Protein AF-U9UT39-F1 (afdb_monomer_lite)

Radius of gyration: 40.62 Å; chains: 1; bounding box: 89×110×116 Å

Structure (mmCIF, N/CA/C/O backbone):
data_AF-U9UT39-F1
#
_entry.id   AF-U9UT39-F1
#
loop_
_atom_site.group_PDB
_atom_site.id
_atom_site.type_symbol
_atom_site.label_atom_id
_atom_site.label_alt_id
_atom_site.label_comp_id
_atom_site.label_asym_id
_atom_site.label_entity_id
_atom_site.label_seq_id
_atom_site.pdbx_PDB_ins_code
_atom_site.Cartn_x
_atom_site.Cartn_y
_atom_site.Cartn_z
_atom_site.occupancy
_atom_site.B_iso_or_equiv
_atom_site.auth_seq_id
_atom_site.auth_comp_id
_atom_site.auth_asym_id
_atom_site.auth_atom_id
_atom_site.pdbx_PDB_model_num
ATOM 1 N N . MET A 1 1 ? -41.654 -4.105 45.460 1.00 33.00 1 MET A N 1
ATOM 2 C CA . MET A 1 1 ? -42.391 -3.997 46.737 1.00 33.00 1 MET A CA 1
ATOM 3 C C . MET A 1 1 ? -41.552 -4.693 47.787 1.00 33.00 1 MET A C 1
ATOM 5 O O . MET A 1 1 ? -41.547 -5.915 47.813 1.00 33.00 1 MET A O 1
ATOM 9 N N . GLU A 1 2 ? -40.807 -3.945 48.590 1.00 34.75 2 GLU A N 1
ATOM 10 C CA . GLU A 1 2 ? -40.030 -4.521 49.689 1.00 34.75 2 GLU A CA 1
ATOM 11 C C . GLU A 1 2 ? -40.844 -4.401 50.975 1.00 34.75 2 GLU A C 1
ATOM 13 O O . GLU A 1 2 ? -41.222 -3.307 51.390 1.00 34.75 2 GLU A O 1
ATOM 18 N N . GLY A 1 3 ? -41.177 -5.549 51.562 1.00 37.84 3 GLY A N 1
ATOM 19 C CA . GLY A 1 3 ? -41.787 -5.648 52.880 1.00 37.84 3 GLY A CA 1
ATOM 20 C C . GLY A 1 3 ? -40.771 -6.265 53.825 1.00 37.84 3 GLY A C 1
ATOM 21 O O . GLY A 1 3 ? -40.478 -7.453 53.713 1.00 37.84 3 GLY A O 1
ATOM 22 N N . ASP A 1 4 ? -40.233 -5.453 54.729 1.00 47.16 4 ASP A N 1
ATOM 23 C CA . ASP A 1 4 ? -39.137 -5.813 55.627 1.00 47.16 4 ASP A CA 1
ATOM 24 C C . ASP A 1 4 ? -39.619 -6.833 56.685 1.00 47.16 4 ASP A C 1
ATOM 26 O O . ASP A 1 4 ? -40.092 -6.489 57.773 1.00 47.16 4 ASP A O 1
ATOM 30 N N . ASN A 1 5 ? -39.620 -8.118 56.315 1.00 50.34 5 ASN A N 1
ATOM 31 C CA . ASN A 1 5 ? -40.341 -9.172 57.029 1.00 50.34 5 ASN A CA 1
ATOM 32 C C . ASN A 1 5 ? -39.555 -9.688 58.248 1.00 50.34 5 ASN A C 1
ATOM 34 O O . ASN A 1 5 ? -39.001 -10.792 58.249 1.00 50.34 5 ASN A O 1
ATOM 38 N N . LYS A 1 6 ? -39.540 -8.870 59.308 1.00 56.78 6 LYS A N 1
ATOM 39 C CA . LYS A 1 6 ? -38.810 -9.061 60.580 1.00 56.78 6 LYS A CA 1
ATOM 40 C C . LYS A 1 6 ? -39.075 -10.384 61.320 1.00 56.78 6 LYS A C 1
ATOM 42 O O . LYS A 1 6 ? -38.360 -10.685 62.269 1.00 56.78 6 LYS A O 1
ATOM 47 N N . LEU A 1 7 ? -40.049 -11.189 60.893 1.00 57.62 7 LEU A N 1
ATOM 48 C CA . LEU A 1 7 ? -40.319 -12.520 61.449 1.00 57.62 7 LEU A CA 1
ATOM 49 C C . LEU A 1 7 ? -39.316 -13.584 60.961 1.00 57.62 7 LEU A C 1
ATOM 51 O O . LEU A 1 7 ? -38.895 -14.438 61.742 1.00 57.62 7 LEU A O 1
ATOM 55 N N . LEU A 1 8 ? -38.896 -13.523 59.691 1.00 68.12 8 LEU A N 1
ATOM 56 C CA . LEU A 1 8 ? -37.994 -14.519 59.093 1.00 68.12 8 LEU A CA 1
ATOM 57 C C . LEU A 1 8 ? -36.582 -14.534 59.718 1.00 68.12 8 LEU A C 1
ATOM 59 O O . LEU A 1 8 ? -36.044 -15.628 59.914 1.00 68.12 8 LEU A O 1
ATOM 63 N N . PRO A 1 9 ? -35.962 -13.389 60.084 1.00 72.88 9 PRO A N 1
ATOM 64 C CA . PRO A 1 9 ? -34.685 -13.385 60.790 1.00 72.88 9 PRO A CA 1
ATOM 65 C C . PRO A 1 9 ? -34.682 -14.137 62.121 1.00 72.88 9 PRO A C 1
ATOM 67 O O . PRO A 1 9 ? -33.704 -14.826 62.393 1.00 72.88 9 PRO A O 1
ATOM 70 N N . ASN A 1 10 ? -35.760 -14.057 62.906 1.00 77.19 10 ASN A N 1
ATOM 71 C CA . ASN A 1 10 ? -35.824 -14.709 64.215 1.00 77.19 10 ASN A CA 1
ATOM 72 C C . ASN A 1 10 ? -35.953 -16.232 64.075 1.00 77.19 10 ASN A C 1
ATOM 74 O O . ASN A 1 10 ? -35.200 -16.962 64.707 1.00 77.19 10 ASN A O 1
ATOM 78 N N . LEU A 1 11 ? -36.815 -16.718 63.173 1.00 80.62 11 LEU A N 1
ATOM 79 C CA . LEU A 1 11 ? -36.942 -18.155 62.891 1.00 80.62 11 LEU A CA 1
ATOM 80 C C . LEU A 1 11 ? -35.618 -18.764 62.385 1.00 80.62 11 LEU A C 1
ATOM 82 O O . LEU A 1 11 ? -35.203 -19.828 62.836 1.00 80.62 11 LEU A O 1
ATOM 86 N N . SER A 1 12 ? -34.934 -18.048 61.487 1.00 82.12 12 SER A N 1
ATOM 87 C CA . SER A 1 12 ? -33.587 -18.369 60.989 1.00 82.12 12 SER A CA 1
ATOM 88 C C . SER A 1 12 ? -32.559 -18.475 62.128 1.00 82.12 12 SER A C 1
ATOM 90 O O . SER A 1 12 ? -31.749 -19.401 62.145 1.00 82.12 12 SER A O 1
ATOM 92 N N . GLN A 1 13 ? -32.629 -17.572 63.111 1.00 82.94 13 GLN A N 1
ATOM 93 C CA . GLN A 1 13 ? -31.761 -17.571 64.288 1.00 82.94 13 GLN A CA 1
ATOM 94 C C . GLN A 1 13 ? -32.088 -18.718 65.263 1.00 82.94 13 GLN A C 1
ATOM 96 O O . GLN A 1 13 ? -31.169 -19.402 65.703 1.00 82.94 13 GLN A O 1
ATOM 101 N N . ASN A 1 14 ? -33.365 -19.012 65.534 1.00 84.12 14 ASN A N 1
ATOM 102 C CA . ASN A 1 14 ? -33.737 -20.115 66.431 1.00 84.12 14 ASN A CA 1
ATOM 103 C C . ASN A 1 14 ? -33.379 -21.497 65.855 1.00 84.12 14 ASN A C 1
ATOM 105 O O . ASN A 1 14 ? -32.983 -22.394 66.596 1.00 84.12 14 ASN A O 1
ATOM 109 N N . LEU A 1 15 ? -33.434 -21.673 64.530 1.00 86.31 15 LEU A N 1
ATOM 110 C CA . LEU A 1 15 ? -32.915 -22.884 63.883 1.00 86.31 15 LEU A CA 1
ATOM 111 C C . LEU A 1 15 ? -31.385 -22.991 64.007 1.00 86.31 15 LEU A C 1
ATOM 113 O O . LEU A 1 15 ? -30.864 -24.087 64.197 1.00 86.31 15 LEU A O 1
ATOM 117 N N . LEU A 1 16 ? -30.652 -21.874 63.953 1.00 85.94 16 LEU A N 1
ATOM 118 C CA . LEU A 1 16 ? -29.209 -21.867 64.217 1.00 85.94 16 LEU A CA 1
ATOM 119 C C . LEU A 1 16 ? -28.874 -22.130 65.692 1.00 85.94 16 LEU A C 1
ATOM 121 O O . LEU A 1 16 ? -27.846 -22.740 65.963 1.00 85.94 16 LEU A O 1
ATOM 125 N N . GLU A 1 17 ? -29.719 -21.727 66.638 1.00 85.00 17 GLU A N 1
ATOM 126 C CA . GLU A 1 17 ? -29.571 -22.068 68.060 1.00 85.00 17 GLU A CA 1
ATOM 127 C C . GLU A 1 17 ? -29.731 -23.578 68.279 1.00 85.00 17 GLU A C 1
ATOM 129 O O . GLU A 1 17 ? -28.840 -24.197 68.854 1.00 85.00 17 GLU A O 1
ATOM 134 N N . ILE A 1 18 ? -30.764 -24.190 67.687 1.00 84.50 18 ILE A N 1
ATOM 135 C CA . ILE A 1 18 ? -30.991 -25.649 67.687 1.00 84.50 18 ILE A CA 1
ATOM 136 C C . ILE A 1 18 ? -29.806 -26.432 67.082 1.00 84.50 18 ILE A C 1
ATOM 138 O O . ILE A 1 18 ? -29.548 -27.561 67.483 1.00 84.50 18 ILE A O 1
ATOM 142 N N . LEU A 1 19 ? -29.048 -25.865 66.136 1.00 85.12 19 LEU A N 1
ATOM 143 C CA . LEU A 1 19 ? -27.843 -26.510 65.587 1.00 85.12 19 LEU A CA 1
ATOM 144 C C . LEU A 1 19 ? -26.657 -26.556 66.578 1.00 85.12 19 LEU A C 1
ATOM 146 O O . LEU A 1 19 ? -25.736 -27.344 66.380 1.00 85.12 19 LEU A O 1
ATOM 150 N N . ASN A 1 20 ? -26.661 -25.725 67.623 1.00 77.44 20 ASN A N 1
ATOM 151 C CA . ASN A 1 20 ? -25.635 -25.728 68.674 1.00 77.44 20 ASN A CA 1
ATOM 152 C C . ASN A 1 20 ? -26.084 -26.480 69.943 1.00 77.44 20 ASN A C 1
ATOM 154 O O . ASN A 1 20 ? -25.355 -26.485 70.932 1.00 77.44 20 ASN A O 1
ATOM 158 N N . ASP A 1 21 ? -27.272 -27.087 69.926 1.00 74.62 21 ASP A N 1
ATOM 159 C CA . ASP A 1 21 ? -27.800 -27.900 71.019 1.00 74.62 21 ASP A CA 1
ATOM 160 C C . ASP A 1 21 ? -27.144 -29.297 71.013 1.00 74.62 21 ASP A C 1
ATOM 162 O O . ASP A 1 21 ? -27.059 -29.956 69.972 1.00 74.62 21 ASP A O 1
ATOM 166 N N . GLU A 1 22 ? -26.654 -29.753 72.169 1.00 74.19 22 GLU A N 1
ATOM 167 C CA . GLU A 1 22 ? -26.040 -31.081 72.319 1.00 74.19 22 GLU A CA 1
ATOM 168 C C . GLU A 1 22 ? -27.007 -32.155 72.854 1.00 74.19 22 GLU A C 1
ATOM 170 O O . GLU A 1 22 ? -26.615 -33.319 72.930 1.00 74.19 22 GLU A O 1
ATOM 175 N N . GLU A 1 23 ? -28.246 -31.805 73.217 1.00 75.06 23 GLU A N 1
ATOM 176 C CA . GLU A 1 23 ? -29.178 -32.678 73.951 1.00 75.06 23 GLU A CA 1
ATOM 177 C C . GLU A 1 23 ? -30.241 -33.352 73.050 1.00 75.06 23 GLU A C 1
ATOM 179 O O . GLU A 1 23 ? -30.620 -34.489 73.325 1.00 75.06 23 GLU A O 1
ATOM 184 N N . TYR A 1 24 ? -30.671 -32.726 71.940 1.00 78.56 24 TYR A N 1
ATOM 185 C CA . TYR A 1 24 ? -31.860 -33.160 71.159 1.00 78.56 24 TYR A CA 1
ATOM 186 C C . TYR A 1 24 ? -31.617 -33.666 69.716 1.00 78.56 24 TYR A C 1
ATOM 188 O O . TYR A 1 24 ? -32.556 -33.765 68.923 1.00 78.56 24 TYR A O 1
ATOM 196 N N . TYR A 1 25 ? -30.380 -34.029 69.363 1.00 84.50 25 TYR A N 1
ATOM 197 C CA . TYR A 1 25 ? -30.014 -34.520 68.023 1.00 84.50 25 TYR A CA 1
ATOM 198 C C . TYR A 1 25 ? -30.380 -36.000 67.777 1.00 84.50 25 TYR A C 1
ATOM 200 O O . TYR A 1 25 ? -30.311 -36.827 68.682 1.00 84.50 25 TYR A O 1
ATOM 208 N N . ASP A 1 26 ? -30.713 -36.359 66.529 1.00 85.62 26 ASP A N 1
ATOM 209 C CA . ASP A 1 26 ? -31.112 -37.724 66.116 1.00 85.62 26 ASP A CA 1
ATOM 210 C C . ASP A 1 26 ? -30.182 -38.360 65.048 1.00 85.62 26 ASP A C 1
ATOM 212 O O . ASP A 1 26 ? -30.281 -39.557 64.747 1.00 85.62 26 ASP A O 1
ATOM 216 N N . VAL A 1 27 ? -29.224 -37.594 64.506 1.00 87.50 27 VAL A N 1
ATOM 217 C CA . VAL A 1 27 ? -28.195 -38.072 63.565 1.00 87.50 27 VAL A CA 1
ATOM 218 C C . VAL A 1 27 ? -26.809 -37.499 63.869 1.00 87.50 27 VAL A C 1
ATOM 220 O O . VAL A 1 27 ? -26.645 -36.335 64.238 1.00 87.50 27 VAL A O 1
ATOM 223 N N . THR A 1 28 ? -25.792 -38.336 63.661 1.00 89.12 28 THR A N 1
ATOM 224 C CA . THR A 1 28 ? -24.372 -37.969 63.641 1.00 89.12 28 THR A CA 1
ATOM 225 C C . THR A 1 28 ? -23.809 -38.076 62.225 1.00 89.12 28 THR A C 1
ATOM 227 O O . THR A 1 28 ? -24.176 -38.972 61.460 1.00 89.12 28 THR A O 1
ATOM 230 N N . ILE A 1 29 ? -22.915 -37.158 61.864 1.00 90.50 29 ILE A N 1
ATOM 231 C CA . ILE A 1 29 ? -22.272 -37.117 60.548 1.00 90.50 29 ILE A CA 1
ATOM 232 C C . ILE A 1 29 ? -20.764 -36.994 60.744 1.00 90.50 29 ILE A C 1
ATOM 234 O O . ILE A 1 29 ? -20.281 -35.966 61.211 1.00 90.50 29 ILE A O 1
ATOM 238 N N . GLU A 1 30 ? -20.027 -38.041 60.396 1.00 91.50 30 GLU A N 1
ATOM 239 C CA . GLU A 1 30 ? -18.572 -38.024 60.285 1.00 91.50 30 GLU A CA 1
ATOM 240 C C . GLU A 1 30 ? -18.173 -37.387 58.947 1.00 91.50 30 GLU A C 1
ATOM 242 O O . GLU A 1 30 ? -18.684 -37.764 57.892 1.00 91.50 30 GLU A O 1
ATOM 247 N N . VAL A 1 31 ? -17.279 -36.404 58.979 1.00 92.31 31 VAL A N 1
ATOM 248 C CA . VAL A 1 31 ? -16.899 -35.596 57.813 1.00 92.31 31 VAL A CA 1
ATOM 249 C C . VAL A 1 31 ? -15.384 -35.522 57.703 1.00 92.31 31 VAL A C 1
ATOM 251 O O . VAL A 1 31 ? -14.702 -35.350 58.716 1.00 92.31 31 VAL A O 1
ATOM 254 N N . GLY A 1 32 ? -14.878 -35.605 56.473 1.00 87.00 32 GLY A N 1
ATOM 255 C CA . GLY A 1 32 ? -13.454 -35.589 56.154 1.00 87.00 32 GLY A CA 1
ATOM 25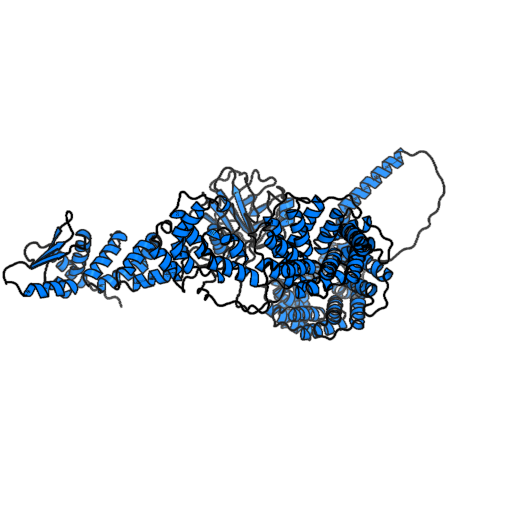6 C C . GLY A 1 32 ? -12.827 -36.984 56.085 1.00 87.00 32 GLY A C 1
ATOM 257 O O . GLY A 1 32 ? -13.500 -38.014 56.184 1.00 87.00 32 GLY A O 1
ATOM 258 N N . ASN A 1 33 ? -11.507 -37.003 55.908 1.00 83.88 33 ASN A N 1
ATOM 259 C CA . ASN A 1 33 ? -10.672 -38.202 55.843 1.00 83.88 33 ASN A CA 1
ATOM 260 C C . ASN A 1 33 ? -9.481 -38.067 56.796 1.00 83.88 33 ASN A C 1
ATOM 262 O O . ASN A 1 33 ? -9.108 -36.959 57.175 1.00 83.88 33 ASN A O 1
ATOM 266 N N . ASP A 1 34 ? -8.891 -39.201 57.172 1.00 73.75 34 ASP A N 1
ATOM 267 C CA . ASP A 1 34 ? -7.757 -39.275 58.098 1.00 73.75 34 ASP A CA 1
ATOM 268 C C . ASP A 1 34 ? -6.579 -38.379 57.636 1.00 73.75 34 ASP A C 1
ATOM 270 O O . ASP A 1 34 ? -6.236 -38.411 56.449 1.00 73.75 34 ASP A O 1
ATOM 274 N N . PRO A 1 35 ? -5.976 -37.552 58.518 1.00 73.62 35 PRO A N 1
ATOM 275 C CA . PRO A 1 35 ? -6.251 -37.408 59.956 1.00 73.62 35 PRO A CA 1
ATOM 276 C C . PRO A 1 35 ? -7.307 -36.335 60.304 1.00 73.62 35 PRO A C 1
ATOM 278 O O . PRO A 1 35 ? -7.628 -36.138 61.475 1.00 73.62 35 PRO A O 1
ATOM 281 N N . TYR A 1 36 ? -7.849 -35.617 59.318 1.00 83.38 36 TYR A N 1
ATOM 282 C CA . TYR A 1 36 ? -8.726 -34.453 59.499 1.00 83.38 36 TYR A CA 1
ATOM 283 C C . TYR A 1 36 ? -10.214 -34.830 59.454 1.00 83.38 36 TYR A C 1
ATOM 285 O O . TYR A 1 36 ? -10.959 -34.434 58.555 1.00 83.38 36 TYR A O 1
ATOM 293 N N . VAL A 1 37 ? -10.644 -35.605 60.453 1.00 88.38 37 VAL A N 1
ATOM 294 C CA . VAL A 1 37 ? -12.031 -36.070 60.611 1.00 88.38 37 VAL A CA 1
ATOM 295 C C . VAL A 1 37 ? -12.735 -35.326 61.750 1.00 88.38 37 VAL A C 1
ATOM 297 O O . VAL A 1 37 ? -12.172 -35.151 62.831 1.00 88.38 37 VAL A O 1
ATOM 300 N N . LYS A 1 38 ? -13.992 -34.920 61.540 1.00 91.69 38 LYS A N 1
ATOM 301 C CA . LYS A 1 38 ? -14.842 -34.279 62.560 1.00 91.69 38 LYS A CA 1
ATOM 302 C C . LYS A 1 38 ? -16.251 -34.861 62.541 1.00 91.69 38 LYS A C 1
ATOM 304 O O . LYS A 1 38 ? -16.816 -35.081 61.473 1.00 91.69 38 LYS A O 1
ATOM 309 N N . VAL A 1 39 ? -16.836 -35.064 63.721 1.00 89.75 39 VAL A N 1
ATOM 310 C CA . VAL A 1 39 ? -18.231 -35.503 63.866 1.00 89.75 39 VAL A CA 1
ATOM 311 C C . VAL A 1 39 ? -19.129 -34.300 64.150 1.00 89.75 39 VAL A C 1
ATOM 313 O O . VAL A 1 39 ? -18.841 -33.490 65.029 1.00 89.75 39 VAL A O 1
ATOM 316 N N . PHE A 1 40 ? -20.231 -34.207 63.413 1.00 90.25 40 PHE A N 1
ATOM 317 C CA . PHE A 1 40 ? -21.293 -33.221 63.582 1.00 90.25 40 PHE A CA 1
ATOM 318 C C . PHE A 1 40 ? -22.560 -33.890 64.117 1.00 90.25 40 PHE A C 1
ATOM 320 O O . PHE A 1 40 ? -22.865 -35.028 63.758 1.00 90.25 40 PHE A O 1
ATOM 327 N N . ARG A 1 41 ? -23.314 -33.168 64.947 1.00 89.88 41 ARG A N 1
ATOM 328 C CA . ARG A 1 41 ? -24.652 -33.546 65.423 1.00 89.88 41 ARG A CA 1
ATOM 329 C C . ARG A 1 41 ? -25.694 -32.757 64.634 1.00 89.88 41 ARG A C 1
ATOM 331 O O . ARG A 1 41 ? -25.460 -31.589 64.326 1.00 89.88 41 ARG A O 1
ATOM 338 N N . ALA A 1 42 ? -26.798 -33.393 64.252 1.00 90.06 42 ALA A N 1
ATOM 339 C CA . ALA A 1 42 ? -27.828 -32.764 63.430 1.00 90.06 42 ALA A CA 1
ATOM 340 C C . ALA A 1 42 ? -29.212 -33.429 63.586 1.00 90.06 42 ALA A C 1
ATOM 342 O O . ALA A 1 42 ? -29.376 -34.390 64.336 1.00 90.06 42 ALA A O 1
ATOM 343 N N . HIS A 1 43 ? -30.195 -32.894 62.853 1.00 90.56 43 HIS A N 1
ATOM 344 C CA . HIS A 1 43 ? -31.611 -33.258 62.909 1.00 90.56 43 HIS A CA 1
ATOM 345 C C . HIS A 1 43 ? -32.090 -33.818 61.558 1.00 90.56 43 HIS A C 1
ATOM 347 O O . HIS A 1 43 ? -32.180 -33.077 60.570 1.00 90.56 43 HIS A O 1
ATOM 353 N N . ILE A 1 44 ? -32.439 -35.109 61.507 1.00 87.00 44 ILE A N 1
ATOM 354 C CA . ILE A 1 44 ? -32.838 -35.869 60.309 1.00 87.00 44 ILE A CA 1
ATOM 355 C C . ILE A 1 44 ? -33.920 -35.126 59.538 1.00 87.00 44 ILE A C 1
ATOM 357 O O . ILE A 1 44 ? -33.823 -35.022 58.319 1.00 87.00 44 ILE A O 1
ATOM 361 N N . VAL A 1 45 ? -34.930 -34.582 60.222 1.00 84.94 45 VAL A N 1
ATOM 362 C CA . VAL A 1 45 ? -36.050 -33.885 59.571 1.00 84.94 45 VAL A CA 1
ATOM 363 C C . VAL A 1 45 ? -35.592 -32.666 58.757 1.00 84.94 45 VAL A C 1
ATOM 365 O O . VAL A 1 45 ? -36.034 -32.495 57.621 1.00 84.94 45 VAL A O 1
ATOM 368 N N . ILE A 1 46 ? -34.653 -31.866 59.272 1.00 88.25 46 ILE A N 1
ATOM 369 C CA . ILE A 1 46 ? -34.142 -30.668 58.586 1.00 88.25 46 ILE A CA 1
ATOM 370 C C . ILE A 1 46 ? -33.285 -31.085 57.385 1.00 88.25 46 ILE A C 1
ATOM 372 O O . ILE A 1 46 ? -33.519 -30.622 56.266 1.00 88.25 46 ILE A O 1
ATOM 376 N N . LEU A 1 47 ? -32.349 -32.020 57.589 1.00 89.56 47 LEU A N 1
ATOM 377 C CA . LEU A 1 47 ? -31.478 -32.532 56.525 1.00 89.56 47 LEU A CA 1
ATOM 378 C C . LEU A 1 47 ? -32.276 -33.195 55.393 1.00 89.56 47 LEU A C 1
ATOM 380 O O . LEU A 1 47 ? -32.009 -32.952 54.218 1.00 89.56 47 LEU A O 1
ATOM 384 N N . HIS A 1 48 ? -33.277 -34.006 55.747 1.00 87.31 48 HIS A N 1
ATOM 385 C CA . HIS A 1 48 ? -34.136 -34.731 54.814 1.00 87.31 48 HIS A CA 1
ATOM 386 C C . HIS A 1 48 ? -34.955 -33.777 53.940 1.00 87.31 48 HIS A C 1
ATOM 388 O O . HIS A 1 48 ? -35.106 -34.030 52.746 1.00 87.31 48 HIS A O 1
ATOM 394 N N . TYR A 1 49 ? -35.472 -32.669 54.479 1.00 86.62 49 TYR A N 1
ATOM 395 C CA . TYR A 1 49 ? -36.203 -31.707 53.653 1.00 86.62 49 TYR A CA 1
ATOM 396 C C . TYR A 1 49 ? -35.286 -30.782 52.844 1.00 86.62 49 TYR A C 1
ATOM 398 O O . TYR A 1 49 ? -35.602 -30.543 51.679 1.00 86.62 49 TYR A O 1
ATOM 406 N N . ARG A 1 50 ? -34.147 -30.328 53.387 1.00 90.31 50 ARG A N 1
ATOM 407 C CA . ARG A 1 50 ? -33.258 -29.357 52.713 1.00 90.31 50 ARG A CA 1
ATOM 408 C C . ARG A 1 50 ? -32.288 -29.969 51.691 1.00 90.31 50 ARG A C 1
ATOM 410 O O . ARG A 1 50 ? -32.012 -29.307 50.701 1.00 90.31 50 ARG A O 1
ATOM 417 N N . SER A 1 51 ? -31.796 -31.199 51.879 1.00 92.38 51 SER A N 1
ATOM 418 C CA . SER A 1 51 ? -30.838 -31.856 50.966 1.00 92.38 51 SER A CA 1
ATOM 419 C C . SER A 1 51 ? -31.435 -33.097 50.306 1.00 92.38 51 SER A C 1
ATOM 421 O O . SER A 1 51 ? -31.880 -34.029 50.978 1.00 92.38 51 SER A O 1
ATOM 423 N N . SER A 1 52 ? -31.394 -33.151 48.972 1.00 88.00 52 SER A N 1
ATOM 424 C CA . SER A 1 52 ? -31.849 -34.316 48.197 1.00 88.00 52 SER A CA 1
ATOM 425 C C . SER A 1 52 ? -30.924 -35.535 48.357 1.00 88.00 52 SER A C 1
ATOM 427 O O . SER A 1 52 ? -31.397 -36.672 48.450 1.00 88.00 52 SER A O 1
ATOM 429 N N . TYR A 1 53 ? -29.613 -35.308 48.481 1.00 89.81 53 TYR A N 1
ATOM 430 C CA . TYR A 1 53 ? -28.614 -36.350 48.724 1.00 89.81 53 TYR A CA 1
ATOM 431 C C . TYR A 1 53 ? -28.749 -36.964 50.125 1.00 89.81 53 TYR A C 1
ATOM 433 O O . TYR A 1 53 ? -28.859 -38.187 50.261 1.00 89.81 53 TYR A O 1
ATOM 441 N N . LEU A 1 54 ? -28.829 -36.131 51.172 1.00 88.62 54 LEU A N 1
ATOM 442 C CA . LEU A 1 54 ? -29.014 -36.608 52.546 1.00 88.62 54 LEU A CA 1
ATOM 443 C C . LEU A 1 54 ? -30.390 -37.264 52.716 1.00 88.62 54 LEU A C 1
ATOM 445 O O . LEU A 1 54 ? -30.473 -38.312 53.353 1.00 88.62 54 LEU A O 1
ATOM 449 N N . ARG A 1 55 ? -31.449 -36.751 52.064 1.00 87.50 55 ARG A N 1
ATOM 450 C CA . ARG A 1 55 ? -32.757 -37.430 51.973 1.00 87.50 55 ARG A CA 1
ATOM 451 C C . ARG A 1 55 ? -32.616 -38.868 51.486 1.00 87.50 55 ARG A C 1
ATOM 453 O O . ARG A 1 55 ? -33.204 -39.763 52.095 1.00 87.50 55 ARG A O 1
ATOM 460 N N . ARG A 1 56 ? -31.839 -39.104 50.421 1.00 85.56 56 ARG A N 1
ATOM 461 C CA . ARG A 1 56 ? -31.597 -40.443 49.857 1.00 85.56 56 ARG A CA 1
ATOM 462 C C . ARG A 1 56 ? -30.908 -41.359 50.875 1.00 85.56 56 ARG A C 1
ATOM 464 O O . ARG A 1 56 ? -31.448 -42.424 51.163 1.00 85.56 56 ARG A O 1
ATOM 471 N N . ILE A 1 57 ? -29.795 -40.919 51.469 1.00 84.50 57 ILE A N 1
ATOM 472 C CA . ILE A 1 57 ? -29.014 -41.707 52.448 1.00 84.50 57 ILE A CA 1
ATOM 473 C C . ILE A 1 57 ? -29.831 -42.023 53.713 1.00 84.50 57 ILE A C 1
ATOM 475 O O . ILE A 1 57 ? -29.918 -43.180 54.134 1.00 84.50 57 ILE A O 1
ATOM 479 N N . LEU A 1 58 ? -30.496 -41.018 54.286 1.00 82.19 58 LEU A N 1
ATOM 480 C CA . LEU A 1 58 ? -31.350 -41.170 55.470 1.00 82.19 58 LEU A CA 1
ATOM 481 C C . LEU A 1 58 ? -32.527 -42.125 55.205 1.00 82.19 58 LEU A C 1
ATOM 483 O O . LEU A 1 58 ? -32.889 -42.926 56.067 1.00 82.19 58 LEU A O 1
ATOM 487 N N . SER A 1 59 ? -33.092 -42.099 53.994 1.00 76.62 59 SER A N 1
ATOM 488 C CA . SER A 1 59 ? -34.189 -42.998 53.607 1.00 76.62 59 SER A CA 1
ATOM 489 C C . SER A 1 59 ? -33.740 -44.451 53.423 1.00 76.62 59 SER A C 1
ATOM 491 O O . SER A 1 59 ? -34.522 -45.358 53.705 1.00 76.62 59 SER A O 1
ATOM 493 N N . THR A 1 60 ? -32.493 -44.704 53.006 1.00 66.50 60 THR A N 1
ATOM 494 C CA . THR A 1 60 ? -31.921 -46.063 53.007 1.00 66.50 60 THR A CA 1
ATOM 495 C C . THR A 1 60 ? -31.617 -46.581 54.414 1.00 66.50 60 THR A C 1
ATOM 497 O O . THR A 1 60 ? -31.821 -47.768 54.671 1.00 66.50 60 THR A O 1
ATOM 500 N N . ASN A 1 61 ? -31.202 -45.712 55.343 1.00 61.59 61 ASN A N 1
ATOM 501 C CA . ASN A 1 61 ? -30.873 -46.110 56.718 1.00 61.59 61 ASN A CA 1
ATOM 502 C C . ASN A 1 61 ? -32.111 -46.440 57.572 1.00 61.59 61 ASN A C 1
ATOM 504 O O . ASN A 1 61 ? -32.028 -47.310 58.436 1.00 61.59 61 ASN A O 1
ATOM 508 N N . LYS A 1 62 ? -33.286 -45.871 57.258 1.00 56.78 62 LYS A N 1
ATOM 509 C CA . LYS A 1 62 ? -34.586 -46.142 57.920 1.00 56.78 62 LYS A CA 1
ATOM 510 C C . LYS A 1 62 ? -35.072 -47.608 57.931 1.00 56.78 62 LYS A C 1
ATOM 512 O O . LYS A 1 62 ? -36.163 -47.877 58.422 1.00 56.78 62 LYS A O 1
ATOM 517 N N . LYS A 1 63 ? -34.305 -48.559 57.389 1.00 52.41 63 LYS A N 1
ATOM 518 C CA . LYS A 1 63 ? -34.592 -50.006 57.421 1.00 52.41 63 LYS A CA 1
ATOM 519 C C . LYS A 1 63 ? -33.773 -50.789 58.465 1.00 52.41 63 LYS A C 1
ATOM 521 O O . LYS A 1 63 ? -33.748 -52.016 58.386 1.00 52.41 63 LYS A O 1
ATOM 526 N N . LYS A 1 64 ? -33.079 -50.127 59.405 1.00 52.72 64 LYS A N 1
ATOM 527 C CA . LYS A 1 64 ? -32.246 -50.789 60.431 1.00 52.72 64 LYS A CA 1
ATOM 528 C C . LYS A 1 64 ? -32.385 -50.179 61.840 1.00 52.72 64 LYS A C 1
ATOM 530 O O . LYS A 1 64 ? -31.569 -49.351 62.220 1.00 52.72 64 LYS A O 1
ATOM 535 N N . ASN A 1 65 ? -33.327 -50.739 62.605 1.00 48.16 65 ASN A N 1
ATOM 536 C CA . ASN A 1 65 ? -33.490 -50.689 64.071 1.00 48.16 65 ASN A CA 1
ATOM 537 C C . ASN A 1 65 ? -33.825 -49.326 64.721 1.00 48.16 65 ASN A C 1
ATOM 539 O O . ASN A 1 65 ? -33.349 -48.276 64.307 1.00 48.16 65 ASN A O 1
ATOM 543 N N . ASP A 1 66 ? -34.633 -49.378 65.786 1.00 50.16 66 ASP A N 1
ATOM 544 C CA . ASP A 1 66 ? -35.382 -48.226 66.321 1.00 50.16 66 ASP A CA 1
ATOM 545 C C . ASP A 1 66 ? -34.728 -47.464 67.500 1.00 50.16 66 ASP A C 1
ATOM 547 O O . ASP A 1 66 ? -35.311 -46.500 67.984 1.00 50.16 66 ASP A O 1
ATOM 551 N N . GLU A 1 67 ? -33.531 -47.852 67.968 1.00 54.62 67 GLU A N 1
ATOM 552 C CA . GLU A 1 67 ? -32.878 -47.237 69.153 1.00 54.62 67 GLU A CA 1
ATOM 553 C C . GLU A 1 67 ? -31.436 -46.734 68.917 1.00 54.62 67 GLU A C 1
ATOM 555 O O . GLU A 1 67 ? -30.774 -46.279 69.848 1.00 54.62 67 GLU A O 1
ATOM 560 N N . ALA A 1 68 ? -30.920 -46.790 67.684 1.00 60.00 68 ALA A N 1
ATOM 561 C CA . ALA A 1 68 ? -29.571 -46.314 67.362 1.00 60.00 68 ALA A CA 1
ATOM 562 C C . ALA A 1 68 ? -29.606 -44.960 66.634 1.00 60.00 68 ALA A C 1
ATOM 564 O O . ALA A 1 68 ? -30.241 -44.835 65.586 1.00 60.00 68 ALA A O 1
ATOM 565 N N . LEU A 1 69 ? -28.869 -43.967 67.152 1.00 62.72 69 LEU A N 1
ATOM 566 C CA . LEU A 1 69 ? -28.626 -42.694 66.461 1.00 62.72 69 LEU A CA 1
ATOM 567 C C . LEU A 1 69 ? -28.110 -42.960 65.043 1.00 62.72 69 LEU A C 1
ATOM 569 O O . LEU A 1 69 ? -27.164 -43.729 64.850 1.00 62.72 69 LEU A O 1
ATOM 573 N N . THR A 1 70 ? -28.716 -42.320 64.039 1.00 72.44 70 THR A N 1
ATOM 574 C CA . THR A 1 70 ? -28.296 -42.550 62.651 1.00 72.44 70 THR A CA 1
ATOM 575 C C . THR A 1 70 ? -26.879 -42.015 62.449 1.00 72.44 70 THR A C 1
ATOM 577 O O . THR A 1 70 ? -26.537 -40.949 62.955 1.00 72.44 70 THR A O 1
ATOM 580 N N . HIS A 1 71 ? -26.054 -42.740 61.696 1.00 82.44 71 HIS A N 1
ATOM 581 C CA . HIS A 1 71 ? -24.688 -42.336 61.378 1.00 82.44 71 HIS A CA 1
ATOM 582 C C . HIS A 1 71 ? -24.479 -42.253 59.860 1.00 82.44 71 HIS A C 1
ATOM 584 O O . HIS A 1 71 ? -24.952 -43.113 59.109 1.00 82.44 71 HIS A O 1
ATOM 590 N N . ILE A 1 72 ? -23.790 -41.206 59.406 1.00 86.88 72 ILE A N 1
ATOM 591 C CA . ILE A 1 72 ? -23.436 -40.945 58.002 1.00 86.88 72 ILE A CA 1
ATOM 592 C C . ILE A 1 72 ? -21.953 -40.575 57.942 1.00 86.88 72 ILE A C 1
ATOM 594 O O . ILE A 1 72 ? -21.480 -39.856 58.815 1.00 86.88 72 ILE A O 1
ATOM 598 N N . LYS A 1 73 ? -21.242 -41.002 56.891 1.00 87.50 73 LYS A N 1
ATOM 599 C CA . LYS A 1 73 ? -19.875 -40.556 56.596 1.00 87.50 73 LYS A CA 1
ATOM 600 C C . LYS A 1 73 ? -19.814 -39.789 55.271 1.00 87.50 73 LYS A C 1
ATOM 602 O O . LYS A 1 73 ? -20.367 -40.255 54.277 1.00 87.50 73 LYS A O 1
ATOM 607 N N . LEU A 1 74 ? -19.141 -38.638 55.265 1.00 88.31 74 LEU A N 1
ATOM 608 C CA . LEU A 1 74 ? -18.933 -37.750 54.114 1.00 88.31 74 LEU A CA 1
ATOM 609 C C . LEU A 1 74 ? -17.429 -37.499 53.914 1.00 88.31 74 LEU A C 1
ATOM 611 O O . LEU A 1 74 ? -16.868 -36.525 54.412 1.00 88.31 74 LEU A O 1
ATOM 615 N N . SER A 1 75 ? -16.772 -38.404 53.188 1.00 86.19 75 SER A N 1
ATOM 616 C CA . SER A 1 75 ? -15.313 -38.397 52.997 1.00 86.19 75 SER A CA 1
ATOM 617 C C . SER A 1 75 ? -14.780 -37.317 52.045 1.00 86.19 75 SER A C 1
ATOM 619 O O . SER A 1 75 ? -13.600 -36.988 52.117 1.00 86.19 75 SER A O 1
ATOM 621 N N . ASN A 1 76 ? -15.608 -36.773 51.151 1.00 85.31 76 ASN A N 1
ATOM 622 C CA . ASN A 1 76 ? -15.158 -35.867 50.083 1.00 85.31 76 ASN A CA 1
ATOM 623 C C . ASN A 1 76 ? -15.161 -34.379 50.486 1.00 85.31 76 ASN A C 1
ATOM 625 O O . ASN A 1 76 ? -14.592 -33.543 49.789 1.00 85.31 76 ASN A O 1
ATOM 629 N N . ILE A 1 77 ? -15.794 -34.045 51.614 1.00 91.25 77 ILE A N 1
ATOM 630 C CA . ILE A 1 77 ? -16.021 -32.672 52.079 1.00 91.25 77 ILE A CA 1
ATOM 631 C C . ILE A 1 77 ? -15.162 -32.437 53.327 1.00 91.25 77 ILE A C 1
ATOM 633 O O . ILE A 1 77 ? -15.124 -33.294 54.210 1.00 91.25 77 ILE A O 1
ATOM 637 N N . SER A 1 78 ? -14.485 -31.287 53.435 1.00 92.06 78 SER A N 1
ATOM 638 C CA . SER A 1 78 ? -13.742 -30.958 54.662 1.00 92.06 78 SER A CA 1
ATOM 639 C C . SER A 1 78 ? -14.693 -30.570 55.807 1.00 92.06 78 SER A C 1
ATOM 641 O O . SER A 1 78 ? -15.775 -30.023 55.553 1.00 92.06 78 SER A O 1
ATOM 643 N N . PRO A 1 79 ? -14.306 -30.793 57.077 1.00 91.62 79 PRO A N 1
ATOM 644 C CA . PRO A 1 79 ? -15.088 -30.365 58.235 1.00 91.62 79 PRO A CA 1
ATOM 645 C C . PRO A 1 79 ? -15.508 -28.889 58.210 1.00 91.62 79 PRO A C 1
ATOM 647 O O . PRO A 1 79 ? -16.632 -28.551 58.574 1.00 91.62 79 PRO A O 1
ATOM 650 N N . GLU A 1 80 ? -14.624 -28.001 57.766 1.00 90.88 80 GLU A N 1
ATOM 651 C CA . GLU A 1 80 ? -14.823 -26.549 57.730 1.00 90.88 80 GLU A CA 1
ATOM 652 C C . GLU A 1 80 ? -15.899 -26.185 56.703 1.00 90.88 80 GLU A C 1
ATOM 654 O O . GLU A 1 80 ? -16.860 -25.481 57.020 1.00 90.88 80 GLU A O 1
ATOM 659 N N . ILE A 1 81 ? -15.780 -26.739 55.493 1.00 93.00 81 ILE A N 1
ATOM 660 C CA . ILE A 1 81 ? -16.723 -26.541 54.388 1.00 93.00 81 ILE A CA 1
ATOM 661 C C . ILE A 1 81 ? -18.101 -27.112 54.741 1.00 93.00 81 ILE A C 1
ATOM 663 O O . ILE A 1 81 ? -19.122 -26.449 54.535 1.00 93.00 81 ILE A O 1
ATOM 667 N N . PHE A 1 82 ? -18.153 -28.296 55.356 1.00 93.81 82 PHE A N 1
ATOM 668 C CA . PHE A 1 82 ? -19.416 -28.862 55.825 1.00 93.81 82 PHE A CA 1
ATOM 669 C C . PHE A 1 82 ? -20.045 -28.034 56.950 1.00 93.81 82 PHE A C 1
ATOM 671 O O . PHE A 1 82 ? -21.259 -27.852 56.955 1.00 93.81 82 PHE A O 1
ATOM 678 N N . GLN A 1 83 ? -19.255 -27.468 57.869 1.00 91.19 83 GLN A N 1
ATOM 679 C CA . GLN A 1 83 ? -19.778 -26.599 58.929 1.00 91.19 83 GLN A CA 1
ATOM 680 C C . GLN A 1 83 ? -20.435 -25.324 58.367 1.00 91.19 83 GLN A C 1
ATOM 682 O O . GLN A 1 83 ? -21.426 -24.851 58.928 1.00 91.19 83 GLN A O 1
ATOM 687 N N . ILE A 1 84 ? -19.935 -24.789 57.247 1.00 91.62 84 ILE A N 1
ATOM 688 C CA . ILE A 1 84 ? -20.568 -23.673 56.523 1.00 91.62 84 ILE A CA 1
ATOM 689 C C . ILE A 1 84 ? -21.914 -24.120 55.930 1.00 91.62 84 ILE A C 1
ATOM 691 O O . ILE A 1 84 ? -22.942 -23.481 56.173 1.00 91.62 84 ILE A O 1
ATOM 695 N N . ILE A 1 85 ? -21.932 -25.245 55.207 1.00 93.31 85 ILE A N 1
ATOM 696 C CA . ILE A 1 85 ? -23.144 -25.769 54.556 1.00 93.31 85 ILE A CA 1
ATOM 697 C C . ILE A 1 85 ? -24.213 -26.164 55.582 1.00 93.31 85 ILE A C 1
ATOM 699 O O . ILE A 1 85 ? -25.384 -25.834 55.402 1.00 93.31 85 ILE A O 1
ATOM 703 N N . LEU A 1 86 ? -23.831 -26.805 56.686 1.00 92.06 86 LEU A N 1
ATOM 704 C CA . LEU A 1 86 ? -24.742 -27.212 57.756 1.00 92.06 86 LEU A CA 1
ATOM 705 C C . LEU A 1 86 ? -25.428 -25.995 58.398 1.00 92.06 86 LEU A C 1
ATOM 707 O O . LEU A 1 86 ? -26.639 -26.014 58.617 1.00 92.06 86 LEU A O 1
ATOM 711 N N . ARG A 1 87 ? -24.695 -24.890 58.603 1.00 90.31 87 ARG A N 1
ATOM 712 C CA . ARG A 1 87 ? -25.285 -23.621 59.063 1.00 90.31 87 ARG A CA 1
ATOM 713 C C . ARG A 1 87 ? -26.247 -23.019 58.037 1.00 90.31 87 ARG A C 1
ATOM 715 O O . ARG A 1 87 ? -27.307 -22.543 58.435 1.00 90.31 87 ARG A O 1
ATOM 722 N N . TYR A 1 88 ? -25.939 -23.074 56.741 1.00 92.12 88 TYR A N 1
ATOM 723 C CA . TYR A 1 88 ? -26.880 -22.642 55.698 1.00 92.12 88 TYR A CA 1
ATOM 724 C C . TYR A 1 88 ? -28.140 -23.531 55.635 1.00 92.12 88 TYR A C 1
ATOM 726 O O . TYR A 1 88 ? -29.247 -23.009 55.492 1.00 92.12 88 TYR A O 1
ATOM 734 N N . ILE A 1 89 ? -28.006 -24.855 55.788 1.00 91.69 89 ILE A N 1
ATOM 735 C CA . ILE A 1 89 ? -29.133 -25.803 55.765 1.00 91.69 89 ILE A CA 1
ATOM 736 C C . ILE A 1 89 ? -30.191 -25.425 56.814 1.00 91.69 89 ILE A C 1
ATOM 738 O O . ILE A 1 89 ? -31.379 -25.441 56.493 1.00 91.69 89 ILE A O 1
ATOM 742 N N . TYR A 1 90 ? -29.758 -25.040 58.019 1.00 90.25 90 TYR A N 1
ATOM 743 C CA . TYR A 1 90 ? -30.631 -24.639 59.128 1.00 90.25 90 TYR A CA 1
ATOM 744 C C . TYR A 1 90 ? -31.065 -23.170 59.048 1.00 90.25 90 TYR A C 1
ATOM 746 O O . TYR A 1 90 ? -32.250 -22.866 59.154 1.00 90.25 90 TYR A O 1
ATOM 754 N N . GLY A 1 91 ? -30.114 -22.249 58.878 1.00 85.44 91 GLY A N 1
ATOM 755 C CA . GLY A 1 91 ? -30.367 -20.810 58.963 1.00 85.44 91 GLY A CA 1
ATOM 756 C C . GLY A 1 91 ? -30.915 -20.173 57.684 1.00 85.44 91 GLY A C 1
ATOM 757 O O . GLY A 1 91 ? -31.407 -19.046 57.747 1.00 85.44 91 GLY A O 1
ATOM 758 N N . GLY A 1 92 ? -30.804 -20.838 56.528 1.00 83.06 92 GLY A N 1
ATOM 759 C CA . GLY A 1 92 ? -31.217 -20.309 55.220 1.00 83.06 92 GLY A CA 1
ATOM 760 C C . GLY A 1 92 ? -30.433 -19.075 54.752 1.00 83.06 92 GLY A C 1
ATOM 761 O O . GLY A 1 92 ? -30.908 -18.333 53.899 1.00 83.06 92 GLY A O 1
ATOM 762 N N . LYS A 1 93 ? -29.262 -18.806 55.344 1.00 81.62 93 LYS A N 1
ATOM 763 C CA . LYS A 1 93 ? -28.444 -17.607 55.103 1.00 81.62 93 LYS A CA 1
ATOM 764 C C . LYS A 1 93 ? -26.968 -17.966 55.038 1.00 81.62 93 LYS A C 1
ATOM 766 O O . LYS A 1 93 ? -26.509 -18.814 55.802 1.00 81.62 93 LYS A O 1
ATOM 771 N N . LEU A 1 94 ? -26.226 -17.271 54.179 1.00 84.12 94 LEU A N 1
ATOM 772 C CA . LEU A 1 94 ? -24.787 -17.443 54.013 1.00 84.12 94 LEU A CA 1
ATOM 773 C C . LEU A 1 94 ? -24.119 -16.084 53.751 1.00 84.12 94 LEU A C 1
ATOM 775 O O . LEU A 1 94 ? -24.461 -15.392 52.798 1.00 84.12 94 LEU A O 1
ATOM 779 N N . PHE A 1 95 ? -23.177 -15.688 54.609 1.00 79.62 95 PHE A N 1
ATOM 780 C CA . PHE A 1 95 ? -22.505 -14.384 54.537 1.00 79.62 95 PHE A CA 1
ATOM 781 C C . PHE A 1 95 ? -21.166 -14.501 53.796 1.00 79.62 95 PHE A C 1
ATOM 783 O O . PHE A 1 95 ? -20.104 -14.602 54.407 1.00 79.62 95 PHE A O 1
ATOM 790 N N . LEU A 1 96 ? -21.228 -14.507 52.462 1.00 80.00 96 LEU A N 1
ATOM 791 C CA . LEU A 1 96 ? -20.093 -14.828 51.582 1.00 80.00 96 LEU A CA 1
ATOM 792 C C . LEU A 1 96 ? -18.913 -13.842 51.633 1.00 80.00 96 LEU A C 1
ATOM 794 O O . LEU A 1 96 ? -17.802 -14.208 51.264 1.00 80.00 96 LEU A O 1
ATOM 798 N N . ASN A 1 97 ? -19.110 -12.622 52.136 1.00 72.94 97 ASN A N 1
ATOM 799 C CA . ASN A 1 97 ? -18.044 -11.614 52.227 1.00 72.94 97 ASN A CA 1
ATOM 800 C C . ASN A 1 97 ? -16.936 -11.960 53.240 1.00 72.94 97 ASN A C 1
ATOM 802 O O . ASN A 1 97 ? -15.877 -11.340 53.197 1.00 72.94 97 ASN A O 1
ATOM 806 N N . ASN A 1 98 ? -17.164 -12.941 54.120 1.00 78.00 98 ASN A N 1
ATOM 807 C CA . ASN A 1 98 ? -16.240 -13.325 55.191 1.00 78.00 98 ASN A CA 1
ATOM 808 C C . ASN A 1 98 ? -15.405 -14.581 54.861 1.00 78.00 98 ASN A C 1
ATOM 810 O O . ASN A 1 98 ? -14.730 -15.099 55.748 1.00 78.00 98 ASN A O 1
ATOM 814 N N . TYR A 1 99 ? -15.477 -15.094 53.627 1.00 84.00 99 TYR A N 1
ATOM 815 C CA . TYR A 1 99 ? -14.796 -16.319 53.198 1.00 84.00 99 TYR A CA 1
ATOM 816 C C . TYR A 1 99 ? -13.863 -16.059 52.014 1.00 84.00 99 TYR A C 1
ATOM 818 O O . TYR A 1 99 ? -14.174 -15.259 51.126 1.00 84.00 99 TYR A O 1
ATOM 826 N N . ASP A 1 100 ? -12.744 -16.782 51.970 1.00 87.25 100 ASP A N 1
ATOM 827 C CA . ASP A 1 100 ? -11.858 -16.786 50.811 1.00 87.25 100 ASP A CA 1
ATOM 828 C C . ASP A 1 100 ? -12.552 -17.400 49.594 1.00 87.25 100 ASP A C 1
ATOM 830 O O . ASP A 1 100 ? -13.238 -18.418 49.685 1.00 87.25 100 ASP A O 1
ATOM 834 N N . ASN A 1 101 ? -12.330 -16.819 48.413 1.00 89.81 101 ASN A N 1
ATOM 835 C CA . ASN A 1 101 ? -12.987 -17.261 47.176 1.00 89.81 101 ASN A CA 1
ATOM 836 C C . ASN A 1 101 ? -12.680 -18.740 46.836 1.00 89.81 101 ASN A C 1
ATOM 838 O O . ASN A 1 101 ? -13.514 -19.418 46.243 1.00 89.81 101 ASN A O 1
ATOM 842 N N . SER A 1 102 ? -11.516 -19.250 47.263 1.00 87.75 102 SER A N 1
ATOM 843 C CA . SER A 1 102 ? -11.151 -20.675 47.199 1.00 87.75 102 SER A CA 1
ATOM 844 C C . SER A 1 102 ? -12.124 -21.555 47.992 1.00 87.75 102 SER A C 1
ATOM 846 O O . SER A 1 102 ? -12.593 -22.575 47.491 1.00 87.75 102 SER A O 1
ATOM 848 N N . ASP A 1 103 ? -12.493 -21.137 49.203 1.00 89.62 103 ASP A N 1
ATOM 849 C CA . ASP A 1 103 ? -13.440 -21.868 50.044 1.00 89.62 103 ASP A CA 1
ATOM 850 C C . ASP A 1 103 ? -14.878 -21.703 49.552 1.00 89.62 103 ASP A C 1
ATOM 852 O O . ASP A 1 103 ? -15.650 -22.651 49.633 1.00 89.62 103 ASP A O 1
ATOM 856 N N . ILE A 1 104 ? -15.230 -20.566 48.942 1.00 92.12 104 ILE A N 1
ATOM 857 C CA . ILE A 1 104 ? -16.527 -20.391 48.261 1.00 92.12 104 ILE A CA 1
ATOM 858 C C . ILE A 1 104 ? -16.679 -21.406 47.110 1.00 92.12 104 ILE A C 1
ATOM 860 O O . ILE A 1 104 ? -17.741 -22.013 46.975 1.00 92.12 104 ILE A O 1
ATOM 864 N N . ILE A 1 105 ? -15.615 -21.670 46.337 1.00 92.06 105 ILE A N 1
ATOM 865 C CA . ILE A 1 105 ? -15.601 -22.736 45.316 1.00 92.06 105 ILE A CA 1
ATOM 866 C C . ILE A 1 105 ? -15.739 -24.131 45.957 1.00 92.06 105 ILE A C 1
ATOM 868 O O . ILE A 1 105 ? -16.518 -24.950 45.473 1.00 92.06 105 ILE A O 1
ATOM 872 N N . LYS A 1 106 ? -15.067 -24.414 47.082 1.00 92.00 106 LYS A N 1
ATOM 873 C CA . LYS A 1 106 ? -15.228 -25.698 47.802 1.00 92.00 106 LYS A CA 1
ATOM 874 C C . LYS A 1 106 ? -16.645 -25.881 48.365 1.00 92.00 106 LYS A C 1
ATOM 876 O O . LYS A 1 106 ? -17.183 -26.984 48.305 1.00 92.00 106 LYS A O 1
ATOM 881 N N . VAL A 1 107 ? -17.270 -24.813 48.873 1.00 93.19 107 VAL A N 1
ATOM 882 C CA . VAL A 1 107 ? -18.680 -24.810 49.306 1.00 93.19 107 VAL A CA 1
ATOM 883 C C . VAL A 1 107 ? -19.605 -25.077 48.114 1.00 93.19 107 VAL A C 1
ATOM 885 O O . VAL A 1 107 ? -20.547 -25.845 48.268 1.00 93.19 107 VAL A O 1
ATOM 888 N N . LEU A 1 108 ? -19.324 -24.526 46.929 1.00 94.38 108 LEU A N 1
ATOM 889 C CA . LEU A 1 108 ? -20.074 -24.799 45.694 1.00 94.38 108 LEU A CA 1
ATOM 890 C C . LEU A 1 108 ? -19.978 -26.283 45.274 1.00 94.38 108 LEU A C 1
ATOM 892 O O . LEU A 1 108 ? -21.009 -26.911 45.028 1.00 94.38 108 LEU A O 1
ATOM 896 N N . VAL A 1 109 ? -18.777 -26.875 45.286 1.00 92.88 109 VAL A N 1
ATOM 897 C CA . VAL A 1 109 ? -18.555 -28.318 45.035 1.00 92.88 109 VAL A CA 1
ATOM 898 C C . VAL A 1 109 ? -19.337 -29.188 46.022 1.00 92.88 109 VAL A C 1
ATOM 900 O O . VAL A 1 109 ? -20.128 -30.040 45.615 1.00 92.88 109 VAL A O 1
ATOM 903 N N . ALA A 1 110 ? -19.191 -28.932 47.322 1.00 92.88 110 ALA A N 1
ATOM 904 C CA . ALA A 1 110 ? -19.878 -29.695 48.361 1.00 92.88 110 ALA A CA 1
ATOM 905 C C . ALA A 1 110 ? -21.406 -29.459 48.381 1.00 92.88 110 ALA A C 1
ATOM 907 O O . ALA A 1 110 ? -22.163 -30.353 48.759 1.00 92.88 110 ALA A O 1
ATOM 908 N N . ALA A 1 111 ? -21.892 -28.295 47.937 1.00 93.31 111 ALA A N 1
ATOM 909 C CA . ALA A 1 111 ? -23.320 -28.028 47.758 1.00 93.31 111 ALA A CA 1
ATOM 910 C C . ALA A 1 111 ? -23.920 -28.832 46.592 1.00 93.31 111 ALA A C 1
ATOM 912 O O . ALA A 1 111 ? -25.047 -29.320 46.718 1.00 93.31 111 ALA A O 1
ATOM 913 N N . SER A 1 112 ? -23.165 -29.018 45.501 1.00 92.31 112 SER A N 1
ATOM 914 C CA . SER A 1 112 ? -23.541 -29.904 44.391 1.00 92.31 112 SER A CA 1
ATOM 915 C C . SER A 1 112 ? -23.591 -31.369 44.838 1.00 92.31 112 SER A C 1
ATOM 917 O O . SER A 1 112 ? -24.621 -32.023 44.678 1.00 92.31 112 SER A O 1
ATOM 919 N N . GLU A 1 113 ? -22.552 -31.862 45.528 1.00 91.31 113 GLU A N 1
ATOM 920 C CA . GLU A 1 113 ? -22.531 -33.234 46.069 1.00 91.31 113 GLU A CA 1
ATOM 921 C C . GLU A 1 113 ? -23.706 -33.502 47.029 1.00 91.31 113 GLU A C 1
ATOM 923 O O . GLU A 1 113 ? -24.349 -34.552 46.965 1.00 91.31 113 GLU A O 1
ATOM 928 N N . LEU A 1 114 ? -24.047 -32.528 47.880 1.00 91.75 114 LEU A N 1
ATOM 929 C CA . LEU A 1 114 ? -25.189 -32.604 48.796 1.00 91.75 114 LEU A CA 1
ATOM 930 C C . LEU A 1 114 ? -26.545 -32.288 48.130 1.00 91.75 114 LEU A C 1
ATOM 932 O O . LEU A 1 114 ? -27.584 -32.337 48.802 1.00 91.75 114 LEU A O 1
ATOM 936 N N . GLY A 1 115 ? -26.574 -32.007 46.825 1.00 90.31 115 GLY A N 1
ATOM 937 C CA . GLY A 1 115 ? -27.787 -31.781 46.040 1.00 90.31 115 GLY A CA 1
ATOM 938 C C . GLY A 1 115 ? -28.625 -30.599 46.536 1.00 90.31 115 GLY A C 1
ATOM 939 O O . GLY A 1 115 ? -29.841 -30.741 46.718 1.00 90.31 115 GLY A O 1
ATOM 940 N N . LEU A 1 116 ? -27.958 -29.470 46.806 1.00 92.69 116 LEU A N 1
ATOM 941 C CA . LEU A 1 116 ? -28.504 -28.208 47.319 1.00 92.69 116 LEU A CA 1
ATOM 942 C C . LEU A 1 116 ? -28.620 -27.154 46.199 1.00 92.69 116 LEU A C 1
ATOM 944 O O . LEU A 1 116 ? -27.928 -26.140 46.236 1.00 92.69 116 LEU A O 1
ATOM 948 N N . GLN A 1 117 ? -29.483 -27.381 45.202 1.00 90.12 117 GLN A N 1
ATOM 949 C CA . GLN A 1 117 ? -29.525 -26.546 43.987 1.00 90.12 117 GLN A CA 1
ATOM 950 C C . GLN A 1 117 ? -29.698 -25.038 44.272 1.00 90.12 117 GLN A C 1
ATOM 952 O O . GLN A 1 117 ? -28.928 -24.241 43.758 1.00 90.12 117 GLN A O 1
ATOM 957 N N . GLU A 1 118 ? -30.597 -24.662 45.195 1.00 90.88 118 GLU A N 1
ATOM 958 C CA . GLU A 1 118 ? -30.805 -23.274 45.669 1.00 90.88 118 GLU A CA 1
ATOM 959 C C . GLU A 1 118 ? -29.487 -22.567 46.057 1.00 90.88 118 GLU A C 1
ATOM 961 O O . GLU A 1 118 ? -29.298 -21.381 45.791 1.00 90.88 118 GLU A O 1
ATOM 966 N N . LEU A 1 119 ? -28.562 -23.309 46.676 1.00 91.62 119 LEU A N 1
ATOM 967 C CA . LEU A 1 119 ? -27.252 -22.813 47.086 1.00 91.62 119 LEU A CA 1
ATOM 968 C C . LEU A 1 119 ? -26.243 -22.828 45.928 1.00 91.62 119 LEU A C 1
ATOM 970 O O . LEU A 1 119 ? -25.437 -21.909 45.828 1.00 91.62 119 LEU A O 1
ATOM 974 N N . VAL A 1 120 ? -26.282 -23.846 45.063 1.00 92.94 120 VAL A N 1
ATOM 975 C CA . VAL A 1 120 ? -25.429 -23.948 43.865 1.00 92.94 120 VAL A CA 1
ATOM 976 C C . VAL A 1 120 ? -25.683 -22.772 42.919 1.00 92.94 120 VAL A C 1
ATOM 978 O O . VAL A 1 120 ? -24.733 -22.101 42.517 1.00 92.94 120 VAL A O 1
ATOM 981 N N . ASP A 1 121 ? -26.948 -22.466 42.633 1.00 90.25 121 ASP A N 1
ATOM 982 C CA . ASP A 1 121 ? -27.360 -21.348 41.777 1.00 90.25 121 ASP A CA 1
ATOM 983 C C . ASP A 1 121 ? -26.911 -20.008 42.393 1.00 90.25 121 ASP A C 1
ATOM 985 O O . ASP A 1 121 ? -26.218 -19.211 41.758 1.00 90.25 121 ASP A O 1
ATOM 989 N N . TYR A 1 122 ? -27.199 -19.795 43.685 1.00 91.25 122 TYR A N 1
ATOM 990 C CA . TYR A 1 122 ? -26.786 -18.589 44.413 1.00 91.25 122 TYR A CA 1
ATOM 991 C C . TYR A 1 122 ? -25.261 -18.390 44.438 1.00 91.25 122 TYR A C 1
ATOM 993 O O . TYR A 1 122 ? -24.786 -17.262 44.296 1.00 91.25 122 TYR A O 1
ATOM 1001 N N . LEU A 1 123 ? -24.481 -19.461 44.605 1.00 92.62 123 LEU A N 1
ATOM 1002 C CA . LEU A 1 123 ? -23.018 -19.398 44.642 1.00 92.62 123 LEU A CA 1
ATOM 1003 C C . LEU A 1 123 ? -22.409 -19.103 43.269 1.00 92.62 123 LEU A C 1
ATOM 1005 O O . LEU A 1 123 ? -21.499 -18.276 43.197 1.00 92.62 123 LEU A O 1
ATOM 1009 N N . GLN A 1 124 ? -22.912 -19.721 42.195 1.00 93.56 124 GLN A N 1
ATOM 1010 C CA . GLN A 1 124 ? -22.483 -19.409 40.827 1.00 93.56 124 GLN A CA 1
ATOM 1011 C C . GLN A 1 124 ? -22.753 -17.939 40.502 1.00 93.56 124 GLN A C 1
ATOM 1013 O O . GLN A 1 124 ? -21.821 -17.185 40.212 1.00 93.56 124 GLN A O 1
ATOM 1018 N N . SER A 1 125 ? -24.001 -17.501 40.670 1.00 89.75 125 SER A N 1
ATOM 1019 C CA . SER A 1 125 ? -24.395 -16.112 40.456 1.00 89.75 125 SER A CA 1
ATOM 1020 C C . SER A 1 125 ? -23.656 -15.130 41.380 1.00 89.75 125 SER A C 1
ATOM 1022 O O . SER A 1 125 ? -23.316 -14.029 40.943 1.00 89.75 125 SER A O 1
ATOM 1024 N N . PHE A 1 126 ? -23.319 -15.488 42.625 1.00 89.38 126 PHE A N 1
ATOM 1025 C CA . PHE A 1 126 ? -22.470 -14.641 43.475 1.00 89.38 126 PHE A CA 1
ATOM 1026 C C . PHE A 1 126 ? -21.047 -14.512 42.918 1.00 89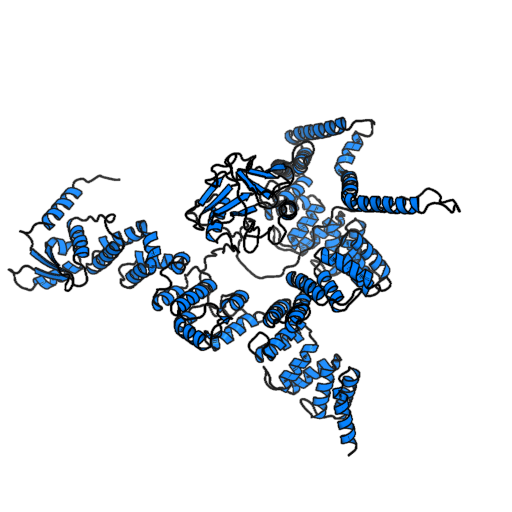.38 126 PHE A C 1
ATOM 1028 O O . PHE A 1 126 ? -20.540 -13.393 42.809 1.00 89.38 126 PHE A O 1
ATOM 1035 N N . LEU A 1 127 ? -20.409 -15.631 42.565 1.00 90.94 127 LEU A N 1
ATOM 1036 C CA . LEU A 1 127 ? -19.043 -15.670 42.037 1.00 90.94 127 LEU A CA 1
ATOM 1037 C C . LEU A 1 127 ? -18.928 -14.874 40.730 1.00 90.94 127 LEU A C 1
ATOM 1039 O O . LEU A 1 127 ? -18.038 -14.033 40.609 1.00 90.94 127 LEU A O 1
ATOM 1043 N N . ILE A 1 128 ? -19.862 -15.075 39.800 1.00 89.06 128 ILE A N 1
ATOM 1044 C CA . ILE A 1 128 ? -19.917 -14.365 38.517 1.00 89.06 128 ILE A CA 1
ATOM 1045 C C . ILE A 1 128 ? -20.088 -12.855 38.742 1.00 89.06 128 ILE A C 1
ATOM 1047 O O . ILE A 1 128 ? -19.267 -12.068 38.275 1.00 89.06 128 ILE A O 1
ATOM 1051 N N . ASN A 1 129 ? -21.102 -12.438 39.510 1.00 86.12 129 ASN A N 1
ATOM 1052 C CA . ASN A 1 129 ? -21.443 -11.017 39.645 1.00 86.12 129 ASN A CA 1
ATOM 1053 C C . ASN A 1 129 ? -20.509 -10.223 40.581 1.00 86.12 129 ASN A C 1
ATOM 1055 O O . ASN A 1 129 ? -20.397 -9.010 40.429 1.00 86.12 129 ASN A O 1
ATOM 1059 N N . ASN A 1 130 ? -19.842 -10.869 41.548 1.00 85.69 130 ASN A N 1
ATOM 1060 C CA . ASN A 1 130 ? -19.059 -10.176 42.589 1.00 85.69 130 ASN A CA 1
ATOM 1061 C C . ASN A 1 130 ? -17.559 -10.510 42.569 1.00 85.69 130 ASN A C 1
ATOM 1063 O O . ASN A 1 130 ? -16.773 -9.797 43.194 1.00 85.69 130 ASN A O 1
ATOM 1067 N N . LYS A 1 131 ? -17.141 -11.605 41.917 1.00 89.56 131 LYS A N 1
ATOM 1068 C CA . LYS A 1 131 ? -15.763 -12.134 41.978 1.00 89.56 131 LYS A CA 1
ATOM 1069 C C . LYS A 1 131 ? -15.132 -12.367 40.595 1.00 89.56 131 LYS A C 1
ATOM 1071 O O . LYS A 1 131 ? -14.068 -12.980 40.528 1.00 89.56 131 LYS A O 1
ATOM 1076 N N . ALA A 1 132 ? -15.717 -11.824 39.522 1.00 85.62 132 ALA A N 1
ATOM 1077 C CA . ALA A 1 132 ? -15.227 -11.904 38.138 1.00 85.62 132 ALA A CA 1
ATOM 1078 C C . ALA A 1 132 ? -13.696 -11.754 37.996 1.00 85.62 132 ALA A C 1
ATOM 1080 O O . ALA A 1 132 ? -13.032 -12.661 37.506 1.00 85.62 132 ALA A O 1
ATOM 1081 N N . SER A 1 133 ? -13.097 -10.677 38.520 1.00 84.31 133 SER A N 1
ATOM 1082 C CA . SER A 1 133 ? -11.644 -10.436 38.411 1.00 84.31 133 SER A CA 1
ATOM 1083 C C . SER A 1 133 ? -10.767 -11.426 39.198 1.00 84.31 133 SER A C 1
ATOM 1085 O O . SER A 1 133 ? -9.572 -11.553 38.925 1.00 84.31 133 SER A O 1
ATOM 1087 N N . TRP A 1 134 ? -11.336 -12.157 40.163 1.00 87.88 134 TRP A N 1
ATOM 1088 C CA . TRP A 1 134 ? -10.667 -13.290 40.805 1.00 87.88 134 TRP A CA 1
ATOM 1089 C C . TRP A 1 134 ? -10.799 -14.565 39.967 1.00 87.88 134 TRP A C 1
ATOM 1091 O O . TRP A 1 134 ? -9.823 -15.307 39.871 1.00 87.88 134 TRP A O 1
ATOM 1101 N N . ILE A 1 135 ? -11.949 -14.791 39.317 1.00 86.38 135 ILE A N 1
ATOM 1102 C CA . ILE A 1 135 ? -12.125 -15.886 38.348 1.00 86.38 135 ILE A CA 1
ATOM 1103 C C . ILE A 1 135 ? -11.146 -15.711 37.183 1.00 86.38 135 ILE A C 1
ATOM 1105 O O . ILE A 1 135 ? -10.443 -16.655 36.854 1.00 86.38 135 ILE A O 1
ATOM 1109 N N . GLU A 1 136 ? -11.014 -14.506 36.624 1.00 83.50 136 GLU A N 1
ATOM 1110 C CA . GLU A 1 136 ? -10.046 -14.194 35.558 1.00 83.50 136 GLU A CA 1
ATOM 1111 C C . GLU A 1 136 ? -8.604 -14.559 35.956 1.00 83.50 136 GLU A C 1
ATOM 1113 O O . GLU A 1 136 ? -7.898 -15.228 35.204 1.00 83.50 136 GLU A O 1
ATOM 1118 N N . LYS A 1 137 ? -8.175 -14.192 37.172 1.00 82.94 137 LYS A N 1
ATOM 1119 C CA . LYS A 1 137 ? -6.827 -14.502 37.690 1.00 82.94 137 LYS A CA 1
ATOM 1120 C C . LYS A 1 137 ? -6.611 -15.982 38.029 1.00 82.94 137 LYS A C 1
ATOM 1122 O O . LYS A 1 137 ? -5.469 -16.434 38.059 1.00 82.94 137 LYS A O 1
ATOM 1127 N N . ASN A 1 138 ? -7.681 -16.736 38.281 1.00 84.31 138 ASN A N 1
ATOM 1128 C CA . ASN A 1 138 ? -7.640 -18.148 38.680 1.00 84.31 138 ASN A CA 1
ATOM 1129 C C . ASN A 1 138 ? -8.349 -19.052 37.657 1.00 84.31 138 ASN A C 1
ATOM 1131 O O . ASN A 1 138 ? -8.819 -20.135 38.011 1.00 84.31 138 ASN A O 1
ATOM 1135 N N . PHE A 1 139 ? -8.422 -18.610 36.394 1.00 83.31 139 PHE A N 1
ATOM 1136 C CA . PHE A 1 139 ? -9.319 -19.167 35.378 1.00 83.31 139 PHE A CA 1
ATOM 1137 C C . PHE A 1 139 ? -9.231 -20.689 35.271 1.00 83.31 139 PHE A C 1
ATOM 1139 O O . PHE A 1 139 ? -10.247 -21.373 35.309 1.00 83.31 139 PHE A O 1
ATOM 1146 N N . ASN A 1 140 ? -8.007 -21.213 35.218 1.00 77.19 140 ASN A N 1
ATOM 1147 C CA . ASN A 1 140 ? -7.721 -22.635 35.038 1.00 77.19 140 ASN A CA 1
ATOM 1148 C C . ASN A 1 140 ? -8.363 -23.502 36.136 1.00 77.19 140 ASN A C 1
ATOM 1150 O O . ASN A 1 140 ? -8.965 -24.528 35.835 1.00 77.19 140 ASN A O 1
ATOM 1154 N N . PHE A 1 141 ? -8.287 -23.058 37.396 1.00 82.69 141 PHE A N 1
ATOM 1155 C CA . PHE A 1 141 ? -8.872 -23.752 38.546 1.00 82.69 141 PHE A CA 1
ATOM 1156 C C . PHE A 1 141 ? -10.405 -23.713 38.510 1.00 82.69 141 PHE A C 1
ATOM 1158 O O . PHE A 1 141 ? -11.060 -24.736 38.709 1.00 82.69 141 PHE A O 1
ATOM 1165 N N . VAL A 1 142 ? -10.984 -22.545 38.212 1.00 86.69 142 VAL A N 1
ATOM 1166 C CA . VAL A 1 142 ? -12.444 -22.365 38.171 1.00 86.69 142 VAL A CA 1
ATOM 1167 C C . VAL A 1 142 ? -13.061 -23.129 36.996 1.00 86.69 142 VAL A C 1
ATOM 1169 O O . VAL A 1 142 ? -14.052 -23.830 37.175 1.00 86.69 142 VAL A O 1
ATOM 1172 N N . TYR A 1 143 ? -12.446 -23.059 35.814 1.00 83.31 143 TYR A N 1
ATOM 1173 C CA . TYR A 1 143 ? -12.907 -23.756 34.615 1.00 83.31 143 TYR A CA 1
ATOM 1174 C C . TYR A 1 143 ? -12.747 -25.276 34.724 1.00 83.31 143 TYR A C 1
ATOM 1176 O O . TYR A 1 143 ? -13.672 -25.995 34.357 1.00 83.31 143 TYR A O 1
ATOM 1184 N N . GLN A 1 144 ? -11.646 -25.782 35.298 1.00 80.75 144 GLN A N 1
ATOM 1185 C CA . GLN A 1 144 ? -11.519 -27.214 35.595 1.00 80.75 144 GLN A CA 1
ATOM 1186 C C . GLN A 1 144 ? -12.591 -27.675 36.594 1.00 80.75 144 GLN A C 1
ATOM 1188 O O . GLN A 1 144 ? -13.266 -28.666 36.333 1.00 80.75 144 GLN A O 1
ATOM 1193 N N . THR A 1 145 ? -12.824 -26.920 37.675 1.00 84.81 145 THR A N 1
ATOM 1194 C CA . THR A 1 145 ? -13.902 -27.221 38.640 1.00 84.81 145 THR A CA 1
ATOM 1195 C C . THR A 1 145 ? -15.287 -27.213 37.975 1.00 84.81 145 THR A C 1
ATOM 1197 O O . THR A 1 145 ? -16.147 -28.013 38.332 1.00 84.81 145 THR A O 1
ATOM 1200 N N . GLY A 1 146 ? -15.500 -26.342 36.981 1.00 84.62 146 GLY A N 1
ATOM 1201 C CA . GLY A 1 146 ? -16.691 -26.343 36.130 1.00 84.62 146 GLY A CA 1
ATOM 1202 C C . GLY A 1 146 ? -16.812 -27.603 35.269 1.00 84.62 146 GLY A C 1
ATOM 1203 O O . GLY A 1 146 ? -17.863 -28.235 35.267 1.00 84.62 146 GLY A O 1
ATOM 1204 N N . LEU A 1 147 ? -15.747 -27.996 34.563 1.00 78.00 147 LEU A N 1
ATOM 1205 C CA . LEU A 1 147 ? -15.720 -29.189 33.700 1.00 78.00 147 LEU A CA 1
ATOM 1206 C C . LEU A 1 147 ? -15.847 -30.517 34.466 1.00 78.00 147 LEU A C 1
ATOM 1208 O O . LEU A 1 147 ? -16.252 -31.517 33.881 1.00 78.00 147 LEU A O 1
ATOM 1212 N N . GLU A 1 148 ? -15.493 -30.546 35.751 1.00 82.31 148 GLU A N 1
ATOM 1213 C CA . GLU A 1 148 ? -15.611 -31.728 36.615 1.00 82.31 148 GLU A CA 1
ATOM 1214 C C . GLU A 1 148 ? -17.004 -31.878 37.263 1.00 82.31 148 GLU A C 1
ATOM 1216 O O . GLU A 1 148 ? -17.243 -32.855 37.977 1.00 82.31 148 GLU A O 1
ATOM 1221 N N . ASN A 1 149 ? -17.939 -30.944 37.035 1.00 79.75 149 ASN A N 1
ATOM 1222 C CA . ASN A 1 149 ? -19.260 -30.963 37.669 1.00 79.75 149 ASN A CA 1
ATOM 1223 C C . ASN A 1 149 ? -20.373 -30.411 36.753 1.00 79.75 149 ASN A C 1
ATOM 1225 O O . ASN A 1 149 ? -20.530 -29.200 36.590 1.00 79.75 149 ASN A O 1
ATOM 1229 N N . ASP A 1 150 ? -21.202 -31.307 36.207 1.00 79.62 150 ASP A N 1
ATOM 1230 C CA . ASP A 1 150 ? -22.292 -30.976 35.269 1.00 79.62 150 ASP A CA 1
ATOM 1231 C C . ASP A 1 150 ? -23.338 -29.986 35.829 1.00 79.62 150 ASP A C 1
ATOM 1233 O O . ASP A 1 150 ? -24.083 -29.370 35.068 1.00 79.62 150 ASP A O 1
ATOM 1237 N N . SER A 1 151 ? -23.417 -29.815 37.155 1.00 82.81 151 SER A N 1
ATOM 1238 C CA . SER A 1 151 ? -24.354 -28.887 37.805 1.00 82.81 151 SER A CA 1
ATOM 1239 C C . SER A 1 151 ? -23.950 -27.411 37.699 1.00 82.81 151 SER A C 1
ATOM 1241 O O . SER A 1 151 ? -24.734 -26.549 38.098 1.00 82.81 151 SER A O 1
ATOM 1243 N N . PHE A 1 152 ? -22.752 -27.096 37.195 1.00 90.94 152 PHE A N 1
ATOM 1244 C CA . PHE A 1 152 ? -22.211 -25.731 37.163 1.00 90.94 152 PHE A CA 1
ATOM 1245 C C . PHE A 1 152 ? -22.402 -25.026 35.816 1.00 90.94 152 PHE A C 1
ATOM 1247 O O . PHE A 1 152 ? -21.476 -24.406 35.294 1.00 90.94 152 PHE A O 1
ATOM 1254 N N . SER A 1 153 ? -23.604 -25.111 35.244 1.00 84.94 153 SER A N 1
ATOM 1255 C CA . SER A 1 153 ? -23.913 -24.563 33.918 1.00 84.94 153 SER A CA 1
ATOM 1256 C C . SER A 1 153 ? -23.689 -23.049 33.793 1.00 84.94 153 SER A C 1
ATOM 1258 O O . SER A 1 153 ? -23.125 -22.626 32.788 1.00 84.94 153 SER A O 1
ATOM 1260 N N . GLU A 1 154 ? -24.049 -22.232 34.793 1.00 85.88 154 GLU A N 1
ATOM 1261 C CA . GLU A 1 154 ? -23.801 -20.776 34.756 1.00 85.88 154 GLU A CA 1
ATOM 1262 C C . GLU A 1 154 ? -22.296 -20.468 34.751 1.00 85.88 154 GLU A C 1
ATOM 1264 O O . GLU A 1 154 ? -21.829 -19.596 34.018 1.00 85.88 154 GLU A O 1
ATOM 1269 N N . LEU A 1 155 ? -21.518 -21.196 35.558 1.00 87.38 155 LEU A N 1
ATOM 1270 C CA . LEU A 1 155 ? -20.075 -20.991 35.698 1.00 87.38 155 LEU A CA 1
ATOM 1271 C C . LEU A 1 155 ? -19.296 -21.537 34.490 1.00 87.38 155 LEU A C 1
ATOM 1273 O O . LEU A 1 155 ? -18.360 -20.888 34.019 1.00 87.38 155 LEU A O 1
ATOM 1277 N N . GLN A 1 156 ? -19.712 -22.686 33.947 1.00 85.06 156 GLN A N 1
ATOM 1278 C CA . GLN A 1 156 ? -19.229 -23.220 32.672 1.00 85.06 156 GLN A CA 1
ATOM 1279 C C . GLN A 1 156 ? -19.526 -22.236 31.535 1.00 85.06 156 GLN A C 1
ATOM 1281 O O . GLN A 1 156 ? -18.609 -21.870 30.800 1.00 85.06 156 GLN A O 1
ATOM 1286 N N . GLU A 1 157 ? -20.770 -21.757 31.410 1.00 85.31 157 GLU A N 1
ATOM 1287 C CA . GLU A 1 157 ? -21.148 -20.777 30.389 1.00 85.31 157 GLU A CA 1
ATOM 1288 C C . GLU A 1 157 ? -20.359 -19.472 30.556 1.00 85.31 157 GLU A C 1
ATOM 1290 O O . GLU A 1 157 ? -19.857 -18.943 29.564 1.00 85.31 157 GLU A O 1
ATOM 1295 N N . TYR A 1 158 ? -20.174 -18.970 31.779 1.00 87.25 158 TYR A N 1
ATOM 1296 C CA . TYR A 1 158 ? -19.342 -17.794 32.044 1.00 87.25 158 TYR A CA 1
ATOM 1297 C C . TYR A 1 158 ? -17.891 -18.003 31.587 1.00 87.25 158 TYR A C 1
ATOM 1299 O O . TYR A 1 158 ? -17.345 -17.163 30.870 1.00 87.25 158 TYR A O 1
ATOM 1307 N N . CYS A 1 159 ? -17.270 -19.138 31.920 1.00 84.31 159 CYS A N 1
ATOM 1308 C CA . CYS A 1 159 ? -15.900 -19.443 31.506 1.00 84.31 159 CYS A CA 1
ATOM 1309 C C . CYS A 1 159 ? -15.762 -19.655 29.987 1.00 84.31 159 CYS A C 1
ATOM 1311 O O . CYS A 1 159 ? -14.804 -19.161 29.390 1.00 84.31 159 CYS A O 1
ATOM 1313 N N . ILE A 1 160 ? -16.725 -20.318 29.337 1.00 80.75 160 ILE A N 1
ATOM 1314 C CA . ILE A 1 160 ? -16.774 -20.478 27.873 1.00 80.75 160 ILE A CA 1
ATOM 1315 C C . ILE A 1 160 ? -16.974 -19.119 27.193 1.00 80.75 160 ILE A C 1
ATOM 1317 O O . ILE A 1 160 ? -16.332 -18.837 26.178 1.00 80.75 160 ILE A O 1
ATOM 1321 N N . ASN A 1 161 ? -17.803 -18.242 27.764 1.00 81.81 161 ASN A N 1
ATOM 1322 C CA . ASN A 1 161 ? -17.946 -16.860 27.317 1.00 81.81 161 ASN A CA 1
ATOM 1323 C C . ASN A 1 161 ? -16.645 -16.069 27.493 1.00 81.81 161 ASN A C 1
ATOM 1325 O O . ASN A 1 161 ? -16.301 -15.317 26.586 1.00 81.81 161 ASN A O 1
ATOM 1329 N N . LEU A 1 162 ? -15.902 -16.247 28.591 1.00 82.56 162 LEU A N 1
ATOM 1330 C CA . LEU A 1 162 ? -14.619 -15.571 28.810 1.00 82.56 162 LEU A CA 1
ATOM 1331 C C . LEU A 1 162 ? -13.575 -16.004 27.768 1.00 82.56 162 LEU A C 1
ATOM 1333 O O . LEU A 1 162 ? -12.987 -15.140 27.120 1.00 82.56 162 LEU A O 1
ATOM 1337 N N . ILE A 1 163 ? -13.422 -17.317 27.532 1.00 80.38 163 ILE A N 1
ATOM 1338 C CA . ILE A 1 163 ? -12.587 -17.864 26.445 1.00 80.38 163 ILE A CA 1
ATOM 1339 C C . ILE A 1 163 ? -13.005 -17.254 25.107 1.00 80.38 163 ILE A C 1
ATOM 1341 O O . ILE A 1 163 ? -12.180 -16.714 24.377 1.00 80.38 163 ILE A O 1
ATOM 1345 N N . SER A 1 164 ? -14.294 -17.330 24.782 1.00 76.69 164 SER A N 1
ATOM 1346 C CA . SER A 1 164 ? -14.784 -16.977 23.450 1.00 76.69 164 SER A CA 1
ATOM 1347 C C . SER A 1 164 ? -14.764 -15.469 23.194 1.00 76.69 164 SER A C 1
ATOM 1349 O O . SER A 1 164 ? -14.538 -15.058 22.064 1.00 76.69 164 SER A O 1
ATOM 1351 N N . LYS A 1 165 ? -14.993 -14.627 24.214 1.00 74.31 165 LYS A N 1
ATOM 1352 C CA . LYS A 1 165 ? -15.184 -13.173 24.054 1.00 74.31 165 LYS A CA 1
ATOM 1353 C C . LYS A 1 165 ? -13.986 -12.324 24.473 1.00 74.31 165 LYS A C 1
ATOM 1355 O O . LYS A 1 165 ? -13.865 -11.218 23.937 1.00 74.31 165 LYS A O 1
ATOM 1360 N N . GLU A 1 166 ? -13.152 -12.783 25.406 1.00 79.25 166 GLU A N 1
ATOM 1361 C CA . GLU A 1 166 ? -12.012 -12.029 25.962 1.00 79.25 166 GLU A CA 1
ATOM 1362 C C . GLU A 1 166 ? -10.746 -12.901 26.163 1.00 79.25 166 GLU A C 1
ATOM 1364 O O . GLU A 1 166 ? -10.136 -12.860 27.237 1.00 79.25 166 GLU A O 1
ATOM 1369 N N . PRO A 1 167 ? -10.310 -13.675 25.143 1.00 81.38 167 PRO A N 1
ATOM 1370 C CA . PRO A 1 167 ? -9.230 -14.661 25.279 1.00 81.38 167 PRO A CA 1
ATOM 1371 C C . PRO A 1 167 ? -7.903 -14.067 25.768 1.00 81.38 167 PRO A C 1
ATOM 1373 O O . PRO A 1 167 ? -7.177 -14.729 26.512 1.00 81.38 167 PRO A O 1
ATOM 1376 N N . ASP A 1 168 ? -7.612 -12.807 25.425 1.00 78.88 168 ASP A N 1
ATOM 1377 C CA . ASP A 1 168 ? -6.467 -12.037 25.929 1.00 78.88 168 ASP A CA 1
ATOM 1378 C C . ASP A 1 168 ? -6.247 -12.180 27.441 1.00 78.88 168 ASP A C 1
ATOM 1380 O O . ASP A 1 168 ? -5.110 -12.364 27.873 1.00 78.88 168 ASP A O 1
ATOM 1384 N N . LYS A 1 169 ? -7.317 -12.128 28.249 1.00 78.44 169 LYS A N 1
ATOM 1385 C CA . LYS A 1 169 ? -7.231 -12.217 29.718 1.00 78.44 169 LYS A CA 1
ATOM 1386 C C . LYS A 1 169 ? -6.657 -13.555 30.190 1.00 78.44 169 LYS A C 1
ATOM 1388 O O . LYS A 1 169 ? -5.942 -13.600 31.187 1.00 78.44 169 LYS A O 1
ATOM 1393 N N . ILE A 1 170 ? -6.954 -14.632 29.464 1.00 79.69 170 ILE A N 1
ATOM 1394 C CA . ILE A 1 170 ? -6.542 -15.998 29.802 1.00 79.69 170 ILE A CA 1
ATOM 1395 C C . ILE A 1 170 ? -5.103 -16.229 29.333 1.00 79.69 170 ILE A C 1
ATOM 1397 O O . ILE A 1 170 ? -4.246 -16.589 30.141 1.00 79.69 170 ILE A O 1
ATOM 1401 N N . PHE A 1 171 ? -4.810 -15.946 28.060 1.00 79.81 171 PHE A N 1
ATOM 1402 C CA . PHE A 1 171 ? -3.483 -16.152 27.466 1.00 79.81 171 PHE A CA 1
ATOM 1403 C C . PHE A 1 171 ? -2.388 -15.240 28.052 1.00 79.81 171 PHE A C 1
ATOM 1405 O O . PHE A 1 171 ? -1.216 -15.620 28.087 1.00 79.81 171 PHE A O 1
ATOM 1412 N N . LYS A 1 172 ? -2.749 -14.047 28.549 1.00 76.62 172 LYS A N 1
ATOM 1413 C CA . LYS A 1 172 ? -1.823 -13.125 29.236 1.00 76.62 172 LYS A CA 1
ATOM 1414 C C . LYS A 1 172 ? -1.729 -13.364 30.749 1.00 76.62 172 LYS A C 1
ATOM 1416 O O . LYS A 1 172 ? -0.947 -12.682 31.409 1.00 76.62 172 LYS A O 1
ATOM 1421 N N . SER A 1 173 ? -2.489 -14.309 31.312 1.00 77.06 173 SER A N 1
ATOM 1422 C CA . SER A 1 173 ? -2.420 -14.619 32.746 1.00 77.06 173 SER A CA 1
ATOM 1423 C C . SER A 1 173 ? -1.058 -15.215 33.132 1.00 77.06 173 SER A C 1
ATOM 1425 O O . SER A 1 173 ? -0.457 -15.978 32.374 1.00 77.06 173 SER A O 1
ATOM 1427 N N . SER A 1 174 ? -0.576 -14.913 34.343 1.00 71.06 174 SER A N 1
ATOM 1428 C CA . SER A 1 174 ? 0.693 -15.450 34.872 1.00 71.06 174 SER A CA 1
ATOM 1429 C C . SER A 1 174 ? 0.732 -16.979 34.914 1.00 71.06 174 SER A C 1
ATOM 1431 O O . SER A 1 174 ? 1.800 -17.577 34.850 1.00 71.06 174 SER A O 1
ATOM 1433 N N . ASN A 1 175 ? -0.444 -17.599 35.012 1.00 74.12 175 ASN A N 1
ATOM 1434 C CA . ASN A 1 175 ? -0.615 -19.029 35.233 1.00 74.12 175 ASN A CA 1
ATOM 1435 C C . ASN A 1 175 ? -0.861 -19.789 33.914 1.00 74.12 175 ASN A C 1
ATOM 1437 O O . ASN A 1 175 ? -1.031 -21.007 33.938 1.00 74.12 175 ASN A O 1
ATOM 1441 N N . PHE A 1 176 ? -0.893 -19.096 32.765 1.00 82.31 176 PHE A N 1
ATOM 1442 C CA . PHE A 1 176 ? -1.112 -19.713 31.453 1.00 82.31 176 PHE A CA 1
ATOM 1443 C C . PHE A 1 176 ? 0.001 -20.703 31.084 1.00 82.31 176 PHE A C 1
ATOM 1445 O O . PHE A 1 176 ? -0.283 -21.810 30.643 1.00 82.31 176 PHE A O 1
ATOM 1452 N N . SER A 1 177 ? 1.267 -20.363 31.346 1.00 82.31 177 SER A N 1
ATOM 1453 C CA . SER A 1 177 ? 2.414 -21.251 31.090 1.00 82.31 177 SER A CA 1
ATOM 1454 C C . SER A 1 177 ? 2.410 -22.551 31.912 1.00 82.31 177 SER A C 1
ATOM 1456 O O . SER A 1 177 ? 3.242 -23.418 31.669 1.00 82.31 177 SER A O 1
ATOM 1458 N N . SER A 1 178 ? 1.497 -22.697 32.877 1.00 82.50 178 SER A N 1
ATOM 1459 C CA . SER A 1 178 ? 1.379 -23.866 33.758 1.00 82.50 178 SER A CA 1
ATOM 1460 C C . SER A 1 178 ? 0.081 -24.657 33.544 1.00 82.50 178 SER A C 1
ATOM 1462 O O . SER A 1 178 ? -0.267 -25.486 34.385 1.00 82.50 178 SER A O 1
ATOM 1464 N N . ILE A 1 179 ? -0.668 -24.409 32.460 1.00 82.88 179 ILE A N 1
ATOM 1465 C CA . ILE A 1 179 ? -1.867 -25.208 32.161 1.00 82.88 179 ILE A CA 1
ATOM 1466 C C . ILE A 1 179 ? -1.505 -26.604 31.642 1.00 82.88 179 ILE A C 1
ATOM 1468 O O . ILE A 1 179 ? -0.562 -26.727 30.857 1.00 82.88 179 ILE A O 1
ATOM 1472 N N . PRO A 1 180 ? -2.282 -27.645 31.996 1.00 84.62 180 PRO A N 1
ATOM 1473 C CA . PRO A 1 180 ? -2.173 -28.950 31.357 1.00 84.62 180 PRO A CA 1
ATOM 1474 C C . PRO A 1 180 ? -2.418 -28.860 29.846 1.00 84.62 180 PRO A C 1
ATOM 1476 O O . PRO A 1 180 ? -3.327 -28.158 29.400 1.00 84.62 180 PRO A O 1
ATOM 1479 N N . GLU A 1 181 ? -1.684 -29.651 29.066 1.00 87.50 181 GLU A N 1
ATOM 1480 C CA . GLU A 1 181 ? -1.825 -29.758 27.604 1.00 87.50 181 GLU A CA 1
ATOM 1481 C C . GLU A 1 181 ? -3.288 -29.972 27.168 1.00 87.50 181 GLU A C 1
ATOM 1483 O O . GLU A 1 181 ? -3.793 -29.270 26.297 1.00 87.50 181 GLU A O 1
ATOM 1488 N N . LYS A 1 182 ? -4.020 -30.870 27.844 1.00 85.00 182 LYS A N 1
ATOM 1489 C CA . LYS A 1 182 ? -5.448 -31.134 27.588 1.00 85.00 182 LYS A CA 1
ATOM 1490 C C . LYS A 1 182 ? -6.327 -29.879 27.728 1.00 85.00 182 LYS A C 1
ATOM 1492 O O . LYS A 1 182 ? -7.298 -29.727 26.987 1.00 85.00 182 LYS A O 1
ATOM 1497 N N . LEU A 1 183 ? -5.998 -28.983 28.664 1.00 81.12 183 LEU A N 1
ATOM 1498 C CA . LEU A 1 183 ? -6.700 -27.710 28.836 1.00 81.12 183 LEU A CA 1
ATOM 1499 C C . LEU A 1 183 ? -6.349 -26.750 27.690 1.00 81.12 183 LEU A C 1
ATOM 1501 O O . LEU A 1 183 ? -7.267 -26.205 27.077 1.00 81.12 183 LEU A O 1
ATOM 1505 N N . LEU A 1 184 ? -5.064 -26.618 27.336 1.00 87.31 184 LEU A N 1
ATOM 1506 C CA . LEU A 1 184 ? -4.632 -25.827 26.175 1.00 87.31 184 LEU A CA 1
ATOM 1507 C C . LEU A 1 184 ? -5.344 -26.276 24.892 1.00 87.31 184 LEU A C 1
ATOM 1509 O O . LEU A 1 184 ? -5.962 -25.448 24.225 1.00 87.31 184 LEU A O 1
ATOM 1513 N N . VAL A 1 185 ? -5.334 -27.582 24.603 1.00 88.25 185 VAL A N 1
ATOM 1514 C CA . VAL A 1 185 ? -6.031 -28.197 23.462 1.00 88.25 185 VAL A CA 1
ATOM 1515 C C . VAL A 1 185 ? -7.515 -27.820 23.461 1.00 88.25 185 VAL A C 1
ATOM 1517 O O . VAL A 1 185 ? -8.009 -27.337 22.446 1.00 88.25 185 VAL A O 1
ATOM 1520 N N . SER A 1 186 ? -8.219 -27.933 24.595 1.00 83.12 186 SER A N 1
ATOM 1521 C CA . SER A 1 186 ? -9.646 -27.567 24.668 1.00 83.12 186 SER A CA 1
ATOM 1522 C C . SER A 1 186 ? -9.923 -26.082 24.374 1.00 83.12 186 SER A C 1
ATOM 1524 O O . SER A 1 186 ? -10.960 -25.753 23.799 1.00 83.12 186 SER A O 1
ATOM 1526 N N . ILE A 1 187 ? -8.988 -25.187 24.716 1.00 83.69 187 ILE A N 1
ATOM 1527 C CA . ILE A 1 187 ? -9.089 -23.749 24.435 1.00 83.69 187 ILE A CA 1
ATOM 1528 C C . ILE A 1 187 ? -8.844 -23.487 22.942 1.00 83.69 187 ILE A C 1
ATOM 1530 O O . ILE A 1 187 ? -9.665 -22.835 22.295 1.00 83.69 187 ILE A O 1
ATOM 1534 N N . ILE A 1 188 ? -7.761 -24.023 22.366 1.00 88.12 188 ILE A N 1
ATOM 1535 C CA . ILE A 1 188 ? -7.412 -23.796 20.950 1.00 88.12 188 ILE A CA 1
ATOM 1536 C C . ILE A 1 188 ? -8.285 -24.591 19.969 1.00 88.12 188 ILE A C 1
ATOM 1538 O O . ILE A 1 188 ? -8.335 -24.246 18.789 1.00 88.12 188 ILE A O 1
ATOM 1542 N N . GLN A 1 189 ? -9.031 -25.597 20.427 1.00 86.50 189 GLN A N 1
ATOM 1543 C CA . GLN A 1 189 ? -10.028 -26.305 19.619 1.00 86.50 189 GLN A CA 1
ATOM 1544 C C . GLN A 1 189 ? -11.320 -25.485 19.410 1.00 86.50 189 GLN A C 1
ATOM 1546 O O . GLN A 1 189 ? -12.035 -25.720 18.437 1.00 86.50 189 GLN A O 1
ATOM 1551 N N . ASN A 1 190 ? -11.621 -24.499 20.265 1.00 81.88 190 ASN A N 1
ATOM 1552 C CA . ASN A 1 190 ? -12.880 -23.743 20.220 1.00 81.88 190 ASN A CA 1
ATOM 1553 C C . ASN A 1 190 ? -13.006 -22.850 18.958 1.00 81.88 190 ASN A C 1
ATOM 1555 O O . ASN A 1 190 ? -12.240 -21.902 18.764 1.00 81.88 190 ASN A O 1
ATOM 1559 N N . ASP A 1 191 ? -14.018 -23.113 18.122 1.00 76.00 191 ASP A N 1
ATOM 1560 C CA . ASP A 1 191 ? -14.373 -22.312 16.931 1.00 76.00 191 ASP A CA 1
ATOM 1561 C C . ASP A 1 191 ? -14.784 -20.861 17.249 1.00 76.00 191 ASP A C 1
ATOM 1563 O O . ASP A 1 191 ? -14.629 -19.972 16.409 1.00 76.00 191 ASP A O 1
ATOM 1567 N N . SER A 1 192 ? -15.298 -20.617 18.458 1.00 74.31 192 SER A N 1
ATOM 1568 C CA . SER A 1 192 ? -15.818 -19.315 18.909 1.00 74.31 192 SER A CA 1
ATOM 1569 C C . SER A 1 192 ? -14.749 -18.416 19.543 1.00 74.31 192 SER A C 1
ATOM 1571 O O . SER A 1 192 ? -15.076 -17.357 20.074 1.00 74.31 192 SER A O 1
ATOM 1573 N N . LEU A 1 193 ? -13.483 -18.840 19.533 1.00 81.12 193 LEU A N 1
ATOM 1574 C CA . LEU A 1 193 ? -12.352 -18.132 20.133 1.00 81.12 193 LEU A CA 1
ATOM 1575 C C . LEU A 1 193 ? -12.021 -16.847 19.346 1.00 81.12 193 LEU A C 1
ATOM 1577 O O . LEU A 1 193 ? -11.439 -16.912 18.264 1.00 81.12 193 LEU A O 1
ATOM 1581 N N . GLN A 1 194 ? -12.367 -15.678 19.899 1.00 78.44 194 GLN A N 1
ATOM 1582 C CA . GLN A 1 194 ? -12.193 -14.364 19.256 1.00 78.44 194 GLN A CA 1
ATOM 1583 C C . GLN A 1 194 ? -10.747 -13.838 19.343 1.00 78.44 194 GLN A C 1
ATOM 1585 O O . GLN A 1 194 ? -10.488 -12.820 19.980 1.00 78.44 194 GLN A O 1
ATOM 1590 N N . MET A 1 195 ? -9.814 -14.541 18.696 1.00 81.06 195 MET A N 1
ATOM 1591 C CA . MET A 1 195 ? -8.379 -14.228 18.622 1.00 81.06 195 MET A CA 1
ATOM 1592 C C . MET A 1 195 ? -7.828 -14.580 17.229 1.00 81.06 195 MET A C 1
ATOM 1594 O O . MET A 1 195 ? -8.279 -15.558 16.629 1.00 81.06 195 MET A O 1
ATOM 1598 N N . ASN A 1 196 ? -6.862 -13.812 16.710 1.00 81.50 196 ASN A N 1
ATOM 1599 C CA . ASN A 1 196 ? -6.252 -14.105 15.407 1.00 81.50 196 ASN A CA 1
ATOM 1600 C C . ASN A 1 196 ? -5.386 -15.369 15.497 1.00 81.50 196 ASN A C 1
ATOM 1602 O O . ASN A 1 196 ? -4.678 -15.571 16.485 1.00 81.50 196 ASN A O 1
ATOM 1606 N N . GLU A 1 197 ? -5.385 -16.201 14.452 1.00 85.38 197 GLU A N 1
ATOM 1607 C CA . GLU A 1 197 ? -4.704 -17.504 14.484 1.00 85.38 197 GLU A CA 1
ATOM 1608 C C . GLU A 1 197 ? -3.189 -17.382 14.741 1.00 85.38 197 GLU A C 1
ATOM 1610 O O . GLU A 1 197 ? -2.608 -18.236 15.411 1.00 85.38 197 GLU A O 1
ATOM 1615 N N . ILE A 1 198 ? -2.566 -16.276 14.313 1.00 88.25 198 ILE A N 1
ATOM 1616 C CA . ILE A 1 198 ? -1.160 -15.977 14.606 1.00 88.25 198 ILE A CA 1
ATOM 1617 C C . ILE A 1 198 ? -0.881 -15.808 16.106 1.00 88.25 198 ILE A C 1
ATOM 1619 O O . ILE A 1 198 ? 0.132 -16.284 16.608 1.00 88.25 198 ILE A O 1
ATOM 1623 N N . GLN A 1 199 ? -1.801 -15.186 16.848 1.00 88.50 199 GLN A N 1
ATOM 1624 C CA . GLN A 1 199 ? -1.658 -14.965 18.289 1.00 88.50 199 GLN A CA 1
ATOM 1625 C C . GLN A 1 199 ? -1.829 -16.287 19.045 1.00 88.50 199 GLN A C 1
ATOM 1627 O O . GLN A 1 199 ? -1.110 -16.553 20.005 1.00 88.50 199 GLN A O 1
ATOM 1632 N N . ILE A 1 200 ? -2.737 -17.149 18.569 1.00 90.00 200 ILE A N 1
ATOM 1633 C CA . ILE A 1 200 ? -2.906 -18.513 19.084 1.00 90.00 200 ILE A CA 1
ATOM 1634 C C . ILE A 1 200 ? -1.605 -19.303 18.881 1.00 90.00 200 ILE A C 1
ATOM 1636 O O . ILE A 1 200 ? -1.133 -19.943 19.819 1.00 90.00 200 ILE A O 1
ATOM 1640 N N . TRP A 1 201 ? -0.988 -19.212 17.697 1.00 93.56 201 TRP A N 1
ATOM 1641 C CA . TRP A 1 201 ? 0.308 -19.833 17.408 1.00 93.56 201 TRP A CA 1
ATOM 1642 C C . TRP A 1 201 ? 1.431 -19.312 18.316 1.00 93.56 201 TRP A C 1
ATOM 1644 O O . TRP A 1 201 ? 2.104 -20.113 18.964 1.00 93.56 201 TRP A O 1
ATOM 1654 N N . GLU A 1 202 ? 1.597 -17.991 18.450 1.00 92.19 202 GLU A N 1
ATOM 1655 C CA . GLU A 1 202 ? 2.600 -17.394 19.347 1.00 92.19 202 GLU A CA 1
ATOM 1656 C C . GLU A 1 202 ? 2.389 -17.798 20.817 1.00 92.19 202 GLU A C 1
ATOM 1658 O O . GLU A 1 202 ? 3.353 -18.019 21.552 1.00 92.19 202 GLU A O 1
ATOM 1663 N N . HIS A 1 203 ? 1.139 -17.935 21.267 1.00 91.81 203 HIS A N 1
ATOM 1664 C CA . HIS A 1 203 ? 0.821 -18.386 22.622 1.00 91.81 203 HIS A CA 1
ATOM 1665 C C . HIS A 1 203 ? 1.059 -19.888 22.833 1.00 91.81 203 HIS A C 1
ATOM 1667 O O . HIS A 1 203 ? 1.540 -20.275 23.900 1.00 91.81 203 HIS A O 1
ATOM 1673 N N . VAL A 1 204 ? 0.795 -20.728 21.828 1.00 92.56 204 VAL A N 1
ATOM 1674 C CA . VAL A 1 204 ? 1.116 -22.165 21.854 1.00 92.56 204 VAL A CA 1
ATOM 1675 C C . VAL A 1 204 ? 2.631 -22.387 21.839 1.00 92.56 204 VAL A C 1
ATOM 1677 O O . VAL A 1 204 ? 3.129 -23.138 22.678 1.00 92.56 204 VAL A O 1
ATOM 1680 N N . LEU A 1 205 ? 3.384 -21.667 20.997 1.00 91.94 205 LEU A N 1
ATOM 1681 C CA . LEU A 1 205 ? 4.853 -21.648 21.042 1.00 91.94 205 LEU A CA 1
ATOM 1682 C C . LEU A 1 205 ? 5.361 -21.234 22.428 1.00 91.94 205 LEU A C 1
ATOM 1684 O O . LEU A 1 205 ? 6.178 -21.939 23.017 1.00 91.94 205 LEU A O 1
ATOM 1688 N N . LYS A 1 206 ? 4.844 -20.134 22.992 1.00 91.06 206 LYS A N 1
ATOM 1689 C CA . LYS A 1 206 ? 5.232 -19.655 24.329 1.00 91.06 206 LYS A CA 1
ATOM 1690 C C . LYS A 1 206 ? 4.951 -20.685 25.430 1.00 91.06 206 LYS A C 1
ATOM 1692 O O . LYS A 1 206 ? 5.766 -20.819 26.340 1.00 91.06 206 LYS A O 1
ATOM 1697 N N . TRP A 1 207 ? 3.833 -21.411 25.362 1.00 93.31 207 TRP A N 1
ATOM 1698 C CA . TRP A 1 207 ? 3.534 -22.496 26.303 1.00 93.31 207 TRP A CA 1
ATOM 1699 C C . TRP A 1 207 ? 4.508 -23.673 26.141 1.00 93.31 207 TRP A C 1
ATOM 1701 O O . TRP A 1 207 ? 5.029 -24.157 27.145 1.00 93.31 207 TRP A O 1
ATOM 1711 N N . GLY A 1 208 ? 4.814 -24.081 24.904 1.00 92.75 208 GLY A N 1
ATOM 1712 C CA . GLY A 1 208 ? 5.749 -25.176 24.615 1.00 92.75 208 GLY A CA 1
ATOM 1713 C C . GLY A 1 208 ? 7.188 -24.877 25.039 1.00 92.75 208 GLY A C 1
ATOM 1714 O O . GLY A 1 208 ? 7.835 -25.720 25.657 1.00 92.75 208 GLY A O 1
ATOM 1715 N N . LEU A 1 209 ? 7.664 -23.653 24.793 1.00 90.75 209 LEU A N 1
ATOM 1716 C CA . LEU A 1 209 ? 8.954 -23.170 25.300 1.00 90.75 209 LEU A CA 1
ATOM 1717 C C . LEU A 1 209 ? 8.967 -23.118 26.837 1.00 90.75 209 LEU A C 1
ATOM 1719 O O . LEU A 1 209 ? 9.963 -23.478 27.453 1.00 90.75 209 LEU A O 1
ATOM 1723 N N . ALA A 1 210 ? 7.853 -22.748 27.478 1.00 90.00 210 ALA A N 1
ATOM 1724 C CA . ALA A 1 210 ? 7.758 -22.739 28.938 1.00 90.00 210 ALA A CA 1
ATOM 1725 C C . ALA A 1 210 ? 7.745 -24.143 29.580 1.00 90.00 210 ALA A C 1
ATOM 1727 O O . ALA A 1 210 ? 8.124 -24.256 30.744 1.00 90.00 210 ALA A O 1
ATOM 1728 N N . GLN A 1 211 ? 7.365 -25.201 28.847 1.00 90.81 211 GLN A N 1
ATOM 1729 C CA . GLN A 1 211 ? 7.534 -26.584 29.325 1.00 90.81 211 GLN A CA 1
ATOM 1730 C C . GLN A 1 211 ? 8.991 -27.068 29.207 1.00 90.81 211 GLN A C 1
ATOM 1732 O O . GLN A 1 211 ? 9.374 -28.016 29.886 1.00 90.81 211 GLN A O 1
ATOM 1737 N N . ASN A 1 212 ? 9.805 -26.418 28.366 1.00 90.56 212 ASN A N 1
ATOM 1738 C CA . ASN A 1 212 ? 11.176 -26.817 28.044 1.00 90.56 212 ASN A CA 1
ATOM 1739 C C . ASN A 1 212 ? 12.159 -25.647 28.286 1.00 90.56 212 ASN A C 1
ATOM 1741 O O . ASN A 1 212 ? 12.746 -25.126 27.336 1.00 90.56 212 ASN A O 1
ATOM 1745 N N . PRO A 1 213 ? 12.359 -25.212 29.547 1.00 87.12 213 PRO A N 1
ATOM 1746 C CA . PRO A 1 213 ? 13.149 -24.021 29.887 1.00 87.12 213 PRO A CA 1
ATOM 1747 C C . PRO A 1 213 ? 14.660 -24.145 29.614 1.00 87.12 213 PRO A C 1
ATOM 1749 O O . PRO A 1 213 ? 15.397 -23.190 29.846 1.00 87.12 213 PRO A O 1
ATOM 1752 N N . GLU A 1 214 ? 15.127 -25.308 29.152 1.00 87.62 214 GLU A N 1
ATOM 1753 C CA . GLU A 1 214 ? 16.516 -25.562 28.748 1.00 87.62 214 GLU A CA 1
ATOM 1754 C C . GLU A 1 214 ? 16.791 -25.181 27.277 1.00 87.62 214 GLU A C 1
ATOM 1756 O O . GLU A 1 214 ? 17.953 -25.092 26.881 1.00 87.62 214 GLU A O 1
ATOM 1761 N N . LEU A 1 215 ? 15.747 -24.919 26.474 1.00 89.31 215 LEU A N 1
ATOM 1762 C CA . LEU A 1 215 ? 15.875 -24.536 25.062 1.00 89.31 215 LEU A CA 1
ATOM 1763 C C . LEU A 1 215 ? 16.491 -23.128 24.883 1.00 89.31 215 LEU A C 1
ATOM 1765 O O . LEU A 1 215 ? 16.274 -22.244 25.720 1.00 89.31 215 LEU A O 1
ATOM 1769 N N . PRO A 1 216 ? 17.194 -22.857 23.763 1.00 85.12 216 PRO A N 1
ATOM 1770 C CA . PRO A 1 216 ? 17.702 -21.522 23.447 1.00 85.12 216 PRO A CA 1
ATOM 1771 C C . PRO A 1 216 ? 16.603 -20.447 23.356 1.00 85.12 216 PRO A C 1
ATOM 1773 O O . PRO A 1 216 ? 15.469 -20.710 22.963 1.00 85.12 216 PRO A O 1
ATOM 1776 N N . SER A 1 217 ? 16.958 -19.188 23.629 1.00 75.50 217 SER A N 1
ATOM 1777 C CA . SER A 1 217 ? 16.029 -18.045 23.533 1.00 75.50 217 SER A CA 1
ATOM 1778 C C . SER A 1 217 ? 15.750 -17.561 22.102 1.00 75.50 217 SER A C 1
ATOM 1780 O O . SER A 1 217 ? 14.888 -16.710 21.902 1.00 75.50 217 SER A O 1
ATOM 1782 N N . GLU A 1 218 ? 16.496 -18.054 21.111 1.00 78.06 218 GLU A N 1
ATOM 1783 C CA . GLU A 1 218 ? 16.385 -17.679 19.698 1.00 78.06 218 GLU A CA 1
ATOM 1784 C C . GLU A 1 218 ? 16.366 -18.939 18.830 1.00 78.06 218 GLU A C 1
ATOM 1786 O O . GLU A 1 218 ? 17.268 -19.771 18.921 1.00 78.06 218 GLU A O 1
ATOM 1791 N N . VAL A 1 219 ? 15.376 -19.048 17.942 1.00 81.62 219 VAL A N 1
ATOM 1792 C CA . VAL A 1 219 ? 15.188 -20.209 17.051 1.00 81.62 219 VAL A CA 1
ATOM 1793 C C . VAL A 1 219 ? 16.371 -20.451 16.100 1.00 81.62 219 VAL A C 1
ATOM 1795 O O . VAL A 1 219 ? 16.665 -21.586 15.746 1.00 81.62 219 VAL A O 1
ATOM 1798 N N . THR A 1 220 ? 17.128 -19.406 15.758 1.00 75.12 220 THR A N 1
ATOM 1799 C CA . THR A 1 220 ? 18.362 -19.483 14.951 1.00 75.12 220 THR A CA 1
ATOM 1800 C C . THR A 1 220 ? 19.521 -20.209 15.645 1.00 75.12 220 THR A C 1
ATOM 1802 O O . THR A 1 220 ? 20.514 -20.525 14.994 1.00 75.12 220 THR A O 1
ATOM 1805 N N . LYS A 1 221 ? 19.413 -20.470 16.955 1.00 83.94 221 LYS A N 1
ATOM 1806 C CA . LYS A 1 221 ? 20.406 -21.192 17.768 1.00 83.94 221 LYS A CA 1
ATOM 1807 C C . LYS A 1 221 ? 19.975 -22.627 18.105 1.00 83.94 221 LYS A C 1
ATOM 1809 O O . LYS A 1 221 ? 20.696 -23.301 18.835 1.00 83.94 221 LYS A O 1
ATOM 1814 N N . PHE A 1 222 ? 18.823 -23.088 17.609 1.00 83.25 222 PHE A N 1
ATOM 1815 C CA . PHE A 1 222 ? 18.316 -24.435 17.882 1.00 83.25 222 PHE A CA 1
ATOM 1816 C C . PHE A 1 222 ? 19.153 -25.492 17.156 1.00 83.25 222 PHE A C 1
ATOM 1818 O O . PHE A 1 222 ? 19.422 -25.394 15.958 1.00 83.25 222 PHE A O 1
ATOM 1825 N N . SER A 1 223 ? 19.517 -26.543 17.882 1.00 85.50 223 SER A N 1
ATOM 1826 C CA . SER A 1 223 ? 19.949 -27.809 17.304 1.00 85.50 223 SER A CA 1
ATOM 1827 C C . SER A 1 223 ? 18.749 -28.626 16.809 1.00 85.50 223 SER A C 1
ATOM 1829 O O . SER A 1 223 ? 17.586 -28.345 17.111 1.00 85.50 223 SER A O 1
ATOM 1831 N N . LYS A 1 224 ? 19.031 -29.711 16.084 1.00 79.62 224 LYS A N 1
ATOM 1832 C CA . LYS A 1 224 ? 17.996 -30.656 15.649 1.00 79.62 224 LYS A CA 1
ATOM 1833 C C . LYS A 1 224 ? 17.254 -31.309 16.826 1.00 79.62 224 LYS A C 1
ATOM 1835 O O . LYS A 1 224 ? 16.069 -31.613 16.708 1.00 79.62 224 LYS A O 1
ATOM 1840 N N . ASP A 1 225 ? 17.924 -31.485 17.963 1.00 84.38 225 ASP A N 1
ATOM 1841 C CA . ASP A 1 225 ? 17.329 -32.095 19.153 1.00 84.38 225 ASP A CA 1
ATOM 1842 C C . ASP A 1 225 ? 16.488 -31.097 19.968 1.00 84.38 225 ASP A C 1
ATOM 1844 O O . ASP A 1 225 ? 15.472 -31.488 20.546 1.00 84.38 225 ASP A O 1
ATOM 1848 N N . ASP A 1 226 ? 16.805 -29.799 19.901 1.00 89.56 226 ASP A N 1
ATOM 1849 C CA . ASP A 1 226 ? 15.941 -28.720 20.404 1.00 89.56 226 ASP A CA 1
ATOM 1850 C C . ASP A 1 226 ? 14.613 -28.676 19.629 1.00 89.56 226 ASP A C 1
ATOM 1852 O O . ASP A 1 226 ? 13.529 -28.650 20.223 1.00 89.56 226 ASP A O 1
ATOM 1856 N N . PHE A 1 227 ? 14.677 -28.762 18.291 1.00 88.38 227 PHE A N 1
ATOM 1857 C CA . PHE A 1 227 ? 13.481 -28.883 17.454 1.00 88.38 227 PHE A CA 1
ATOM 1858 C C . PHE A 1 227 ? 12.695 -30.167 17.755 1.00 88.38 227 PHE A C 1
ATOM 1860 O O . PHE A 1 227 ? 11.480 -30.090 17.931 1.00 88.38 227 PHE A O 1
ATOM 1867 N N . ASN A 1 228 ? 13.344 -31.330 17.890 1.00 87.75 228 ASN A N 1
ATOM 1868 C CA . ASN A 1 228 ? 12.665 -32.579 18.275 1.00 87.75 228 ASN A CA 1
ATOM 1869 C C . ASN A 1 228 ? 11.941 -32.455 19.633 1.00 87.75 228 ASN A C 1
ATOM 1871 O O . ASN A 1 228 ? 10.815 -32.929 19.788 1.00 87.75 228 ASN A O 1
ATOM 1875 N N . THR A 1 229 ? 12.560 -31.784 20.605 1.00 91.75 229 THR A N 1
ATOM 1876 C CA . THR A 1 229 ? 12.009 -31.578 21.954 1.00 91.75 229 THR A CA 1
ATOM 1877 C C . THR A 1 229 ? 10.745 -30.711 21.920 1.00 91.75 229 THR A C 1
ATOM 1879 O O . THR A 1 229 ? 9.688 -31.113 22.424 1.00 91.75 229 THR A O 1
ATOM 1882 N N . LEU A 1 230 ? 10.803 -29.563 21.235 1.00 92.69 230 LEU A N 1
ATOM 1883 C CA . LEU A 1 230 ? 9.644 -28.684 21.056 1.00 92.69 230 LEU A CA 1
ATOM 1884 C C . LEU A 1 230 ? 8.545 -29.337 20.192 1.00 92.69 230 LEU A C 1
ATOM 1886 O O . LEU A 1 230 ? 7.359 -29.184 20.490 1.00 92.69 230 LEU A O 1
ATOM 1890 N N . LYS A 1 231 ? 8.921 -30.124 19.174 1.00 90.81 231 LYS A N 1
ATOM 1891 C CA . LYS A 1 231 ? 8.008 -30.899 18.312 1.00 90.81 231 LYS A CA 1
ATOM 1892 C C . LYS A 1 231 ? 7.172 -31.895 19.107 1.00 90.81 231 LYS A C 1
ATOM 1894 O O . LYS A 1 231 ? 5.952 -31.912 18.958 1.00 90.81 231 LYS A O 1
ATOM 1899 N N . ASN A 1 232 ? 7.808 -32.667 19.986 1.00 90.88 232 ASN A N 1
ATOM 1900 C CA . ASN A 1 232 ? 7.119 -33.618 20.860 1.00 90.88 232 ASN A CA 1
ATOM 1901 C C . ASN A 1 232 ? 6.157 -32.904 21.826 1.00 90.88 232 ASN A C 1
ATOM 1903 O O . ASN A 1 232 ? 5.039 -33.365 22.029 1.00 90.88 232 ASN A O 1
ATOM 1907 N N . THR A 1 233 ? 6.555 -31.746 22.365 1.00 93.38 233 THR A N 1
ATOM 1908 C CA . THR A 1 233 ? 5.722 -30.952 23.290 1.00 93.38 233 THR A CA 1
ATOM 1909 C C . THR A 1 233 ? 4.491 -30.341 22.614 1.00 93.38 233 THR A C 1
ATOM 1911 O O . THR A 1 233 ? 3.443 -30.209 23.240 1.00 93.38 233 THR A O 1
ATOM 1914 N N . LEU A 1 234 ? 4.591 -29.954 21.339 1.00 94.12 234 LEU A N 1
ATOM 1915 C CA . LEU A 1 234 ? 3.506 -29.286 20.611 1.00 94.12 234 LEU A CA 1
ATOM 1916 C C . LEU A 1 234 ? 2.681 -30.224 19.715 1.00 94.12 234 LEU A C 1
ATOM 1918 O O . LEU A 1 234 ? 1.735 -29.767 19.067 1.00 94.12 234 LEU A O 1
ATOM 1922 N N . GLN A 1 235 ? 2.983 -31.527 19.704 1.00 91.50 235 GLN A N 1
ATOM 1923 C CA . GLN A 1 235 ? 2.402 -32.503 18.777 1.00 91.50 235 GLN A CA 1
ATOM 1924 C C . GLN A 1 235 ? 0.865 -32.550 18.809 1.00 91.50 235 GLN A C 1
ATOM 1926 O O . GLN A 1 235 ? 0.244 -32.629 17.750 1.00 91.50 235 GLN A O 1
ATOM 1931 N N . GLN A 1 236 ? 0.237 -32.467 19.989 1.00 90.94 236 GLN A N 1
ATOM 1932 C CA . GLN A 1 236 ? -1.230 -32.454 20.105 1.00 90.94 236 GLN A CA 1
ATOM 1933 C C . GLN A 1 236 ? -1.846 -31.070 19.865 1.00 90.94 236 GLN A C 1
ATOM 1935 O O . GLN A 1 236 ? -3.044 -30.980 19.617 1.00 90.94 236 GLN A O 1
ATOM 1940 N N . CYS A 1 237 ? -1.059 -29.991 19.909 1.00 92.25 237 CYS A N 1
ATOM 1941 C CA . CYS A 1 237 ? -1.555 -28.629 19.695 1.00 92.25 237 CYS A CA 1
ATOM 1942 C C . CYS A 1 237 ? -1.566 -28.233 18.211 1.00 92.25 237 CYS A C 1
ATOM 1944 O O . CYS A 1 237 ? -2.530 -27.624 17.746 1.00 92.25 237 CYS A O 1
ATOM 1946 N N . ILE A 1 238 ? -0.526 -28.612 17.457 1.00 91.12 238 ILE A N 1
ATOM 1947 C CA . ILE A 1 238 ? -0.345 -28.279 16.030 1.00 91.12 238 ILE A CA 1
ATOM 1948 C C . ILE A 1 238 ? -1.587 -28.586 15.157 1.00 91.12 238 ILE A C 1
ATOM 1950 O O . ILE A 1 238 ? -1.951 -27.716 14.366 1.00 91.12 238 ILE A O 1
ATOM 1954 N N . PRO A 1 239 ? -2.297 -29.730 15.296 1.00 89.81 239 PRO A N 1
ATOM 1955 C CA . PRO A 1 239 ? -3.481 -30.040 14.481 1.00 89.81 239 PRO A CA 1
ATOM 1956 C C . PRO A 1 239 ? -4.672 -29.081 14.642 1.00 89.81 239 PRO A C 1
ATOM 1958 O O . PRO A 1 239 ? -5.568 -29.087 13.800 1.00 89.81 239 PRO A O 1
ATOM 1961 N N . PHE A 1 240 ? -4.706 -28.271 15.705 1.00 89.00 240 PHE A N 1
ATOM 1962 C CA . PHE A 1 240 ? -5.783 -27.310 15.973 1.00 89.00 240 PHE A CA 1
ATOM 1963 C C . PHE A 1 240 ? -5.446 -25.875 15.536 1.00 89.00 240 PHE A C 1
ATOM 1965 O O . PHE A 1 240 ? -6.306 -24.995 15.634 1.00 89.00 240 PHE A O 1
ATOM 1972 N N . ILE A 1 241 ? -4.227 -25.638 15.035 1.00 90.50 241 ILE A N 1
ATOM 1973 C CA . ILE A 1 241 ? -3.785 -24.348 14.495 1.00 90.50 241 ILE A CA 1
ATOM 1974 C C . ILE A 1 241 ? -4.144 -24.266 13.012 1.00 90.50 241 ILE A C 1
ATOM 1976 O O . ILE A 1 241 ? -3.700 -25.063 12.183 1.00 90.50 241 ILE A O 1
ATOM 1980 N N . ARG A 1 242 ? -4.950 -23.270 12.651 1.00 88.06 242 ARG A N 1
ATOM 1981 C CA . ARG A 1 242 ? -5.482 -23.096 11.291 1.00 88.06 242 ARG A CA 1
ATOM 1982 C C . ARG A 1 242 ? -4.505 -22.307 10.422 1.00 88.06 242 ARG A C 1
ATOM 1984 O O . ARG A 1 242 ? -4.841 -21.231 9.942 1.00 88.06 242 ARG A O 1
ATOM 1991 N N . PHE A 1 243 ? -3.294 -22.832 10.224 1.00 85.38 243 PHE A N 1
ATOM 1992 C CA . PHE A 1 243 ? -2.201 -22.139 9.521 1.00 85.38 243 PHE A CA 1
ATOM 1993 C C . PHE A 1 243 ? -2.593 -21.559 8.146 1.00 85.38 243 PHE A C 1
ATOM 1995 O O . PHE A 1 243 ? -2.069 -20.522 7.766 1.00 85.38 243 PHE A O 1
ATOM 2002 N N . TYR A 1 244 ? -3.551 -22.164 7.432 1.00 78.44 244 TYR A N 1
ATOM 2003 C CA . TYR A 1 244 ? -4.099 -21.649 6.164 1.00 78.44 244 TYR A CA 1
ATOM 2004 C C . TYR A 1 244 ? -4.883 -20.324 6.278 1.00 78.44 244 TYR A C 1
ATOM 2006 O O . TYR A 1 244 ? -5.238 -19.746 5.256 1.00 78.44 244 TYR A O 1
ATOM 2014 N N . ASN A 1 245 ? -5.176 -19.854 7.495 1.00 75.50 245 ASN A N 1
ATOM 2015 C CA . ASN A 1 245 ? -5.854 -18.583 7.769 1.00 75.50 245 ASN A CA 1
ATOM 2016 C C . ASN A 1 245 ? -4.868 -17.427 8.061 1.00 75.50 245 ASN A C 1
ATOM 2018 O O . ASN A 1 245 ? -5.312 -16.335 8.412 1.00 75.50 245 ASN A O 1
ATOM 2022 N N . LEU A 1 246 ? -3.556 -17.676 8.003 1.00 76.31 246 LEU A N 1
ATOM 2023 C CA . LEU A 1 246 ? -2.512 -16.656 8.153 1.00 76.31 246 LEU A CA 1
ATOM 2024 C C . LEU A 1 246 ? -2.307 -15.891 6.836 1.00 76.31 246 LEU A C 1
ATOM 2026 O O . LEU A 1 246 ? -2.683 -16.372 5.769 1.00 76.31 246 LEU A O 1
ATOM 2030 N N . THR A 1 247 ? -1.661 -14.731 6.891 1.00 65.38 247 THR A N 1
ATOM 2031 C CA . THR A 1 247 ? -1.050 -14.101 5.709 1.00 65.38 247 THR A CA 1
ATOM 2032 C C . THR A 1 247 ? 0.304 -14.739 5.379 1.00 65.38 247 THR A C 1
ATOM 2034 O O . THR A 1 247 ? 0.972 -15.289 6.259 1.00 65.38 247 THR A O 1
ATOM 2037 N N . SER A 1 248 ? 0.764 -14.611 4.127 1.00 60.19 248 SER A N 1
ATOM 2038 C CA . SER A 1 248 ? 2.101 -15.070 3.713 1.00 60.19 248 SER A CA 1
ATOM 2039 C C . SER A 1 248 ? 3.213 -14.463 4.578 1.00 60.19 248 SER A C 1
ATOM 2041 O O . SER A 1 248 ? 4.146 -15.167 4.959 1.00 60.19 248 SER A O 1
ATOM 2043 N N . LYS A 1 249 ? 3.075 -13.188 4.972 1.00 59.84 249 LYS A N 1
ATOM 2044 C CA . LYS A 1 249 ? 4.022 -12.514 5.868 1.00 59.84 249 LYS A CA 1
ATOM 2045 C C . LYS A 1 249 ? 4.024 -13.100 7.280 1.00 59.84 249 LYS A C 1
ATOM 2047 O O . LYS A 1 249 ? 5.087 -13.422 7.791 1.00 59.84 249 LYS A O 1
ATOM 2052 N N . GLU A 1 250 ? 2.862 -13.311 7.901 1.00 75.31 250 GLU A N 1
ATOM 2053 C CA . GLU A 1 250 ? 2.795 -13.971 9.218 1.00 75.31 250 GLU A CA 1
ATOM 2054 C C . GLU A 1 250 ? 3.360 -15.399 9.172 1.00 75.31 250 GLU A C 1
ATOM 2056 O O . GLU A 1 250 ? 4.010 -15.840 10.121 1.00 75.31 250 GLU A O 1
ATOM 2061 N N . PHE A 1 251 ? 3.158 -16.121 8.065 1.00 78.81 251 PHE A N 1
ATOM 2062 C CA . PHE A 1 251 ? 3.771 -17.429 7.858 1.00 78.81 251 PHE A CA 1
ATOM 2063 C C . PHE A 1 251 ? 5.308 -17.338 7.792 1.00 78.81 251 PHE A C 1
ATOM 2065 O O . PHE A 1 251 ? 5.980 -18.057 8.535 1.00 78.81 251 PHE A O 1
ATOM 2072 N N . VAL A 1 252 ? 5.870 -16.442 6.972 1.00 65.69 252 VAL A N 1
ATOM 2073 C CA . VAL A 1 252 ? 7.329 -16.256 6.832 1.00 65.69 252 VAL A CA 1
ATOM 2074 C C . VAL A 1 252 ? 7.969 -15.744 8.128 1.00 65.69 252 VAL A C 1
ATOM 2076 O O . VAL A 1 252 ? 8.927 -16.348 8.604 1.00 65.69 252 VAL A O 1
ATOM 2079 N N . ASP A 1 253 ? 7.411 -14.704 8.751 1.00 70.56 253 ASP A N 1
ATOM 2080 C CA . ASP A 1 253 ? 7.989 -14.048 9.933 1.00 70.56 253 ASP A CA 1
ATOM 2081 C C . ASP A 1 253 ? 7.939 -14.933 11.199 1.00 70.56 253 ASP A C 1
ATOM 2083 O O . ASP A 1 253 ? 8.765 -14.775 12.103 1.00 70.56 253 ASP A O 1
ATOM 2087 N N . LYS A 1 254 ? 6.939 -15.826 11.326 1.00 81.75 254 LYS A N 1
ATOM 2088 C CA . LYS A 1 254 ? 6.579 -16.458 12.619 1.00 81.75 254 LYS A CA 1
ATOM 2089 C C . LYS A 1 254 ? 6.361 -17.972 12.596 1.00 81.75 254 LYS A C 1
ATOM 2091 O O . LYS A 1 254 ? 6.385 -18.591 13.662 1.00 81.75 254 LYS A O 1
ATOM 2096 N N . VAL A 1 255 ? 6.123 -18.587 11.436 1.00 85.06 255 VAL A N 1
ATOM 2097 C CA . VAL A 1 255 ? 5.885 -20.042 11.318 1.00 85.06 255 VAL A CA 1
ATOM 2098 C C . VAL A 1 255 ? 7.069 -20.735 10.650 1.00 85.06 255 VAL A C 1
ATOM 2100 O O . VAL A 1 255 ? 7.577 -21.725 11.175 1.00 85.06 255 VAL A O 1
ATOM 2103 N N . PHE A 1 256 ? 7.564 -20.190 9.540 1.00 79.75 256 PHE A N 1
ATOM 2104 C CA . PHE A 1 256 ? 8.679 -20.739 8.766 1.00 79.75 256 PHE A CA 1
ATOM 2105 C C . PHE A 1 256 ? 10.010 -20.907 9.541 1.00 79.75 256 PHE A C 1
ATOM 2107 O O . PHE A 1 256 ? 10.699 -21.907 9.299 1.00 79.75 256 PHE A O 1
ATOM 2114 N N . PRO A 1 257 ? 10.371 -20.057 10.531 1.00 83.62 257 PRO A N 1
ATOM 2115 C CA . PRO A 1 257 ? 11.537 -20.303 11.385 1.00 83.62 257 PRO A CA 1
ATOM 2116 C C . PRO A 1 257 ? 11.414 -21.596 12.208 1.00 83.62 257 PRO A C 1
ATOM 2118 O O . PRO A 1 257 ? 12.417 -22.220 12.534 1.00 83.62 257 PRO A O 1
ATOM 2121 N N . TYR A 1 258 ? 10.181 -22.032 12.486 1.00 86.81 258 TYR A N 1
ATOM 2122 C CA . TYR A 1 258 ? 9.841 -23.242 13.235 1.00 86.81 258 TYR A CA 1
ATOM 2123 C C . TYR A 1 258 ? 9.406 -24.407 12.322 1.00 86.81 258 TYR A C 1
ATOM 2125 O O . TYR A 1 258 ? 8.821 -25.380 12.797 1.00 86.81 258 TYR A O 1
ATOM 2133 N N . ARG A 1 259 ? 9.685 -24.355 11.011 1.00 83.25 259 ARG A N 1
ATOM 2134 C CA . ARG A 1 259 ? 9.227 -25.368 10.034 1.00 83.25 259 ARG A CA 1
ATOM 2135 C C . ARG A 1 259 ? 9.565 -26.820 10.410 1.00 83.25 259 ARG A C 1
ATOM 2137 O O . ARG A 1 259 ? 8.788 -27.716 10.096 1.00 83.25 259 ARG A O 1
ATOM 2144 N N . GLU A 1 260 ? 10.667 -27.057 11.128 1.00 81.69 260 GLU A N 1
ATOM 2145 C CA . GLU A 1 260 ? 11.094 -28.401 11.548 1.00 81.69 260 GLU A CA 1
ATOM 2146 C C . GLU A 1 260 ? 10.186 -29.047 12.611 1.00 81.69 260 GLU A C 1
ATOM 2148 O O . GLU A 1 260 ? 10.122 -30.278 12.679 1.00 81.69 260 GLU A O 1
ATOM 2153 N N . ILE A 1 261 ? 9.420 -28.274 13.399 1.00 90.50 261 ILE A N 1
ATOM 2154 C CA . ILE A 1 261 ? 8.451 -28.852 14.354 1.00 90.50 261 ILE A CA 1
ATOM 2155 C C . ILE A 1 261 ? 7.121 -29.251 13.703 1.00 90.50 261 ILE A C 1
ATOM 2157 O O . ILE A 1 261 ? 6.343 -29.990 14.302 1.00 90.50 261 ILE A O 1
ATOM 2161 N N . LEU A 1 262 ? 6.859 -28.828 12.466 1.00 84.69 262 LEU A N 1
ATOM 2162 C CA . LEU A 1 262 ? 5.649 -29.215 11.743 1.00 84.69 262 LEU A CA 1
ATOM 2163 C C . LEU A 1 262 ? 5.757 -30.659 11.195 1.00 84.69 262 LEU A C 1
ATOM 2165 O O . LEU A 1 262 ? 6.861 -31.177 10.983 1.00 84.69 262 LEU A O 1
ATOM 2169 N N . PRO A 1 263 ? 4.628 -31.348 10.950 1.00 83.38 263 PRO A N 1
ATOM 2170 C CA . PRO A 1 263 ? 4.595 -32.531 10.093 1.00 83.38 263 PRO A CA 1
ATOM 2171 C C . PRO A 1 263 ? 5.081 -32.182 8.680 1.00 83.38 263 PRO A C 1
ATOM 2173 O O . PRO A 1 263 ? 4.697 -31.144 8.144 1.00 83.38 263 PRO A O 1
ATOM 2176 N N . GLU A 1 264 ? 5.885 -33.050 8.065 1.00 71.56 264 GLU A N 1
ATOM 2177 C CA . GLU A 1 264 ? 6.510 -32.794 6.754 1.00 71.56 264 GLU A CA 1
ATOM 2178 C C . GLU A 1 264 ? 5.469 -32.517 5.658 1.00 71.56 264 GLU A C 1
ATOM 2180 O O . GLU A 1 264 ? 5.589 -31.536 4.925 1.00 71.56 264 GLU A O 1
ATOM 2185 N N . GLU A 1 265 ? 4.393 -33.311 5.615 1.00 69.31 265 GLU A N 1
ATOM 2186 C CA . GLU A 1 265 ? 3.264 -33.108 4.698 1.00 69.31 265 GLU A CA 1
ATOM 2187 C C . GLU A 1 265 ? 2.596 -31.738 4.896 1.00 69.31 265 GLU A C 1
ATOM 2189 O O . GLU A 1 265 ? 2.349 -31.027 3.925 1.00 69.31 265 GLU A O 1
ATOM 2194 N N . LEU A 1 266 ? 2.351 -31.331 6.149 1.00 75.62 266 LEU A N 1
ATOM 2195 C CA . LEU A 1 266 ? 1.734 -30.038 6.462 1.00 75.62 266 LEU A CA 1
ATOM 2196 C C . LEU A 1 266 ? 2.664 -28.875 6.100 1.00 75.62 266 LEU A C 1
ATOM 2198 O O . LEU A 1 266 ? 2.205 -27.882 5.547 1.00 75.62 266 LEU A O 1
ATOM 2202 N N . CYS A 1 267 ? 3.962 -28.997 6.380 1.00 73.69 267 CYS A N 1
ATOM 2203 C CA . CYS A 1 267 ? 4.957 -27.989 6.028 1.00 73.69 267 CYS A CA 1
ATOM 2204 C C . CYS A 1 267 ? 5.028 -27.788 4.506 1.00 73.69 267 CYS A C 1
ATOM 2206 O O . CYS A 1 267 ? 4.909 -26.662 4.022 1.00 73.69 267 CYS A O 1
ATOM 2208 N N . ALA A 1 268 ? 5.127 -28.884 3.747 1.00 60.84 268 ALA A N 1
ATOM 2209 C CA . ALA A 1 268 ? 5.151 -28.853 2.289 1.00 60.84 268 ALA A CA 1
ATOM 2210 C C . ALA A 1 268 ? 3.857 -28.275 1.693 1.00 60.84 268 ALA A C 1
ATOM 2212 O O . ALA A 1 268 ? 3.921 -27.486 0.750 1.00 60.84 268 ALA A O 1
ATOM 2213 N N . ASP A 1 269 ? 2.688 -28.622 2.241 1.00 66.56 269 ASP A N 1
ATOM 2214 C CA . ASP A 1 269 ? 1.400 -28.153 1.719 1.00 66.56 269 ASP A CA 1
ATOM 2215 C C . ASP A 1 269 ? 1.067 -26.710 2.160 1.00 66.56 269 ASP A C 1
ATOM 2217 O O . ASP A 1 269 ? 0.364 -26.002 1.436 1.00 66.56 269 ASP A O 1
ATOM 2221 N N . LEU A 1 270 ? 1.622 -26.221 3.280 1.00 73.50 270 LEU A N 1
ATOM 2222 C CA . LEU A 1 270 ? 1.583 -24.803 3.675 1.00 73.50 270 LEU A CA 1
ATOM 2223 C C . LEU A 1 270 ? 2.515 -23.947 2.820 1.00 73.50 270 LEU A C 1
ATOM 2225 O O . LEU A 1 270 ? 2.052 -22.952 2.267 1.00 73.50 270 LEU A O 1
ATOM 2229 N N . LEU A 1 271 ? 3.774 -24.364 2.639 1.00 67.81 271 LEU A N 1
ATOM 2230 C CA . LEU A 1 271 ? 4.705 -23.730 1.698 1.00 67.81 271 LEU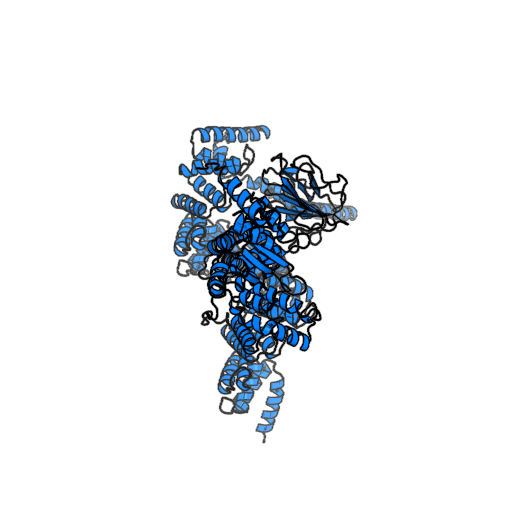 A CA 1
ATOM 2231 C C . LEU A 1 271 ? 4.073 -23.647 0.310 1.00 67.81 271 LEU A C 1
ATOM 2233 O O . LEU A 1 271 ? 3.971 -22.568 -0.262 1.00 67.81 271 LEU A O 1
ATOM 2237 N N . LYS A 1 272 ? 3.547 -24.767 -0.194 1.00 61.28 272 LYS A N 1
ATOM 2238 C CA . LYS A 1 272 ? 2.817 -24.800 -1.461 1.00 61.28 272 LYS A CA 1
ATOM 2239 C C . LYS A 1 272 ? 1.617 -23.856 -1.474 1.00 61.28 272 LYS A C 1
ATOM 2241 O O . LYS A 1 272 ? 1.382 -23.253 -2.505 1.00 61.28 272 LYS A O 1
ATOM 2246 N N . THR A 1 273 ? 0.849 -23.725 -0.390 1.00 61.88 273 THR A N 1
ATOM 2247 C CA . THR A 1 273 ? -0.348 -22.862 -0.390 1.00 61.88 273 THR A CA 1
ATOM 2248 C C . THR A 1 273 ? 0.025 -21.377 -0.376 1.00 61.88 273 THR A C 1
ATOM 2250 O O . THR A 1 273 ? -0.509 -20.627 -1.188 1.00 61.88 273 THR A O 1
ATOM 2253 N N . PHE A 1 274 ? 0.980 -20.956 0.458 1.00 63.78 274 PHE A N 1
ATOM 2254 C CA . PHE A 1 274 ? 1.430 -19.559 0.505 1.00 63.78 274 PHE A CA 1
ATOM 2255 C C . PHE A 1 274 ? 2.239 -19.135 -0.727 1.00 63.78 274 PHE A C 1
ATOM 2257 O O . PHE A 1 274 ? 2.191 -17.969 -1.102 1.00 63.78 274 PHE A O 1
ATOM 2264 N N . LEU A 1 275 ? 2.897 -20.078 -1.408 1.00 54.91 275 LEU A N 1
ATOM 2265 C CA . LEU A 1 275 ? 3.644 -19.837 -2.651 1.00 54.91 275 LEU A CA 1
ATOM 2266 C C . LEU A 1 275 ? 2.805 -20.107 -3.925 1.00 54.91 275 LEU A C 1
ATOM 2268 O O . LEU A 1 275 ? 3.248 -19.791 -5.026 1.00 54.91 275 LEU A O 1
ATOM 2272 N N . ASN A 1 276 ? 1.585 -20.654 -3.806 1.00 46.16 276 ASN A N 1
ATOM 2273 C CA . ASN A 1 276 ? 0.639 -20.804 -4.925 1.00 46.16 276 ASN A CA 1
ATOM 2274 C C . ASN A 1 276 ? -0.376 -19.661 -5.046 1.00 46.16 276 ASN A C 1
ATOM 2276 O O . ASN A 1 276 ? -1.111 -19.658 -6.024 1.00 46.16 276 ASN A O 1
ATOM 2280 N N . LEU A 1 277 ? -0.412 -18.670 -4.149 1.00 46.25 277 LEU A N 1
ATOM 2281 C CA . LEU A 1 277 ? -1.271 -17.485 -4.337 1.00 46.25 277 LEU A CA 1
ATOM 2282 C C . LEU A 1 277 ? -0.889 -16.634 -5.576 1.00 46.25 277 LEU A C 1
ATOM 2284 O O . LEU A 1 277 ? -1.607 -15.704 -5.923 1.00 46.25 277 LEU A O 1
ATOM 2288 N N . LEU A 1 278 ? 0.197 -17.006 -6.267 1.00 41.59 278 LEU A N 1
ATOM 2289 C CA . LEU A 1 278 ? 0.625 -16.525 -7.585 1.00 41.59 278 LEU A CA 1
ATOM 2290 C C . LEU A 1 278 ? -0.054 -17.250 -8.778 1.00 41.59 278 LEU A C 1
ATOM 2292 O O . LEU A 1 278 ? 0.271 -16.964 -9.926 1.00 41.59 278 LEU A O 1
ATOM 2296 N N . ASP A 1 279 ? -0.955 -18.212 -8.541 1.00 40.12 279 ASP A N 1
ATOM 2297 C CA . ASP A 1 279 ? -1.673 -18.982 -9.574 1.00 40.12 279 ASP A CA 1
ATOM 2298 C C . ASP A 1 279 ? -3.121 -18.455 -9.744 1.00 40.12 279 ASP A C 1
ATOM 2300 O O . ASP A 1 279 ? -3.926 -18.601 -8.815 1.00 40.12 279 ASP A O 1
ATOM 2304 N N . PRO A 1 280 ? -3.491 -17.867 -10.902 1.00 36.88 280 PRO A N 1
ATOM 2305 C CA . PRO A 1 280 ? -4.797 -17.229 -11.105 1.00 36.88 280 PRO A CA 1
ATOM 2306 C C . PRO A 1 280 ? -5.984 -18.205 -11.199 1.00 36.88 280 PRO A C 1
ATOM 2308 O O . PRO A 1 280 ? -7.124 -17.777 -11.006 1.00 36.88 280 PRO A O 1
ATOM 2311 N N . ASP A 1 281 ? -5.755 -19.500 -11.448 1.00 36.62 281 ASP A N 1
ATOM 2312 C CA . ASP A 1 281 ? -6.800 -20.535 -11.382 1.00 36.62 281 ASP A CA 1
ATOM 2313 C C . ASP A 1 281 ? -6.930 -21.138 -9.965 1.00 36.62 281 ASP A C 1
ATOM 2315 O O . ASP A 1 281 ? -7.891 -21.863 -9.660 1.00 36.62 281 ASP A O 1
ATOM 2319 N N . SER A 1 282 ? -6.007 -20.811 -9.050 1.00 37.84 282 SER A N 1
ATOM 2320 C CA . SER A 1 282 ? -6.039 -21.289 -7.668 1.00 37.84 282 SER A CA 1
ATOM 2321 C C . SER A 1 282 ? -7.106 -20.571 -6.829 1.00 37.84 282 SER A C 1
ATOM 2323 O O . SER A 1 282 ? -6.881 -19.597 -6.112 1.00 37.84 282 SER A O 1
ATOM 2325 N N . LYS A 1 283 ? -8.331 -21.109 -6.849 1.00 34.25 283 LYS A N 1
ATOM 2326 C CA . LYS A 1 283 ? -9.332 -20.745 -5.834 1.00 34.25 283 LYS A CA 1
ATOM 2327 C C . LYS A 1 283 ? -8.756 -21.032 -4.441 1.00 34.25 283 LYS A C 1
ATOM 2329 O O . LYS A 1 283 ? -8.338 -22.173 -4.216 1.00 34.25 283 LYS A O 1
ATOM 2334 N N . PRO A 1 284 ? -8.788 -20.072 -3.493 1.00 36.59 284 PRO A N 1
ATOM 2335 C CA . PRO A 1 284 ? -8.257 -20.284 -2.153 1.00 36.59 284 PRO A CA 1
ATOM 2336 C C . PRO A 1 284 ? -8.963 -21.484 -1.524 1.00 36.59 284 PRO A C 1
ATOM 2338 O O . PRO A 1 284 ? -10.185 -21.498 -1.342 1.00 36.59 284 PRO A O 1
ATOM 2341 N N . SER A 1 285 ? -8.199 -22.544 -1.263 1.00 40.75 285 SER A N 1
ATOM 2342 C CA . SER A 1 285 ? -8.773 -23.799 -0.803 1.00 40.75 285 SER A CA 1
ATOM 2343 C C . SER A 1 285 ? -9.313 -23.611 0.611 1.00 40.75 285 SER A C 1
ATOM 2345 O O . SER A 1 285 ? -8.527 -23.437 1.541 1.00 40.75 285 SER A O 1
ATOM 2347 N N . ASN A 1 286 ? -10.638 -23.692 0.777 1.00 44.50 286 ASN A N 1
ATOM 2348 C CA . ASN A 1 286 ? -11.351 -23.664 2.065 1.00 44.50 286 ASN A CA 1
ATOM 2349 C C . ASN A 1 286 ? -11.056 -24.931 2.910 1.00 44.50 286 ASN A C 1
ATOM 2351 O O . ASN A 1 286 ? -11.958 -25.686 3.272 1.00 44.50 286 ASN A O 1
ATOM 2355 N N . LYS A 1 287 ? -9.773 -25.185 3.200 1.00 52.41 287 LYS A N 1
ATOM 2356 C CA . LYS A 1 287 ? -9.262 -26.284 4.035 1.00 52.41 287 LYS A CA 1
ATOM 2357 C C . LYS A 1 287 ? -9.634 -26.096 5.508 1.00 52.41 287 LYS A C 1
ATOM 2359 O O . LYS A 1 287 ? -9.851 -27.074 6.214 1.00 52.41 287 LYS A O 1
ATOM 2364 N N . SER A 1 288 ? -9.746 -24.847 5.957 1.00 53.91 288 SER A N 1
ATOM 2365 C CA . SER A 1 288 ? -10.196 -24.459 7.294 1.00 53.91 288 SER A CA 1
ATOM 2366 C C . SER A 1 288 ? -11.239 -23.352 7.205 1.00 53.91 288 SER A C 1
ATOM 2368 O O . SER A 1 288 ? -11.122 -22.442 6.390 1.00 53.91 288 SER A O 1
ATOM 2370 N N . ARG A 1 289 ? -12.252 -23.395 8.078 1.00 48.94 289 ARG A N 1
ATOM 2371 C CA . ARG A 1 289 ? -13.084 -22.213 8.336 1.00 48.94 289 ARG A CA 1
ATOM 2372 C C . ARG A 1 289 ? -12.297 -21.239 9.225 1.00 48.94 289 ARG A C 1
ATOM 2374 O O . ARG A 1 289 ? -11.682 -21.705 10.197 1.00 48.94 289 ARG A O 1
ATOM 2381 N N . PRO A 1 290 ? -12.333 -19.920 8.965 1.00 53.34 290 PRO A N 1
ATOM 2382 C CA . PRO A 1 290 ? -11.872 -18.945 9.945 1.00 53.34 290 PRO A CA 1
ATOM 2383 C C . PRO A 1 290 ? -12.673 -19.099 11.242 1.00 53.34 290 PRO A C 1
ATOM 2385 O O . PRO A 1 290 ? -13.846 -19.483 11.219 1.00 53.34 290 PRO A O 1
ATOM 2388 N N . ARG A 1 291 ? -12.035 -18.817 12.380 1.00 62.38 291 ARG A N 1
ATOM 2389 C CA . ARG A 1 291 ? -12.760 -18.627 13.643 1.00 62.38 291 ARG A CA 1
ATOM 2390 C C . ARG A 1 291 ? -13.636 -17.388 13.517 1.00 62.38 291 ARG A C 1
ATOM 2392 O O . ARG A 1 291 ? -13.344 -16.501 12.713 1.00 62.38 291 ARG A O 1
ATOM 2399 N N . MET A 1 292 ? -14.662 -17.276 14.356 1.00 43.31 292 MET A N 1
ATOM 2400 C CA . MET A 1 292 ? -15.257 -15.961 14.586 1.00 43.31 292 MET A CA 1
ATOM 2401 C C . MET A 1 292 ? -14.249 -15.113 15.358 1.00 43.31 292 MET A C 1
ATOM 2403 O O . MET A 1 292 ? -14.244 -15.132 16.583 1.00 43.31 292 MET A O 1
ATOM 2407 N N . THR A 1 293 ? -13.397 -14.369 14.660 1.00 34.81 293 THR A N 1
ATOM 2408 C CA . THR A 1 293 ? -12.642 -13.276 15.265 1.00 34.81 293 THR A CA 1
ATOM 2409 C C . THR A 1 293 ? -13.615 -12.156 15.640 1.00 34.81 293 THR A C 1
ATOM 2411 O O . THR A 1 293 ? -14.533 -11.816 14.893 1.00 34.81 293 THR A O 1
ATOM 2414 N N . LYS A 1 294 ? -13.408 -11.527 16.802 1.00 37.25 294 LYS A N 1
ATOM 2415 C CA . LYS A 1 294 ? -13.655 -10.085 16.856 1.00 37.25 294 LYS A CA 1
ATOM 2416 C C . LYS A 1 294 ? -12.581 -9.474 15.972 1.00 37.25 294 LYS A C 1
ATOM 2418 O O . LYS A 1 294 ? -11.421 -9.857 16.113 1.00 37.25 294 LYS A O 1
ATOM 2423 N N . GLU A 1 295 ? -12.916 -8.454 15.193 1.00 31.22 295 GLU A N 1
ATOM 2424 C CA . GLU A 1 295 ? -11.913 -7.447 14.861 1.00 31.22 295 GLU A CA 1
ATOM 2425 C C . GLU A 1 295 ? -11.501 -6.734 16.164 1.00 31.22 295 GLU A C 1
ATOM 2427 O O . GLU A 1 295 ? -11.962 -5.635 16.479 1.00 31.22 295 GLU A O 1
ATOM 2432 N N . ILE A 1 296 ? -10.627 -7.367 16.955 1.00 35.72 296 ILE A N 1
ATOM 2433 C CA . ILE A 1 296 ? -9.763 -6.654 17.891 1.00 35.72 296 ILE A CA 1
ATOM 2434 C C . ILE A 1 296 ? -8.780 -5.911 16.992 1.00 35.72 296 ILE A C 1
ATOM 2436 O O . ILE A 1 296 ? -7.707 -6.417 16.675 1.00 35.72 296 ILE A O 1
ATOM 2440 N N . LYS A 1 297 ? -9.217 -4.744 16.506 1.00 37.38 297 LYS A N 1
ATOM 2441 C CA . LYS A 1 297 ? -8.441 -3.823 15.673 1.00 37.38 297 LYS A CA 1
ATOM 2442 C C . LYS A 1 297 ? -7.146 -3.515 16.414 1.00 37.38 297 LYS A C 1
ATOM 2444 O O . LYS A 1 297 ? -7.145 -2.734 17.364 1.00 37.38 297 LYS A O 1
ATOM 2449 N N . SER A 1 298 ? -6.076 -4.212 16.040 1.00 38.69 298 SER A N 1
ATOM 2450 C CA . SER A 1 298 ? -4.842 -4.235 16.812 1.00 38.69 298 SER A CA 1
ATOM 2451 C C . SER A 1 298 ? -4.232 -2.845 16.826 1.00 38.69 298 SER A C 1
ATOM 2453 O O . SER A 1 298 ? -3.911 -2.280 15.782 1.00 38.69 298 SER A O 1
ATOM 2455 N N . ILE A 1 299 ? -4.075 -2.292 18.025 1.00 48.44 299 ILE A N 1
ATOM 2456 C CA . ILE A 1 299 ? -3.387 -1.023 18.228 1.00 48.44 299 ILE A CA 1
ATOM 2457 C C . ILE A 1 299 ? -1.893 -1.310 17.998 1.00 48.44 299 ILE A C 1
ATOM 2459 O O . ILE A 1 299 ? -1.205 -1.818 18.885 1.00 48.44 299 ILE A O 1
ATOM 2463 N N . THR A 1 300 ? -1.408 -1.080 16.774 1.00 45.19 300 THR A N 1
ATOM 2464 C CA . THR A 1 300 ? -0.051 -1.459 16.338 1.00 45.19 300 THR A CA 1
ATOM 2465 C C . THR A 1 300 ? 0.991 -0.443 16.819 1.00 45.19 300 THR A C 1
ATOM 2467 O O . THR A 1 300 ? 1.380 0.507 16.129 1.00 45.19 300 THR A O 1
ATOM 2470 N N . VAL A 1 301 ? 1.430 -0.646 18.060 1.00 49.56 301 VAL A N 1
ATOM 2471 C CA . VAL A 1 301 ? 2.335 0.239 18.803 1.00 49.56 301 VAL A CA 1
ATOM 2472 C C . VAL A 1 301 ? 3.773 -0.263 18.680 1.00 49.56 301 VAL A C 1
ATOM 2474 O O . VAL A 1 301 ? 4.222 -1.108 19.449 1.00 49.56 301 VAL A O 1
ATOM 2477 N N . GLU A 1 302 ? 4.517 0.278 17.721 1.00 51.00 302 GLU A N 1
ATOM 2478 C CA . GLU A 1 302 ? 5.963 0.057 17.613 1.00 51.00 302 GLU A CA 1
ATOM 2479 C C . GLU A 1 302 ? 6.670 0.984 18.608 1.00 51.00 302 GLU A C 1
ATOM 2481 O O . GLU A 1 302 ? 7.077 2.079 18.223 1.00 51.00 302 GLU A O 1
ATOM 2486 N N . SER A 1 303 ? 6.753 0.589 19.887 1.00 56.66 303 SER A N 1
ATOM 2487 C CA . SER A 1 303 ? 7.228 1.454 20.977 1.00 56.66 303 SER A CA 1
ATOM 2488 C C . SER A 1 303 ? 8.252 0.817 21.932 1.00 56.66 303 SER A C 1
ATOM 2490 O O . SER A 1 303 ? 8.044 -0.291 22.415 1.00 56.66 303 SER A O 1
ATOM 2492 N N . LYS A 1 304 ? 9.378 1.519 22.170 1.00 61.97 304 LYS A N 1
ATOM 2493 C CA . LYS A 1 304 ? 10.395 1.237 23.206 1.00 61.97 304 LYS A CA 1
ATOM 2494 C C . LYS A 1 304 ? 10.057 1.921 24.532 1.00 61.97 304 LYS A C 1
ATOM 2496 O O . LYS A 1 304 ? 10.066 1.253 25.558 1.00 61.97 304 LYS A O 1
ATOM 2501 N N . ILE A 1 305 ? 9.777 3.233 24.525 1.00 68.81 305 ILE A N 1
ATOM 2502 C CA . ILE A 1 305 ? 9.443 3.971 25.757 1.00 68.81 305 ILE A CA 1
ATOM 2503 C C . ILE A 1 305 ? 8.070 3.564 26.316 1.00 68.81 305 ILE A C 1
ATOM 2505 O O . ILE A 1 305 ? 7.966 3.327 27.518 1.00 68.81 305 ILE A O 1
ATOM 2509 N N . ILE A 1 306 ? 7.012 3.469 25.496 1.00 74.25 306 ILE A N 1
ATOM 2510 C CA . ILE A 1 306 ? 5.676 3.077 25.985 1.00 74.25 306 ILE A CA 1
ATOM 2511 C C . ILE A 1 306 ? 5.269 1.665 25.559 1.00 74.25 306 ILE A C 1
ATOM 2513 O O . ILE A 1 306 ? 5.820 1.084 24.635 1.00 74.25 306 ILE A O 1
ATOM 2517 N N . THR A 1 307 ? 4.281 1.096 26.250 1.00 78.25 307 THR A N 1
ATOM 2518 C CA . THR A 1 307 ? 3.686 -0.201 25.902 1.00 78.25 307 THR A CA 1
ATOM 2519 C C . THR A 1 307 ? 2.359 -0.009 25.168 1.00 78.25 307 THR A C 1
ATOM 2521 O O . THR A 1 307 ? 1.756 1.065 25.223 1.00 78.25 307 THR A O 1
ATOM 2524 N N . SER A 1 308 ? 1.838 -1.076 24.557 1.00 72.38 308 SER A N 1
ATOM 2525 C CA . SER A 1 308 ? 0.484 -1.097 23.984 1.00 72.38 308 SER A CA 1
ATOM 2526 C C . SER A 1 308 ? -0.622 -0.715 24.983 1.00 72.38 308 SER A C 1
ATOM 2528 O O . SER A 1 308 ? -1.630 -0.146 24.577 1.00 72.38 308 SER A O 1
ATOM 2530 N N . HIS A 1 309 ? -0.422 -0.939 26.286 1.00 75.12 309 HIS A N 1
ATOM 2531 C CA . HIS A 1 309 ? -1.378 -0.561 27.334 1.00 75.12 309 HIS A CA 1
ATOM 2532 C C . HIS A 1 309 ? -1.301 0.933 27.709 1.00 75.12 309 HIS A C 1
ATOM 2534 O O . HIS A 1 309 ? -2.336 1.567 27.901 1.00 75.12 309 HIS A O 1
ATOM 2540 N N . HIS A 1 310 ? -0.100 1.530 27.769 1.00 80.56 310 HIS A N 1
ATOM 2541 C CA . HIS A 1 310 ? 0.043 2.994 27.890 1.00 80.56 310 HIS A CA 1
ATOM 2542 C C . HIS A 1 310 ? -0.624 3.693 26.695 1.00 80.56 310 HIS A C 1
ATOM 2544 O O . HIS A 1 310 ? -1.328 4.689 26.843 1.00 80.56 310 HIS A O 1
ATOM 2550 N N . ALA A 1 311 ? -0.424 3.127 25.506 1.00 77.38 311 ALA A N 1
ATOM 2551 C CA . ALA A 1 311 ? -1.008 3.583 24.259 1.00 77.38 311 ALA A CA 1
ATOM 2552 C C . ALA A 1 311 ? -2.548 3.471 24.235 1.00 77.38 311 ALA A C 1
ATOM 2554 O O . ALA A 1 311 ? -3.218 4.425 23.838 1.00 77.38 311 ALA A O 1
ATOM 2555 N N . GLU A 1 312 ? -3.122 2.365 24.722 1.00 77.25 312 GLU A N 1
ATOM 2556 C CA . GLU A 1 312 ? -4.574 2.220 24.916 1.00 77.25 312 GLU A CA 1
ATOM 2557 C C . GLU A 1 312 ? -5.125 3.293 25.873 1.00 77.25 312 GLU A C 1
ATOM 2559 O O . GLU A 1 312 ? -6.128 3.937 25.565 1.00 77.25 312 GLU A O 1
ATOM 2564 N N . LEU A 1 313 ? -4.451 3.540 27.004 1.00 81.38 313 LEU A N 1
ATOM 2565 C CA . LEU A 1 313 ? -4.856 4.547 27.992 1.00 81.38 313 LEU A CA 1
ATOM 2566 C C . LEU A 1 313 ? -4.836 5.975 27.415 1.00 81.38 313 LEU A C 1
ATOM 2568 O O . LEU A 1 313 ? -5.797 6.724 27.607 1.00 81.38 313 LEU A O 1
ATOM 2572 N N . ILE A 1 314 ? -3.793 6.330 26.653 1.00 82.62 314 ILE A N 1
ATOM 2573 C CA . ILE A 1 314 ? -3.728 7.593 25.897 1.00 82.62 314 ILE A CA 1
ATOM 2574 C C . ILE A 1 314 ? -4.919 7.682 24.933 1.00 82.62 314 ILE A C 1
ATOM 2576 O O . ILE A 1 314 ? -5.632 8.684 24.942 1.00 82.62 314 ILE A O 1
ATOM 2580 N N . LEU A 1 315 ? -5.195 6.635 24.147 1.00 77.44 315 LEU A N 1
ATOM 2581 C CA . LEU A 1 315 ? -6.308 6.637 23.192 1.00 77.44 315 LEU A CA 1
ATOM 2582 C C . LEU A 1 315 ? -7.682 6.764 23.860 1.00 77.44 315 LEU A C 1
ATOM 2584 O O . LEU A 1 315 ? -8.525 7.488 23.329 1.00 77.44 315 LEU A O 1
ATOM 2588 N N . LYS A 1 316 ? -7.928 6.151 25.026 1.00 78.06 316 LYS A N 1
ATOM 2589 C CA . LYS A 1 316 ? -9.183 6.379 25.774 1.00 78.06 316 LYS A CA 1
ATOM 2590 C C . LYS A 1 316 ? -9.345 7.851 26.146 1.00 78.06 316 LYS A C 1
ATOM 2592 O O . LYS A 1 316 ? -10.409 8.421 25.921 1.00 78.06 316 LYS A O 1
ATOM 2597 N N . TRP A 1 317 ? -8.272 8.503 26.597 1.00 83.12 317 TRP A N 1
ATOM 2598 C CA . TRP A 1 317 ? -8.284 9.933 26.926 1.00 83.12 317 TRP A CA 1
ATOM 2599 C C . TRP A 1 317 ? -8.380 10.874 25.718 1.00 83.12 317 TRP A C 1
ATOM 2601 O O . TRP A 1 317 ? -8.969 11.953 25.848 1.00 83.12 317 TRP A O 1
ATOM 2611 N N . VAL A 1 318 ? -7.886 10.467 24.544 1.00 78.69 318 VAL A N 1
ATOM 2612 C CA . VAL A 1 318 ? -8.153 11.145 23.260 1.00 78.69 318 VAL A CA 1
ATOM 2613 C C . VAL A 1 318 ? -9.638 11.050 22.893 1.00 78.69 318 VAL A C 1
ATOM 2615 O O . VAL A 1 318 ? -10.234 12.039 22.478 1.00 78.69 318 VAL A O 1
ATOM 2618 N N . ASN A 1 319 ? -10.257 9.886 23.103 1.00 70.62 319 ASN A N 1
ATOM 2619 C CA . ASN A 1 319 ? -11.662 9.620 22.775 1.00 70.62 319 ASN A CA 1
ATOM 2620 C C . ASN A 1 319 ? -12.660 10.044 23.873 1.00 70.62 319 ASN A C 1
ATOM 2622 O O . ASN A 1 319 ? -13.857 9.817 23.721 1.00 70.62 319 ASN A O 1
ATOM 2626 N N . ARG A 1 320 ? -12.185 10.658 24.970 1.00 76.12 320 ARG A N 1
ATOM 2627 C CA . ARG A 1 320 ? -12.982 11.025 26.163 1.00 76.12 320 ARG A CA 1
ATOM 2628 C C . ARG A 1 320 ? -13.760 9.849 26.790 1.00 76.12 320 ARG A C 1
ATOM 2630 O O . ARG A 1 320 ? -14.797 10.063 27.410 1.00 76.12 320 ARG A O 1
ATOM 2637 N N . LEU A 1 321 ? -13.235 8.634 26.648 1.00 72.12 321 LEU A N 1
ATOM 2638 C CA . LEU A 1 321 ? -13.763 7.407 27.249 1.00 72.12 321 LEU A CA 1
ATOM 2639 C C . LEU A 1 321 ? -13.307 7.255 28.708 1.00 72.12 321 LEU A C 1
ATOM 2641 O O . LEU A 1 321 ? -12.225 7.728 29.079 1.00 72.12 321 LEU A O 1
ATOM 2645 N N . GLU A 1 322 ? -14.080 6.539 29.524 1.00 70.56 322 GLU A N 1
ATOM 2646 C CA . GLU A 1 322 ? -13.617 6.084 30.836 1.00 70.56 322 GLU A CA 1
ATOM 2647 C C . GLU A 1 322 ? -12.509 5.026 30.682 1.00 70.56 322 GLU A C 1
ATOM 2649 O O . GLU A 1 322 ? -12.420 4.317 29.680 1.00 70.56 322 GLU A O 1
ATOM 2654 N N . ILE A 1 323 ? -11.642 4.873 31.689 1.00 63.19 323 ILE A N 1
ATOM 2655 C CA . ILE A 1 323 ? -10.533 3.894 31.640 1.00 63.19 323 ILE A CA 1
ATOM 2656 C C . ILE A 1 323 ? -11.056 2.448 31.504 1.00 63.19 323 ILE A C 1
ATOM 2658 O O . ILE A 1 323 ? -10.408 1.597 30.886 1.00 63.19 323 ILE A O 1
ATOM 2662 N N . THR A 1 324 ? -12.249 2.198 32.044 1.00 57.28 324 THR A N 1
ATOM 2663 C CA . THR A 1 324 ? -13.033 0.957 31.983 1.00 57.28 324 THR A CA 1
ATOM 2664 C C . THR A 1 324 ? -13.704 0.692 30.636 1.00 57.28 324 THR A C 1
ATOM 2666 O O . THR A 1 324 ? -14.026 -0.462 30.355 1.00 57.28 324 THR A O 1
ATOM 2669 N N . ASP A 1 325 ? -13.896 1.707 29.791 1.00 53.59 325 ASP A N 1
ATOM 2670 C CA . ASP A 1 325 ? -14.585 1.547 28.509 1.00 53.59 325 ASP A CA 1
ATOM 2671 C C . ASP A 1 325 ? -13.753 0.752 27.499 1.00 53.59 325 ASP A C 1
ATOM 2673 O O . ASP A 1 325 ? -12.516 0.708 27.536 1.00 53.59 325 ASP A O 1
ATOM 2677 N N . LYS A 1 326 ? -14.448 0.138 26.539 1.00 50.28 326 LYS A N 1
ATOM 2678 C CA . LYS A 1 326 ? -13.825 -0.607 25.446 1.00 50.28 326 LYS A CA 1
ATOM 2679 C C . LYS A 1 326 ? -13.625 0.291 24.231 1.00 50.28 326 LYS A C 1
ATOM 2681 O O . LYS A 1 326 ? -14.583 0.832 23.689 1.00 50.28 326 LYS A O 1
ATOM 2686 N N . LEU A 1 327 ? -12.381 0.397 23.770 1.00 52.94 327 LEU A N 1
ATOM 2687 C CA . LEU A 1 327 ? -12.045 1.110 22.542 1.00 52.94 327 LEU A CA 1
ATOM 2688 C C . LEU A 1 327 ? -12.628 0.357 21.330 1.00 52.94 327 LEU A C 1
ATOM 2690 O O . LEU A 1 327 ? -12.345 -0.825 21.136 1.00 52.94 327 LEU A O 1
ATOM 2694 N N . THR A 1 328 ? -13.470 1.024 20.539 1.00 44.62 328 THR A N 1
ATOM 2695 C CA . THR A 1 328 ? -14.209 0.432 19.401 1.00 44.62 328 THR A CA 1
ATOM 2696 C C . THR A 1 328 ? -13.606 0.751 18.030 1.00 44.62 328 THR A C 1
ATOM 2698 O O . THR A 1 328 ? -13.938 0.101 17.037 1.00 44.62 328 THR A O 1
ATOM 2701 N N . SER A 1 329 ? -12.709 1.734 17.969 1.00 47.09 329 SER A N 1
ATOM 2702 C CA . SER A 1 329 ? -12.112 2.251 16.738 1.00 47.09 329 SER A CA 1
ATOM 2703 C C . SER A 1 329 ? -10.683 1.753 16.522 1.00 47.09 329 SER A C 1
ATOM 2705 O O . SER A 1 329 ? -9.912 1.583 17.464 1.00 47.09 329 SER A O 1
ATOM 2707 N N . SER A 1 330 ? -10.322 1.569 15.254 1.00 48.56 330 SER A N 1
ATOM 2708 C CA . SER A 1 330 ? -8.960 1.308 14.783 1.00 48.56 330 SER A CA 1
ATOM 2709 C C . SER A 1 330 ? -8.130 2.584 14.844 1.00 48.56 330 SER A C 1
ATOM 2711 O O . SER A 1 330 ? -8.492 3.555 14.190 1.00 48.56 330 SER A O 1
ATOM 2713 N N . TYR A 1 331 ? -7.005 2.589 15.558 1.00 52.69 331 TYR A N 1
ATOM 2714 C CA . TYR A 1 331 ? -6.114 3.750 15.582 1.00 52.69 331 TYR A CA 1
ATOM 2715 C C . TYR A 1 331 ? -4.677 3.355 15.266 1.00 52.69 331 TYR A C 1
ATOM 2717 O O . TYR A 1 331 ? -4.002 2.697 16.059 1.00 52.69 331 TYR A O 1
ATOM 2725 N N . GLU A 1 332 ? -4.223 3.768 14.079 1.00 53.41 332 GLU A N 1
ATOM 2726 C CA . GLU A 1 332 ? -2.837 3.613 13.665 1.00 53.41 332 GLU A CA 1
ATOM 2727 C C . GLU A 1 332 ? -1.987 4.740 14.251 1.00 53.41 332 GLU A C 1
ATOM 2729 O O . GLU A 1 332 ? -2.273 5.931 14.129 1.00 53.41 332 GLU A O 1
ATOM 2734 N N . PHE A 1 333 ? -0.915 4.313 14.893 1.00 57.56 333 PHE A N 1
ATOM 2735 C CA . PHE A 1 333 ? 0.161 5.129 15.411 1.00 57.56 333 PHE A CA 1
ATOM 2736 C C . PHE A 1 333 ? 1.206 5.320 14.273 1.00 57.56 333 PHE A C 1
ATOM 2738 O O . PHE A 1 333 ? 1.772 4.319 13.841 1.00 57.56 333 PHE A O 1
ATOM 2745 N N . LYS A 1 334 ? 1.541 6.552 13.826 1.00 55.12 334 LYS A N 1
ATOM 2746 C CA . LYS A 1 334 ? 2.557 6.840 12.770 1.00 55.12 334 LYS A CA 1
ATOM 2747 C C . LYS A 1 334 ? 3.617 7.920 13.115 1.00 55.12 334 LYS A C 1
ATOM 2749 O O . LYS A 1 334 ? 3.273 9.047 13.440 1.00 55.12 334 LYS A O 1
ATOM 2754 N N . LEU A 1 335 ? 4.907 7.588 13.013 1.00 62.69 335 LEU A N 1
ATOM 2755 C CA . LEU A 1 335 ? 6.112 8.430 13.217 1.00 62.69 335 LEU A CA 1
ATOM 2756 C C . LEU A 1 335 ? 6.136 9.811 12.537 1.00 62.69 335 LEU A C 1
ATOM 2758 O O . LEU A 1 335 ? 5.711 9.905 11.390 1.00 62.69 335 LEU A O 1
ATOM 2762 N N . LEU A 1 336 ? 6.795 10.804 13.176 1.00 58.16 336 LEU A N 1
ATOM 2763 C CA . LEU A 1 336 ? 7.311 12.033 12.524 1.00 58.16 336 LEU A CA 1
ATOM 2764 C C . LEU A 1 336 ? 8.806 12.373 12.850 1.00 58.16 336 LEU A C 1
ATOM 2766 O O . LEU A 1 336 ? 9.638 12.068 11.997 1.00 58.16 336 LEU A O 1
ATOM 2770 N N . PHE A 1 337 ? 9.181 12.931 14.025 1.00 66.56 337 PHE A N 1
ATOM 2771 C CA . PHE A 1 337 ? 10.545 13.477 14.351 1.00 66.56 337 PHE A CA 1
ATOM 2772 C C . PHE A 1 337 ? 11.380 12.765 15.468 1.00 66.56 337 PHE A C 1
ATOM 2774 O O . PHE A 1 337 ? 11.158 12.969 16.663 1.00 66.56 337 PHE A O 1
ATOM 2781 N N . ARG A 1 338 ? 12.436 12.015 15.134 1.00 70.12 338 ARG A N 1
ATOM 2782 C CA . ARG A 1 338 ? 13.321 11.335 16.107 1.00 70.12 338 ARG A CA 1
ATOM 2783 C C . ARG A 1 338 ? 14.565 12.174 16.395 1.00 70.12 338 ARG A C 1
ATOM 2785 O O . ARG A 1 338 ? 15.402 12.302 15.505 1.00 70.12 338 ARG A O 1
ATOM 2792 N N . ALA A 1 339 ? 14.804 12.598 17.640 1.00 63.38 339 ALA A N 1
ATOM 2793 C CA . ALA A 1 339 ? 16.027 13.348 17.971 1.00 63.38 339 ALA A CA 1
ATOM 2794 C C . ALA A 1 339 ? 17.320 12.554 17.660 1.00 63.38 339 ALA A C 1
ATOM 2796 O O . ALA A 1 339 ? 18.272 13.103 17.110 1.00 63.38 339 ALA A O 1
ATOM 2797 N N . SER A 1 340 ? 17.315 11.236 17.900 1.00 64.69 340 SER A N 1
ATOM 2798 C CA . SER A 1 340 ? 18.409 10.293 17.596 1.00 64.69 340 SER A CA 1
ATOM 2799 C C . SER A 1 340 ? 18.540 9.860 16.111 1.00 64.69 340 SER A C 1
ATOM 2801 O O . SER A 1 340 ? 19.363 9.000 15.805 1.00 64.69 340 SER A O 1
ATOM 2803 N N . ARG A 1 341 ? 17.764 10.436 15.173 1.00 73.25 341 ARG A N 1
ATOM 2804 C CA . ARG A 1 341 ? 17.830 10.198 13.703 1.00 73.25 341 ARG A CA 1
ATOM 2805 C C . ARG A 1 341 ? 17.926 11.512 12.931 1.00 73.25 341 ARG A C 1
ATOM 2807 O O . ARG A 1 341 ? 18.751 11.636 12.036 1.00 73.25 341 ARG A O 1
ATOM 2814 N N . ASP A 1 342 ? 17.071 12.467 13.284 1.00 65.94 342 ASP A N 1
ATOM 2815 C CA . ASP A 1 342 ? 16.863 13.729 12.568 1.00 65.94 342 ASP A CA 1
ATOM 2816 C C . ASP A 1 342 ? 17.714 14.870 13.143 1.00 65.94 342 ASP A C 1
ATOM 2818 O O . ASP A 1 342 ? 17.900 15.895 12.489 1.00 65.94 342 ASP A O 1
ATOM 2822 N N . GLY A 1 343 ? 18.263 14.677 14.347 1.00 63.47 343 GLY A N 1
ATOM 2823 C CA . GLY A 1 343 ? 19.131 15.620 15.043 1.00 63.47 343 GLY A CA 1
ATOM 2824 C C . GLY A 1 343 ? 18.475 16.268 16.263 1.00 63.47 343 GLY A C 1
ATOM 2825 O O . GLY A 1 343 ? 17.257 16.297 16.420 1.00 63.47 343 GLY A O 1
ATOM 2826 N N . HIS A 1 344 ? 19.313 16.815 17.143 1.00 65.12 344 HIS A N 1
ATOM 2827 C CA . HIS A 1 344 ? 18.901 17.343 18.447 1.00 65.12 344 HIS A CA 1
ATOM 2828 C C . HIS A 1 344 ? 18.508 18.843 18.443 1.00 65.12 344 HIS A C 1
ATOM 2830 O O . HIS A 1 344 ? 18.546 19.484 19.495 1.00 65.12 344 HIS A O 1
ATOM 2836 N N . SER A 1 345 ? 18.158 19.426 17.288 1.00 67.44 345 SER A N 1
ATOM 2837 C CA . SER A 1 345 ? 17.797 20.850 17.162 1.00 67.44 345 SER A CA 1
ATOM 2838 C C . SER A 1 345 ? 16.287 21.089 17.055 1.00 67.44 345 SER A C 1
ATOM 2840 O O . SER A 1 345 ? 15.558 20.336 16.410 1.00 67.44 345 SER A O 1
ATOM 2842 N N . GLN A 1 346 ? 15.827 22.198 17.638 1.00 68.50 346 GLN A N 1
ATOM 2843 C CA . GLN A 1 346 ? 14.454 22.702 17.512 1.00 68.50 346 GLN A CA 1
ATOM 2844 C C . GLN A 1 346 ? 14.065 22.987 16.051 1.00 68.50 346 GLN A C 1
ATOM 2846 O O . GLN A 1 346 ? 12.941 22.706 15.646 1.00 68.50 346 GLN A O 1
ATOM 2851 N N . ASP A 1 347 ? 15.019 23.429 15.223 1.00 75.56 347 ASP A N 1
ATOM 2852 C CA . ASP A 1 347 ? 14.796 23.665 13.791 1.00 75.56 347 ASP A CA 1
ATOM 2853 C C . ASP A 1 347 ? 14.313 22.385 13.081 1.00 75.56 347 ASP A C 1
ATOM 2855 O O . ASP A 1 347 ? 13.431 22.442 12.228 1.00 75.56 347 ASP A O 1
ATOM 2859 N N . LYS A 1 348 ? 14.844 21.216 13.479 1.00 76.12 348 LYS A N 1
ATOM 2860 C CA . LYS A 1 348 ? 14.449 19.905 12.941 1.00 76.12 348 LYS A CA 1
ATOM 2861 C C . LYS A 1 348 ? 13.123 19.397 13.495 1.00 76.12 348 LYS A C 1
ATOM 2863 O O . LYS A 1 348 ? 12.415 18.694 12.777 1.00 76.12 348 LYS A O 1
ATOM 2868 N N . PHE A 1 349 ? 12.754 19.786 14.716 1.00 78.38 349 PHE A N 1
ATOM 2869 C CA . PHE A 1 349 ? 11.393 19.576 15.206 1.00 78.38 349 PHE A CA 1
ATOM 2870 C C . PHE A 1 349 ? 10.393 20.342 14.331 1.00 78.38 349 PHE A C 1
ATOM 2872 O O . PHE A 1 349 ? 9.497 19.716 13.772 1.00 78.38 349 PHE A O 1
ATOM 2879 N N . HIS A 1 350 ? 10.576 21.650 14.132 1.00 81.56 350 HIS A N 1
ATOM 2880 C CA . HIS A 1 350 ? 9.654 22.461 13.328 1.00 81.56 350 HIS A CA 1
ATOM 2881 C C . HIS A 1 350 ? 9.616 22.048 11.848 1.00 81.56 350 HIS A C 1
ATOM 2883 O O . HIS A 1 350 ? 8.531 21.916 11.287 1.00 81.56 350 HIS A O 1
ATOM 2889 N N . GLU A 1 351 ? 10.762 21.734 11.229 1.00 78.44 351 GLU A N 1
ATOM 2890 C CA . GLU A 1 351 ? 10.849 21.235 9.841 1.00 78.44 351 GLU A CA 1
ATOM 2891 C C . GLU A 1 351 ? 9.957 20.004 9.576 1.00 78.44 351 GLU A C 1
ATOM 2893 O O . GLU A 1 351 ? 9.456 19.826 8.464 1.00 78.44 351 GLU A O 1
ATOM 2898 N N . ILE A 1 352 ? 9.748 19.158 10.591 1.00 73.56 352 ILE A N 1
ATOM 2899 C CA . ILE A 1 352 ? 9.059 17.866 10.467 1.00 73.56 352 ILE A CA 1
ATOM 2900 C C . ILE A 1 352 ? 7.655 17.884 11.103 1.00 73.56 352 ILE A C 1
ATOM 2902 O O . ILE A 1 352 ? 6.742 17.220 10.597 1.00 73.56 352 ILE A O 1
ATOM 2906 N N . CYS A 1 353 ? 7.467 18.635 12.193 1.00 76.31 353 CYS A N 1
ATOM 2907 C CA . CYS A 1 353 ? 6.258 18.631 13.019 1.00 76.31 353 CYS A CA 1
ATOM 2908 C C . CYS A 1 353 ? 5.340 19.848 12.838 1.00 76.31 353 CYS A C 1
ATOM 2910 O O . CYS A 1 353 ? 4.180 19.751 13.243 1.00 76.31 353 CYS A O 1
ATOM 2912 N N . ASP A 1 354 ? 5.779 20.947 12.216 1.00 81.12 354 ASP A N 1
ATOM 2913 C CA . ASP A 1 354 ? 4.868 22.062 11.925 1.00 81.12 354 ASP A CA 1
ATOM 2914 C C . ASP A 1 354 ? 3.773 21.635 10.932 1.00 81.12 354 ASP A C 1
ATOM 2916 O O . ASP A 1 354 ? 3.974 20.806 10.033 1.00 81.12 354 ASP A O 1
ATOM 2920 N N . PHE A 1 355 ? 2.574 22.194 11.116 1.00 75.25 355 PHE A N 1
ATOM 2921 C CA . PHE A 1 355 ? 1.349 21.843 10.383 1.00 75.25 355 PHE A CA 1
ATOM 2922 C C . PHE A 1 355 ? 0.932 20.367 10.548 1.00 75.25 355 PHE A C 1
ATOM 2924 O O . PHE A 1 355 ? 0.220 19.807 9.713 1.00 75.25 355 PHE A O 1
ATOM 2931 N N . LYS A 1 356 ? 1.372 19.710 11.631 1.00 75.12 356 LYS A N 1
ATOM 2932 C CA . LYS A 1 356 ? 0.954 18.351 12.013 1.00 75.12 356 LYS A CA 1
ATOM 2933 C C . LYS A 1 356 ? 0.055 18.434 13.237 1.00 75.12 356 LYS A C 1
ATOM 2935 O O . LYS A 1 356 ? 0.428 19.034 14.242 1.00 75.12 356 LYS A O 1
ATOM 2940 N N . SER A 1 357 ? -1.121 17.826 13.136 1.00 74.69 357 SER A N 1
ATOM 2941 C CA . SER A 1 357 ? -2.162 17.807 14.165 1.00 74.69 357 SER A CA 1
ATOM 2942 C C . SER A 1 357 ? -2.428 16.386 14.676 1.00 74.69 357 SER A C 1
ATOM 2944 O O . SER A 1 357 ? -1.870 15.420 14.151 1.00 74.69 357 SER A O 1
ATOM 2946 N N . ARG A 1 358 ? -3.249 16.244 15.730 1.00 74.00 358 ARG A N 1
ATOM 2947 C CA . ARG A 1 358 ? -3.539 14.950 16.399 1.00 74.00 358 ARG A CA 1
ATOM 2948 C C . ARG A 1 358 ? -2.267 14.213 16.864 1.00 74.00 358 ARG A C 1
ATOM 2950 O O . ARG A 1 358 ? -2.062 13.014 16.665 1.00 74.00 358 ARG A O 1
ATOM 2957 N N . THR A 1 359 ? -1.387 14.979 17.491 1.00 78.81 359 THR A N 1
ATOM 2958 C CA . THR A 1 359 ? -0.011 14.616 17.838 1.00 78.81 359 THR A CA 1
ATOM 2959 C C . THR A 1 359 ? 0.108 14.081 19.265 1.00 78.81 359 THR A C 1
ATOM 2961 O O . THR A 1 359 ? -0.637 14.517 20.138 1.00 78.81 359 THR A O 1
ATOM 2964 N N . VAL A 1 360 ? 1.050 13.171 19.530 1.00 83.94 360 VAL A N 1
ATOM 2965 C CA . VAL A 1 360 ? 1.375 12.699 20.890 1.00 83.94 360 VAL A CA 1
ATOM 2966 C C . VAL A 1 360 ? 2.872 12.859 21.111 1.00 83.94 360 VAL A C 1
ATOM 2968 O O . VAL A 1 360 ? 3.643 12.167 20.465 1.00 83.94 360 VAL A O 1
ATOM 2971 N N . THR A 1 361 ? 3.285 13.731 22.027 1.00 86.12 361 THR A N 1
ATOM 2972 C CA . THR A 1 361 ? 4.664 13.838 22.526 1.00 86.12 361 THR A CA 1
ATOM 2973 C C . THR A 1 361 ? 4.905 12.800 23.626 1.00 86.12 361 THR A C 1
ATOM 2975 O O . THR A 1 361 ? 4.036 12.603 24.474 1.00 86.12 361 THR A O 1
ATOM 2978 N N . ILE A 1 362 ? 6.080 12.165 23.639 1.00 84.69 362 ILE A N 1
ATOM 2979 C CA . ILE A 1 362 ? 6.553 11.205 24.649 1.00 84.69 362 ILE A CA 1
ATOM 2980 C C . ILE A 1 362 ? 8.055 11.445 24.845 1.00 84.69 362 ILE A C 1
ATOM 2982 O O . ILE A 1 362 ? 8.786 11.628 23.876 1.00 84.69 362 ILE A O 1
ATOM 2986 N N . VAL A 1 363 ? 8.515 11.455 26.092 1.00 82.44 363 VAL A N 1
ATOM 2987 C CA . VAL A 1 363 ? 9.883 11.801 26.490 1.00 82.44 363 VAL A CA 1
ATOM 2988 C C . VAL A 1 363 ? 10.319 10.897 27.643 1.00 82.44 363 VAL A C 1
ATOM 2990 O O . VAL A 1 363 ? 9.589 10.779 28.629 1.00 82.44 363 VAL A O 1
ATOM 2993 N N . LYS A 1 364 ? 11.512 10.288 27.558 1.00 84.19 364 LYS A N 1
ATOM 2994 C CA . LYS A 1 364 ? 12.132 9.586 28.695 1.00 84.19 364 LYS A CA 1
ATOM 2995 C C . LYS A 1 364 ? 13.028 10.544 29.479 1.00 84.19 364 LYS A C 1
ATOM 2997 O O . LYS A 1 364 ? 14.020 11.047 28.945 1.00 84.19 364 LYS A O 1
ATOM 3002 N N . VAL A 1 365 ? 12.701 10.770 30.749 1.00 82.12 365 VAL A N 1
ATOM 3003 C CA . VAL A 1 365 ? 13.522 11.592 31.648 1.00 82.12 365 VAL A CA 1
ATOM 3004 C C . VAL A 1 365 ? 14.801 10.835 31.998 1.00 82.12 365 VAL A C 1
ATOM 3006 O O . VAL A 1 365 ? 14.753 9.671 32.407 1.00 82.12 365 VAL A O 1
ATOM 3009 N N . LYS A 1 366 ? 15.946 11.495 31.826 1.00 78.31 366 LYS A N 1
ATOM 3010 C CA . LYS A 1 366 ? 17.270 10.882 31.956 1.00 78.31 366 LYS A CA 1
ATOM 3011 C C . LYS A 1 366 ? 17.555 10.370 33.364 1.00 78.31 366 LYS A C 1
ATOM 3013 O O . LYS A 1 366 ? 17.084 10.934 34.348 1.00 78.31 366 LYS A O 1
ATOM 3018 N N . ASP A 1 367 ? 18.318 9.278 33.425 1.00 76.75 367 ASP A N 1
ATOM 3019 C CA . ASP A 1 367 ? 18.716 8.589 34.659 1.00 76.75 367 ASP A CA 1
ATOM 3020 C C . ASP A 1 367 ? 17.510 8.144 35.525 1.00 76.75 367 ASP A C 1
ATOM 3022 O O . ASP A 1 367 ? 17.614 7.975 36.741 1.00 76.75 367 ASP A O 1
ATOM 3026 N N . SER A 1 368 ? 16.344 7.926 34.893 1.00 77.62 368 SER A N 1
ATOM 3027 C CA . SER A 1 368 ? 15.080 7.607 35.568 1.00 77.62 368 SER A CA 1
ATOM 3028 C C . SER A 1 368 ? 14.183 6.622 34.793 1.00 77.62 368 SER A C 1
ATOM 3030 O O . SER A 1 368 ? 14.424 6.295 33.628 1.00 77.62 368 SER A O 1
ATOM 3032 N N . ASN A 1 369 ? 13.102 6.184 35.453 1.00 75.88 369 ASN A N 1
ATOM 3033 C CA . ASN A 1 369 ? 11.987 5.431 34.860 1.00 75.88 369 ASN A CA 1
ATOM 3034 C C . ASN A 1 369 ? 10.710 6.293 34.712 1.00 75.88 369 ASN A C 1
ATOM 3036 O O . ASN A 1 369 ? 9.598 5.760 34.772 1.00 75.88 369 ASN A O 1
ATOM 3040 N N . GLU A 1 370 ? 10.855 7.617 34.606 1.00 83.44 370 GLU A N 1
ATOM 3041 C CA . GLU A 1 370 ? 9.755 8.561 34.386 1.00 83.44 370 GLU A CA 1
ATOM 3042 C C . GLU A 1 370 ? 9.578 8.833 32.883 1.00 83.44 370 GLU A C 1
ATOM 3044 O O . GLU A 1 370 ? 10.529 9.156 32.163 1.00 83.44 370 GLU A O 1
ATOM 3049 N N . ILE A 1 371 ? 8.340 8.686 32.409 1.00 86.69 371 ILE A N 1
ATOM 3050 C CA . ILE A 1 371 ? 7.941 8.938 31.023 1.00 86.69 371 ILE A CA 1
ATOM 3051 C C . ILE A 1 371 ? 6.949 10.092 31.030 1.00 86.69 371 ILE A C 1
ATOM 3053 O O . ILE A 1 371 ? 5.865 9.955 31.590 1.00 86.69 371 ILE A O 1
ATOM 3057 N N . LEU A 1 372 ? 7.294 11.197 30.377 1.00 87.81 372 LEU A N 1
ATOM 3058 C CA . LEU A 1 372 ? 6.453 12.391 30.264 1.00 87.81 372 LEU A CA 1
ATOM 3059 C C . LEU A 1 372 ? 5.886 12.518 28.853 1.00 87.81 372 LEU A C 1
ATOM 3061 O O . LEU A 1 372 ? 6.444 11.970 27.902 1.00 87.81 372 LEU A O 1
ATOM 3065 N N . GLY A 1 373 ? 4.794 13.257 28.691 1.00 88.56 373 GLY A N 1
ATOM 3066 C CA . GLY A 1 373 ? 4.233 13.499 27.370 1.00 88.56 373 GLY A CA 1
ATOM 3067 C C . GLY A 1 373 ? 2.957 14.328 27.358 1.00 88.56 373 GLY A C 1
ATOM 3068 O O . GLY A 1 373 ? 2.488 14.823 28.383 1.00 88.56 373 GLY A O 1
ATOM 3069 N N . GLY A 1 374 ? 2.376 14.459 26.170 1.00 89.69 374 GLY A N 1
ATOM 3070 C CA . GLY A 1 374 ? 1.096 15.129 25.980 1.00 89.69 374 GLY A CA 1
ATOM 3071 C C . GLY A 1 374 ? 0.513 14.919 24.589 1.00 89.69 374 GLY A C 1
ATOM 3072 O O . GLY A 1 374 ? 1.238 14.729 23.618 1.00 89.69 374 GLY A O 1
ATOM 3073 N N . TYR A 1 375 ? -0.812 14.935 24.492 1.00 90.25 375 TYR A N 1
ATOM 3074 C CA . TYR A 1 375 ? -1.549 14.903 23.234 1.00 90.25 375 TYR A CA 1
ATOM 3075 C C . TYR A 1 375 ? -1.923 16.329 22.825 1.00 90.25 375 TYR A C 1
ATOM 3077 O O . TYR A 1 375 ? -2.690 16.984 23.535 1.00 90.25 375 TYR A O 1
ATOM 3085 N N . ASN A 1 376 ? -1.416 16.819 21.691 1.00 85.19 376 ASN A N 1
ATOM 3086 C CA . ASN A 1 376 ? -1.884 18.064 21.077 1.00 85.19 376 ASN A CA 1
ATOM 3087 C C . ASN A 1 376 ? -2.736 17.735 19.832 1.00 85.19 376 ASN A C 1
ATOM 3089 O O . ASN A 1 376 ? -2.178 17.329 18.808 1.00 85.19 376 ASN A O 1
ATOM 3093 N N . PRO A 1 377 ? -4.074 17.903 19.888 1.00 78.94 377 PRO A N 1
ATOM 3094 C CA . PRO A 1 377 ? -4.958 17.704 18.742 1.00 78.94 377 PRO A CA 1
ATOM 3095 C C . PRO A 1 377 ? -4.855 18.802 17.677 1.00 78.94 377 PRO A C 1
ATOM 3097 O O . PRO A 1 377 ? -5.232 18.535 16.538 1.00 78.94 377 PRO A O 1
ATOM 3100 N N . ALA A 1 378 ? -4.381 20.003 18.022 1.00 79.19 378 ALA A N 1
ATOM 3101 C CA . ALA A 1 378 ? -4.172 21.108 17.087 1.00 79.19 378 ALA A CA 1
ATOM 3102 C C . ALA A 1 378 ? -2.834 20.966 16.337 1.00 79.19 378 ALA A C 1
ATOM 3104 O O . ALA A 1 378 ? -2.040 20.073 16.627 1.00 79.19 378 ALA A O 1
ATOM 3105 N N . GLU A 1 379 ? -2.594 21.833 15.353 1.00 81.75 379 GLU A N 1
ATOM 3106 C CA . GLU A 1 379 ? -1.311 21.911 14.643 1.00 81.75 379 GLU A CA 1
ATOM 3107 C C . GLU A 1 379 ? -0.200 22.475 15.543 1.00 81.75 379 GLU A C 1
ATOM 3109 O O . GLU A 1 379 ? -0.419 23.465 16.246 1.00 81.75 379 GLU A O 1
ATOM 3114 N N . TRP A 1 380 ? 1.009 21.909 15.467 1.00 81.94 380 TRP A N 1
ATOM 3115 C CA . TRP A 1 380 ? 2.225 22.631 15.868 1.00 81.94 380 TRP A CA 1
ATOM 3116 C C . TRP A 1 380 ? 2.598 23.685 14.828 1.00 81.94 380 TRP A C 1
ATOM 3118 O O . TRP A 1 380 ? 2.321 23.511 13.635 1.00 81.94 380 TRP A O 1
ATOM 3128 N N . ARG A 1 381 ? 3.224 24.770 15.289 1.00 82.38 381 ARG A N 1
ATOM 3129 C CA . ARG A 1 381 ? 3.748 25.870 14.469 1.00 82.38 381 ARG A CA 1
ATOM 3130 C C . ARG A 1 381 ? 4.995 26.476 15.128 1.00 82.38 381 ARG A C 1
ATOM 3132 O O . ARG A 1 381 ? 5.312 26.162 16.276 1.00 82.38 381 ARG A O 1
ATOM 3139 N N . SER A 1 382 ? 5.640 27.398 14.419 1.00 84.75 382 SER A N 1
ATOM 3140 C CA . SER A 1 382 ? 6.801 28.195 14.846 1.00 84.75 382 SER A CA 1
ATOM 3141 C C . SER A 1 382 ? 6.507 29.712 14.858 1.00 84.75 382 SER A C 1
ATOM 3143 O O . SER A 1 382 ? 7.376 30.540 14.587 1.00 84.75 382 SER A O 1
ATOM 3145 N N . ASP A 1 383 ? 5.261 30.105 15.143 1.00 83.00 383 ASP A N 1
ATOM 3146 C CA . ASP A 1 383 ? 4.763 31.490 15.054 1.00 83.00 383 ASP A CA 1
ATOM 3147 C C . ASP A 1 383 ? 4.874 32.314 16.356 1.00 83.00 383 ASP A C 1
ATOM 3149 O O . ASP A 1 383 ? 4.835 33.545 16.300 1.00 83.00 383 ASP A O 1
ATOM 3153 N N . ASN A 1 384 ? 5.155 31.677 17.500 1.00 84.38 384 ASN A N 1
ATOM 3154 C CA . ASN A 1 384 ? 5.075 32.214 18.874 1.00 84.38 384 ASN A CA 1
ATOM 3155 C C . ASN A 1 384 ? 3.648 32.468 19.385 1.00 84.38 384 ASN A C 1
ATOM 3157 O O . ASN A 1 384 ? 3.476 33.185 20.373 1.00 84.38 384 ASN A O 1
ATOM 3161 N N . GLU A 1 385 ? 2.625 31.897 18.753 1.00 86.31 385 GLU A N 1
ATOM 3162 C CA . GLU A 1 385 ? 1.253 31.994 19.253 1.00 86.31 385 GLU A CA 1
ATOM 3163 C C . GLU A 1 385 ? 0.920 30.820 20.191 1.00 86.31 385 GLU A C 1
ATOM 3165 O O . GLU A 1 385 ? 1.640 29.818 20.271 1.00 86.31 385 GLU A O 1
ATOM 3170 N N . TYR A 1 386 ? -0.171 30.941 20.951 1.00 86.62 386 TYR A N 1
ATOM 3171 C CA . TYR A 1 386 ? -0.676 29.829 21.754 1.00 86.62 386 TYR A CA 1
ATOM 3172 C C . TYR A 1 386 ? -1.657 28.977 20.931 1.00 86.62 386 TYR A C 1
ATOM 3174 O O . TYR A 1 386 ? -2.646 29.476 20.387 1.00 86.62 386 TYR A O 1
ATOM 3182 N N . GLY A 1 387 ? -1.403 27.671 20.856 1.00 84.06 387 GLY A N 1
ATOM 3183 C CA . GLY A 1 387 ? -2.301 26.713 20.221 1.00 84.06 387 GLY A CA 1
ATOM 3184 C C . GLY A 1 387 ? -3.577 26.546 21.042 1.00 84.06 387 GLY A C 1
ATOM 3185 O O . GLY A 1 387 ? -3.531 26.086 22.182 1.00 84.06 387 GLY A O 1
ATOM 3186 N N . THR A 1 388 ? -4.720 26.902 20.450 1.00 88.12 388 THR A N 1
ATOM 3187 C CA . THR A 1 388 ? -6.027 26.871 21.121 1.00 88.12 388 THR A CA 1
ATOM 3188 C C . THR A 1 388 ? -6.742 25.529 20.925 1.00 88.12 388 THR A C 1
ATOM 3190 O O . THR A 1 388 ? -7.114 25.171 19.806 1.00 88.12 388 THR A O 1
ATOM 3193 N N . THR A 1 389 ? -6.989 24.785 22.006 1.00 85.38 389 THR A N 1
ATOM 3194 C CA . THR A 1 389 ? -7.832 23.577 22.016 1.00 85.38 389 THR A CA 1
ATOM 3195 C C . THR A 1 389 ? -8.246 23.152 23.431 1.00 85.38 389 THR A C 1
ATOM 3197 O O . THR A 1 389 ? -7.496 23.301 24.386 1.00 85.38 389 THR A O 1
ATOM 3200 N N . LYS A 1 390 ? -9.433 22.545 23.556 1.00 88.12 390 LYS A N 1
ATOM 3201 C CA . LYS A 1 390 ? -9.983 21.948 24.793 1.00 88.12 390 LYS A CA 1
ATOM 3202 C C . LYS A 1 390 ? -9.627 20.470 25.002 1.00 88.12 390 LYS A C 1
ATOM 3204 O O . LYS A 1 390 ? -9.944 19.872 26.032 1.00 88.12 390 LYS A O 1
ATOM 3209 N N . ASP A 1 391 ? -9.100 19.833 23.959 1.00 84.38 391 ASP A N 1
ATOM 3210 C CA . ASP A 1 391 ? -8.945 18.378 23.884 1.00 84.38 391 ASP A CA 1
ATOM 3211 C C . ASP A 1 391 ? -7.499 17.926 24.138 1.00 84.38 391 ASP A C 1
ATOM 3213 O O . ASP A 1 391 ? -7.248 16.726 24.253 1.00 84.38 391 ASP A O 1
ATOM 3217 N N . SER A 1 392 ? -6.572 18.876 24.312 1.00 91.06 392 SER A N 1
ATOM 3218 C CA . SER A 1 392 ? -5.200 18.592 24.730 1.00 91.06 392 SER A CA 1
ATOM 3219 C C . SER A 1 392 ? -5.114 18.144 26.191 1.00 91.06 392 SER A C 1
ATOM 3221 O O . SER A 1 392 ? -5.854 18.614 27.060 1.00 91.06 392 SER A O 1
ATOM 3223 N N . PHE A 1 393 ? -4.203 17.214 26.463 1.00 93.19 393 PHE A N 1
ATOM 3224 C CA . PHE A 1 393 ? -3.888 16.737 27.806 1.00 93.19 393 PHE A CA 1
ATOM 3225 C C . PHE A 1 393 ? -2.418 16.326 27.894 1.00 93.19 393 PHE A C 1
ATOM 3227 O O . PHE A 1 393 ? -1.858 15.808 26.931 1.00 93.19 393 PHE A O 1
ATOM 3234 N N . MET A 1 394 ? -1.813 16.512 29.061 1.00 93.00 394 MET A N 1
ATOM 3235 C CA . MET A 1 394 ? -0.479 16.014 29.395 1.00 93.00 394 MET A CA 1
ATOM 3236 C C . MET A 1 394 ? -0.579 14.723 30.214 1.00 93.00 394 MET A C 1
ATOM 3238 O O . MET A 1 394 ? -1.595 14.467 30.876 1.00 93.00 394 MET A O 1
ATOM 3242 N N . PHE A 1 395 ? 0.486 13.925 30.200 1.00 91.44 395 PHE A N 1
ATOM 3243 C CA . PHE A 1 395 ? 0.596 12.702 30.988 1.00 91.44 395 PHE A CA 1
ATOM 3244 C C . PHE A 1 395 ? 1.994 12.468 31.567 1.00 91.44 395 PHE A C 1
ATOM 3246 O O . PHE A 1 395 ? 2.998 12.961 31.054 1.00 91.44 395 PHE A O 1
ATOM 3253 N N . SER A 1 396 ? 2.031 11.665 32.629 1.00 89.81 396 SER A N 1
ATOM 3254 C CA . SER A 1 396 ? 3.243 11.048 33.170 1.00 89.81 396 SER A CA 1
ATOM 3255 C C . SER A 1 396 ? 2.970 9.590 33.535 1.00 89.81 396 SER A C 1
ATOM 3257 O O . SER A 1 396 ? 1.882 9.271 34.023 1.00 89.81 396 SER A O 1
ATOM 3259 N N . PHE A 1 397 ? 3.947 8.712 33.305 1.00 87.50 397 PHE A N 1
ATOM 3260 C CA . PHE A 1 397 ? 3.955 7.319 33.753 1.00 87.50 397 PHE A CA 1
ATOM 3261 C C . PHE A 1 397 ? 5.221 7.057 34.569 1.00 87.50 397 PHE A C 1
ATOM 3263 O O . PHE A 1 397 ? 6.333 7.304 34.096 1.00 87.50 397 PHE A O 1
ATOM 3270 N N . ILE A 1 398 ? 5.063 6.520 35.780 1.00 77.25 398 ILE A N 1
ATOM 3271 C CA . ILE A 1 398 ? 6.171 6.311 36.721 1.00 77.25 398 ILE A CA 1
ATOM 3272 C C . ILE A 1 398 ? 6.443 4.811 36.889 1.00 77.25 398 ILE A C 1
ATOM 3274 O O . ILE A 1 398 ? 5.531 4.013 37.115 1.00 77.25 398 ILE A O 1
ATOM 3278 N N . ASN A 1 399 ? 7.719 4.415 36.809 1.00 60.94 399 ASN A N 1
ATOM 3279 C CA . ASN A 1 399 ? 8.186 3.026 36.958 1.00 60.94 399 ASN A CA 1
ATOM 3280 C C . ASN A 1 399 ? 7.596 2.035 35.931 1.00 60.94 399 ASN A C 1
ATOM 3282 O O . ASN A 1 399 ? 7.521 0.835 36.201 1.00 60.94 399 ASN A O 1
ATOM 3286 N N . GLY A 1 400 ? 7.167 2.522 34.760 1.00 51.78 400 GLY A N 1
ATOM 3287 C CA . GLY A 1 400 ? 6.680 1.690 33.651 1.00 51.78 400 GLY A CA 1
ATOM 3288 C C . GLY A 1 400 ? 5.399 0.890 33.932 1.00 51.78 400 GLY A C 1
ATOM 3289 O O . GLY A 1 400 ? 5.114 -0.063 33.208 1.00 51.78 400 GLY A O 1
ATOM 3290 N N . ARG A 1 401 ? 4.634 1.236 34.980 1.00 54.81 401 ARG A N 1
ATOM 3291 C CA . ARG A 1 401 ? 3.367 0.571 35.327 1.00 54.81 401 ARG A CA 1
ATOM 3292 C C . ARG A 1 401 ? 2.173 1.448 34.976 1.00 54.81 401 ARG A C 1
ATOM 3294 O O . ARG A 1 401 ? 2.048 2.554 35.488 1.00 54.81 401 ARG A O 1
ATOM 3301 N N . ILE A 1 402 ? 1.235 0.884 34.213 1.00 59.75 402 ILE A N 1
ATOM 3302 C CA . ILE A 1 402 ? -0.015 1.542 33.781 1.00 59.75 402 ILE A CA 1
ATOM 3303 C C . ILE A 1 402 ? -0.910 1.944 34.971 1.00 59.75 402 ILE A C 1
ATOM 3305 O O . ILE A 1 402 ? -1.795 2.772 34.825 1.00 59.75 402 ILE A O 1
ATOM 3309 N N . GLU A 1 403 ? -0.676 1.377 36.157 1.00 58.06 403 GLU A N 1
ATOM 3310 C CA . GLU A 1 403 ? -1.390 1.694 37.401 1.00 58.06 403 GLU A CA 1
ATOM 3311 C C . GLU A 1 403 ? -0.968 3.052 38.004 1.00 58.06 403 GLU A C 1
ATOM 3313 O O . GLU A 1 403 ? -1.773 3.697 38.672 1.00 58.06 403 GLU A O 1
ATOM 3318 N N . ASN A 1 404 ? 0.262 3.513 37.732 1.00 73.44 404 ASN A N 1
ATOM 3319 C CA . ASN A 1 404 ? 0.847 4.736 38.291 1.00 73.44 404 ASN A CA 1
ATOM 3320 C C . ASN A 1 404 ? 1.006 5.807 37.201 1.00 73.44 404 ASN A C 1
ATOM 3322 O O . ASN A 1 404 ? 2.105 6.048 36.690 1.00 73.44 404 ASN A O 1
ATOM 3326 N N . TYR A 1 405 ? -0.111 6.443 36.852 1.00 85.00 405 TYR A N 1
ATOM 3327 C CA . TYR A 1 405 ? -0.179 7.491 35.837 1.00 85.00 405 TYR A CA 1
ATOM 3328 C C . TYR A 1 405 ? -0.726 8.803 36.399 1.00 85.00 405 TYR A C 1
ATOM 3330 O O . TYR A 1 405 ? -1.605 8.823 37.263 1.00 85.00 405 TYR A O 1
ATOM 3338 N N . ILE A 1 406 ? -0.265 9.912 35.829 1.00 87.94 406 ILE A N 1
ATOM 3339 C CA . ILE A 1 406 ? -0.923 11.212 35.934 1.00 87.94 406 ILE A CA 1
ATOM 3340 C C . ILE A 1 406 ? -1.504 11.534 34.562 1.00 87.94 406 ILE A C 1
ATOM 3342 O O . ILE A 1 406 ? -0.803 11.460 33.558 1.00 87.94 406 ILE A O 1
ATOM 3346 N N . LEU A 1 407 ? -2.780 11.916 34.527 1.00 89.62 407 LEU A N 1
ATOM 3347 C CA . LEU A 1 407 ? -3.443 12.499 33.360 1.00 89.62 407 LEU A CA 1
ATOM 3348 C C . LEU A 1 407 ? -4.057 13.845 33.761 1.00 89.62 407 LEU A C 1
ATOM 3350 O O . LEU A 1 407 ? -4.701 13.962 34.815 1.00 89.62 407 LEU A O 1
ATOM 3354 N N . SER A 1 408 ? -3.787 14.860 32.941 1.00 91.88 408 SER A N 1
ATOM 3355 C CA . SER A 1 408 ? -4.011 16.276 33.237 1.00 91.88 408 SER A CA 1
ATOM 3356 C C . SER A 1 408 ? -4.503 16.984 31.978 1.00 91.88 408 SER A C 1
ATOM 3358 O O . SER A 1 408 ? -3.757 17.083 31.005 1.00 91.88 408 SER A O 1
ATOM 3360 N N . ARG A 1 409 ? -5.759 17.438 31.943 1.00 92.81 409 ARG A N 1
ATOM 3361 C CA . ARG A 1 409 ? -6.317 18.150 30.780 1.00 92.81 409 ARG A CA 1
ATOM 3362 C C . ARG A 1 409 ? -5.984 19.643 30.829 1.00 92.81 409 ARG A C 1
ATOM 3364 O O . ARG A 1 409 ? -5.679 20.187 31.891 1.00 92.81 409 ARG A O 1
ATOM 3371 N N . VAL A 1 410 ? -6.026 20.307 29.679 1.00 92.06 410 VAL A N 1
ATOM 3372 C CA . VAL A 1 410 ? -5.950 21.772 29.606 1.00 92.06 410 VAL A CA 1
ATOM 3373 C C . VAL A 1 410 ? -7.186 22.405 30.265 1.00 92.06 410 VAL A C 1
ATOM 3375 O O . VAL A 1 410 ? -8.312 21.980 30.013 1.00 92.06 410 VAL A O 1
ATOM 3378 N N . MET A 1 411 ? -6.981 23.414 31.116 1.00 88.88 411 MET A N 1
ATOM 3379 C CA . MET A 1 411 ? -8.057 24.217 31.726 1.00 88.88 411 MET A CA 1
ATOM 3380 C C . MET A 1 411 ? -8.327 25.498 30.928 1.00 88.88 411 MET A C 1
ATOM 3382 O O . MET A 1 411 ? -9.467 25.935 30.801 1.00 88.88 411 MET A O 1
ATOM 3386 N N . ASN A 1 412 ? -7.259 26.129 30.435 1.00 83.06 412 ASN A N 1
ATOM 3387 C CA . ASN A 1 412 ? -7.299 27.361 29.657 1.00 83.06 412 ASN A CA 1
ATOM 3388 C C . ASN A 1 412 ? -7.119 26.998 28.182 1.00 83.06 412 ASN A C 1
ATOM 3390 O O . ASN A 1 412 ? -5.989 26.890 27.715 1.00 83.06 412 ASN A O 1
ATOM 3394 N N . GLU A 1 413 ? -8.230 26.775 27.471 1.00 87.44 413 GLU A N 1
ATOM 3395 C CA . GLU A 1 413 ? -8.226 26.235 26.100 1.00 87.44 413 GLU A CA 1
ATOM 3396 C C . GLU A 1 413 ? -7.328 27.024 25.139 1.00 87.44 413 GLU A C 1
ATOM 3398 O O . GLU A 1 413 ? -6.741 26.431 24.244 1.00 87.44 413 GLU A O 1
ATOM 3403 N N . ILE A 1 414 ? -7.189 28.342 25.334 1.00 86.38 414 ILE A N 1
ATOM 3404 C CA . ILE A 1 414 ? -6.343 29.210 24.501 1.00 86.38 414 ILE A CA 1
ATOM 3405 C C . ILE A 1 414 ? -4.859 28.844 24.643 1.00 86.38 414 ILE A C 1
ATOM 3407 O O . ILE A 1 414 ? -4.123 28.915 23.670 1.00 86.38 414 ILE A O 1
ATOM 3411 N N . HIS A 1 415 ? -4.434 28.425 25.836 1.00 87.75 415 HIS A N 1
ATOM 3412 C CA . HIS A 1 415 ? -3.038 28.184 26.209 1.00 87.75 415 HIS A CA 1
ATOM 3413 C C . HIS A 1 415 ? -2.752 26.674 26.281 1.00 87.75 415 HIS A C 1
ATOM 3415 O O . HIS A 1 415 ? -2.182 26.193 27.262 1.00 87.75 415 HIS A O 1
ATOM 3421 N N . ALA A 1 416 ? -3.191 25.895 25.284 1.00 87.50 416 ALA A N 1
ATOM 3422 C CA . ALA A 1 416 ? -2.975 24.448 25.282 1.00 87.50 416 ALA A CA 1
ATOM 3423 C C . ALA A 1 416 ? -1.535 24.090 24.883 1.00 87.50 416 ALA A C 1
ATOM 3425 O O . ALA A 1 416 ? -0.883 23.313 25.584 1.00 87.50 416 ALA A O 1
ATOM 3426 N N . THR A 1 417 ? -1.005 24.703 23.824 1.00 90.38 417 THR A N 1
ATOM 3427 C CA . THR A 1 417 ? 0.419 24.635 23.445 1.00 90.38 417 THR A CA 1
ATOM 3428 C C . THR A 1 417 ? 0.993 26.024 23.209 1.00 90.38 417 THR A C 1
ATOM 3430 O O . THR A 1 417 ? 0.237 26.973 23.026 1.00 90.38 417 THR A O 1
ATOM 3433 N N . TYR A 1 418 ? 2.320 26.158 23.203 1.00 88.31 418 TYR A N 1
ATOM 3434 C CA . TYR A 1 418 ? 3.013 27.409 22.877 1.00 88.31 418 TYR A CA 1
ATOM 3435 C C . TYR A 1 418 ? 3.989 27.179 21.718 1.00 88.31 418 TYR A C 1
ATOM 3437 O O . TYR A 1 418 ? 4.988 26.474 21.863 1.00 88.31 418 TYR A O 1
ATOM 3445 N N . ASN A 1 419 ? 3.682 27.757 20.558 1.00 84.50 419 ASN A N 1
ATOM 3446 C CA . ASN A 1 419 ? 4.309 27.468 19.264 1.00 84.50 419 ASN A CA 1
ATOM 3447 C C . ASN A 1 419 ? 5.603 28.283 19.039 1.00 84.50 419 ASN A C 1
ATOM 3449 O O . ASN A 1 419 ? 5.780 28.971 18.035 1.00 84.50 419 ASN A O 1
ATOM 3453 N N . ASN A 1 420 ? 6.506 28.262 20.020 1.00 81.12 420 ASN A N 1
ATOM 3454 C CA . ASN A 1 420 ? 7.751 29.034 20.017 1.00 81.12 420 ASN A CA 1
ATOM 3455 C C . ASN A 1 420 ? 8.835 28.382 19.142 1.00 81.12 420 ASN A C 1
ATOM 3457 O O . ASN A 1 420 ? 9.312 27.305 19.480 1.00 81.12 420 ASN A O 1
ATOM 3461 N N . TYR A 1 421 ? 9.306 29.094 18.110 1.00 78.56 421 TYR A N 1
ATOM 3462 C CA . TYR A 1 421 ? 10.379 28.657 17.197 1.00 78.56 421 TYR A CA 1
ATOM 3463 C C . TYR A 1 421 ? 11.740 28.365 17.860 1.00 78.56 421 TYR A C 1
ATOM 3465 O O . TYR A 1 421 ? 12.626 27.790 17.228 1.00 78.56 421 TYR A O 1
ATOM 3473 N N . PHE A 1 422 ? 11.933 28.766 19.121 1.00 76.19 422 PHE A N 1
ATOM 3474 C CA . PHE A 1 422 ? 13.107 28.419 19.927 1.00 76.19 422 PHE A CA 1
ATOM 3475 C C . PHE A 1 422 ? 12.920 27.174 20.816 1.00 76.19 422 PHE A C 1
ATOM 3477 O O . PHE A 1 422 ? 13.821 26.869 21.594 1.00 76.19 422 PHE A O 1
ATOM 3484 N N . CYS A 1 423 ? 11.794 26.458 20.752 1.00 75.06 423 CYS A N 1
ATOM 3485 C CA . CYS A 1 423 ? 11.497 25.308 21.615 1.00 75.06 423 CYS A CA 1
ATOM 3486 C C . CYS A 1 423 ? 11.161 24.043 20.807 1.00 75.06 423 CYS A C 1
ATOM 3488 O O . CYS A 1 423 ? 10.900 24.089 19.612 1.00 75.06 423 CYS A O 1
ATOM 3490 N N . GLY A 1 424 ? 11.173 22.889 21.474 1.00 78.62 424 GLY A N 1
ATOM 3491 C CA . GLY A 1 424 ? 10.520 21.679 20.975 1.00 78.62 424 GLY A CA 1
ATOM 3492 C C . GLY A 1 424 ? 9.013 21.693 21.282 1.00 78.62 424 GLY A C 1
ATOM 3493 O O . GLY A 1 424 ? 8.417 22.763 21.426 1.00 78.62 424 GLY A O 1
ATOM 3494 N N . PRO A 1 425 ? 8.381 20.516 21.451 1.00 83.19 425 PRO A N 1
ATOM 3495 C CA . PRO A 1 425 ? 7.012 20.433 21.949 1.00 83.19 425 PRO A CA 1
ATOM 3496 C C . PRO A 1 425 ? 6.850 21.165 23.290 1.00 83.19 425 PRO A C 1
ATOM 3498 O O . PRO A 1 425 ? 7.513 20.826 24.275 1.00 83.19 425 PRO A O 1
ATOM 3501 N N . THR A 1 426 ? 5.930 22.130 23.328 1.00 88.19 426 THR A N 1
ATOM 3502 C CA . THR A 1 426 ? 5.612 22.910 24.532 1.00 88.19 426 THR A CA 1
ATOM 3503 C C . THR A 1 426 ? 4.109 22.950 24.765 1.00 88.19 426 THR A C 1
ATOM 3505 O O . THR A 1 426 ? 3.348 23.469 23.948 1.00 88.19 426 THR A O 1
ATOM 3508 N N . PHE A 1 427 ? 3.690 22.428 25.912 1.00 90.38 427 PHE A N 1
ATOM 3509 C CA . PHE A 1 427 ? 2.321 22.435 26.410 1.00 90.38 427 PHE A CA 1
ATOM 3510 C C . PHE A 1 427 ? 2.190 23.475 27.528 1.00 90.38 427 PHE A C 1
ATOM 3512 O O . PHE A 1 427 ? 3.049 23.576 28.411 1.00 90.38 427 PHE A O 1
ATOM 3519 N N . GLY A 1 428 ? 1.099 24.239 27.501 1.00 87.25 428 GLY A N 1
ATOM 3520 C CA . GLY A 1 428 ? 0.801 25.259 28.504 1.00 87.25 428 GLY A CA 1
ATOM 3521 C C . GLY A 1 428 ? 1.762 26.447 28.499 1.00 87.25 428 GLY A C 1
ATOM 3522 O O . GLY A 1 428 ? 2.500 26.674 27.541 1.00 87.25 428 GLY A O 1
ATOM 3523 N N . GLU A 1 429 ? 1.801 27.190 29.606 1.00 83.44 429 GLU A N 1
ATOM 3524 C CA . GLU A 1 429 ? 2.750 28.301 29.793 1.00 83.44 429 GLU A CA 1
ATOM 3525 C C . GLU A 1 429 ? 4.089 27.773 30.337 1.00 83.44 429 GLU A C 1
ATOM 3527 O O . GLU A 1 429 ? 4.604 28.215 31.367 1.00 83.44 429 GLU A O 1
ATOM 3532 N N . ASN A 1 430 ? 4.665 26.798 29.625 1.00 77.94 430 ASN A N 1
ATOM 3533 C CA . ASN A 1 430 ? 5.713 25.885 30.102 1.00 77.94 430 ASN A CA 1
ATOM 3534 C C . ASN A 1 430 ? 5.229 24.915 31.201 1.00 77.94 430 ASN A C 1
ATOM 3536 O O . ASN A 1 430 ? 5.995 24.564 32.102 1.00 77.94 430 ASN A O 1
ATOM 3540 N N . ASP A 1 431 ? 3.972 24.463 31.128 1.00 85.62 431 ASP A N 1
ATOM 3541 C CA . ASP A 1 431 ? 3.470 23.352 31.950 1.00 85.62 431 ASP A CA 1
ATOM 3542 C C . ASP A 1 431 ? 4.268 22.059 31.661 1.00 85.62 431 ASP A C 1
ATOM 3544 O O . ASP A 1 431 ? 4.630 21.337 32.590 1.00 85.62 431 ASP A O 1
ATOM 3548 N N . PHE A 1 432 ? 4.637 21.827 30.395 1.00 87.50 432 PHE A N 1
ATOM 3549 C CA . PHE A 1 432 ? 5.631 20.839 29.950 1.00 87.50 432 PHE A CA 1
ATOM 3550 C C . PHE A 1 432 ? 6.355 21.394 28.715 1.00 87.50 432 PHE A C 1
ATOM 3552 O O . PHE A 1 432 ? 5.715 21.642 27.695 1.00 87.50 432 PHE A O 1
ATOM 3559 N N . CYS A 1 433 ? 7.664 21.649 28.807 1.00 83.62 433 CYS A N 1
ATOM 3560 C CA . CYS A 1 433 ? 8.432 22.366 27.782 1.00 83.62 433 CYS A CA 1
ATOM 3561 C C . CYS A 1 433 ? 9.798 21.718 27.526 1.00 83.62 433 CYS A C 1
ATOM 3563 O O . CYS A 1 433 ? 10.580 21.521 28.463 1.00 83.62 433 CYS A O 1
ATOM 3565 N N . ILE A 1 434 ? 10.085 21.426 26.254 1.00 80.69 434 ILE A N 1
ATOM 3566 C CA . ILE A 1 434 ? 11.354 20.852 25.791 1.00 80.69 434 ILE A CA 1
ATOM 3567 C C . ILE A 1 434 ? 12.226 21.945 25.158 1.00 80.69 434 ILE A C 1
ATOM 3569 O O . ILE A 1 434 ? 11.796 22.636 24.233 1.00 80.69 434 ILE A O 1
ATOM 3573 N N . TRP A 1 435 ? 13.459 22.096 25.644 1.00 72.75 435 TRP A N 1
ATOM 3574 C CA . TRP A 1 435 ? 14.379 23.174 25.255 1.00 72.75 435 TRP A CA 1
ATOM 3575 C C . TRP A 1 435 ? 15.475 22.705 24.273 1.00 72.75 435 TRP A C 1
ATOM 3577 O O . TRP A 1 435 ? 15.772 21.506 24.197 1.00 72.75 435 TRP A O 1
ATOM 3587 N N . PRO A 1 436 ? 16.097 23.627 23.504 1.00 57.62 436 PRO A N 1
ATOM 3588 C CA . PRO A 1 436 ? 17.184 23.316 22.574 1.00 57.62 436 PRO A CA 1
ATOM 3589 C C . PRO A 1 436 ? 18.310 22.492 23.202 1.00 57.62 436 PRO A C 1
ATOM 3591 O O . PRO A 1 436 ? 18.831 22.831 24.261 1.00 57.62 436 PRO A O 1
ATOM 3594 N N . GLY A 1 437 ? 18.714 21.412 22.529 1.00 57.53 437 GLY A N 1
ATOM 3595 C CA . GLY A 1 437 ? 19.769 20.524 23.023 1.00 57.53 437 GLY A CA 1
ATOM 3596 C C . GLY A 1 437 ? 19.346 19.569 24.146 1.00 57.53 437 GLY A C 1
ATOM 3597 O O . GLY A 1 437 ? 20.201 18.843 24.646 1.00 57.53 437 GLY A O 1
ATOM 3598 N N . PHE A 1 438 ? 18.056 19.510 24.505 1.00 59.16 438 PHE A N 1
ATOM 3599 C CA . PHE A 1 438 ? 17.474 18.507 25.414 1.00 59.16 438 PHE A CA 1
ATOM 3600 C C . PHE A 1 438 ? 17.990 18.520 26.865 1.00 59.16 438 PHE A C 1
ATOM 3602 O O . PHE A 1 438 ? 17.745 17.570 27.613 1.00 59.16 438 PHE A O 1
ATOM 3609 N N . MET A 1 439 ? 18.618 19.616 27.292 1.00 55.31 439 MET A N 1
ATOM 3610 C CA . MET A 1 439 ? 19.055 19.861 28.671 1.00 55.31 439 MET A CA 1
ATOM 3611 C C . MET A 1 439 ? 18.267 21.024 29.281 1.00 55.31 439 MET A C 1
ATOM 3613 O O . MET A 1 439 ? 17.897 21.957 28.570 1.00 55.31 439 MET A O 1
ATOM 3617 N N . GLY A 1 440 ? 18.032 20.992 30.596 1.00 57.47 440 GLY A N 1
ATOM 3618 C CA . GLY A 1 440 ? 17.334 22.080 31.298 1.00 57.47 440 GLY A CA 1
ATOM 3619 C C . GLY A 1 440 ? 15.837 22.199 30.966 1.00 57.47 440 GLY A C 1
ATOM 3620 O O . GLY A 1 440 ? 15.300 23.302 30.895 1.00 57.47 440 GLY A O 1
ATOM 3621 N N . ASN A 1 441 ? 15.161 21.076 30.708 1.00 75.12 441 ASN A N 1
ATOM 3622 C CA . ASN A 1 441 ? 13.739 21.040 30.355 1.00 75.12 441 ASN A CA 1
ATOM 3623 C C . ASN A 1 441 ? 12.854 21.261 31.591 1.00 75.12 441 ASN A C 1
ATOM 3625 O O . ASN A 1 441 ? 13.236 20.909 32.705 1.00 75.12 441 ASN A O 1
ATOM 3629 N N . VAL A 1 442 ? 11.651 21.810 31.398 1.00 72.00 442 VAL A N 1
ATOM 3630 C CA . VAL A 1 442 ? 10.837 22.366 32.494 1.00 72.00 442 VAL A CA 1
ATOM 3631 C C . VAL A 1 442 ? 9.451 21.718 32.554 1.00 72.00 442 VAL A C 1
ATOM 3633 O O . VAL A 1 442 ? 8.805 21.502 31.528 1.00 72.00 442 VAL A O 1
ATOM 3636 N N . CYS A 1 443 ? 8.969 21.448 33.771 1.00 79.00 443 CYS A N 1
ATOM 3637 C CA . CYS A 1 443 ? 7.569 21.121 34.057 1.00 79.00 443 CYS A CA 1
ATOM 3638 C C . CYS A 1 443 ? 7.017 22.051 35.142 1.00 79.00 443 CYS A C 1
ATOM 3640 O O . CYS A 1 443 ? 7.668 22.284 36.162 1.00 79.00 443 CYS A O 1
ATOM 3642 N N . ARG A 1 444 ? 5.811 22.585 34.930 1.00 77.75 444 ARG A N 1
ATOM 3643 C CA . ARG A 1 444 ? 5.107 23.495 35.852 1.00 77.75 444 ARG A CA 1
ATOM 3644 C C . ARG A 1 444 ? 3.609 23.184 35.859 1.00 77.75 444 ARG A C 1
ATOM 3646 O O . ARG A 1 444 ? 3.139 22.264 35.198 1.00 77.75 444 ARG A O 1
ATOM 3653 N N . LYS A 1 445 ? 2.854 23.950 36.645 1.00 82.25 445 LYS A N 1
ATOM 3654 C CA . LYS A 1 445 ? 1.392 23.885 36.714 1.00 82.25 445 LYS A CA 1
ATOM 3655 C C . LYS A 1 445 ? 0.846 25.302 36.566 1.00 82.25 445 LYS A C 1
ATOM 3657 O O . LYS A 1 445 ? 0.843 26.059 37.535 1.00 82.25 445 LYS A O 1
ATOM 3662 N N . VAL A 1 446 ? 0.384 25.642 35.369 1.00 81.69 446 VAL A N 1
ATOM 3663 C CA . VAL A 1 446 ? -0.231 26.930 35.034 1.00 81.69 446 VAL A CA 1
ATOM 3664 C C . VAL A 1 446 ? -1.558 26.680 34.313 1.00 81.69 446 VAL A C 1
ATOM 3666 O O . VAL A 1 446 ? -2.617 26.783 34.940 1.00 81.69 446 VAL A O 1
ATOM 3669 N N . SER A 1 447 ? -1.512 26.266 33.046 1.00 87.00 447 SER A N 1
ATOM 3670 C CA . SER A 1 447 ? -2.684 26.121 32.168 1.00 87.00 447 SER A CA 1
ATOM 3671 C C . SER A 1 447 ? -3.385 24.765 32.259 1.00 87.00 447 SER A C 1
ATOM 3673 O O . SER A 1 447 ? -4.526 24.647 31.805 1.00 87.00 447 SER A O 1
ATOM 3675 N N . TYR A 1 448 ? -2.755 23.753 32.863 1.00 90.31 448 TYR A N 1
ATOM 3676 C CA . TYR A 1 448 ? -3.288 22.387 32.968 1.00 90.31 448 TYR A CA 1
ATOM 3677 C C . TYR A 1 448 ? -3.823 22.048 34.368 1.00 90.31 448 TYR A C 1
ATOM 3679 O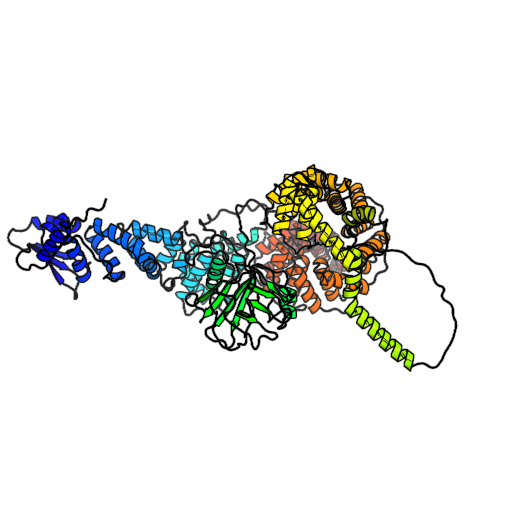 O . TYR A 1 448 ? -3.465 22.685 35.360 1.00 90.31 448 TYR A O 1
ATOM 3687 N N . GLU A 1 449 ? -4.715 21.057 34.468 1.00 90.12 449 GLU A N 1
ATOM 3688 C CA . GLU A 1 449 ? -5.423 20.665 35.703 1.00 90.12 449 GLU A CA 1
ATOM 3689 C C . GLU A 1 449 ? -4.477 20.339 36.870 1.00 90.12 449 GLU A C 1
ATOM 3691 O O . GLU A 1 449 ? -4.688 20.798 37.996 1.00 90.12 449 GLU A O 1
ATOM 3696 N N . LYS A 1 450 ? -3.430 19.557 36.592 1.00 88.00 450 LYS A N 1
ATOM 3697 C CA . LYS A 1 450 ? -2.476 18.957 37.543 1.00 88.00 450 LYS A CA 1
ATOM 3698 C C . LYS A 1 450 ? -1.038 19.079 37.009 1.00 88.00 450 LYS A C 1
ATOM 3700 O O . LYS A 1 450 ? -0.862 19.027 35.788 1.00 88.00 450 LYS A O 1
ATOM 3705 N N . PRO A 1 451 ? -0.012 19.167 37.877 1.00 85.81 451 PRO A N 1
ATOM 3706 C CA . PRO A 1 451 ? 1.370 18.951 37.450 1.00 85.81 451 PRO A CA 1
ATOM 3707 C C . PRO A 1 451 ? 1.555 17.493 36.999 1.00 85.81 451 PRO A C 1
ATOM 3709 O O . PRO A 1 451 ? 0.877 16.606 37.516 1.00 85.81 451 PRO A O 1
ATOM 3712 N N . ILE A 1 452 ? 2.479 17.241 36.069 1.00 87.00 452 ILE A N 1
ATOM 3713 C CA . ILE A 1 452 ? 2.853 15.877 35.635 1.00 87.00 452 ILE A CA 1
ATOM 3714 C C . ILE A 1 452 ? 4.129 15.338 36.306 1.00 87.00 452 ILE A C 1
ATOM 3716 O O . ILE A 1 452 ? 4.492 14.192 36.072 1.00 87.00 452 ILE A O 1
ATOM 3720 N N . ARG A 1 453 ? 4.778 16.136 37.164 1.00 83.88 453 ARG A N 1
ATOM 3721 C CA . ARG A 1 453 ? 5.935 15.751 37.989 1.00 83.88 453 ARG A CA 1
ATOM 3722 C C . ARG A 1 453 ? 5.725 16.194 39.435 1.00 83.88 453 ARG A C 1
ATOM 3724 O O . ARG A 1 453 ? 4.991 17.151 39.680 1.00 83.88 453 ARG A O 1
ATOM 3731 N N . GLU A 1 454 ? 6.395 15.534 40.376 1.00 71.88 454 GLU A N 1
ATOM 3732 C CA . GLU A 1 454 ? 6.404 15.945 41.791 1.00 71.88 454 GLU A CA 1
ATOM 3733 C C . GLU A 1 454 ? 7.430 17.054 42.085 1.00 71.88 454 GLU A C 1
ATOM 3735 O O . GLU A 1 454 ? 7.220 17.856 42.994 1.00 71.88 454 GLU A O 1
ATOM 3740 N N . THR A 1 455 ? 8.516 17.138 41.306 1.00 70.88 455 THR A N 1
ATOM 3741 C CA . THR A 1 455 ? 9.540 18.188 41.424 1.00 70.88 455 THR A CA 1
ATOM 3742 C C . THR A 1 455 ? 9.378 19.268 40.354 1.00 70.88 455 THR A C 1
ATOM 3744 O O . THR A 1 455 ? 8.924 19.013 39.237 1.00 70.88 455 THR A O 1
ATOM 3747 N N . THR A 1 456 ? 9.779 20.494 40.698 1.00 64.00 456 THR A N 1
ATOM 3748 C CA . THR A 1 456 ? 9.854 21.645 39.778 1.00 64.00 456 THR A CA 1
ATOM 3749 C C . THR A 1 456 ? 11.262 21.882 39.231 1.00 64.00 456 THR A C 1
ATOM 3751 O O . THR A 1 456 ? 11.492 22.899 38.582 1.00 64.00 456 THR A O 1
ATOM 3754 N N . ASP A 1 457 ? 12.202 20.989 39.543 1.00 71.81 457 ASP A N 1
ATOM 3755 C CA . ASP A 1 457 ? 13.592 21.076 39.103 1.00 71.81 457 ASP A CA 1
ATOM 3756 C C . ASP A 1 457 ? 13.716 20.714 37.618 1.00 71.81 457 ASP A C 1
ATOM 3758 O O . ASP A 1 457 ? 13.024 19.813 37.121 1.00 71.81 457 ASP A O 1
ATOM 3762 N N . ASP A 1 458 ? 14.620 21.409 36.928 1.00 75.25 458 ASP A N 1
ATOM 3763 C CA . ASP A 1 458 ? 14.887 21.187 35.511 1.00 75.25 458 ASP A CA 1
ATOM 3764 C C . ASP A 1 458 ? 15.415 19.758 35.270 1.00 75.25 458 ASP A C 1
ATOM 3766 O O . ASP A 1 458 ? 16.138 19.194 36.098 1.00 75.25 458 ASP A O 1
ATOM 3770 N N . PHE A 1 459 ? 15.071 19.156 34.130 1.00 78.31 459 PHE A N 1
ATOM 3771 C CA . PHE A 1 459 ? 15.465 17.784 33.791 1.00 78.31 459 PHE A CA 1
ATOM 3772 C C . PHE A 1 459 ? 16.138 17.675 32.423 1.00 78.31 459 PHE A C 1
ATOM 3774 O O . PHE A 1 459 ? 15.822 18.405 31.488 1.00 78.31 459 PHE A O 1
ATOM 3781 N N . ASP A 1 460 ? 17.039 16.708 32.288 1.00 75.00 460 ASP A N 1
ATOM 3782 C CA . ASP A 1 460 ? 17.602 16.283 31.007 1.00 75.00 460 ASP A CA 1
ATOM 3783 C C . ASP A 1 460 ? 16.752 15.159 30.388 1.00 75.00 460 ASP A C 1
ATOM 3785 O O . ASP A 1 460 ? 16.109 14.373 31.094 1.00 75.00 460 ASP A O 1
ATOM 3789 N N . VAL A 1 461 ? 16.812 15.021 29.064 1.00 67.38 461 VAL A N 1
ATOM 3790 C CA . VAL A 1 461 ? 16.183 13.916 28.325 1.00 67.38 461 VAL A CA 1
ATOM 3791 C C . VAL A 1 461 ? 17.244 12.943 27.811 1.00 67.38 461 VAL A C 1
ATOM 3793 O O . VAL A 1 461 ? 18.232 13.351 27.208 1.00 67.38 461 VAL A O 1
ATOM 3796 N N . GLU A 1 462 ? 17.035 11.647 28.048 1.00 54.25 462 GLU A N 1
ATOM 3797 C CA . GLU A 1 462 ? 17.941 10.572 27.603 1.00 54.25 462 GLU A CA 1
ATOM 3798 C C . GLU A 1 462 ? 17.649 10.155 26.163 1.00 54.25 462 GLU A C 1
ATOM 3800 O O . GLU A 1 462 ? 18.563 10.054 25.349 1.00 54.25 462 GLU A O 1
ATOM 3805 N N . GLU A 1 463 ? 16.368 9.986 25.830 1.00 50.09 463 GLU A N 1
ATOM 3806 C CA . GLU A 1 463 ? 15.923 9.860 24.447 1.00 50.09 463 GLU A CA 1
ATOM 3807 C C . GLU A 1 463 ? 14.606 10.627 24.254 1.00 50.09 463 GLU A C 1
ATOM 3809 O O . GLU A 1 463 ? 13.589 10.340 24.894 1.00 50.09 463 GLU A O 1
ATOM 3814 N N . CYS A 1 464 ? 14.632 11.633 23.371 1.00 45.25 464 CYS A N 1
ATOM 3815 C CA . CYS A 1 464 ? 13.419 12.223 22.811 1.00 45.25 464 CYS A CA 1
ATOM 3816 C C . CYS A 1 464 ? 13.086 11.467 21.529 1.00 45.25 464 CYS A C 1
ATOM 3818 O O . CYS A 1 464 ? 13.560 11.783 20.431 1.00 45.25 464 CYS A O 1
ATOM 3820 N N . GLU A 1 465 ? 12.301 10.415 21.698 1.00 36.41 465 GLU A N 1
ATOM 3821 C CA . GLU A 1 465 ? 11.750 9.679 20.581 1.00 36.41 465 GLU A CA 1
ATOM 3822 C C . GLU A 1 465 ? 10.498 10.412 20.061 1.00 36.41 465 GLU A C 1
ATOM 3824 O O . GLU A 1 465 ? 9.538 10.467 20.809 1.00 36.41 465 GLU A O 1
ATOM 3829 N N . ASN A 1 466 ? 10.438 10.884 18.803 1.00 41.31 466 ASN A N 1
ATOM 3830 C CA . ASN A 1 466 ? 9.235 10.710 17.963 1.00 41.31 466 ASN A CA 1
ATOM 3831 C C . ASN A 1 466 ? 9.610 9.742 16.825 1.00 41.31 466 ASN A C 1
ATOM 3833 O O . ASN A 1 466 ? 10.249 10.126 15.855 1.00 41.31 466 ASN A O 1
ATOM 3837 N N . ASN A 1 467 ? 9.287 8.456 16.960 1.00 33.19 467 ASN A N 1
ATOM 3838 C CA . ASN A 1 467 ? 9.964 7.334 16.301 1.00 33.19 467 ASN A CA 1
ATOM 3839 C C . ASN A 1 467 ? 8.986 6.199 15.886 1.00 33.19 467 ASN A C 1
ATOM 3841 O O . ASN A 1 467 ? 8.219 5.731 16.712 1.00 33.19 467 ASN A O 1
ATOM 3845 N N . ASN A 1 468 ? 9.098 5.576 14.707 1.00 27.83 468 ASN A N 1
ATOM 3846 C CA . ASN A 1 468 ? 8.612 4.186 14.585 1.00 27.83 468 ASN A CA 1
ATOM 3847 C C . ASN A 1 468 ? 9.665 3.340 15.309 1.00 27.83 468 ASN A C 1
ATOM 3849 O O . ASN A 1 468 ? 10.847 3.411 14.954 1.00 27.83 468 ASN A O 1
ATOM 3853 N N . ILE A 1 469 ? 9.266 2.659 16.389 1.00 26.16 469 ILE A N 1
ATOM 3854 C CA . ILE A 1 469 ? 10.173 2.187 17.444 1.00 26.16 469 ILE A CA 1
ATOM 3855 C C . ILE A 1 469 ? 10.935 3.398 18.049 1.00 26.16 469 ILE A C 1
ATOM 3857 O O . ILE A 1 469 ? 12.118 3.573 17.742 1.00 26.16 469 ILE A O 1
ATOM 3861 N N . ALA A 1 470 ? 10.335 4.311 18.842 1.00 26.00 470 ALA A N 1
ATOM 3862 C CA . ALA A 1 470 ? 9.080 4.226 19.602 1.00 26.00 470 ALA A CA 1
ATOM 3863 C C . ALA A 1 470 ? 7.811 5.136 19.489 1.00 26.00 470 ALA A C 1
ATOM 3865 O O . ALA A 1 470 ? 6.719 4.613 19.729 1.00 26.00 470 ALA A O 1
ATOM 3866 N N . LEU A 1 471 ? 7.875 6.470 19.335 1.00 28.50 471 LEU A N 1
ATOM 3867 C CA . LEU A 1 471 ? 6.678 7.349 19.383 1.00 28.50 471 LEU A CA 1
ATOM 3868 C C . LEU A 1 471 ? 6.028 7.629 18.020 1.00 28.50 471 LEU A C 1
ATOM 3870 O O . LEU A 1 471 ? 6.656 7.966 17.020 1.00 28.50 471 LEU A O 1
ATOM 3874 N N . LYS A 1 472 ? 4.704 7.623 18.020 1.00 29.80 472 LYS A N 1
ATOM 3875 C CA . LYS A 1 472 ? 3.881 7.704 16.823 1.00 29.80 472 LYS A CA 1
ATOM 3876 C C . LYS A 1 472 ? 2.709 8.702 17.029 1.00 29.80 472 LYS A C 1
ATOM 3878 O O . LYS A 1 472 ? 2.253 8.904 18.149 1.00 29.80 472 LYS A O 1
ATOM 3883 N N . PHE A 1 473 ? 2.239 9.344 15.962 1.00 28.78 473 PHE A N 1
ATOM 3884 C CA . PHE A 1 473 ? 1.151 10.338 15.918 1.00 28.78 473 PHE A CA 1
ATOM 3885 C C . PHE A 1 473 ? -0.162 9.668 15.469 1.00 28.78 473 PHE A C 1
ATOM 3887 O O . PHE A 1 473 ? -0.110 8.661 14.762 1.00 28.78 473 PHE A O 1
ATOM 3894 N N . TYR A 1 474 ? -1.330 10.209 15.842 1.00 29.77 474 TYR A N 1
ATOM 3895 C CA . TYR A 1 474 ? -2.627 9.552 15.616 1.00 29.77 474 TYR A CA 1
ATOM 3896 C C . TYR A 1 474 ? -3.524 10.277 14.629 1.00 29.77 474 TYR A C 1
ATOM 3898 O O . TYR A 1 474 ? -4.257 11.182 15.023 1.00 29.77 474 TYR A O 1
ATOM 3906 N N . ASN A 1 475 ? -3.639 9.779 13.395 1.00 27.33 475 ASN A N 1
ATOM 3907 C CA . ASN A 1 475 ? -4.876 10.068 12.677 1.00 27.33 475 ASN A CA 1
ATOM 3908 C C . ASN A 1 475 ? -5.979 9.107 13.139 1.00 27.33 475 ASN A C 1
ATOM 3910 O O . ASN A 1 475 ? -5.924 7.898 12.907 1.00 27.33 475 ASN A O 1
ATOM 3914 N N . LEU A 1 476 ? -6.991 9.657 13.811 1.00 27.98 476 LEU A N 1
ATOM 3915 C CA . LEU A 1 476 ? -8.151 8.904 14.271 1.00 27.98 476 LEU A CA 1
ATOM 3916 C C . LEU A 1 476 ? -9.016 8.519 13.057 1.00 27.98 476 LEU A C 1
ATOM 3918 O O . LEU A 1 476 ? -9.751 9.364 12.545 1.00 27.98 476 LEU A O 1
ATOM 3922 N N . THR A 1 477 ? -8.909 7.265 12.595 1.00 28.84 477 THR A N 1
ATOM 3923 C CA . THR A 1 477 ? -9.482 6.804 11.313 1.00 28.84 477 THR A CA 1
ATOM 3924 C C . THR A 1 477 ? -10.343 5.550 11.508 1.00 28.84 477 THR A C 1
ATOM 3926 O O . THR A 1 477 ? -9.852 4.497 11.910 1.00 28.84 477 THR A O 1
ATOM 3929 N N . ILE A 1 478 ? -11.649 5.650 11.250 1.00 27.23 478 ILE A N 1
ATOM 3930 C CA . ILE A 1 478 ? -12.606 4.560 11.497 1.00 27.23 478 ILE A CA 1
ATOM 3931 C C . ILE A 1 478 ? -12.613 3.591 10.304 1.00 27.23 478 ILE A C 1
ATOM 3933 O O . ILE A 1 478 ? -13.215 3.886 9.274 1.00 27.23 478 ILE A O 1
ATOM 3937 N N . ASN A 1 479 ? -11.995 2.414 10.445 1.00 24.39 479 ASN A N 1
ATOM 3938 C CA . ASN A 1 479 ? -12.065 1.374 9.415 1.00 24.39 479 ASN A CA 1
ATOM 3939 C C . ASN A 1 479 ? -13.439 0.687 9.422 1.00 24.39 479 ASN A C 1
ATOM 3941 O O . ASN A 1 479 ? -13.825 0.083 10.430 1.00 24.39 479 ASN A O 1
ATOM 3945 N N . ASN A 1 480 ? -14.124 0.700 8.278 1.00 23.84 480 ASN A N 1
ATOM 3946 C CA . ASN A 1 480 ? -15.264 -0.167 7.979 1.00 23.84 480 ASN A CA 1
ATOM 3947 C C . ASN A 1 480 ? -14.812 -1.254 6.997 1.00 23.84 480 ASN A C 1
ATOM 3949 O O . ASN A 1 480 ? -14.601 -0.960 5.824 1.00 23.84 480 ASN A O 1
ATOM 3953 N N . ASN A 1 481 ? -14.695 -2.499 7.463 1.00 22.64 481 ASN A N 1
ATOM 3954 C CA . ASN A 1 481 ? -14.357 -3.643 6.618 1.00 22.64 481 ASN A CA 1
ATOM 3955 C C . ASN A 1 481 ? -15.610 -4.459 6.276 1.00 22.64 481 ASN A C 1
ATOM 3957 O O . ASN A 1 481 ? -16.300 -4.960 7.162 1.00 22.64 481 ASN A O 1
ATOM 3961 N N . ASN A 1 482 ? -15.863 -4.639 4.982 1.00 22.16 482 ASN A N 1
ATOM 3962 C CA . ASN A 1 482 ? -16.618 -5.769 4.439 1.00 22.16 482 ASN A CA 1
ATOM 3963 C C . ASN A 1 482 ? -16.198 -5.927 2.972 1.00 22.16 482 ASN A C 1
ATOM 3965 O O . ASN A 1 482 ? -16.606 -5.148 2.113 1.00 22.16 482 ASN A O 1
ATOM 3969 N N . ASN A 1 483 ? -15.307 -6.881 2.706 1.00 22.58 483 ASN A N 1
ATOM 3970 C CA . ASN A 1 483 ? -14.613 -6.982 1.423 1.00 22.58 483 ASN A CA 1
ATOM 3971 C C . ASN A 1 483 ? -15.497 -7.550 0.306 1.00 22.58 483 ASN A C 1
ATOM 3973 O O . ASN A 1 483 ? -16.255 -8.493 0.523 1.00 22.58 483 ASN A O 1
ATOM 3977 N N . ASN A 1 484 ? -15.247 -7.085 -0.919 1.00 20.86 484 ASN A N 1
ATOM 3978 C CA . ASN A 1 484 ? -15.082 -7.983 -2.062 1.00 20.86 484 ASN A CA 1
ATOM 3979 C C . ASN A 1 484 ? -14.187 -7.342 -3.138 1.00 20.86 484 ASN A C 1
ATOM 3981 O O . ASN A 1 484 ? -14.535 -6.315 -3.706 1.00 20.86 484 ASN A O 1
ATOM 3985 N N . ASN A 1 485 ? -13.075 -8.023 -3.420 1.00 22.11 485 ASN A N 1
ATOM 3986 C CA . ASN A 1 485 ? -12.226 -7.951 -4.614 1.00 22.11 485 ASN A CA 1
ATOM 3987 C C . ASN A 1 485 ? -11.659 -6.584 -5.053 1.00 22.11 485 ASN A C 1
ATOM 3989 O O . ASN A 1 485 ? -12.263 -5.841 -5.819 1.00 22.11 485 ASN A O 1
ATOM 3993 N N . ASN A 1 486 ? -10.413 -6.363 -4.626 1.00 24.23 486 ASN A N 1
ATOM 3994 C CA . ASN A 1 486 ? -9.268 -5.819 -5.368 1.00 24.23 486 ASN A CA 1
ATOM 3995 C C . ASN A 1 486 ? -9.531 -5.235 -6.776 1.00 24.23 486 ASN A C 1
ATOM 3997 O O . ASN A 1 486 ? -9.982 -5.935 -7.681 1.00 24.23 486 ASN A O 1
ATOM 4001 N N . ASN A 1 487 ? -9.017 -4.023 -7.018 1.00 22.12 487 ASN A N 1
ATOM 4002 C CA . ASN A 1 487 ? -7.732 -3.932 -7.723 1.00 22.12 487 ASN A CA 1
ATOM 4003 C C . ASN A 1 487 ? -7.021 -2.584 -7.508 1.00 22.12 487 ASN A C 1
ATOM 4005 O O . ASN A 1 487 ? -7.603 -1.519 -7.696 1.00 22.12 487 ASN A O 1
ATOM 4009 N N . ASN A 1 488 ? -5.742 -2.721 -7.160 1.00 22.67 488 ASN A N 1
ATOM 4010 C CA . ASN A 1 488 ? -4.583 -1.852 -7.358 1.00 22.67 488 ASN A CA 1
ATOM 4011 C C . ASN A 1 488 ? -4.657 -0.360 -6.981 1.00 22.67 488 ASN A C 1
ATOM 4013 O O . ASN A 1 488 ? -5.297 0.474 -7.619 1.00 22.67 488 ASN A O 1
ATOM 4017 N N . ILE A 1 489 ? -3.838 -0.053 -5.971 1.00 29.17 489 ILE A N 1
ATOM 4018 C CA . ILE A 1 489 ? -2.772 0.960 -6.011 1.00 29.17 489 ILE A CA 1
ATOM 4019 C C . ILE A 1 489 ? -2.512 1.505 -7.428 1.00 29.17 489 ILE A C 1
ATOM 4021 O O . ILE A 1 489 ? -2.036 0.770 -8.284 1.00 29.17 489 ILE A O 1
ATOM 4025 N N . ASP A 1 490 ? -2.796 2.793 -7.628 1.00 25.31 490 ASP A N 1
ATOM 4026 C CA . ASP A 1 490 ? -1.954 3.743 -8.374 1.00 25.31 490 ASP A CA 1
ATOM 4027 C C . ASP A 1 490 ? -2.652 5.107 -8.398 1.00 25.31 490 ASP A C 1
ATOM 4029 O O . ASP A 1 490 ? -3.723 5.230 -8.990 1.00 25.31 490 ASP A O 1
ATOM 4033 N N . ASN A 1 491 ? -2.091 6.121 -7.718 1.00 20.98 491 ASN A N 1
ATOM 4034 C CA . ASN A 1 491 ? -2.437 7.554 -7.856 1.00 20.98 491 ASN A CA 1
ATOM 4035 C C . ASN A 1 491 ? -1.556 8.453 -6.946 1.00 20.98 491 ASN A C 1
ATOM 4037 O O . ASN A 1 491 ? -2.061 9.214 -6.119 1.00 20.98 491 ASN A O 1
ATOM 4041 N N . ILE A 1 492 ? -0.226 8.409 -7.102 1.00 24.73 492 ILE A N 1
ATOM 4042 C CA . ILE A 1 492 ? 0.629 9.541 -6.689 1.00 24.73 492 ILE A CA 1
ATOM 4043 C C . ILE A 1 492 ? 0.818 10.447 -7.905 1.00 24.73 492 ILE A C 1
ATOM 4045 O O . ILE A 1 492 ? 1.808 10.325 -8.614 1.00 24.73 492 ILE A O 1
ATOM 4049 N N . ASP A 1 493 ? -0.148 11.337 -8.152 1.00 24.77 493 ASP A N 1
ATOM 4050 C CA . ASP A 1 493 ? 0.043 12.496 -9.037 1.00 24.77 493 ASP A CA 1
ATOM 4051 C C . ASP A 1 493 ? -1.098 13.522 -8.849 1.00 24.77 493 ASP A C 1
ATOM 4053 O O . ASP A 1 493 ? -2.140 13.386 -9.487 1.00 24.77 493 ASP A O 1
ATOM 4057 N N . ASN A 1 494 ? -0.950 14.497 -7.926 1.00 21.64 494 ASN A N 1
ATOM 4058 C CA . ASN A 1 494 ? -1.658 15.806 -7.902 1.00 21.64 494 ASN A CA 1
ATOM 4059 C C . ASN A 1 494 ? -1.396 16.634 -6.611 1.00 21.64 494 ASN A C 1
ATOM 4061 O O . ASN A 1 494 ? -2.311 16.905 -5.833 1.00 21.64 494 ASN A O 1
ATOM 4065 N N . ILE A 1 495 ? -0.173 17.142 -6.416 1.00 20.75 495 ILE A N 1
ATOM 4066 C CA . ILE A 1 495 ? 0.022 18.469 -5.788 1.00 20.75 495 ILE A CA 1
ATOM 4067 C C . ILE A 1 495 ? 0.951 19.270 -6.701 1.00 20.75 495 ILE A C 1
ATOM 4069 O O . ILE A 1 495 ? 2.156 19.363 -6.488 1.00 20.75 495 ILE A O 1
ATOM 4073 N N . GLY A 1 496 ? 0.365 19.816 -7.763 1.00 22.02 496 GLY A N 1
ATOM 4074 C CA . GLY A 1 496 ? 1.074 20.573 -8.784 1.00 22.02 496 GLY A CA 1
ATOM 4075 C C . GLY A 1 496 ? 0.111 21.432 -9.588 1.00 22.02 496 GLY A C 1
ATOM 4076 O O . GLY A 1 496 ? -0.346 21.003 -10.636 1.00 22.02 496 GLY A O 1
ATOM 4077 N N . ASP A 1 497 ? -0.224 22.608 -9.052 1.00 21.75 497 ASP A N 1
ATOM 4078 C CA . ASP A 1 497 ? -0.354 23.848 -9.830 1.00 21.75 497 ASP A CA 1
ATOM 4079 C C . ASP A 1 497 ? -0.664 25.027 -8.891 1.00 21.75 497 ASP A C 1
ATOM 4081 O O . ASP A 1 497 ? -1.810 25.349 -8.591 1.00 21.75 497 ASP A O 1
ATOM 4085 N N . GLU A 1 498 ? 0.384 25.731 -8.461 1.00 19.94 498 GLU A N 1
ATOM 4086 C CA . GLU A 1 498 ? 0.264 27.176 -8.267 1.00 19.94 498 GLU A CA 1
ATOM 4087 C C . GLU A 1 498 ? 1.618 27.846 -8.525 1.00 19.94 498 GLU A C 1
ATOM 4089 O O . GLU A 1 498 ? 2.296 28.213 -7.573 1.00 19.94 498 GLU A O 1
ATOM 4094 N N . LYS A 1 499 ? 2.052 27.956 -9.793 1.00 22.20 499 LYS A N 1
ATOM 4095 C CA . LYS A 1 499 ? 2.933 29.025 -10.331 1.00 22.20 499 LYS A CA 1
ATOM 4096 C C . LYS A 1 499 ? 3.318 28.759 -11.796 1.00 22.20 499 LYS A C 1
ATOM 4098 O O . LYS A 1 499 ? 4.362 28.177 -12.046 1.00 22.20 499 LYS A O 1
ATOM 4103 N N . GLU A 1 500 ? 2.641 29.416 -12.738 1.00 24.77 500 GLU A N 1
ATOM 4104 C CA . GLU A 1 500 ? 3.372 29.992 -13.874 1.00 24.77 500 GLU A CA 1
ATOM 4105 C C . GLU A 1 500 ? 2.897 31.420 -14.181 1.00 24.77 500 GLU A C 1
ATOM 4107 O O . GLU A 1 500 ? 1.712 31.741 -14.107 1.00 24.77 500 GLU A O 1
ATOM 4112 N N . HIS A 1 501 ? 3.866 32.298 -14.456 1.00 23.53 501 HIS A N 1
ATOM 4113 C CA . HIS A 1 501 ? 3.917 33.178 -15.631 1.00 23.53 501 HIS A CA 1
ATOM 4114 C C . HIS A 1 501 ? 4.790 34.407 -15.352 1.00 23.53 501 HIS A C 1
ATOM 4116 O O . HIS A 1 501 ? 4.412 35.289 -14.574 1.00 23.53 501 HIS A O 1
ATOM 4122 N N . LEU A 1 502 ? 5.892 34.518 -16.099 1.00 20.33 502 LEU A N 1
ATOM 4123 C CA . LEU A 1 502 ? 6.353 35.774 -16.703 1.00 20.33 502 LEU A CA 1
ATOM 4124 C C . LEU A 1 502 ? 7.441 35.474 -17.747 1.00 20.33 502 LEU A C 1
ATOM 4126 O O . LEU A 1 502 ? 8.539 35.055 -17.393 1.00 20.33 502 LEU A O 1
ATOM 4130 N N . ILE A 1 503 ? 7.149 35.744 -19.020 1.00 23.19 503 ILE A N 1
ATOM 4131 C CA . ILE A 1 503 ? 8.129 35.812 -20.113 1.00 23.19 503 ILE A CA 1
ATOM 4132 C C . ILE A 1 503 ? 7.874 37.104 -20.905 1.00 23.19 503 ILE A C 1
ATOM 4134 O O . ILE A 1 503 ? 6.733 37.545 -21.022 1.00 23.19 503 ILE A O 1
ATOM 4138 N N . ASN A 1 504 ? 8.957 37.675 -21.443 1.00 21.83 504 ASN A N 1
ATOM 4139 C CA . ASN A 1 504 ? 9.046 38.883 -22.273 1.00 21.83 504 ASN A CA 1
ATOM 4140 C C . ASN A 1 504 ? 8.670 40.223 -21.610 1.00 21.83 504 ASN A C 1
ATOM 4142 O O . ASN A 1 504 ? 7.506 40.585 -21.484 1.00 21.83 504 ASN A O 1
ATOM 4146 N N . TYR A 1 505 ? 9.692 41.049 -21.377 1.00 20.34 505 TYR A N 1
ATOM 4147 C CA . TYR A 1 505 ? 10.024 42.080 -22.371 1.00 20.34 505 TYR A CA 1
ATOM 4148 C C . TYR A 1 505 ? 11.542 42.328 -22.401 1.00 20.34 505 TYR A C 1
ATOM 4150 O O . TYR A 1 505 ? 12.239 42.080 -21.416 1.00 20.34 505 TYR A O 1
ATOM 4158 N N . HIS A 1 506 ? 12.055 42.787 -23.541 1.00 24.22 506 HIS A N 1
ATOM 4159 C CA . HIS A 1 506 ? 13.455 43.172 -23.744 1.00 24.22 506 HIS A CA 1
ATOM 4160 C C . HIS A 1 506 ? 13.516 44.417 -24.645 1.00 24.22 506 HIS A C 1
ATOM 4162 O O . HIS A 1 506 ? 12.469 44.842 -25.136 1.00 24.22 506 HIS A O 1
ATOM 4168 N N . ASN A 1 507 ? 14.725 44.957 -24.850 1.00 24.23 507 ASN A N 1
ATOM 4169 C CA . ASN A 1 507 ? 15.031 46.302 -25.374 1.00 24.23 507 ASN A CA 1
ATOM 4170 C C . ASN A 1 507 ? 14.805 47.405 -24.307 1.00 24.23 507 ASN A C 1
ATOM 4172 O O . ASN A 1 507 ? 13.836 47.343 -23.555 1.00 24.23 507 ASN A O 1
ATOM 4176 N N . ASP A 1 508 ? 15.671 48.409 -24.126 1.00 23.88 508 ASP A N 1
ATOM 4177 C CA . ASP A 1 508 ? 16.913 48.780 -24.832 1.00 23.88 508 ASP A CA 1
ATOM 4178 C C . ASP A 1 508 ? 18.052 49.115 -23.848 1.00 23.88 508 ASP A C 1
ATOM 4180 O O . ASP A 1 508 ? 17.788 49.539 -22.724 1.00 23.88 508 ASP A O 1
ATOM 4184 N N . ILE A 1 509 ? 19.309 48.993 -24.304 1.00 22.80 509 ILE A N 1
ATOM 4185 C CA . ILE A 1 509 ? 20.355 50.047 -24.292 1.00 22.80 509 ILE A CA 1
ATOM 4186 C C . ILE A 1 509 ? 21.660 49.480 -24.893 1.00 22.80 509 ILE A C 1
ATOM 4188 O O . ILE A 1 509 ? 21.980 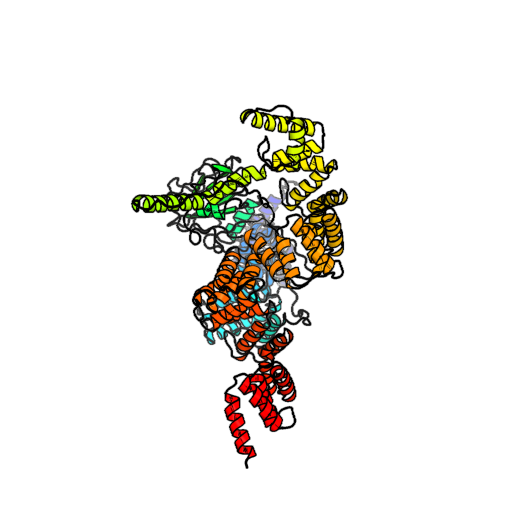48.306 -24.725 1.00 22.80 509 ILE A O 1
ATOM 4192 N N . ASN A 1 510 ? 22.392 50.313 -25.642 1.00 23.48 510 ASN A N 1
ATOM 4193 C CA . ASN A 1 510 ? 23.555 49.899 -26.435 1.00 23.48 510 ASN A CA 1
ATOM 4194 C C . ASN A 1 510 ? 24.797 49.525 -25.611 1.00 23.48 510 ASN A C 1
ATOM 4196 O O . ASN A 1 510 ? 25.091 50.118 -24.575 1.00 23.48 510 ASN A O 1
ATOM 4200 N N . PHE A 1 511 ? 25.583 48.612 -26.181 1.00 24.88 511 PHE A N 1
ATOM 4201 C CA . PHE A 1 511 ? 26.962 48.322 -25.795 1.00 24.88 511 PHE A CA 1
ATOM 4202 C C . PHE A 1 511 ? 27.914 49.223 -26.594 1.00 24.88 511 PHE A C 1
ATOM 4204 O O . PHE A 1 511 ? 27.922 49.135 -27.820 1.00 24.88 511 PHE A O 1
ATOM 4211 N N . ASP A 1 512 ? 28.746 50.032 -25.933 1.00 29.08 512 ASP A N 1
ATOM 4212 C CA . ASP A 1 512 ? 29.940 50.603 -26.571 1.00 29.08 512 ASP A CA 1
ATOM 4213 C C . ASP A 1 512 ? 30.994 51.034 -25.536 1.00 29.08 512 ASP A C 1
ATOM 4215 O O . ASP A 1 512 ? 30.770 51.977 -24.780 1.00 29.08 512 ASP A O 1
ATOM 4219 N N . GLN A 1 513 ? 32.141 50.344 -25.505 1.00 27.81 513 GLN A N 1
ATOM 4220 C CA . GLN A 1 513 ? 33.465 50.981 -25.586 1.00 27.81 513 GLN A CA 1
ATOM 4221 C C . GLN A 1 513 ? 34.611 49.958 -25.647 1.00 27.81 513 GLN A C 1
ATOM 4223 O O . GLN A 1 513 ? 34.545 48.852 -25.111 1.00 27.81 513 GLN A O 1
ATOM 4228 N N . LYS A 1 514 ? 35.703 50.367 -26.303 1.00 28.98 514 LYS A N 1
ATOM 4229 C CA . LYS A 1 514 ? 36.997 49.671 -26.313 1.00 28.98 514 LYS A CA 1
ATOM 4230 C C . LYS A 1 514 ? 37.882 50.128 -25.153 1.00 28.98 514 LYS A C 1
ATOM 4232 O O . LYS A 1 514 ? 37.852 51.293 -24.788 1.00 28.98 514 LYS A O 1
ATOM 4237 N N . ASN A 1 515 ? 38.797 49.240 -24.763 1.00 29.98 515 ASN A N 1
ATOM 4238 C CA . ASN A 1 515 ? 40.131 49.533 -24.227 1.00 29.98 515 ASN A CA 1
ATOM 4239 C C . ASN A 1 515 ? 40.256 50.612 -23.134 1.00 29.98 515 ASN A C 1
ATOM 4241 O O . ASN A 1 515 ? 40.483 51.781 -23.438 1.00 29.98 515 ASN A O 1
ATOM 4245 N N . LEU A 1 516 ? 40.431 50.162 -21.892 1.00 27.25 516 LEU A N 1
ATOM 4246 C CA . LEU A 1 516 ? 41.540 50.632 -21.058 1.00 27.25 516 LEU A CA 1
ATOM 4247 C C . LEU A 1 516 ? 42.153 49.428 -20.324 1.00 27.25 516 LEU A C 1
ATOM 4249 O O . LEU A 1 516 ? 41.474 48.435 -20.072 1.00 27.25 516 LEU A O 1
ATOM 4253 N N . ILE A 1 517 ? 43.464 49.471 -20.093 1.00 37.16 517 ILE A N 1
ATOM 4254 C CA . ILE A 1 517 ? 44.282 48.369 -19.565 1.00 37.16 517 ILE A CA 1
ATOM 4255 C C . ILE A 1 517 ? 45.234 48.966 -18.528 1.00 37.16 517 ILE A C 1
ATOM 4257 O O . ILE A 1 517 ? 45.888 49.955 -18.857 1.00 37.16 517 ILE A O 1
ATOM 4261 N N . LYS A 1 518 ? 45.371 48.288 -17.374 1.00 38.25 518 LYS A N 1
ATOM 4262 C CA . LYS A 1 518 ? 46.174 48.663 -16.185 1.00 38.25 518 LYS A CA 1
ATOM 4263 C C . LYS A 1 518 ? 45.599 49.863 -15.406 1.00 38.25 518 LYS A C 1
ATOM 4265 O O . LYS A 1 518 ? 45.151 50.823 -16.019 1.00 38.25 518 LYS A O 1
ATOM 4270 N N . ASP A 1 519 ? 45.551 49.854 -14.073 1.00 36.00 519 ASP A N 1
ATOM 4271 C CA . ASP A 1 519 ? 46.163 48.947 -13.082 1.00 36.00 519 ASP A CA 1
ATOM 4272 C C . ASP A 1 519 ? 45.127 48.513 -12.031 1.00 36.00 519 ASP A C 1
ATOM 4274 O O . ASP A 1 519 ? 44.782 49.337 -11.192 1.00 36.00 519 ASP A O 1
ATOM 4278 N N . ASP A 1 520 ? 44.642 47.256 -12.026 1.00 35.41 520 ASP A N 1
ATOM 4279 C CA . ASP A 1 520 ? 43.688 46.860 -10.971 1.00 35.41 520 ASP A CA 1
ATOM 4280 C C . ASP A 1 520 ? 43.537 45.361 -10.625 1.00 35.41 520 ASP A C 1
ATOM 4282 O O . ASP A 1 520 ? 42.459 44.769 -10.689 1.00 35.41 520 ASP A O 1
ATOM 4286 N N . GLU A 1 521 ? 44.617 44.721 -10.162 1.00 36.53 521 GLU A N 1
ATOM 4287 C CA . GLU A 1 521 ? 44.495 43.416 -9.481 1.00 36.53 521 GLU A CA 1
ATOM 4288 C C . GLU A 1 521 ? 43.783 43.523 -8.116 1.00 36.53 521 GLU A C 1
ATOM 4290 O O . GLU A 1 521 ? 43.212 42.538 -7.640 1.00 36.53 521 GLU A O 1
ATOM 4295 N N . ASN A 1 522 ? 43.758 44.711 -7.495 1.00 40.31 522 ASN A N 1
ATOM 4296 C CA . ASN A 1 522 ? 43.033 44.937 -6.244 1.00 40.31 522 ASN A CA 1
ATOM 4297 C C . ASN A 1 522 ? 41.532 45.147 -6.475 1.00 40.31 522 ASN A C 1
ATOM 4299 O O . ASN A 1 522 ? 40.753 44.504 -5.770 1.00 40.31 522 ASN A O 1
ATOM 4303 N N . GLU A 1 523 ? 41.087 45.941 -7.456 1.00 36.97 523 GLU A N 1
ATOM 4304 C CA . GLU A 1 523 ? 39.669 45.947 -7.827 1.00 36.97 523 GLU A CA 1
ATOM 4305 C C . GLU A 1 523 ? 39.243 44.609 -8.415 1.00 36.97 523 GLU A C 1
ATOM 4307 O O . GLU A 1 523 ? 38.218 44.123 -7.974 1.00 36.97 523 GLU A O 1
ATOM 4312 N N . LEU A 1 524 ? 40.000 43.906 -9.269 1.00 38.44 524 LEU A N 1
ATOM 4313 C CA . LEU A 1 524 ? 39.572 42.562 -9.709 1.00 38.44 524 LEU A CA 1
ATOM 4314 C C . LEU A 1 524 ? 39.419 41.572 -8.543 1.00 38.44 524 LEU A C 1
ATOM 4316 O O . LEU A 1 524 ? 38.491 40.758 -8.538 1.00 38.44 524 LEU A O 1
ATOM 4320 N N . ARG A 1 525 ? 40.268 41.649 -7.513 1.00 39.12 525 ARG A N 1
ATOM 4321 C CA . ARG A 1 525 ? 40.115 40.844 -6.292 1.00 39.12 525 ARG A CA 1
ATOM 4322 C C . ARG A 1 525 ? 38.923 41.299 -5.446 1.00 39.12 525 ARG A C 1
ATOM 4324 O O . ARG A 1 525 ? 38.161 40.454 -4.981 1.00 39.12 525 ARG A O 1
ATOM 4331 N N . ASN A 1 526 ? 38.725 42.604 -5.273 1.00 39.00 526 ASN A N 1
ATOM 4332 C CA . ASN A 1 526 ? 37.600 43.159 -4.520 1.00 39.00 526 ASN A CA 1
ATOM 4333 C C . ASN A 1 526 ? 36.265 42.950 -5.242 1.00 39.00 526 ASN A C 1
ATOM 4335 O O . ASN A 1 526 ? 35.292 42.606 -4.589 1.00 39.00 526 ASN A O 1
ATOM 4339 N N . ILE A 1 527 ? 36.222 43.056 -6.568 1.00 39.03 527 ILE A N 1
ATOM 4340 C CA . ILE A 1 527 ? 35.089 42.756 -7.446 1.00 39.03 527 ILE A CA 1
ATOM 4341 C C . ILE A 1 527 ? 34.785 41.264 -7.394 1.00 39.03 527 ILE A C 1
ATOM 4343 O O . ILE A 1 527 ? 33.629 40.922 -7.209 1.00 39.03 527 ILE A O 1
ATOM 4347 N N . ASN A 1 528 ? 35.770 40.361 -7.429 1.00 37.72 528 ASN A N 1
ATOM 4348 C CA . ASN A 1 528 ? 35.499 38.932 -7.220 1.00 37.72 528 ASN A CA 1
ATOM 4349 C C . ASN A 1 528 ? 35.021 38.616 -5.789 1.00 37.72 528 ASN A C 1
ATOM 4351 O O . ASN A 1 528 ? 34.192 37.729 -5.606 1.00 37.72 528 ASN A O 1
ATOM 4355 N N . ILE A 1 529 ? 35.454 39.366 -4.769 1.00 42.78 529 ILE A N 1
ATOM 4356 C CA . ILE A 1 529 ? 34.920 39.261 -3.398 1.00 42.78 529 ILE A CA 1
ATOM 4357 C C . ILE A 1 529 ? 33.516 39.883 -3.284 1.00 42.78 529 ILE A C 1
ATOM 4359 O O . ILE A 1 529 ? 32.684 39.366 -2.542 1.00 42.78 529 ILE A O 1
ATOM 4363 N N . ILE A 1 530 ? 33.222 40.964 -4.008 1.00 42.25 530 ILE A N 1
ATOM 4364 C CA . ILE A 1 530 ? 31.920 41.642 -4.032 1.00 42.25 530 ILE A CA 1
ATOM 4365 C C . ILE A 1 530 ? 30.918 40.813 -4.827 1.00 42.25 530 ILE A C 1
ATOM 4367 O O . ILE A 1 530 ? 29.849 40.560 -4.298 1.00 42.25 530 ILE A O 1
ATOM 4371 N N . ILE A 1 531 ? 31.268 40.319 -6.017 1.00 42.69 531 ILE A N 1
ATOM 4372 C CA . ILE A 1 531 ? 30.499 39.351 -6.811 1.00 42.69 531 ILE A CA 1
ATOM 4373 C C . ILE A 1 531 ? 30.349 38.046 -6.033 1.00 42.69 531 ILE A C 1
ATOM 4375 O O . ILE A 1 531 ? 29.247 37.526 -5.974 1.00 42.69 531 ILE A O 1
ATOM 4379 N N . GLY A 1 532 ? 31.387 37.550 -5.355 1.00 35.84 532 GLY A N 1
ATOM 4380 C CA . GLY A 1 532 ? 31.275 36.390 -4.467 1.00 35.84 532 GLY A CA 1
ATOM 4381 C C . GLY A 1 532 ? 30.255 36.613 -3.346 1.00 35.84 532 GLY A C 1
ATOM 4382 O O . GLY A 1 532 ? 29.385 35.776 -3.131 1.00 35.84 532 GLY A O 1
ATOM 4383 N N . LYS A 1 533 ? 30.287 37.776 -2.684 1.00 40.44 533 LYS A N 1
ATOM 4384 C CA . LYS A 1 533 ? 29.305 38.166 -1.655 1.00 40.44 533 LYS A CA 1
ATOM 4385 C C . LYS A 1 533 ? 27.917 38.473 -2.225 1.00 40.44 533 LYS A C 1
ATOM 4387 O O . LYS A 1 533 ? 26.937 38.209 -1.538 1.00 40.44 533 LYS A O 1
ATOM 4392 N N . TYR A 1 534 ? 27.816 38.995 -3.447 1.00 37.31 534 TYR A N 1
ATOM 4393 C CA . TYR A 1 534 ? 26.552 39.260 -4.138 1.00 37.31 534 TYR A CA 1
ATOM 4394 C C . TYR A 1 534 ? 25.915 37.973 -4.641 1.00 37.31 534 TYR A C 1
ATOM 4396 O O . TYR A 1 534 ? 24.716 37.826 -4.510 1.00 37.31 534 TYR A O 1
ATOM 4404 N N . LEU A 1 535 ? 26.687 37.023 -5.168 1.00 39.69 535 LEU A N 1
ATOM 4405 C CA . LEU A 1 535 ? 26.198 35.701 -5.544 1.00 39.69 535 LEU A CA 1
ATOM 4406 C C . LEU A 1 535 ? 25.833 34.895 -4.301 1.00 39.69 535 LEU A C 1
ATOM 4408 O O . LEU A 1 535 ? 24.786 34.266 -4.304 1.00 39.69 535 LEU A O 1
ATOM 4412 N N . LEU A 1 536 ? 26.614 34.964 -3.217 1.00 42.06 536 LEU A N 1
ATOM 4413 C CA . LEU A 1 536 ? 26.283 34.298 -1.954 1.00 42.06 536 LEU A CA 1
ATOM 4414 C C . LEU A 1 536 ? 25.034 34.901 -1.291 1.00 42.06 536 LEU A C 1
ATOM 4416 O O . LEU A 1 536 ? 24.191 34.154 -0.801 1.00 42.06 536 LEU A O 1
ATOM 4420 N N . SER A 1 537 ? 24.860 36.229 -1.317 1.00 41.03 537 SER A N 1
ATOM 4421 C CA . SER A 1 537 ? 23.630 36.868 -0.833 1.00 41.03 537 SER A CA 1
ATOM 4422 C C . SER A 1 537 ? 22.454 36.643 -1.783 1.00 41.03 537 SER A C 1
ATOM 4424 O O . SER A 1 537 ? 21.349 36.394 -1.315 1.00 41.03 537 SER A O 1
ATOM 4426 N N . PHE A 1 538 ? 22.665 36.620 -3.100 1.00 37.28 538 PHE A N 1
ATOM 4427 C CA . PHE A 1 538 ? 21.632 36.223 -4.055 1.00 37.28 538 PHE A CA 1
ATOM 4428 C C . PHE A 1 538 ? 21.268 34.747 -3.881 1.00 37.28 538 PHE A C 1
ATOM 4430 O O . PHE A 1 538 ? 20.110 34.422 -4.057 1.00 37.28 538 PHE A O 1
ATOM 4437 N N . PHE A 1 539 ? 22.185 33.866 -3.470 1.00 38.25 539 PHE A N 1
ATOM 4438 C CA . PHE A 1 539 ? 21.898 32.461 -3.160 1.00 38.25 539 PHE A CA 1
ATOM 4439 C C . PHE A 1 539 ? 21.078 32.331 -1.866 1.00 38.25 539 PHE A C 1
ATOM 4441 O O . PHE A 1 539 ? 20.027 31.698 -1.878 1.00 38.25 539 PHE A O 1
ATOM 4448 N N . TYR A 1 540 ? 21.487 33.006 -0.783 1.00 37.56 540 TYR A N 1
ATOM 4449 C CA . TYR A 1 540 ? 20.774 33.006 0.507 1.00 37.56 540 TYR A CA 1
ATOM 4450 C C . TYR A 1 540 ? 19.405 33.701 0.464 1.00 37.56 540 TYR A C 1
ATOM 4452 O O . TYR A 1 540 ? 18.461 33.259 1.113 1.00 37.56 540 TYR A O 1
ATOM 4460 N N . TYR A 1 541 ? 19.279 34.794 -0.290 1.00 36.72 541 TYR A N 1
ATOM 4461 C CA . TYR A 1 541 ? 18.047 35.579 -0.389 1.00 36.72 541 TYR A CA 1
ATOM 4462 C C . TYR A 1 541 ? 17.269 35.328 -1.689 1.00 36.72 541 TYR A C 1
ATOM 4464 O O . TYR A 1 541 ? 16.218 35.942 -1.864 1.00 36.72 541 TYR A O 1
ATOM 4472 N N . LYS A 1 542 ? 17.707 34.411 -2.572 1.00 38.06 542 LYS A N 1
ATOM 4473 C CA . LYS A 1 542 ? 16.999 34.005 -3.810 1.00 38.06 542 LYS A CA 1
ATOM 4474 C C . LYS A 1 542 ? 15.543 33.722 -3.512 1.00 38.06 542 LYS A C 1
ATOM 4476 O O . LYS A 1 542 ? 14.668 34.336 -4.113 1.00 38.06 542 LYS A O 1
ATOM 4481 N N . ASP A 1 543 ? 15.286 32.835 -2.560 1.00 35.28 543 ASP A N 1
ATOM 4482 C CA . ASP A 1 543 ? 13.937 32.345 -2.300 1.00 35.28 543 ASP A CA 1
ATOM 4483 C C . ASP A 1 543 ? 13.103 33.357 -1.497 1.00 35.28 543 ASP A C 1
ATOM 4485 O O . ASP A 1 543 ? 11.893 33.430 -1.683 1.00 35.28 543 ASP A O 1
ATOM 4489 N N . ILE A 1 544 ? 13.738 34.264 -0.742 1.00 36.03 544 ILE A N 1
ATOM 4490 C CA . ILE A 1 544 ? 13.086 35.419 -0.093 1.00 36.03 544 ILE A CA 1
ATOM 4491 C C . ILE A 1 544 ? 12.715 36.513 -1.116 1.00 36.03 544 ILE A C 1
ATOM 4493 O O . ILE A 1 544 ? 11.647 37.121 -1.025 1.00 36.03 544 ILE A O 1
ATOM 4497 N N . ILE A 1 545 ? 13.561 36.762 -2.120 1.00 35.22 545 ILE A N 1
ATOM 4498 C CA . ILE A 1 545 ? 13.327 37.746 -3.189 1.00 35.22 545 ILE A CA 1
ATOM 4499 C C . ILE A 1 545 ? 12.339 37.191 -4.224 1.00 35.22 545 ILE A C 1
ATOM 4501 O O . ILE A 1 545 ? 11.442 37.921 -4.657 1.00 35.22 545 ILE A O 1
ATOM 4505 N N . LEU A 1 546 ? 12.425 35.899 -4.563 1.00 34.41 546 LEU A N 1
ATOM 4506 C CA . LEU A 1 546 ? 11.384 35.203 -5.318 1.00 34.41 546 LEU A CA 1
ATOM 4507 C C . LEU A 1 546 ? 10.077 35.185 -4.533 1.00 34.41 546 LEU A C 1
ATOM 4509 O O . LEU A 1 546 ? 9.059 35.473 -5.145 1.00 34.41 546 LEU A O 1
ATOM 4513 N N . ASN A 1 547 ? 10.066 34.933 -3.220 1.00 34.03 547 ASN A N 1
ATOM 4514 C CA . ASN A 1 547 ? 8.826 34.995 -2.444 1.00 34.03 547 ASN A CA 1
ATOM 4515 C C . ASN A 1 547 ? 8.270 36.417 -2.339 1.00 34.03 547 ASN A C 1
ATOM 4517 O O . ASN A 1 547 ? 7.065 36.569 -2.473 1.00 34.03 547 ASN A O 1
ATOM 4521 N N . LYS A 1 548 ? 9.082 37.480 -2.251 1.00 30.08 548 LYS A N 1
ATOM 4522 C CA . LYS A 1 548 ? 8.561 38.858 -2.368 1.00 30.08 548 LYS A CA 1
ATOM 4523 C C . LYS A 1 548 ? 8.004 39.173 -3.763 1.00 30.08 548 LYS A C 1
ATOM 4525 O O . LYS A 1 548 ? 6.955 39.805 -3.851 1.00 30.08 548 LYS A O 1
ATOM 4530 N N . LYS A 1 549 ? 8.624 38.700 -4.852 1.00 30.98 549 LYS A N 1
ATOM 4531 C CA . LYS A 1 549 ? 8.052 38.837 -6.210 1.00 30.98 549 LYS A CA 1
ATOM 4532 C C . LYS A 1 549 ? 6.827 37.946 -6.446 1.00 30.98 549 LYS A C 1
ATOM 4534 O O . LYS A 1 549 ? 5.915 38.377 -7.138 1.00 30.98 549 LYS A O 1
ATOM 4539 N N . LYS A 1 550 ? 6.772 36.746 -5.861 1.00 32.09 550 LYS A N 1
ATOM 4540 C CA . LYS A 1 550 ? 5.608 35.846 -5.884 1.00 32.09 550 LYS A CA 1
ATOM 4541 C C . LYS A 1 550 ? 4.468 36.419 -5.046 1.00 32.09 550 LYS A C 1
ATOM 4543 O O . LYS A 1 550 ? 3.359 36.439 -5.535 1.00 32.09 550 LYS A O 1
ATOM 4548 N N . PHE A 1 551 ? 4.731 37.005 -3.881 1.00 34.09 551 PHE A N 1
ATOM 4549 C CA . PHE A 1 551 ? 3.738 37.731 -3.081 1.00 34.09 551 PHE A CA 1
ATOM 4550 C C . PHE A 1 551 ? 3.130 38.899 -3.877 1.00 34.09 551 PHE A C 1
ATOM 4552 O O . PHE A 1 551 ? 1.915 38.995 -4.002 1.00 34.09 551 PHE A O 1
ATOM 4559 N N . ILE A 1 552 ? 3.965 39.717 -4.530 1.00 30.06 552 ILE A N 1
ATOM 4560 C CA . ILE A 1 552 ? 3.507 40.814 -5.406 1.00 30.06 552 ILE A CA 1
ATOM 4561 C C . ILE A 1 552 ? 2.766 40.301 -6.662 1.00 30.06 552 ILE A C 1
ATOM 4563 O O . ILE A 1 552 ? 1.864 40.976 -7.149 1.00 30.06 552 ILE A O 1
ATOM 4567 N N . ASN A 1 553 ? 3.089 39.107 -7.175 1.00 30.69 553 ASN A N 1
ATOM 4568 C CA . ASN A 1 553 ? 2.398 38.504 -8.324 1.00 30.69 553 ASN A CA 1
ATOM 4569 C C . ASN A 1 553 ? 1.158 37.665 -7.956 1.00 30.69 553 ASN A C 1
ATOM 4571 O O . ASN A 1 553 ? 0.290 37.510 -8.808 1.00 30.69 553 ASN A O 1
ATOM 4575 N N . ASN A 1 554 ? 1.039 37.151 -6.730 1.00 30.08 554 ASN A N 1
ATOM 4576 C CA . ASN A 1 554 ? -0.147 36.451 -6.223 1.00 30.08 554 ASN A CA 1
ATOM 4577 C C . ASN A 1 554 ? -1.233 37.443 -5.759 1.00 30.08 554 ASN A C 1
ATOM 4579 O O . ASN A 1 554 ? -2.399 37.075 -5.701 1.00 30.08 554 ASN A O 1
ATOM 4583 N N . VAL A 1 555 ? -0.897 38.735 -5.616 1.00 32.62 555 VAL A N 1
ATOM 4584 C CA . VAL A 1 555 ? -1.858 39.865 -5.642 1.00 32.62 555 VAL A CA 1
ATOM 4585 C C . VAL A 1 555 ? -2.551 40.013 -7.022 1.00 32.62 555 VAL A C 1
ATOM 4587 O O . VAL A 1 555 ? -3.357 40.912 -7.249 1.00 32.62 555 VAL A O 1
ATOM 4590 N N . LYS A 1 556 ? -2.349 39.072 -7.958 1.00 34.62 556 LYS A N 1
ATOM 4591 C CA . LYS A 1 556 ? -3.279 38.800 -9.069 1.00 34.62 556 LYS A CA 1
ATOM 4592 C C . LYS A 1 556 ? -4.595 38.176 -8.570 1.00 34.62 556 LYS A C 1
ATOM 4594 O O . LYS A 1 556 ? -5.037 37.150 -9.084 1.00 34.62 556 LYS A O 1
ATOM 4599 N N . GLU A 1 557 ? -5.299 38.865 -7.674 1.00 35.44 557 GLU A N 1
ATOM 4600 C CA . GLU A 1 557 ? -6.695 38.596 -7.295 1.00 35.44 557 GLU A CA 1
ATOM 4601 C C . GLU A 1 557 ? -7.657 38.948 -8.459 1.00 35.44 557 GLU A C 1
ATOM 4603 O O . GLU A 1 557 ? -8.686 39.588 -8.264 1.00 35.44 557 GLU A O 1
ATOM 4608 N N . ILE A 1 558 ? -7.325 38.593 -9.708 1.00 37.59 558 ILE A N 1
ATOM 4609 C CA . ILE A 1 558 ? -7.840 39.203 -10.951 1.00 37.59 558 ILE A CA 1
ATOM 4610 C C . ILE A 1 558 ? -9.376 39.156 -11.089 1.00 37.59 558 ILE A C 1
ATOM 4612 O O . ILE A 1 558 ? -9.938 39.955 -11.838 1.00 37.59 558 ILE A O 1
ATOM 4616 N N . VAL A 1 559 ? -10.061 38.279 -10.353 1.00 35.91 559 VAL A N 1
ATOM 4617 C CA . VAL A 1 559 ? -11.532 38.203 -10.265 1.00 35.91 559 VAL A CA 1
ATOM 4618 C C . VAL A 1 559 ? -12.122 39.253 -9.302 1.00 35.91 559 VAL A C 1
ATOM 4620 O O . VAL A 1 559 ? -13.162 39.847 -9.593 1.00 35.91 559 VAL A O 1
ATOM 4623 N N . ILE A 1 560 ? -11.447 39.524 -8.182 1.00 38.00 560 ILE A N 1
ATOM 4624 C CA . ILE A 1 560 ? -11.864 40.478 -7.145 1.00 38.00 560 ILE A CA 1
ATOM 4625 C C . ILE A 1 560 ? -11.342 41.882 -7.474 1.00 38.00 560 ILE A C 1
ATOM 4627 O O . ILE A 1 560 ? -12.145 42.818 -7.574 1.00 38.00 560 ILE A O 1
ATOM 4631 N N . THR A 1 561 ? -10.041 42.045 -7.758 1.00 34.88 561 THR A N 1
ATOM 4632 C CA . THR A 1 561 ? -9.492 43.370 -8.086 1.00 34.88 561 THR A CA 1
ATOM 4633 C C . THR A 1 561 ? -10.119 43.943 -9.348 1.00 34.88 561 THR A C 1
ATOM 4635 O O . THR A 1 561 ? -10.398 45.128 -9.346 1.00 34.88 561 THR A O 1
ATOM 4638 N N . LYS A 1 562 ? -10.458 43.180 -10.404 1.00 35.97 562 LYS A N 1
ATOM 4639 C CA . LYS A 1 562 ? -11.101 43.796 -11.591 1.00 35.97 562 LYS A CA 1
ATOM 4640 C C . LYS A 1 562 ? -12.430 44.492 -11.272 1.00 35.97 562 LYS A C 1
ATOM 4642 O O . LYS A 1 562 ? -12.668 45.581 -11.793 1.00 35.97 562 LYS A O 1
ATOM 4647 N N . ASN A 1 563 ? -13.258 43.919 -10.398 1.00 36.66 563 ASN A N 1
ATOM 4648 C CA . ASN A 1 563 ? -14.531 44.528 -9.996 1.00 36.66 563 ASN A CA 1
ATOM 4649 C C . ASN A 1 563 ? -14.344 45.734 -9.054 1.00 36.66 563 ASN A C 1
ATOM 4651 O O . ASN A 1 563 ? -15.109 46.697 -9.130 1.00 36.66 563 ASN A O 1
ATOM 4655 N N . LEU A 1 564 ? -13.304 45.725 -8.213 1.00 37.91 564 LEU A N 1
ATOM 4656 C CA . LEU A 1 564 ? -12.936 46.864 -7.362 1.00 37.91 564 LEU A CA 1
ATOM 4657 C C . LEU A 1 564 ? -12.236 47.981 -8.157 1.00 37.91 564 LEU A C 1
ATOM 4659 O O . LEU A 1 564 ? -12.666 49.130 -8.111 1.00 37.91 564 LEU A O 1
ATOM 4663 N N . THR A 1 565 ? -11.225 47.664 -8.965 1.00 37.53 565 THR A N 1
ATOM 4664 C CA . THR A 1 565 ? -10.494 48.594 -9.839 1.00 37.53 565 THR A CA 1
ATOM 4665 C C . THR A 1 565 ? -11.419 49.312 -10.822 1.00 37.53 565 THR A C 1
ATOM 4667 O O . THR A 1 565 ? -11.219 50.500 -11.056 1.00 37.53 565 THR A O 1
ATOM 4670 N N . PHE A 1 566 ? -12.479 48.674 -11.336 1.00 36.88 566 PHE A N 1
ATOM 4671 C CA . PHE A 1 566 ? -13.461 49.362 -12.191 1.00 36.88 566 PHE A CA 1
ATOM 4672 C C . PHE A 1 566 ? -14.272 50.448 -11.446 1.00 36.88 566 PHE A C 1
ATOM 4674 O O . PHE A 1 566 ? -14.766 51.381 -12.077 1.00 36.88 566 PHE A O 1
ATOM 4681 N N . LYS A 1 567 ? -14.362 50.385 -10.107 1.00 37.16 567 LYS A N 1
ATOM 4682 C CA . LYS A 1 567 ? -14.853 51.489 -9.257 1.00 37.16 567 LYS A CA 1
ATOM 4683 C C . LYS A 1 567 ? -13.738 52.455 -8.820 1.00 37.16 567 LYS A C 1
ATOM 4685 O O . LYS A 1 567 ? -14.002 53.645 -8.682 1.00 37.16 567 LYS A O 1
ATOM 4690 N N . ILE A 1 568 ? -12.517 51.961 -8.596 1.00 44.09 568 ILE A N 1
ATOM 4691 C CA . ILE A 1 568 ? -11.400 52.719 -7.995 1.00 44.09 568 ILE A CA 1
ATOM 4692 C C . ILE A 1 568 ? -10.634 53.589 -9.012 1.00 44.09 568 ILE A C 1
ATOM 4694 O O . ILE A 1 568 ? -10.176 54.667 -8.638 1.00 44.09 568 ILE A O 1
ATOM 4698 N N . ASN A 1 569 ? -10.545 53.204 -10.295 1.00 35.94 569 ASN A N 1
ATOM 4699 C CA . ASN A 1 569 ? -9.770 53.900 -11.348 1.00 35.94 569 ASN A CA 1
ATOM 4700 C C . ASN A 1 569 ? -10.348 55.265 -11.801 1.00 35.94 569 ASN A C 1
ATOM 4702 O O . ASN A 1 569 ? -10.319 55.612 -12.983 1.00 35.94 569 ASN A O 1
ATOM 4706 N N . LYS A 1 570 ? -10.867 56.069 -10.869 1.00 37.25 570 LYS A N 1
ATOM 4707 C CA . LYS A 1 570 ? -11.259 57.464 -11.107 1.00 37.25 570 LYS A CA 1
ATOM 4708 C C . LYS A 1 570 ? -10.560 58.487 -10.208 1.00 37.25 570 LYS A C 1
ATOM 4710 O O . LYS A 1 570 ? -10.566 59.656 -10.571 1.00 37.25 570 LYS A O 1
ATOM 4715 N N . ASN A 1 571 ? -9.930 58.061 -9.108 1.00 36.41 571 ASN A N 1
ATOM 4716 C CA . ASN A 1 571 ? -9.114 58.915 -8.239 1.00 36.41 571 ASN A CA 1
ATOM 4717 C C . ASN A 1 571 ? -7.764 58.231 -7.963 1.00 36.41 571 ASN A C 1
ATOM 4719 O O . ASN A 1 571 ? -7.735 57.138 -7.399 1.00 36.41 571 ASN A O 1
ATOM 4723 N N . SER A 1 572 ? -6.661 58.872 -8.356 1.00 42.91 572 SER A N 1
ATOM 4724 C CA . SER A 1 572 ? -5.307 58.482 -7.948 1.00 42.91 572 SER A CA 1
ATOM 4725 C C . SER A 1 572 ? -5.036 58.843 -6.480 1.00 42.91 572 SER A C 1
ATOM 4727 O O . SER A 1 572 ? -5.849 59.502 -5.837 1.00 42.91 572 SER A O 1
ATOM 4729 N N . ASP A 1 573 ? -3.872 58.418 -5.983 1.00 49.69 573 ASP A N 1
ATOM 4730 C CA . ASP A 1 573 ? -3.264 58.837 -4.712 1.00 49.69 573 ASP A CA 1
ATOM 4731 C C . ASP A 1 573 ? -4.037 58.437 -3.440 1.00 49.69 573 ASP A C 1
ATOM 4733 O O . ASP A 1 573 ? -4.890 59.158 -2.933 1.00 49.69 573 ASP A O 1
ATOM 4737 N N . ASN A 1 574 ? -3.691 57.273 -2.878 1.00 45.12 574 ASN A N 1
ATOM 4738 C CA . ASN A 1 574 ? -4.098 56.837 -1.537 1.00 45.12 574 ASN A CA 1
ATOM 4739 C C . ASN A 1 574 ? -2.966 56.046 -0.856 1.00 45.12 574 ASN A C 1
ATOM 4741 O O . ASN A 1 574 ? -2.127 55.436 -1.523 1.00 45.12 574 ASN A O 1
ATOM 4745 N N . ASN A 1 575 ? -2.910 56.095 0.475 1.00 49.53 575 ASN A N 1
ATOM 4746 C CA . ASN A 1 575 ? -1.773 55.650 1.281 1.00 49.53 575 ASN A CA 1
ATOM 4747 C C . ASN A 1 575 ? -1.944 54.193 1.770 1.00 49.53 575 ASN A C 1
ATOM 4749 O O . ASN A 1 575 ? -3.034 53.626 1.696 1.00 49.53 575 ASN A O 1
ATOM 4753 N N . LYS A 1 576 ? -0.900 53.569 2.343 1.00 44.75 576 LYS A N 1
ATOM 4754 C CA . LYS A 1 576 ? -0.992 52.184 2.874 1.00 44.75 576 LYS A CA 1
ATOM 4755 C C . LYS A 1 576 ? -2.121 52.034 3.908 1.00 44.75 576 LYS A C 1
ATOM 4757 O O . LYS A 1 576 ? -2.801 51.011 3.941 1.00 44.75 576 LYS A O 1
ATOM 4762 N N . ASN A 1 577 ? -2.340 53.068 4.718 1.00 45.25 577 ASN A N 1
ATOM 4763 C CA . ASN A 1 577 ? -3.402 53.095 5.723 1.00 45.25 577 ASN A CA 1
ATOM 4764 C C . ASN A 1 577 ? -4.802 53.165 5.090 1.00 45.25 577 ASN A C 1
ATOM 4766 O O . ASN A 1 577 ? -5.744 52.604 5.644 1.00 45.25 577 ASN A O 1
ATOM 4770 N N . ASP A 1 578 ? -4.939 53.798 3.923 1.00 48.31 578 ASP A N 1
ATOM 4771 C CA . ASP A 1 578 ? -6.207 53.875 3.194 1.00 48.31 578 ASP A CA 1
ATOM 4772 C C . ASP A 1 578 ? -6.555 52.535 2.538 1.00 48.31 578 ASP A C 1
ATOM 4774 O O . ASP A 1 578 ? -7.725 52.169 2.509 1.00 48.31 578 ASP A O 1
ATOM 4778 N N . ILE A 1 579 ? -5.555 51.754 2.108 1.00 48.41 579 ILE A N 1
ATOM 4779 C CA . ILE A 1 579 ? -5.751 50.370 1.640 1.00 48.41 579 ILE A CA 1
ATOM 4780 C C . ILE A 1 579 ? -6.268 49.487 2.785 1.00 48.41 579 ILE A C 1
ATOM 4782 O O . ILE A 1 579 ? -7.285 48.822 2.623 1.00 48.41 579 ILE A O 1
ATOM 4786 N N . ILE A 1 580 ? -5.630 49.523 3.963 1.00 55.34 580 ILE A N 1
ATOM 4787 C CA . ILE A 1 580 ? -6.087 48.763 5.146 1.00 55.34 580 ILE A CA 1
ATOM 4788 C C . ILE A 1 580 ? -7.517 49.177 5.529 1.00 55.34 580 ILE A C 1
ATOM 4790 O O . ILE A 1 580 ? -8.380 48.332 5.755 1.00 55.34 580 ILE A O 1
ATOM 4794 N N . LYS A 1 581 ? -7.804 50.482 5.521 1.00 54.75 581 LYS A N 1
ATOM 4795 C CA . LYS A 1 581 ? -9.146 51.021 5.768 1.00 54.75 581 LYS A CA 1
ATOM 4796 C C . LYS A 1 581 ? -10.169 50.563 4.719 1.00 54.75 581 LYS A C 1
ATOM 4798 O O . LYS A 1 581 ? -11.300 50.267 5.082 1.00 54.75 581 LYS A O 1
ATOM 4803 N N . GLN A 1 582 ? -9.793 50.473 3.443 1.00 53.91 582 GLN A N 1
ATOM 4804 C CA . GLN A 1 582 ? -10.658 49.960 2.374 1.00 53.91 582 GLN A CA 1
ATOM 4805 C C . GLN A 1 582 ? -10.912 48.452 2.500 1.00 53.91 582 GLN A C 1
ATOM 4807 O O . GLN A 1 582 ? -12.050 48.031 2.304 1.00 53.91 582 GLN A O 1
ATOM 4812 N N . VAL A 1 583 ? -9.911 47.648 2.872 1.00 56.22 583 VAL A N 1
ATOM 4813 C CA . VAL A 1 583 ? -10.079 46.204 3.126 1.00 56.22 583 VAL A CA 1
ATOM 4814 C C . VAL A 1 583 ? -11.027 45.973 4.304 1.00 56.22 583 VAL A C 1
ATOM 4816 O O . VAL A 1 583 ? -12.008 45.248 4.156 1.00 56.22 583 VAL A O 1
ATOM 4819 N N . ASN A 1 584 ? -10.816 46.662 5.428 1.00 64.88 584 ASN A N 1
ATOM 4820 C CA . ASN A 1 584 ? -11.681 46.532 6.603 1.00 64.88 584 ASN A CA 1
ATOM 4821 C C . ASN A 1 584 ? -13.109 47.030 6.316 1.00 64.88 584 ASN A C 1
ATOM 4823 O O . ASN A 1 584 ? -14.068 46.357 6.679 1.00 64.88 584 ASN A O 1
ATOM 4827 N N . ASN A 1 585 ? -13.270 48.144 5.587 1.00 67.25 585 ASN A N 1
ATOM 4828 C CA . ASN A 1 585 ? -14.584 48.587 5.104 1.00 67.25 585 ASN A CA 1
ATOM 4829 C C . ASN A 1 585 ? -15.248 47.542 4.185 1.00 67.25 585 ASN A C 1
ATOM 4831 O O . ASN A 1 585 ? -16.457 47.360 4.246 1.00 67.25 585 ASN A O 1
ATOM 4835 N N . THR A 1 586 ? -14.477 46.847 3.342 1.00 68.38 586 THR A N 1
ATOM 4836 C CA . THR A 1 586 ? -15.006 45.825 2.420 1.00 68.38 586 THR A CA 1
ATOM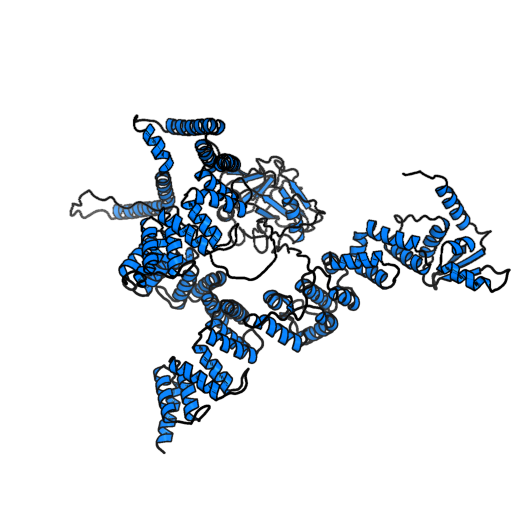 4837 C C . THR A 1 586 ? -15.482 44.582 3.174 1.00 68.38 586 THR A C 1
ATOM 4839 O O . THR A 1 586 ? -16.547 44.057 2.857 1.00 68.38 586 THR A O 1
ATOM 4842 N N . PHE A 1 587 ? -14.753 44.148 4.210 1.00 78.81 587 PHE A N 1
ATOM 4843 C CA . PHE A 1 587 ? -15.221 43.112 5.137 1.00 78.81 587 PHE A CA 1
ATOM 4844 C C . PHE A 1 587 ? -16.510 43.544 5.853 1.00 78.81 587 PHE A C 1
ATOM 4846 O O . PHE A 1 587 ? -17.501 42.819 5.837 1.00 78.81 587 PHE A O 1
ATOM 4853 N N . GLU A 1 588 ? -16.533 44.759 6.404 1.00 78.00 588 GLU A N 1
ATOM 4854 C CA . GLU A 1 588 ? -17.694 45.356 7.074 1.00 78.00 588 GLU A CA 1
ATOM 4855 C C . GLU A 1 588 ? -18.932 45.482 6.162 1.00 78.00 588 GLU A C 1
ATOM 4857 O O . GLU A 1 588 ? -20.062 45.315 6.633 1.00 78.00 588 GLU A O 1
ATOM 4862 N N . ASP A 1 589 ? -18.746 45.767 4.872 1.00 77.31 589 ASP A N 1
ATOM 4863 C CA . ASP A 1 589 ? -19.819 45.828 3.873 1.00 77.31 589 ASP A CA 1
ATOM 4864 C C . ASP A 1 589 ? -20.287 44.424 3.447 1.00 77.31 589 ASP A C 1
ATOM 4866 O O . ASP A 1 589 ? -21.492 44.209 3.267 1.00 77.31 589 ASP A O 1
ATOM 4870 N N . TYR A 1 590 ? -19.379 43.445 3.329 1.00 82.31 590 TYR A N 1
ATOM 4871 C CA . TYR A 1 590 ? -19.744 42.042 3.095 1.00 82.31 590 TYR A CA 1
ATOM 4872 C C . TYR A 1 590 ? -20.488 41.439 4.285 1.00 82.31 590 TYR A C 1
ATOM 4874 O O . TYR A 1 590 ? -21.498 40.778 4.058 1.00 82.31 590 TYR A O 1
ATOM 4882 N N . LEU A 1 591 ? -20.071 41.714 5.524 1.00 83.75 591 LEU A N 1
ATOM 4883 C CA . LEU A 1 591 ? -20.748 41.265 6.744 1.00 83.75 591 LEU A CA 1
ATOM 4884 C C . LEU A 1 591 ? -22.207 41.735 6.762 1.00 83.75 591 LEU A C 1
ATOM 4886 O O . LEU A 1 591 ? -23.122 40.911 6.736 1.00 83.75 591 LEU A O 1
ATOM 4890 N N . LYS A 1 592 ? -22.433 43.051 6.650 1.00 87.75 592 LYS A N 1
ATOM 4891 C CA . LYS A 1 592 ? -23.787 43.631 6.595 1.00 87.75 592 LYS A CA 1
ATOM 4892 C C . LYS A 1 592 ? -24.602 43.091 5.420 1.00 87.75 592 LYS A C 1
ATOM 4894 O O . LYS A 1 592 ? -25.797 42.843 5.558 1.00 87.75 592 LYS A O 1
ATOM 4899 N N . SER A 1 593 ? -23.986 42.893 4.255 1.00 78.94 593 SER A N 1
ATOM 4900 C CA . SER A 1 593 ? -24.683 42.354 3.079 1.00 78.94 593 SER A CA 1
ATOM 4901 C C . SER A 1 593 ? -25.058 40.875 3.247 1.00 78.94 593 SER A C 1
ATOM 4903 O O . SER A 1 593 ? -26.137 40.462 2.823 1.00 78.94 593 SER A O 1
ATOM 4905 N N . ALA A 1 594 ? -24.199 40.082 3.889 1.00 85.00 594 ALA A N 1
ATOM 4906 C CA . ALA A 1 594 ? -24.398 38.659 4.148 1.00 85.00 594 ALA A CA 1
ATOM 4907 C C . ALA A 1 594 ? -25.471 38.402 5.219 1.00 85.00 594 ALA A C 1
ATOM 4909 O O . ALA A 1 594 ? -26.286 37.487 5.063 1.00 85.00 594 ALA A O 1
ATOM 4910 N N . GLU A 1 595 ? -25.507 39.237 6.263 1.00 87.31 595 GLU A N 1
ATOM 4911 C CA . GLU A 1 595 ? -26.573 39.286 7.274 1.00 87.31 595 GLU A CA 1
ATOM 4912 C C . GLU A 1 595 ? -27.929 39.651 6.653 1.00 87.31 595 GLU A C 1
ATOM 4914 O O . GLU A 1 595 ? -28.936 39.018 6.959 1.00 87.31 595 GLU A O 1
ATOM 4919 N N . ASN A 1 596 ? -27.949 40.589 5.699 1.00 87.12 596 ASN A N 1
ATOM 4920 C CA . ASN A 1 596 ? -29.131 40.921 4.891 1.00 87.12 596 ASN A CA 1
ATOM 4921 C C . ASN A 1 596 ? -29.452 39.877 3.791 1.00 87.12 596 ASN A C 1
ATOM 4923 O O . ASN A 1 596 ? -30.256 40.143 2.898 1.00 87.12 596 ASN A O 1
ATOM 4927 N N . GLY A 1 597 ? -28.846 38.685 3.836 1.00 82.56 597 GLY A N 1
ATOM 4928 C CA . GLY A 1 597 ? -29.203 37.552 2.976 1.00 82.56 597 GLY A CA 1
ATOM 4929 C C . GLY A 1 597 ? -28.598 37.558 1.567 1.00 82.56 597 GLY A C 1
ATOM 4930 O O . GLY A 1 597 ? -28.995 36.737 0.742 1.00 82.56 597 GLY A O 1
ATOM 4931 N N . ASN A 1 598 ? -27.648 38.445 1.250 1.00 88.19 598 ASN A N 1
ATOM 4932 C CA . ASN A 1 598 ? -27.008 38.448 -0.067 1.00 88.19 598 ASN A CA 1
ATOM 4933 C C . ASN A 1 598 ? -26.041 37.257 -0.211 1.00 88.19 598 ASN A C 1
ATOM 4935 O O . ASN A 1 598 ? -24.989 37.217 0.423 1.00 88.19 598 ASN A O 1
ATOM 4939 N N . THR A 1 599 ? -26.380 36.300 -1.074 1.00 85.06 599 THR A N 1
ATOM 4940 C CA . THR A 1 599 ? -25.669 35.016 -1.224 1.00 85.06 599 THR A CA 1
ATOM 4941 C C . THR A 1 599 ? -24.232 35.156 -1.734 1.00 85.06 599 THR A C 1
ATOM 4943 O O . THR A 1 599 ? -23.342 34.436 -1.284 1.00 85.06 599 THR A O 1
ATOM 4946 N N . GLN A 1 600 ? -23.969 36.126 -2.615 1.00 81.56 600 GLN A N 1
ATOM 4947 C CA . GLN A 1 600 ? -22.615 36.441 -3.071 1.00 81.56 600 GLN A CA 1
ATOM 4948 C C . GLN A 1 600 ? -21.776 37.043 -1.936 1.00 81.56 600 GLN A C 1
ATOM 4950 O O . GLN A 1 600 ? -20.623 36.657 -1.755 1.00 81.56 600 GLN A O 1
ATOM 4955 N N . ALA A 1 601 ? -22.349 37.948 -1.137 1.00 79.38 601 ALA A N 1
ATOM 4956 C CA . ALA A 1 601 ? -21.679 38.495 0.039 1.00 79.38 601 ALA A CA 1
ATOM 4957 C C . ALA A 1 601 ? -21.432 37.424 1.109 1.00 79.38 601 ALA A C 1
ATOM 4959 O O . ALA A 1 601 ? -20.370 37.434 1.716 1.00 79.38 601 ALA A O 1
ATOM 4960 N N . GLN A 1 602 ? -22.347 36.466 1.292 1.00 85.00 602 GLN A N 1
ATOM 4961 C CA . GLN A 1 602 ? -22.132 35.301 2.158 1.00 85.00 602 GLN A CA 1
ATOM 4962 C C . GLN A 1 602 ? -20.928 34.472 1.685 1.00 85.00 602 GLN A C 1
ATOM 4964 O O . GLN A 1 602 ? -20.064 34.155 2.496 1.00 85.00 602 GLN A O 1
ATOM 4969 N N . ASN A 1 603 ? -20.788 34.198 0.382 1.00 80.12 603 ASN A N 1
ATOM 4970 C CA . ASN A 1 603 ? -19.601 33.491 -0.116 1.00 80.12 603 ASN A CA 1
ATOM 4971 C C . ASN A 1 603 ? -18.310 34.302 0.038 1.00 80.12 603 ASN A C 1
ATOM 4973 O O . ASN A 1 603 ? -17.271 33.759 0.410 1.00 80.12 603 ASN A O 1
ATOM 4977 N N . ASN A 1 604 ? -18.362 35.604 -0.244 1.00 80.44 604 ASN A N 1
ATOM 4978 C CA . ASN A 1 604 ? -17.206 36.488 -0.103 1.00 80.44 604 ASN A CA 1
ATOM 4979 C C . ASN A 1 604 ? -16.783 36.626 1.367 1.00 80.44 604 ASN A C 1
ATOM 4981 O O . ASN A 1 604 ? -15.593 36.641 1.654 1.00 80.44 604 ASN A O 1
ATOM 4985 N N . LEU A 1 605 ? -17.741 36.658 2.296 1.00 81.12 605 LEU A N 1
ATOM 4986 C CA . LEU A 1 605 ? -17.498 36.631 3.736 1.00 81.12 605 LEU A CA 1
ATOM 4987 C C . LEU A 1 605 ? -16.913 35.282 4.180 1.00 81.12 605 LEU A C 1
ATOM 4989 O O . LEU A 1 605 ? -15.986 35.257 4.984 1.00 81.12 605 LEU A O 1
ATOM 4993 N N . GLY A 1 606 ? -17.380 34.170 3.601 1.00 83.06 606 GLY A N 1
ATOM 4994 C CA . GLY A 1 606 ? -16.761 32.855 3.777 1.00 83.06 606 GLY A CA 1
ATOM 4995 C C . GLY A 1 606 ? -15.290 32.843 3.344 1.00 83.06 606 GLY A C 1
ATOM 4996 O O . GLY A 1 606 ? -14.432 32.396 4.100 1.00 83.06 606 GLY A O 1
ATOM 4997 N N . ASN A 1 607 ? -14.981 33.452 2.193 1.00 77.94 607 ASN A N 1
ATOM 4998 C CA . ASN A 1 607 ? -13.607 33.650 1.720 1.00 77.94 607 ASN A CA 1
ATOM 4999 C C . ASN A 1 607 ? -12.801 34.567 2.661 1.00 77.94 607 ASN A C 1
ATOM 5001 O O . ASN A 1 607 ? -11.651 34.257 2.971 1.00 77.94 607 ASN A O 1
ATOM 5005 N N . CYS A 1 608 ? -13.389 35.656 3.171 1.00 77.81 608 CYS A N 1
ATOM 5006 C CA . CYS A 1 608 ? -12.742 36.516 4.166 1.00 77.81 608 CYS A CA 1
ATOM 5007 C C . CYS A 1 608 ? -12.314 35.729 5.409 1.00 77.81 608 CYS A C 1
ATOM 5009 O O . CYS A 1 608 ? -11.167 35.863 5.831 1.00 77.81 608 CYS A O 1
ATOM 5011 N N . TYR A 1 609 ? -13.182 34.866 5.939 1.00 78.56 609 TYR A N 1
ATOM 5012 C CA . TYR A 1 609 ? -12.856 34.006 7.076 1.00 78.56 609 TYR A CA 1
ATOM 5013 C C . TYR A 1 609 ? -11.903 32.848 6.724 1.00 78.56 609 TYR A C 1
ATOM 5015 O O . TYR A 1 609 ? -11.082 32.472 7.556 1.00 78.56 609 TYR A O 1
ATOM 5023 N N . GLN A 1 610 ? -11.936 32.295 5.506 1.00 76.25 610 GLN A N 1
ATOM 5024 C CA . GLN A 1 610 ? -10.999 31.239 5.089 1.00 76.25 610 GLN A CA 1
ATOM 5025 C C . GLN A 1 610 ? -9.564 31.754 4.892 1.00 76.25 610 GLN A C 1
ATOM 5027 O O . GLN A 1 610 ? -8.610 31.013 5.138 1.00 76.25 610 GLN A O 1
ATOM 5032 N N . TYR A 1 611 ? -9.407 33.000 4.436 1.00 75.00 611 TYR A N 1
ATOM 5033 C CA . TYR A 1 611 ? -8.119 33.570 4.023 1.00 75.00 611 TYR A CA 1
ATOM 5034 C C . TYR A 1 611 ? -7.618 34.732 4.902 1.00 75.00 611 TYR A C 1
ATOM 5036 O O . TYR A 1 611 ? -6.527 35.239 4.653 1.00 75.00 611 TYR A O 1
ATOM 5044 N N . GLY A 1 612 ? -8.372 35.152 5.923 1.00 74.94 612 GLY A N 1
ATOM 5045 C CA . GLY A 1 612 ? -7.995 36.253 6.822 1.00 74.94 612 GLY A CA 1
ATOM 5046 C C . GLY A 1 612 ? -8.091 37.647 6.180 1.00 74.94 612 GLY A C 1
ATOM 5047 O O . GLY A 1 612 ? -7.247 38.514 6.410 1.00 74.94 612 GLY A O 1
ATOM 5048 N N . ILE A 1 613 ? -9.079 37.872 5.304 1.00 74.06 613 ILE A N 1
ATOM 5049 C CA . ILE A 1 613 ? -9.197 39.117 4.522 1.00 74.06 613 ILE A CA 1
ATOM 5050 C C . ILE A 1 613 ? -10.094 40.115 5.265 1.00 74.06 613 ILE A C 1
ATOM 5052 O O . ILE A 1 613 ? -11.318 40.074 5.147 1.00 74.06 613 ILE A O 1
ATOM 5056 N N . GLY A 1 614 ? -9.470 41.026 6.017 1.00 67.31 614 GLY A N 1
ATOM 5057 C CA . GLY A 1 614 ? -10.159 42.052 6.819 1.00 67.31 614 GLY A CA 1
ATOM 5058 C C . GLY A 1 614 ? -10.714 41.547 8.158 1.00 67.31 614 GLY A C 1
ATOM 5059 O O . GLY A 1 614 ? -11.380 42.298 8.865 1.00 67.31 614 GLY A O 1
ATOM 5060 N N . THR A 1 615 ? -10.427 40.292 8.502 1.00 78.00 615 THR A N 1
ATOM 5061 C CA . THR A 1 615 ? -10.789 39.599 9.745 1.00 78.00 615 THR A CA 1
ATOM 5062 C C . THR A 1 615 ? -9.778 38.471 9.990 1.00 78.00 615 THR A C 1
ATOM 5064 O O . THR A 1 615 ? -8.980 38.175 9.100 1.00 78.00 615 THR A O 1
ATOM 5067 N N . ASP A 1 616 ? -9.801 37.837 11.159 1.00 80.31 616 ASP A N 1
ATOM 5068 C CA . ASP A 1 616 ? -8.927 36.700 11.466 1.00 80.31 616 ASP A CA 1
ATOM 5069 C C . ASP A 1 616 ? -9.413 35.406 10.781 1.00 80.31 616 ASP A C 1
ATOM 5071 O O . ASP A 1 616 ? -10.580 35.280 10.396 1.00 80.31 616 ASP A O 1
ATOM 5075 N N . LYS A 1 617 ? -8.520 34.422 10.606 1.00 80.19 617 LYS A N 1
ATOM 5076 C CA . LYS A 1 617 ? -8.872 33.159 9.940 1.00 80.19 617 LYS A CA 1
ATOM 5077 C C . LYS A 1 617 ? -9.773 32.294 10.834 1.00 80.19 617 LYS A C 1
ATOM 5079 O O . LYS A 1 617 ? -9.317 31.784 11.854 1.00 80.19 617 LYS A O 1
ATOM 5084 N N . ASP A 1 618 ? -11.007 32.038 10.403 1.00 83.25 618 ASP A N 1
ATOM 5085 C CA . ASP A 1 618 ? -11.956 31.141 11.073 1.00 83.25 618 ASP A CA 1
ATOM 5086 C C . ASP A 1 618 ? -12.625 30.199 10.058 1.00 83.25 618 ASP A C 1
ATOM 5088 O O . ASP A 1 618 ? -13.565 30.549 9.344 1.00 83.25 618 ASP A O 1
ATOM 5092 N N . GLU A 1 619 ? -12.164 28.951 10.009 1.00 82.19 619 GLU A N 1
ATOM 5093 C CA . GLU A 1 619 ? -12.705 27.956 9.078 1.00 82.19 619 GLU A CA 1
ATOM 5094 C C . GLU A 1 619 ? -14.149 27.540 9.397 1.00 82.19 619 GLU A C 1
ATOM 5096 O O . GLU A 1 619 ? -14.878 27.135 8.493 1.00 82.19 619 GLU A O 1
ATOM 5101 N N . LYS A 1 620 ? -14.606 27.672 10.650 1.00 92.44 620 LYS A N 1
ATOM 5102 C CA . LYS A 1 620 ? -15.991 27.354 11.039 1.00 92.44 620 LYS A CA 1
ATOM 5103 C C . LYS A 1 620 ? -16.944 28.454 10.597 1.00 92.44 620 LYS A C 1
ATOM 5105 O O . LYS A 1 620 ? -18.045 28.146 10.137 1.00 92.44 620 LYS A O 1
ATOM 5110 N N . GLN A 1 621 ? -16.533 29.719 10.681 1.00 88.44 621 GLN A N 1
ATOM 5111 C CA . GLN A 1 621 ? -17.270 30.820 10.058 1.00 88.44 621 GLN A CA 1
ATOM 5112 C C . GLN A 1 621 ? -17.253 30.678 8.537 1.00 88.44 621 GLN A C 1
ATOM 5114 O O . GLN A 1 621 ? -18.318 30.767 7.930 1.00 88.44 621 GLN A O 1
ATOM 5119 N N . ALA A 1 622 ? -16.103 30.365 7.928 1.00 85.69 622 ALA A N 1
ATOM 5120 C CA . ALA A 1 622 ? -16.010 30.111 6.490 1.00 85.69 622 ALA A CA 1
ATOM 5121 C C . ALA A 1 622 ? -17.021 29.044 6.040 1.00 85.69 622 ALA A C 1
ATOM 5123 O O . ALA A 1 622 ? -17.909 29.340 5.240 1.00 85.69 622 ALA A O 1
ATOM 5124 N N . PHE A 1 623 ? -16.980 27.856 6.653 1.00 93.62 623 PHE A N 1
ATOM 5125 C CA . PHE A 1 623 ? -17.946 26.778 6.430 1.00 93.62 623 PHE A CA 1
ATOM 5126 C C . PHE A 1 623 ? -19.398 27.228 6.655 1.00 93.62 623 PHE A C 1
ATOM 5128 O O . PHE A 1 623 ? -20.258 26.970 5.818 1.00 93.62 623 PHE A O 1
ATOM 5135 N N . THR A 1 624 ? -19.684 27.952 7.741 1.00 95.50 624 THR A N 1
ATOM 5136 C CA . THR A 1 624 ? -21.040 28.438 8.060 1.00 95.50 624 THR A CA 1
ATOM 5137 C C . THR A 1 624 ? -21.579 29.403 6.998 1.00 95.50 624 THR A C 1
ATOM 5139 O O . THR A 1 624 ? -22.770 29.370 6.677 1.00 95.50 624 THR A O 1
ATOM 5142 N N . TRP A 1 625 ? -20.734 30.272 6.441 1.00 88.69 625 TRP A N 1
ATOM 5143 C CA . TRP A 1 625 ? -21.130 31.236 5.414 1.00 88.69 625 TRP A CA 1
ATOM 5144 C C . TRP A 1 625 ? -21.192 30.617 4.011 1.00 88.69 625 TRP A C 1
ATOM 5146 O O . TRP A 1 625 ? -22.141 30.911 3.278 1.00 88.69 625 TRP A O 1
ATOM 5156 N N . TYR A 1 626 ? -20.299 29.678 3.681 1.00 91.00 626 TYR A N 1
ATOM 5157 C CA . TYR A 1 626 ? -20.427 28.832 2.489 1.00 91.00 626 TYR A CA 1
ATOM 5158 C C . TYR A 1 626 ? -21.699 27.988 2.528 1.00 91.00 626 TYR A C 1
ATOM 5160 O O . TYR A 1 626 ? -22.437 27.965 1.549 1.00 91.00 626 TYR A O 1
ATOM 5168 N N . LEU A 1 627 ? -22.028 27.366 3.664 1.00 95.56 627 LEU A N 1
ATOM 5169 C CA . LEU A 1 627 ? -23.235 26.554 3.817 1.00 95.56 627 LEU A CA 1
ATOM 5170 C C . LEU A 1 627 ? -24.509 27.367 3.541 1.00 95.56 627 LEU A C 1
ATOM 5172 O O . LEU A 1 627 ? -25.347 26.929 2.754 1.00 95.56 627 LEU A O 1
ATOM 5176 N N . LYS A 1 628 ? -24.621 28.581 4.102 1.00 94.06 628 LYS A N 1
ATOM 5177 C CA . LYS A 1 628 ? -25.738 29.510 3.828 1.00 94.06 628 LYS A CA 1
ATOM 5178 C C . LYS A 1 628 ? -25.839 29.870 2.339 1.00 94.06 628 LYS A C 1
ATOM 5180 O O . LYS A 1 628 ? -26.924 29.788 1.758 1.00 94.06 628 LYS A O 1
ATOM 5185 N N . ALA A 1 629 ? -24.720 30.221 1.704 1.00 90.81 629 ALA A N 1
ATOM 5186 C CA . ALA A 1 629 ? -24.685 30.603 0.293 1.00 90.81 629 ALA A CA 1
ATOM 5187 C C . ALA A 1 629 ? -24.983 29.416 -0.651 1.00 90.81 629 ALA A C 1
ATOM 5189 O O . ALA A 1 629 ? -25.715 29.571 -1.631 1.00 90.81 629 ALA A O 1
ATOM 5190 N N . ALA A 1 630 ? -24.478 28.220 -0.333 1.00 93.00 630 ALA A N 1
ATOM 5191 C CA . ALA A 1 630 ? -24.646 26.992 -1.110 1.00 93.00 630 ALA A CA 1
ATOM 5192 C C . ALA A 1 630 ? -26.078 26.446 -1.043 1.00 93.00 630 ALA A C 1
ATOM 5194 O O . ALA A 1 630 ? -26.646 26.077 -2.077 1.00 93.00 630 ALA A O 1
ATOM 5195 N N . GLN A 1 631 ? -26.682 26.455 0.154 1.00 93.44 631 GLN A N 1
ATOM 5196 C CA . GLN A 1 631 ? -28.108 26.170 0.367 1.00 93.44 631 GLN A CA 1
ATOM 5197 C C . GLN A 1 631 ? -29.001 27.164 -0.384 1.00 93.44 631 GLN A C 1
ATOM 5199 O O . GLN A 1 631 ? -30.046 26.784 -0.903 1.00 93.44 631 GLN A O 1
ATOM 5204 N N . SER A 1 632 ? -28.553 28.416 -0.510 1.00 89.56 632 SER A N 1
ATOM 5205 C CA . SER A 1 632 ? -29.220 29.462 -1.293 1.00 89.56 632 SER A CA 1
ATOM 5206 C C . SER A 1 632 ? -28.909 29.411 -2.802 1.00 89.56 632 SER A C 1
ATOM 5208 O O . SER A 1 632 ? -29.225 30.353 -3.527 1.00 89.56 632 SER A O 1
ATOM 5210 N N . GLY A 1 633 ? -28.290 28.329 -3.291 1.00 88.38 633 GLY A N 1
ATOM 5211 C CA . GLY A 1 633 ? -28.091 28.069 -4.720 1.00 88.38 633 GLY A CA 1
ATOM 5212 C C . GLY A 1 633 ? -26.868 28.727 -5.371 1.00 88.38 633 GLY A C 1
ATOM 5213 O O . GLY A 1 633 ? -26.746 28.670 -6.590 1.00 88.38 633 GLY A O 1
ATOM 5214 N N . TYR A 1 634 ? -25.963 29.361 -4.617 1.00 89.25 634 TYR A N 1
ATOM 5215 C CA . TYR A 1 634 ? -24.802 30.041 -5.205 1.00 89.25 634 TYR A CA 1
ATOM 5216 C C . TYR A 1 634 ? -23.706 29.038 -5.611 1.00 89.25 634 TYR A C 1
ATOM 5218 O O . TYR A 1 634 ? -23.048 28.455 -4.754 1.00 89.25 634 TYR A O 1
ATOM 5226 N N . THR A 1 635 ? -23.486 28.851 -6.917 1.00 86.88 635 THR A N 1
ATOM 5227 C CA . THR A 1 635 ? -22.605 27.810 -7.492 1.00 86.88 635 THR A CA 1
ATOM 5228 C C . THR A 1 635 ? -21.196 27.769 -6.895 1.00 86.88 635 THR A C 1
ATOM 5230 O O . THR A 1 635 ? -20.700 26.698 -6.555 1.00 86.88 635 THR A O 1
ATOM 5233 N N . GLN A 1 636 ? -20.558 28.932 -6.719 1.00 83.56 636 GLN A N 1
ATOM 5234 C CA . GLN A 1 636 ? -19.219 29.016 -6.125 1.00 83.56 636 GLN A CA 1
ATOM 5235 C C . GLN A 1 636 ? -19.224 28.492 -4.680 1.00 83.56 636 GLN A C 1
ATOM 5237 O O . GLN A 1 636 ? -18.347 27.718 -4.325 1.00 83.56 636 GLN A O 1
ATOM 5242 N N . ALA A 1 637 ? -20.257 28.808 -3.890 1.00 86.62 637 ALA A N 1
ATOM 5243 C CA . ALA A 1 637 ? -20.396 28.294 -2.528 1.00 86.62 637 ALA A CA 1
ATOM 5244 C C . ALA A 1 637 ? -20.607 26.784 -2.486 1.00 86.62 637 ALA A C 1
ATOM 5246 O O . ALA A 1 637 ? -20.156 26.134 -1.554 1.00 86.62 637 ALA A O 1
ATOM 5247 N N . GLN A 1 638 ? -21.293 26.215 -3.479 1.00 93.38 638 GLN A N 1
ATOM 5248 C CA . GLN A 1 638 ? -21.480 24.767 -3.576 1.00 93.38 638 GLN A CA 1
ATOM 5249 C C . GLN A 1 638 ? -20.137 24.063 -3.821 1.00 93.38 638 GLN A C 1
ATOM 5251 O O . GLN A 1 638 ? -19.866 23.043 -3.197 1.00 93.38 638 GLN A O 1
ATOM 5256 N N . TYR A 1 639 ? -19.262 24.642 -4.649 1.00 90.19 639 TYR A N 1
ATOM 5257 C CA . TYR A 1 639 ? -17.893 24.156 -4.848 1.00 90.19 639 TYR A CA 1
ATOM 5258 C C . TYR A 1 639 ? -16.995 24.379 -3.614 1.00 90.19 639 TYR A C 1
ATOM 5260 O O . TYR A 1 639 ? -16.310 23.451 -3.183 1.00 90.19 639 TYR A O 1
ATOM 5268 N N . ASP A 1 640 ? -17.037 25.567 -3.003 1.00 84.62 640 ASP A N 1
ATOM 5269 C CA . ASP A 1 640 ? -16.246 25.908 -1.809 1.00 84.62 640 ASP A CA 1
ATOM 5270 C C . ASP A 1 640 ? -16.645 25.011 -0.613 1.00 84.62 640 ASP A C 1
ATOM 5272 O O . ASP A 1 640 ? -15.791 24.458 0.082 1.00 84.62 640 ASP A O 1
ATOM 5276 N N . LEU A 1 641 ? -17.947 24.755 -0.436 1.00 91.12 641 LEU A N 1
ATOM 5277 C CA . LEU A 1 641 ? -18.493 23.821 0.554 1.00 91.12 641 LEU A CA 1
ATOM 5278 C C . LEU A 1 641 ? -18.126 22.357 0.257 1.00 91.12 641 LEU A C 1
ATOM 5280 O O . LEU A 1 641 ? -17.853 21.595 1.185 1.00 91.12 641 LEU A O 1
ATOM 5284 N N . ALA A 1 642 ? -18.084 21.952 -1.015 1.00 89.94 642 ALA A N 1
ATOM 5285 C CA . ALA A 1 642 ? -17.618 20.619 -1.395 1.00 89.94 642 ALA A CA 1
ATOM 5286 C C . ALA A 1 642 ? -16.137 20.413 -1.032 1.00 89.94 642 ALA A C 1
ATOM 5288 O O . ALA A 1 642 ? -15.778 19.353 -0.521 1.00 89.94 642 ALA A O 1
ATOM 5289 N N . ILE A 1 643 ? -15.296 21.445 -1.194 1.00 85.25 643 ILE A N 1
ATOM 5290 C CA . ILE A 1 643 ? -13.910 21.446 -0.697 1.00 85.25 643 ILE A CA 1
ATOM 5291 C C . ILE A 1 643 ? -13.878 21.347 0.834 1.00 85.25 643 ILE A C 1
ATOM 5293 O O . ILE A 1 643 ? -13.097 20.554 1.363 1.00 85.25 643 ILE A O 1
ATOM 5297 N N . CYS A 1 644 ? -14.731 22.087 1.555 1.00 87.31 644 CYS A N 1
ATOM 5298 C CA . CYS A 1 644 ? -14.834 21.966 3.013 1.00 87.31 644 CYS A CA 1
ATOM 5299 C C . CYS A 1 644 ? -15.114 20.523 3.454 1.00 87.31 644 CYS A C 1
ATOM 5301 O O . CYS A 1 644 ? -14.395 20.012 4.310 1.00 87.31 644 CYS A O 1
ATOM 5303 N N . TYR A 1 645 ? -16.081 19.839 2.838 1.00 91.56 645 TYR A N 1
ATOM 5304 C CA . TYR A 1 645 ? -16.383 18.436 3.148 1.00 91.56 645 TYR A CA 1
ATOM 5305 C C . TYR A 1 645 ? -15.301 17.448 2.677 1.00 91.56 645 TYR A C 1
ATOM 5307 O O . TYR A 1 645 ? -15.021 16.479 3.380 1.00 91.56 645 TYR A O 1
ATOM 5315 N N . LYS A 1 646 ? -14.642 17.694 1.536 1.00 85.12 646 LYS A N 1
ATOM 5316 C CA . LYS A 1 646 ? -13.537 16.865 1.007 1.00 85.12 646 LYS A CA 1
ATOM 5317 C C . LYS A 1 646 ? -12.298 16.894 1.905 1.00 85.12 646 LYS A C 1
ATOM 5319 O O . LYS A 1 646 ? -11.629 15.872 2.054 1.00 85.12 646 LYS A O 1
ATOM 5324 N N . ASN A 1 647 ? -12.002 18.054 2.493 1.00 77.69 647 ASN A N 1
ATOM 5325 C CA . ASN A 1 647 ? -10.764 18.311 3.232 1.00 77.69 647 ASN A CA 1
ATOM 5326 C C . ASN A 1 647 ? -10.951 18.409 4.760 1.00 77.69 647 ASN A C 1
ATOM 5328 O O . ASN A 1 647 ? -9.963 18.347 5.483 1.00 77.69 647 ASN A O 1
ATOM 5332 N N . GLY A 1 648 ? -12.183 18.563 5.258 1.00 86.75 648 GLY A N 1
ATOM 5333 C CA . GLY A 1 648 ? -12.473 18.795 6.679 1.00 86.75 648 GLY A CA 1
ATOM 5334 C C . GLY A 1 648 ? -12.268 20.247 7.145 1.00 86.75 648 GLY A C 1
ATOM 5335 O O . GLY A 1 648 ? -11.899 20.478 8.294 1.00 86.75 648 GLY A O 1
ATOM 5336 N N . LEU A 1 649 ? -12.469 21.238 6.265 1.00 78.19 649 LEU A N 1
ATOM 5337 C CA . LEU A 1 649 ? -12.292 22.661 6.608 1.00 78.19 649 LEU A CA 1
ATOM 5338 C C . LEU A 1 649 ? -13.556 23.198 7.287 1.00 78.19 649 LEU A C 1
ATOM 5340 O O . LEU A 1 649 ? -14.593 23.356 6.640 1.00 78.19 649 LEU A O 1
ATOM 5344 N N . GLY A 1 650 ? -13.483 23.457 8.594 1.00 83.25 650 GLY A N 1
ATOM 5345 C CA . GLY A 1 650 ? -14.617 23.932 9.405 1.00 83.25 650 GLY A CA 1
ATOM 5346 C C . GLY A 1 650 ? -15.713 22.895 9.701 1.00 83.25 650 GLY A C 1
ATOM 5347 O O . GLY A 1 650 ? -16.642 23.196 10.450 1.00 83.25 650 GLY A O 1
ATOM 5348 N N . THR A 1 651 ? -15.589 21.680 9.162 1.00 89.62 651 THR A N 1
ATOM 5349 C CA . THR A 1 651 ? -16.507 20.535 9.300 1.00 89.62 651 THR A CA 1
ATOM 5350 C C . THR A 1 651 ? -15.703 19.236 9.410 1.00 89.62 651 THR A C 1
ATOM 5352 O O . THR A 1 651 ? -14.519 19.209 9.087 1.00 89.62 651 THR A O 1
ATOM 5355 N N . GLU A 1 652 ? -16.325 18.136 9.830 1.00 90.69 652 GLU A N 1
ATOM 5356 C CA . GLU A 1 652 ? -15.733 16.807 9.633 1.00 90.69 652 GLU A CA 1
ATOM 5357 C C . GLU A 1 652 ? -15.677 16.446 8.137 1.00 90.69 652 GLU A C 1
ATOM 5359 O O . GLU A 1 652 ? -16.478 16.943 7.336 1.00 90.69 652 GLU A O 1
ATOM 5364 N N . LYS A 1 653 ? -14.714 15.592 7.761 1.00 90.06 653 LYS A N 1
ATOM 5365 C CA . LYS A 1 653 ? -14.557 15.111 6.383 1.00 90.06 653 LYS A CA 1
ATOM 5366 C C . LYS A 1 653 ? -15.699 14.152 6.034 1.00 90.06 653 LYS A C 1
ATOM 5368 O O . LYS A 1 653 ? -15.834 13.109 6.666 1.00 90.06 653 LYS A O 1
ATOM 5373 N N . ASP A 1 654 ? -16.444 14.464 4.980 1.00 92.00 654 ASP A N 1
ATOM 5374 C CA . ASP A 1 654 ? -17.515 13.624 4.440 1.00 92.00 654 ASP A CA 1
ATOM 5375 C C . ASP A 1 654 ? -17.420 13.609 2.908 1.00 92.00 654 ASP A C 1
ATOM 5377 O O . ASP A 1 654 ? -17.750 14.576 2.219 1.00 92.00 654 ASP A O 1
ATOM 5381 N N . GLU A 1 655 ? -16.944 12.494 2.356 1.00 89.50 655 GLU A N 1
ATOM 5382 C CA . GLU A 1 655 ? -16.758 12.338 0.910 1.00 89.50 655 GLU A CA 1
ATOM 5383 C C . GLU A 1 655 ? -18.083 12.287 0.144 1.00 89.50 655 GLU A C 1
ATOM 5385 O O . GLU A 1 655 ? -18.136 12.698 -1.016 1.00 89.50 655 GLU A O 1
ATOM 5390 N N . LYS A 1 656 ? -19.169 11.844 0.788 1.00 95.94 656 LYS A N 1
ATOM 5391 C CA . LYS A 1 656 ? -20.499 11.798 0.180 1.00 95.94 656 LYS A CA 1
ATOM 5392 C C . LYS A 1 656 ? -21.117 13.191 0.124 1.00 95.94 656 LYS A C 1
ATOM 5394 O O . LYS A 1 656 ? -21.645 13.565 -0.920 1.00 95.94 656 LYS A O 1
ATOM 5399 N N . GLN A 1 657 ? -21.007 13.991 1.186 1.00 95.12 657 GLN A N 1
ATOM 5400 C CA . GLN A 1 657 ? -21.389 15.405 1.115 1.00 95.12 657 GLN A CA 1
ATOM 5401 C C . GLN A 1 657 ? -20.518 16.166 0.113 1.00 95.12 657 GLN A C 1
ATOM 5403 O O . GLN A 1 657 ? -21.060 16.934 -0.679 1.00 95.12 657 GLN A O 1
ATOM 5408 N N . ALA A 1 658 ? -19.206 15.914 0.064 1.00 93.56 658 ALA A N 1
ATOM 5409 C CA . ALA A 1 658 ? -18.346 16.496 -0.966 1.00 93.56 658 ALA A CA 1
ATOM 5410 C C . ALA A 1 658 ? -18.864 16.172 -2.380 1.00 93.56 658 ALA A C 1
ATOM 5412 O O . ALA A 1 658 ? -19.092 17.089 -3.167 1.00 93.56 658 ALA A O 1
ATOM 5413 N N . PHE A 1 659 ? -19.147 14.898 -2.678 1.00 97.06 659 PHE A N 1
ATOM 5414 C CA . PHE A 1 659 ? -19.745 14.471 -3.948 1.00 97.06 659 PHE A CA 1
ATOM 5415 C C . PHE A 1 659 ? -21.101 15.148 -4.229 1.00 97.06 659 PHE A C 1
ATOM 5417 O O . PHE A 1 659 ? -21.298 15.704 -5.309 1.00 97.06 659 PHE A O 1
ATOM 5424 N N . GLU A 1 660 ? -22.022 15.174 -3.260 1.00 97.38 660 GLU A N 1
ATOM 5425 C CA . GLU A 1 660 ? -23.344 15.803 -3.404 1.00 97.38 660 GLU A CA 1
ATOM 5426 C C . GLU A 1 660 ? -23.278 17.321 -3.647 1.00 97.38 660 GLU A C 1
ATOM 5428 O O . GLU A 1 660 ? -24.183 17.878 -4.272 1.00 97.38 660 GLU A O 1
ATOM 5433 N N . TRP A 1 661 ? -22.252 18.015 -3.146 1.00 95.69 661 TRP A N 1
ATOM 5434 C CA . TRP A 1 661 ? -22.056 19.451 -3.374 1.00 95.69 661 TRP A CA 1
ATOM 5435 C C . TRP A 1 661 ? -21.252 19.746 -4.651 1.00 95.69 661 TRP A C 1
ATOM 5437 O O . TRP A 1 661 ? -21.619 20.676 -5.375 1.00 95.69 661 TRP A O 1
ATOM 5447 N N . TYR A 1 662 ? -20.271 18.907 -5.015 1.00 96.69 662 TYR A N 1
ATOM 5448 C CA . TYR A 1 662 ? -19.633 18.952 -6.337 1.00 96.69 662 TYR A CA 1
ATOM 5449 C C . TYR A 1 662 ? -20.643 18.709 -7.458 1.00 96.69 662 TYR A C 1
ATOM 5451 O O . TYR A 1 662 ? -20.611 19.431 -8.450 1.00 96.69 662 TYR A O 1
ATOM 5459 N N . LEU A 1 663 ? -21.575 17.762 -7.293 1.00 97.31 663 LEU A N 1
ATOM 5460 C CA . LEU A 1 663 ? -22.622 17.483 -8.278 1.00 97.31 663 LEU A CA 1
ATOM 5461 C C . LEU A 1 663 ? -23.481 18.724 -8.558 1.00 97.31 663 LEU A C 1
ATOM 5463 O O . LEU A 1 663 ? -23.570 19.152 -9.706 1.00 97.31 663 LEU A O 1
ATOM 5467 N N . LYS A 1 664 ? -24.013 19.368 -7.511 1.00 96.00 664 LYS A N 1
ATOM 5468 C CA . LYS A 1 664 ? -24.817 20.601 -7.636 1.00 96.00 664 LYS A CA 1
ATOM 5469 C C . LYS A 1 664 ? -24.033 21.727 -8.323 1.00 96.00 664 LYS A C 1
ATOM 5471 O O . LYS A 1 664 ? -24.560 22.393 -9.211 1.00 96.00 664 LYS A O 1
ATOM 5476 N N . ALA A 1 665 ? -22.765 21.923 -7.954 1.00 92.50 665 ALA A N 1
ATOM 5477 C CA . ALA A 1 665 ? -21.916 22.944 -8.570 1.00 92.50 665 ALA A CA 1
ATOM 5478 C C . ALA A 1 665 ? -21.584 22.632 -10.047 1.00 92.50 665 ALA A C 1
ATOM 5480 O O . ALA A 1 665 ? -21.531 23.540 -10.878 1.00 92.50 665 ALA A O 1
ATOM 5481 N N . ALA A 1 666 ? -21.397 21.353 -10.385 1.00 94.62 666 ALA A N 1
ATOM 5482 C CA . ALA A 1 666 ? -21.081 20.880 -11.730 1.00 94.62 666 ALA A CA 1
ATOM 5483 C C . ALA A 1 666 ? -22.281 20.951 -12.688 1.00 94.62 666 ALA A C 1
ATOM 5485 O O . ALA A 1 666 ? -22.120 21.353 -13.845 1.00 94.62 666 ALA A O 1
ATOM 5486 N N . GLU A 1 667 ? -23.480 20.611 -12.203 1.00 94.69 667 GLU A N 1
ATOM 5487 C CA . GLU A 1 667 ? -24.761 20.788 -12.902 1.00 94.69 667 GLU A CA 1
ATOM 5488 C C . GLU A 1 667 ? -25.054 22.273 -13.162 1.00 94.69 667 GLU A C 1
ATOM 5490 O O . GLU A 1 667 ? -25.487 22.637 -14.253 1.00 94.69 667 GLU A O 1
ATOM 5495 N N . ASN A 1 668 ? -24.709 23.143 -12.208 1.00 89.06 668 ASN A N 1
ATOM 5496 C CA . ASN A 1 668 ? -24.743 24.602 -12.354 1.00 89.06 668 ASN A CA 1
ATOM 5497 C C . ASN A 1 668 ? -23.571 25.185 -13.182 1.00 89.06 668 ASN A C 1
ATOM 5499 O O . ASN A 1 668 ? -23.410 26.406 -13.244 1.00 89.06 668 ASN A O 1
ATOM 5503 N N . GLY A 1 669 ? -22.766 24.342 -13.840 1.00 86.56 669 GLY A N 1
ATOM 5504 C CA . GLY A 1 669 ? -21.795 24.751 -14.859 1.00 86.56 669 GLY A CA 1
ATOM 5505 C C . GLY A 1 669 ? -20.385 25.102 -14.373 1.00 86.56 669 GLY A C 1
ATOM 5506 O O . GLY A 1 669 ? -19.595 25.597 -15.177 1.00 86.56 669 GLY A O 1
ATOM 5507 N N . ASP A 1 670 ? -20.024 24.872 -13.105 1.00 87.06 670 ASP A N 1
ATOM 5508 C CA . ASP A 1 670 ? -18.661 25.170 -12.647 1.00 87.06 670 ASP A CA 1
ATOM 5509 C C . ASP A 1 670 ? -17.644 24.147 -13.170 1.00 87.06 670 ASP A C 1
ATOM 5511 O O . ASP A 1 670 ? -17.641 22.978 -12.782 1.00 87.06 670 ASP A O 1
ATOM 5515 N N . ALA A 1 671 ? -16.727 24.601 -14.025 1.00 86.94 671 ALA A N 1
ATOM 5516 C CA . ALA A 1 671 ? -15.743 23.735 -14.666 1.00 86.94 671 ALA A CA 1
ATOM 5517 C C . ALA A 1 671 ? -14.752 23.073 -13.686 1.00 86.94 671 ALA A C 1
ATOM 5519 O O . ALA A 1 671 ? -14.170 22.043 -14.026 1.00 86.94 671 ALA A O 1
ATOM 5520 N N . ARG A 1 672 ? -14.534 23.607 -12.476 1.00 86.94 672 ARG A N 1
ATOM 5521 C CA . ARG A 1 672 ? -13.712 22.942 -11.446 1.00 86.94 672 ARG A CA 1
ATOM 5522 C C . ARG A 1 672 ? -14.527 21.871 -10.737 1.00 86.94 672 ARG A C 1
ATOM 5524 O O . ARG A 1 672 ? -14.044 20.756 -10.585 1.00 86.94 672 ARG A O 1
ATOM 5531 N N . ALA A 1 673 ? -15.781 22.168 -10.396 1.00 89.06 673 ALA A N 1
ATOM 5532 C CA . ALA A 1 673 ? -16.696 21.171 -9.848 1.00 89.06 673 ALA A CA 1
ATOM 5533 C C . ALA A 1 673 ? -16.901 19.992 -10.809 1.00 89.06 673 ALA A C 1
ATOM 5535 O O . ALA A 1 673 ? -16.902 18.850 -10.370 1.00 89.06 673 ALA A O 1
ATOM 5536 N N . GLN A 1 674 ? -16.998 20.245 -12.118 1.00 95.31 674 GLN A N 1
ATOM 5537 C CA . GLN A 1 674 ? -17.081 19.197 -13.142 1.00 95.31 674 GLN A CA 1
ATOM 5538 C C . GLN A 1 674 ? -15.813 18.324 -13.192 1.00 95.31 674 GLN A C 1
ATOM 5540 O O . GLN A 1 674 ? -15.924 17.109 -13.335 1.00 95.31 674 GLN A O 1
ATOM 5545 N N . ASN A 1 675 ? -14.619 18.907 -13.021 1.00 91.56 675 ASN A N 1
ATOM 5546 C CA . ASN A 1 675 ? -13.368 18.147 -12.905 1.00 91.56 675 ASN A CA 1
ATOM 5547 C C . ASN A 1 675 ? -13.339 17.286 -11.633 1.00 91.56 675 ASN A C 1
ATOM 5549 O O . ASN A 1 675 ? -13.026 16.101 -11.697 1.00 91.56 675 ASN A O 1
ATOM 5553 N N . ASP A 1 676 ? -13.674 17.863 -10.482 1.00 90.31 676 ASP A N 1
ATOM 5554 C CA . ASP A 1 676 ? -13.598 17.156 -9.201 1.00 90.31 676 ASP A CA 1
ATOM 5555 C C . ASP A 1 676 ? -14.694 16.089 -9.069 1.00 90.31 676 ASP A C 1
ATOM 5557 O O . ASP A 1 676 ? -14.429 15.003 -8.561 1.00 90.31 676 ASP A O 1
ATOM 5561 N N . LEU A 1 677 ? -15.878 16.323 -9.641 1.00 95.44 677 LEU A N 1
ATOM 5562 C CA . LEU A 1 677 ? -16.924 15.314 -9.810 1.00 95.44 677 LEU A CA 1
ATOM 5563 C C . LEU A 1 677 ? -16.474 14.166 -10.730 1.00 95.44 677 LEU A C 1
ATOM 5565 O O . LEU A 1 677 ? -16.770 13.004 -10.451 1.00 95.44 677 LEU A O 1
ATOM 5569 N N . ALA A 1 678 ? -15.741 14.466 -11.807 1.00 94.94 678 ALA A N 1
ATOM 5570 C CA . ALA A 1 678 ? -15.160 13.443 -12.673 1.00 94.94 678 ALA A CA 1
ATOM 5571 C C . ALA A 1 678 ? -14.101 12.604 -11.938 1.00 94.94 678 ALA A C 1
ATOM 5573 O O . ALA A 1 678 ? -14.102 11.382 -12.075 1.00 94.94 678 ALA A O 1
ATOM 5574 N N . ILE A 1 679 ? -13.262 13.225 -11.097 1.00 91.00 679 ILE A N 1
ATOM 5575 C CA . ILE A 1 679 ? -12.341 12.516 -10.190 1.00 91.00 679 ILE A CA 1
ATOM 5576 C C . ILE A 1 679 ? -13.128 11.626 -9.214 1.00 91.00 679 ILE A C 1
ATOM 5578 O O . ILE A 1 679 ? -12.767 10.462 -9.031 1.00 91.00 679 ILE A O 1
ATOM 5582 N N . CYS A 1 680 ? -14.225 12.125 -8.630 1.00 92.88 680 CYS A N 1
ATOM 5583 C CA . CYS A 1 680 ? -15.077 11.338 -7.737 1.00 92.88 680 CYS A CA 1
ATOM 5584 C C . CYS A 1 680 ? -15.638 10.086 -8.421 1.00 92.88 680 CYS A C 1
ATOM 5586 O O . CYS A 1 680 ? -15.488 8.992 -7.881 1.00 92.88 680 CYS A O 1
ATOM 5588 N N . TYR A 1 681 ? -16.205 10.215 -9.625 1.00 95.69 681 TYR A N 1
ATOM 5589 C CA . TYR A 1 681 ? -16.682 9.063 -10.399 1.00 95.69 681 TYR A CA 1
ATOM 5590 C C . TYR A 1 681 ? -15.546 8.131 -10.851 1.00 95.69 681 TYR A C 1
ATOM 5592 O O . TYR A 1 681 ? -15.716 6.916 -10.826 1.00 95.69 681 TYR A O 1
ATOM 5600 N N . GLN A 1 682 ? -14.374 8.652 -11.225 1.00 90.62 682 GLN A N 1
ATOM 5601 C CA . GLN A 1 682 ? -13.243 7.823 -11.661 1.00 90.62 682 GLN A CA 1
ATOM 5602 C C . GLN A 1 682 ? -12.699 6.936 -10.529 1.00 90.62 682 GLN A C 1
ATOM 5604 O O . GLN A 1 682 ? -12.273 5.805 -10.777 1.00 90.62 682 GLN A O 1
ATOM 5609 N N . ASN A 1 683 ? -12.713 7.451 -9.298 1.00 84.69 683 ASN A N 1
ATOM 5610 C CA . ASN A 1 683 ? -12.042 6.837 -8.154 1.00 84.69 683 ASN A CA 1
ATOM 5611 C C . ASN A 1 683 ? -13.009 6.226 -7.118 1.00 84.69 683 ASN A C 1
ATOM 5613 O O . ASN A 1 683 ? -12.548 5.509 -6.236 1.00 84.69 683 ASN A O 1
ATOM 5617 N N . GLY A 1 684 ? -14.322 6.466 -7.221 1.00 90.06 684 GLY A N 1
ATOM 5618 C CA . GLY A 1 684 ? -15.325 5.985 -6.258 1.00 90.06 684 GLY A CA 1
ATOM 5619 C C . GLY A 1 684 ? -15.411 6.818 -4.968 1.00 90.06 684 GLY A C 1
ATOM 5620 O O . GLY A 1 684 ? -15.681 6.286 -3.895 1.00 90.06 684 GLY A O 1
ATOM 5621 N N . ILE A 1 685 ? -15.132 8.124 -5.042 1.00 87.44 685 ILE A N 1
ATOM 5622 C CA . ILE A 1 685 ? -15.103 9.016 -3.867 1.00 87.44 685 ILE A CA 1
ATOM 5623 C C . ILE A 1 685 ? -16.516 9.551 -3.617 1.00 87.44 685 ILE A C 1
ATOM 5625 O O . ILE A 1 685 ? -17.027 10.347 -4.407 1.00 87.44 685 ILE A O 1
ATOM 5629 N N . GLY A 1 686 ? -17.147 9.110 -2.526 1.00 89.75 686 GLY A N 1
ATOM 5630 C CA . GLY A 1 686 ? -18.521 9.489 -2.160 1.00 89.75 686 GLY A CA 1
ATOM 5631 C C . GLY A 1 686 ? -19.629 8.906 -3.051 1.00 89.75 686 GLY A C 1
ATOM 5632 O O . GLY A 1 686 ? -20.798 9.238 -2.858 1.00 89.75 686 GLY A O 1
ATOM 5633 N N . THR A 1 687 ? -19.275 8.056 -4.020 1.00 94.56 687 THR A N 1
ATOM 5634 C CA . THR A 1 687 ? -20.153 7.492 -5.058 1.00 94.56 687 THR A CA 1
ATOM 5635 C C . THR A 1 687 ? -19.557 6.191 -5.608 1.00 94.56 687 THR A C 1
ATOM 5637 O O . THR A 1 687 ? -18.378 5.921 -5.388 1.00 94.56 687 THR A O 1
ATOM 5640 N N . ASP A 1 688 ? -20.326 5.400 -6.357 1.00 93.12 688 ASP A N 1
ATOM 5641 C CA . ASP A 1 688 ? -19.796 4.211 -7.038 1.00 93.12 688 ASP A CA 1
ATOM 5642 C C . ASP A 1 688 ? -18.862 4.593 -8.204 1.00 93.12 688 ASP A C 1
ATOM 5644 O O . ASP A 1 688 ? -19.083 5.581 -8.913 1.00 93.12 688 ASP A O 1
ATOM 5648 N N . LYS A 1 689 ? -17.819 3.784 -8.435 1.00 93.69 689 LYS A N 1
ATOM 5649 C CA . LYS A 1 689 ? -16.835 4.006 -9.506 1.00 93.69 689 LYS A CA 1
ATOM 5650 C C . LYS A 1 689 ? -17.469 3.834 -10.894 1.00 93.69 689 LYS A C 1
ATOM 5652 O O . LYS A 1 689 ? -17.874 2.737 -11.270 1.00 93.69 689 LYS A O 1
ATOM 5657 N N . ASP A 1 690 ? -17.481 4.908 -11.679 1.00 92.88 690 ASP A N 1
ATOM 5658 C CA . ASP A 1 690 ? -18.054 4.981 -13.024 1.00 92.88 690 ASP A CA 1
ATOM 5659 C C . ASP A 1 690 ? -17.137 5.787 -13.961 1.00 92.88 690 ASP A C 1
ATOM 5661 O O . ASP A 1 690 ? -17.184 7.018 -14.042 1.00 92.88 690 ASP A O 1
ATOM 5665 N N . VAL A 1 691 ? -16.280 5.075 -14.696 1.00 89.19 691 VAL A N 1
ATOM 5666 C CA . VAL A 1 691 ? -15.321 5.692 -15.629 1.00 89.19 691 VAL A CA 1
ATOM 5667 C C . VAL A 1 691 ? -15.993 6.372 -16.829 1.00 89.19 691 VAL A C 1
ATOM 5669 O O . VAL A 1 691 ? -15.411 7.289 -17.405 1.00 89.19 691 VAL A O 1
ATOM 5672 N N . SER A 1 692 ? -17.220 5.982 -17.181 1.00 93.25 692 SER A N 1
ATOM 5673 C CA . SER A 1 692 ? -17.979 6.572 -18.289 1.00 93.25 692 SER A CA 1
ATOM 5674 C C . SER A 1 692 ? -18.538 7.940 -17.894 1.00 93.25 692 SER A C 1
ATOM 5676 O O . SER A 1 692 ? -18.351 8.921 -18.615 1.00 93.25 692 SER A O 1
ATOM 5678 N N . LYS A 1 693 ? -19.131 8.054 -16.696 1.00 94.25 693 LYS A N 1
ATOM 5679 C CA . LYS A 1 693 ? -19.520 9.358 -16.131 1.00 94.25 693 LYS A CA 1
ATOM 5680 C C . LYS A 1 693 ? -18.306 10.250 -15.883 1.00 94.25 693 LYS A C 1
ATOM 5682 O O . LYS A 1 693 ? -18.395 11.454 -16.112 1.00 94.25 693 LYS A O 1
ATOM 5687 N N . ALA A 1 694 ? -17.171 9.690 -15.458 1.00 95.88 694 ALA A N 1
ATOM 5688 C CA . ALA A 1 694 ? -15.932 10.456 -15.333 1.00 95.88 694 ALA A CA 1
ATOM 5689 C C . ALA A 1 694 ? -15.512 11.078 -16.677 1.00 95.88 694 ALA A C 1
ATOM 5691 O O . ALA A 1 694 ? -15.269 12.282 -16.742 1.00 95.88 694 ALA A O 1
ATOM 5692 N N . PHE A 1 695 ? -15.509 10.293 -17.759 1.00 95.38 695 PHE A N 1
ATOM 5693 C CA . PHE A 1 695 ? -15.231 10.781 -19.112 1.00 95.38 695 PHE A CA 1
ATOM 5694 C C . PHE A 1 695 ? -16.206 11.889 -19.560 1.00 95.38 695 PHE A C 1
ATOM 5696 O O . PHE A 1 695 ? -15.768 12.923 -20.075 1.00 95.38 695 PHE A O 1
ATOM 5703 N N . GLU A 1 696 ? -17.514 11.742 -19.314 1.00 96.62 696 GLU A N 1
ATOM 5704 C CA . GLU A 1 696 ? -18.502 12.793 -19.612 1.00 96.62 696 GLU A CA 1
ATOM 5705 C C . GLU A 1 696 ? -18.235 14.105 -18.859 1.00 96.62 696 GLU A C 1
ATOM 5707 O O . GLU A 1 696 ? -18.349 15.192 -19.432 1.00 96.62 696 GLU A O 1
ATOM 5712 N N . TRP A 1 697 ? -17.922 14.028 -17.563 1.00 96.12 697 TRP A N 1
ATOM 5713 C CA . TRP A 1 697 ? -17.717 15.211 -16.726 1.00 96.12 697 TRP A CA 1
ATOM 5714 C C . TRP A 1 697 ? -16.360 15.882 -16.980 1.00 96.12 697 TRP A C 1
ATOM 5716 O O . TRP A 1 697 ? -16.309 17.115 -17.021 1.00 96.12 697 TRP A O 1
ATOM 5726 N N . TYR A 1 698 ? -15.301 15.120 -17.285 1.00 96.75 698 TYR A N 1
ATOM 5727 C CA . TYR A 1 698 ? -14.063 15.692 -17.828 1.00 96.75 698 TYR A CA 1
ATOM 5728 C C . TYR A 1 698 ? -14.293 16.351 -19.189 1.00 96.75 698 TYR A C 1
ATOM 5730 O O . TYR A 1 698 ? -13.760 17.432 -19.410 1.00 96.75 698 TYR A O 1
ATOM 5738 N N . SER A 1 699 ? -15.108 15.762 -20.074 1.00 95.94 699 SER A N 1
ATOM 5739 C CA . SER A 1 699 ? -15.433 16.356 -21.381 1.00 95.94 699 SER A CA 1
ATOM 5740 C C . SER A 1 699 ? -16.081 17.735 -21.230 1.00 95.94 699 SER A C 1
ATOM 5742 O O . SER A 1 699 ? -15.557 18.714 -21.758 1.00 95.94 699 SER A O 1
ATOM 5744 N N . LYS A 1 700 ? -17.138 17.841 -20.410 1.00 95.44 700 LYS A N 1
ATOM 5745 C CA . LYS A 1 700 ? -17.804 19.119 -20.081 1.00 95.44 700 LYS A CA 1
ATOM 5746 C C . LYS A 1 700 ? -16.801 20.136 -19.508 1.00 95.44 700 LYS A C 1
ATOM 5748 O O . LYS A 1 700 ? -16.668 21.246 -20.020 1.00 95.44 700 LYS A O 1
ATOM 5753 N N . SER A 1 701 ? -16.026 19.730 -18.502 1.00 93.06 701 SER A N 1
ATOM 5754 C CA . SER A 1 701 ? -15.026 20.581 -17.842 1.00 93.06 701 SER A CA 1
ATOM 5755 C C . SER A 1 701 ? -13.932 21.086 -18.802 1.00 93.06 701 SER A C 1
ATOM 5757 O O . SER A 1 701 ? -13.535 22.256 -18.761 1.00 93.06 701 SER A O 1
ATOM 5759 N N . ALA A 1 702 ? -13.467 20.216 -19.701 1.00 93.75 702 ALA A N 1
ATOM 5760 C CA . ALA A 1 702 ? -12.433 20.508 -20.684 1.00 93.75 702 ALA A CA 1
ATOM 5761 C C . ALA A 1 702 ? -12.914 21.471 -21.782 1.00 93.75 702 ALA A C 1
ATOM 5763 O O . ALA A 1 702 ? -12.143 22.336 -22.211 1.00 93.75 702 ALA A O 1
ATOM 5764 N N . GLU A 1 703 ? -14.177 21.365 -22.204 1.00 92.69 703 GLU A N 1
ATOM 5765 C CA . GLU A 1 703 ? -14.830 22.305 -23.126 1.00 92.69 703 GLU A CA 1
ATOM 5766 C C . GLU A 1 703 ? -14.959 23.709 -22.517 1.00 92.69 703 GLU A C 1
ATOM 5768 O O . GLU A 1 703 ? -14.665 24.696 -23.193 1.00 92.69 703 GLU A O 1
ATOM 5773 N N . TYR A 1 704 ? -15.269 23.812 -21.218 1.00 85.88 704 TYR A N 1
ATOM 5774 C CA . TYR A 1 704 ? -15.249 25.080 -20.470 1.00 85.88 704 TYR A CA 1
ATOM 5775 C C . TYR A 1 704 ? -13.839 25.609 -20.137 1.00 85.88 704 TYR A C 1
ATOM 5777 O O . TYR A 1 704 ? -13.702 26.627 -19.458 1.00 85.88 704 TYR A O 1
ATOM 5785 N N . GLY A 1 705 ? -12.778 24.975 -20.647 1.00 83.25 705 GLY A N 1
ATOM 5786 C CA . GLY A 1 705 ? -11.416 25.507 -20.587 1.00 83.25 705 GLY A CA 1
ATOM 5787 C C . GLY A 1 705 ? -10.583 25.076 -19.377 1.00 83.25 705 GLY A C 1
ATOM 5788 O O . GLY A 1 705 ? -9.470 25.575 -19.223 1.00 83.25 705 GLY A O 1
ATOM 5789 N N . ASN A 1 706 ? -11.067 24.161 -18.528 1.00 86.00 706 ASN A N 1
ATOM 5790 C CA . ASN A 1 706 ? -10.289 23.669 -17.388 1.00 86.00 706 ASN A CA 1
ATOM 5791 C C . ASN A 1 706 ? -9.075 22.856 -17.878 1.00 86.00 706 ASN A C 1
ATOM 5793 O O . ASN A 1 706 ? -9.222 21.745 -18.389 1.00 86.00 706 ASN A O 1
ATOM 5797 N N . ALA A 1 707 ? -7.869 23.401 -17.706 1.00 87.25 707 ALA A N 1
ATOM 5798 C CA . ALA A 1 707 ? -6.641 22.796 -18.217 1.00 87.25 707 ALA A CA 1
ATOM 5799 C C . ALA A 1 707 ? -6.338 21.416 -17.597 1.00 87.25 707 ALA A C 1
ATOM 5801 O O . ALA A 1 707 ? -5.852 20.531 -18.302 1.00 87.25 707 ALA A O 1
ATOM 5802 N N . GLN A 1 708 ? -6.685 21.185 -16.327 1.00 87.06 708 GLN A N 1
ATOM 5803 C CA . GLN A 1 708 ? -6.498 19.886 -15.673 1.00 87.06 708 GLN A CA 1
ATOM 5804 C C . GLN A 1 708 ? -7.463 18.834 -16.238 1.00 87.06 708 GLN A C 1
ATOM 5806 O O . GLN A 1 708 ? -7.047 17.720 -16.557 1.00 87.06 708 GLN A O 1
ATOM 5811 N N . ALA A 1 709 ? -8.726 19.199 -16.471 1.00 90.81 709 ALA A N 1
ATOM 5812 C CA . ALA A 1 709 ? -9.670 18.309 -17.145 1.00 90.81 709 ALA A CA 1
ATOM 5813 C C . ALA A 1 709 ? -9.271 18.034 -18.601 1.00 90.81 709 ALA A C 1
ATOM 5815 O O . ALA A 1 709 ? -9.426 16.911 -19.065 1.00 90.81 709 ALA A O 1
ATOM 5816 N N . GLN A 1 710 ? -8.686 19.009 -19.307 1.00 94.81 710 GLN A N 1
ATOM 5817 C CA . GLN A 1 710 ? -8.117 18.795 -20.645 1.00 94.81 710 GLN A CA 1
ATOM 5818 C C . GLN A 1 710 ? -6.955 17.785 -20.617 1.00 94.81 710 GLN A C 1
ATOM 5820 O O . GLN A 1 710 ? -6.891 16.921 -21.488 1.00 94.81 710 GLN A O 1
ATOM 5825 N N . ARG A 1 711 ? -6.077 17.823 -19.599 1.00 93.38 711 ARG A N 1
ATOM 5826 C CA . ARG A 1 711 ? -5.027 16.802 -19.398 1.00 93.38 711 ARG A CA 1
ATOM 5827 C C . ARG A 1 711 ? -5.647 15.424 -19.153 1.00 93.38 711 ARG A C 1
ATOM 5829 O O . ARG A 1 711 ? -5.296 14.459 -19.827 1.00 93.38 711 ARG A O 1
ATOM 5836 N N . ASN A 1 712 ? -6.601 15.340 -18.228 1.00 90.81 712 ASN A N 1
ATOM 5837 C CA . ASN A 1 712 ? -7.239 14.081 -17.843 1.00 90.81 712 ASN A CA 1
ATOM 5838 C C . ASN A 1 712 ? -8.065 13.474 -18.999 1.00 90.81 712 ASN A C 1
ATOM 5840 O O . ASN A 1 712 ? -8.033 12.264 -19.207 1.00 90.81 712 ASN A O 1
ATOM 5844 N N . LEU A 1 713 ? -8.721 14.303 -19.816 1.00 93.81 713 LEU A N 1
ATOM 5845 C CA . LEU A 1 713 ? -9.415 13.886 -21.038 1.00 93.81 713 LEU A CA 1
ATOM 5846 C C . LEU A 1 713 ? -8.440 13.396 -22.122 1.00 93.81 713 LEU A C 1
ATOM 5848 O O . LEU A 1 713 ? -8.734 12.423 -22.816 1.00 93.81 713 LEU A O 1
ATOM 5852 N N . GLY A 1 714 ? -7.257 14.013 -22.229 1.00 94.56 714 GLY A N 1
ATOM 5853 C CA . GLY A 1 714 ? -6.145 13.497 -23.033 1.00 94.56 714 GLY A CA 1
ATOM 5854 C C . GLY A 1 714 ? -5.723 12.090 -22.593 1.00 94.56 714 GLY A C 1
ATOM 5855 O O . GLY A 1 714 ? -5.638 11.195 -23.430 1.00 94.56 714 GLY A O 1
ATOM 5856 N N . ASN A 1 715 ? -5.578 11.855 -21.281 1.00 91.50 715 ASN A N 1
ATOM 5857 C CA . ASN A 1 715 ? -5.308 10.518 -20.729 1.00 91.50 715 ASN A CA 1
ATOM 5858 C C . ASN A 1 715 ? -6.432 9.520 -21.065 1.00 91.50 715 ASN A C 1
ATOM 5860 O O . ASN A 1 715 ? -6.148 8.380 -21.430 1.00 91.50 715 ASN A O 1
ATOM 5864 N N . HIS A 1 716 ? -7.702 9.932 -20.970 1.00 93.44 716 HIS A N 1
ATOM 5865 C CA . HIS A 1 716 ? -8.847 9.067 -21.283 1.00 93.44 716 HIS A CA 1
ATOM 5866 C C . HIS A 1 716 ? -8.834 8.619 -22.752 1.00 93.44 716 HIS A C 1
ATOM 5868 O O . HIS A 1 716 ? -8.951 7.421 -23.012 1.00 93.44 716 HIS A O 1
ATOM 5874 N N . TYR A 1 717 ? -8.576 9.530 -23.697 1.00 96.19 717 TYR A N 1
ATOM 5875 C CA . TYR A 1 717 ? -8.403 9.188 -25.118 1.00 96.19 717 TYR A CA 1
ATOM 5876 C C . TYR A 1 717 ? -7.101 8.433 -25.437 1.00 96.19 717 TYR A C 1
ATOM 5878 O O . TYR A 1 717 ? -7.069 7.693 -26.421 1.00 96.19 717 TYR A O 1
ATOM 5886 N N . HIS A 1 718 ? -6.044 8.572 -24.632 1.00 92.25 718 HIS A N 1
ATOM 5887 C CA . HIS A 1 718 ? -4.786 7.845 -24.834 1.00 92.25 718 HIS A CA 1
ATOM 5888 C C . HIS A 1 718 ? -4.902 6.374 -24.410 1.00 92.25 718 HIS A C 1
ATOM 5890 O O . HIS A 1 718 ? -4.528 5.457 -25.149 1.00 92.25 718 HIS A O 1
ATOM 5896 N N . TYR A 1 719 ? -5.447 6.142 -23.214 1.00 88.94 719 TYR A N 1
ATOM 5897 C CA . TYR A 1 719 ? -5.543 4.814 -22.612 1.00 88.94 719 TYR A CA 1
ATOM 5898 C C . TYR A 1 719 ? -6.836 4.067 -22.969 1.00 88.94 719 TYR A C 1
ATOM 5900 O O . TYR A 1 719 ? -6.846 2.841 -22.892 1.00 88.94 719 TYR A O 1
ATOM 5908 N N . GLY A 1 720 ? -7.877 4.760 -23.440 1.00 90.31 720 GLY A N 1
ATOM 5909 C CA . GLY A 1 720 ? -9.185 4.166 -23.738 1.00 90.31 720 GLY A CA 1
ATOM 5910 C C . GLY A 1 720 ? -10.050 4.004 -22.484 1.00 90.31 720 GLY A C 1
ATOM 5911 O O . GLY A 1 720 ? -10.663 2.962 -22.268 1.00 90.31 720 GLY A O 1
ATOM 5912 N N . ILE A 1 721 ? -10.036 5.010 -21.604 1.00 88.56 721 ILE A N 1
ATOM 5913 C CA . ILE A 1 721 ? -10.771 5.004 -20.331 1.00 88.56 721 ILE A CA 1
ATOM 5914 C C . ILE A 1 721 ? -12.103 5.719 -20.558 1.00 88.56 721 ILE A C 1
ATOM 5916 O O . ILE A 1 721 ? -12.114 6.905 -20.860 1.00 88.56 721 ILE A O 1
ATOM 5920 N N . GLY A 1 722 ? -13.225 4.999 -20.460 1.00 87.38 722 GLY A N 1
ATOM 5921 C CA . GLY A 1 722 ? -14.568 5.555 -20.702 1.00 87.38 722 GLY A CA 1
ATOM 5922 C C . GLY A 1 722 ? -14.878 5.922 -22.167 1.00 87.38 722 GLY A C 1
ATOM 5923 O O . GLY A 1 722 ? -15.997 6.327 -22.466 1.00 87.38 722 GLY A O 1
ATOM 5924 N N . THR A 1 723 ? -13.916 5.753 -23.080 1.00 92.56 723 THR A N 1
ATOM 5925 C CA . THR A 1 723 ? -13.997 6.043 -24.521 1.00 92.56 723 THR A CA 1
ATOM 5926 C C . THR A 1 723 ? -13.090 5.090 -25.302 1.00 92.56 723 THR A C 1
ATOM 5928 O O . THR A 1 723 ? -12.132 4.553 -24.747 1.00 92.56 723 THR A O 1
ATOM 5931 N N . ASP A 1 724 ? -13.325 4.937 -26.606 1.00 93.00 724 ASP A N 1
ATOM 5932 C CA . ASP A 1 724 ? -12.325 4.383 -27.525 1.00 93.00 724 ASP A CA 1
ATOM 5933 C C . ASP A 1 724 ? -11.055 5.254 -27.564 1.00 93.00 724 ASP A C 1
ATOM 5935 O O . ASP A 1 724 ? -11.109 6.473 -27.346 1.00 93.00 724 ASP A O 1
ATOM 5939 N N . LYS A 1 725 ? -9.914 4.629 -27.888 1.00 93.56 725 LYS A N 1
ATOM 5940 C CA . LYS A 1 725 ? -8.630 5.323 -28.068 1.00 93.56 725 LYS A CA 1
ATOM 5941 C C . LYS A 1 725 ? -8.648 6.229 -29.301 1.00 93.56 725 LYS A C 1
ATOM 5943 O O . LYS A 1 725 ? -9.013 5.795 -30.392 1.00 93.56 725 LYS A O 1
ATOM 5948 N N . ASP A 1 726 ? -8.180 7.465 -29.145 1.00 96.50 726 ASP A N 1
ATOM 5949 C CA . ASP A 1 726 ? -8.104 8.462 -30.218 1.00 96.50 726 ASP A CA 1
ATOM 5950 C C . ASP A 1 726 ? -6.838 9.316 -30.057 1.00 96.50 726 ASP A C 1
ATOM 5952 O O . ASP A 1 726 ? -6.786 10.276 -29.283 1.00 96.50 726 ASP A O 1
ATOM 5956 N N . GLU A 1 727 ? -5.782 8.957 -30.789 1.00 95.12 727 GLU A N 1
ATOM 5957 C CA . GLU A 1 727 ? -4.486 9.640 -30.715 1.00 95.12 727 GLU A CA 1
ATOM 5958 C C . GLU A 1 727 ? -4.563 11.117 -31.127 1.00 95.12 727 GLU A C 1
ATOM 5960 O O . GLU A 1 727 ? -3.840 11.953 -30.584 1.00 95.12 727 GLU A O 1
ATOM 5965 N N . LYS A 1 728 ? -5.458 11.471 -32.060 1.00 96.94 728 LYS A N 1
ATOM 5966 C CA . LYS A 1 728 ? -5.607 12.859 -32.519 1.00 96.94 728 LYS A CA 1
ATOM 5967 C C . LYS A 1 728 ? -6.235 13.719 -31.435 1.00 96.94 728 LYS A C 1
ATOM 5969 O O . LYS A 1 728 ? -5.731 14.807 -31.167 1.00 96.94 728 LYS A O 1
ATOM 5974 N N . LYS A 1 729 ? -7.274 13.217 -30.762 1.00 95.88 729 LYS A N 1
ATOM 5975 C CA . LYS A 1 729 ? -7.854 13.899 -29.596 1.00 95.88 729 LYS A CA 1
ATOM 5976 C C . LYS A 1 729 ? -6.903 13.911 -28.404 1.00 95.88 729 LYS A C 1
ATOM 5978 O O . LYS A 1 729 ? -6.858 14.913 -27.702 1.00 95.88 729 LYS A O 1
ATOM 5983 N N . THR A 1 730 ? -6.115 12.856 -28.202 1.00 95.94 730 THR A N 1
ATOM 5984 C CA . THR A 1 730 ? -5.033 12.823 -27.200 1.00 95.94 730 THR A CA 1
ATOM 5985 C C . THR A 1 730 ? -4.089 14.014 -27.396 1.00 95.94 730 THR A C 1
ATOM 5987 O O . THR A 1 730 ? -3.942 14.850 -26.503 1.00 95.94 730 THR A O 1
ATOM 5990 N N . PHE A 1 731 ? -3.535 14.160 -28.605 1.00 96.56 731 PHE A N 1
ATOM 5991 C CA . PHE A 1 731 ? -2.670 15.284 -28.963 1.00 96.56 731 PHE A CA 1
ATOM 5992 C C . PHE A 1 731 ? -3.382 16.642 -28.859 1.00 96.56 731 PHE A C 1
ATOM 5994 O O . PHE A 1 731 ? -2.814 17.596 -28.324 1.00 96.56 731 PHE A O 1
ATOM 6001 N N . GLU A 1 732 ? -4.629 16.746 -29.328 1.00 97.25 732 GLU A N 1
ATOM 6002 C CA . GLU A 1 732 ? -5.420 17.980 -29.279 1.00 97.25 732 GLU A CA 1
ATOM 6003 C C . GLU A 1 732 ? -5.678 18.447 -27.835 1.00 97.25 732 GLU A C 1
ATOM 6005 O O . GLU A 1 732 ? -5.504 19.629 -27.525 1.00 97.25 732 GLU A O 1
ATOM 6010 N N . TRP A 1 733 ? -6.071 17.542 -26.936 1.00 96.50 733 TRP A N 1
ATOM 6011 C CA . TRP A 1 733 ? -6.407 17.878 -25.552 1.00 96.50 733 TRP A CA 1
ATOM 6012 C C . TRP A 1 733 ? -5.172 18.147 -24.688 1.00 96.50 733 TRP A C 1
ATOM 6014 O O . TRP A 1 733 ? -5.187 19.128 -23.940 1.00 96.50 733 TRP A O 1
ATOM 6024 N N . TYR A 1 734 ? -4.068 17.410 -24.864 1.00 95.81 734 TYR A N 1
ATOM 6025 C CA . TYR A 1 734 ? -2.784 17.791 -24.259 1.00 95.81 734 TYR A CA 1
ATOM 6026 C C . TYR A 1 734 ? -2.283 19.144 -24.789 1.00 95.81 734 TYR A C 1
ATOM 6028 O O . TYR A 1 734 ? -1.862 19.987 -23.998 1.00 95.81 734 TYR A O 1
ATOM 6036 N N . SER A 1 735 ? -2.407 19.412 -26.095 1.00 94.81 735 SER A N 1
ATOM 6037 C CA . SER A 1 735 ? -2.042 20.710 -26.688 1.00 94.81 735 SER A CA 1
ATOM 6038 C C . SER A 1 735 ? -2.864 21.869 -26.117 1.00 94.81 735 SER A C 1
ATOM 6040 O O . SER A 1 735 ? -2.308 22.925 -25.811 1.00 94.81 735 SER A O 1
ATOM 6042 N N . LYS A 1 736 ? -4.181 21.689 -25.939 1.00 94.44 736 LYS A N 1
ATOM 6043 C CA . LYS A 1 736 ? -5.056 22.675 -25.277 1.00 94.44 736 LYS A CA 1
ATOM 6044 C C . LYS A 1 736 ? -4.647 22.887 -23.819 1.00 94.44 736 LYS A C 1
ATOM 6046 O O . LYS A 1 736 ? -4.460 24.031 -23.416 1.00 94.44 736 LYS A O 1
ATOM 6051 N N . SER A 1 737 ? -4.446 21.806 -23.066 1.00 91.62 737 SER A N 1
ATOM 6052 C CA . SER A 1 737 ? -4.071 21.845 -21.649 1.00 91.62 737 SER A CA 1
ATOM 6053 C C . SER A 1 737 ? -2.741 22.577 -21.418 1.00 91.62 737 SER A C 1
ATOM 6055 O O . SER A 1 737 ? -2.688 23.542 -20.652 1.00 91.62 737 SER A O 1
ATOM 6057 N N . ALA A 1 738 ? -1.696 22.208 -22.166 1.00 89.44 738 ALA A N 1
ATOM 6058 C CA . ALA A 1 738 ? -0.378 22.839 -22.102 1.00 89.44 738 ALA A CA 1
ATOM 6059 C C . ALA A 1 738 ? -0.420 24.323 -22.509 1.00 89.44 738 ALA A C 1
ATOM 6061 O O . ALA A 1 738 ? 0.239 25.160 -21.891 1.00 89.44 738 ALA A O 1
ATOM 6062 N N . LYS A 1 739 ? -1.231 24.676 -23.518 1.00 90.31 739 LYS A N 1
ATOM 6063 C CA . LYS A 1 739 ? -1.459 26.071 -23.938 1.00 90.31 739 LYS A CA 1
ATOM 6064 C C . LYS A 1 739 ? -2.223 26.890 -22.891 1.00 90.31 739 LYS A C 1
ATOM 6066 O O . LYS A 1 739 ? -1.992 28.092 -22.786 1.00 90.31 739 LYS A O 1
ATOM 6071 N N . ASN A 1 740 ? -3.103 26.252 -22.123 1.00 79.38 740 ASN A N 1
ATOM 6072 C CA . ASN A 1 740 ? -3.879 26.866 -21.044 1.00 79.38 740 ASN A CA 1
ATOM 6073 C C . ASN A 1 740 ? -3.130 26.884 -19.695 1.00 79.38 740 ASN A C 1
ATOM 6075 O O . ASN A 1 740 ? -3.731 27.191 -18.668 1.00 79.38 740 ASN A O 1
ATOM 6079 N N . GLY A 1 741 ? -1.821 26.607 -19.699 1.00 70.88 741 GLY A N 1
ATOM 6080 C CA . GLY A 1 741 ? -0.925 26.838 -18.564 1.00 70.88 741 GLY A CA 1
ATOM 6081 C C . GLY A 1 741 ? -0.674 25.637 -17.654 1.00 70.88 741 GLY A C 1
ATOM 6082 O O . GLY A 1 741 ? 0.127 25.771 -16.737 1.00 70.88 741 GLY A O 1
ATOM 6083 N N . ASN A 1 742 ? -1.280 24.471 -17.903 1.00 77.75 742 ASN A N 1
ATOM 6084 C CA . ASN A 1 742 ? -0.965 23.275 -17.121 1.00 77.75 742 ASN A CA 1
ATOM 6085 C C . ASN A 1 742 ? 0.451 22.785 -17.463 1.00 77.75 742 ASN A C 1
ATOM 6087 O O . ASN A 1 742 ? 0.765 22.483 -18.620 1.00 77.75 742 ASN A O 1
ATOM 6091 N N . GLU A 1 743 ? 1.327 22.726 -16.462 1.00 77.44 743 GLU A N 1
ATOM 6092 C CA . GLU A 1 743 ? 2.732 22.373 -16.681 1.00 77.44 743 GLU A CA 1
ATOM 6093 C C . GLU A 1 743 ? 2.934 20.877 -16.914 1.00 77.44 743 GLU A C 1
ATOM 6095 O O . GLU A 1 743 ? 3.771 20.479 -17.725 1.00 77.44 743 GLU A O 1
ATOM 6100 N N . LEU A 1 744 ? 2.112 20.043 -16.274 1.00 79.12 744 LEU A N 1
ATOM 6101 C CA . LEU A 1 744 ? 2.165 18.590 -16.421 1.00 79.12 744 LEU A CA 1
ATOM 6102 C C . LEU A 1 744 ? 1.823 18.163 -17.858 1.00 79.12 744 LEU A C 1
ATOM 6104 O O . LEU A 1 744 ? 2.481 17.288 -18.409 1.00 79.12 744 LEU A O 1
ATOM 6108 N N . ALA A 1 745 ? 0.872 18.824 -18.522 1.00 87.88 745 ALA A N 1
ATOM 6109 C CA . ALA A 1 745 ? 0.523 18.551 -19.918 1.00 87.88 745 ALA A CA 1
ATOM 6110 C C . ALA A 1 745 ? 1.640 18.858 -20.935 1.00 87.88 745 ALA A C 1
ATOM 6112 O O . ALA A 1 745 ? 1.590 18.349 -22.053 1.00 87.88 745 ALA A O 1
ATOM 6113 N N . GLN A 1 746 ? 2.661 19.646 -20.574 1.00 88.62 746 GLN A N 1
ATOM 6114 C CA . GLN A 1 746 ? 3.820 19.885 -21.446 1.00 88.62 746 GLN A CA 1
ATOM 6115 C C . GLN A 1 746 ? 4.682 18.616 -21.590 1.00 88.62 746 GLN A C 1
ATOM 6117 O O . GLN A 1 746 ? 5.228 18.381 -22.665 1.00 88.62 746 GLN A O 1
ATOM 6122 N N . ASP A 1 747 ? 4.730 17.769 -20.554 1.00 88.75 747 ASP A N 1
ATOM 6123 C CA . ASP A 1 747 ? 5.373 16.445 -20.567 1.00 88.75 747 ASP A CA 1
ATOM 6124 C C . ASP A 1 747 ? 4.622 15.464 -21.481 1.00 88.75 747 ASP A C 1
ATOM 6126 O O . ASP A 1 747 ? 5.189 14.927 -22.431 1.00 88.75 747 ASP A O 1
ATOM 6130 N N . TYR A 1 748 ? 3.306 15.325 -21.286 1.00 90.00 748 TYR A N 1
ATOM 6131 C CA . TYR A 1 748 ? 2.457 14.483 -22.137 1.00 90.00 748 TYR A CA 1
ATOM 6132 C C . TYR A 1 748 ? 2.471 14.926 -23.612 1.00 90.00 748 TYR A C 1
ATOM 6134 O O . TYR A 1 748 ? 2.463 14.089 -24.519 1.00 90.00 748 TYR A O 1
ATOM 6142 N N . LEU A 1 749 ? 2.557 16.234 -23.880 1.00 94.00 749 LEU A N 1
ATOM 6143 C CA . LEU A 1 749 ? 2.720 16.764 -25.234 1.00 94.00 749 LEU A CA 1
ATOM 6144 C C . LEU A 1 749 ? 4.108 16.445 -25.820 1.00 94.00 749 LEU A C 1
ATOM 6146 O O . LEU A 1 749 ? 4.202 16.088 -26.996 1.00 94.00 749 LEU A O 1
ATOM 6150 N N . ALA A 1 750 ? 5.175 16.521 -25.017 1.00 94.44 750 ALA A N 1
ATOM 6151 C CA . ALA A 1 750 ? 6.520 16.115 -25.425 1.00 94.44 750 ALA A CA 1
ATOM 6152 C C . ALA A 1 750 ? 6.571 14.622 -25.786 1.00 94.44 750 ALA A C 1
ATOM 6154 O O . ALA A 1 750 ? 7.074 14.259 -26.852 1.00 94.44 750 ALA A O 1
ATOM 6155 N N . TYR A 1 751 ? 5.958 13.773 -24.959 1.00 92.50 751 TYR A N 1
ATOM 6156 C CA . TYR A 1 751 ? 5.788 12.343 -25.209 1.00 92.50 751 TYR A CA 1
ATOM 6157 C C . TYR A 1 751 ? 5.033 12.066 -26.523 1.00 92.50 751 TYR A C 1
ATOM 6159 O O . TYR A 1 751 ? 5.424 11.172 -27.281 1.00 92.50 751 TYR A O 1
ATOM 6167 N N . CYS A 1 752 ? 4.009 12.864 -26.854 1.00 95.38 752 CYS A N 1
ATOM 6168 C CA . CYS A 1 752 ? 3.300 12.751 -28.133 1.00 95.38 752 CYS A CA 1
ATOM 6169 C C . CYS A 1 752 ? 4.189 13.103 -29.336 1.00 95.38 752 CYS A C 1
ATOM 6171 O O . CYS A 1 752 ? 4.215 12.337 -30.298 1.00 95.38 752 CYS A O 1
ATOM 6173 N N . TYR A 1 753 ? 4.966 14.192 -29.278 1.00 97.06 753 TYR A N 1
ATOM 6174 C CA . TYR A 1 753 ? 5.928 14.541 -30.337 1.00 97.06 753 TYR A CA 1
ATOM 6175 C C . TYR A 1 753 ? 7.077 13.528 -30.464 1.00 97.06 753 TYR A C 1
ATOM 6177 O O . TYR A 1 753 ? 7.539 13.261 -31.573 1.00 97.06 753 TYR A O 1
ATOM 6185 N N . LEU A 1 754 ? 7.525 12.923 -29.361 1.00 94.12 754 LEU A N 1
ATOM 6186 C CA . LEU A 1 754 ? 8.553 11.879 -29.372 1.00 94.12 754 LEU A CA 1
ATOM 6187 C C . LEU A 1 754 ? 8.060 10.603 -30.075 1.00 94.12 754 LEU A C 1
ATOM 6189 O O . LEU A 1 754 ? 8.782 10.007 -30.882 1.00 94.12 754 LEU A O 1
ATOM 6193 N N . ASN A 1 755 ? 6.823 10.194 -29.785 1.00 92.25 755 ASN A N 1
ATOM 6194 C CA . ASN A 1 755 ? 6.260 8.917 -30.225 1.00 92.25 755 ASN A CA 1
ATOM 6195 C C . ASN A 1 755 ? 5.369 9.004 -31.472 1.00 92.25 755 ASN A C 1
ATOM 6197 O O . ASN A 1 755 ? 5.086 7.967 -32.069 1.00 92.25 755 ASN A O 1
ATOM 6201 N N . GLY A 1 756 ? 5.017 10.206 -31.933 1.00 93.94 756 GLY A N 1
ATOM 6202 C CA . GLY A 1 756 ? 4.169 10.426 -33.110 1.00 93.94 756 GLY A CA 1
ATOM 6203 C C . GLY A 1 756 ? 2.684 10.172 -32.846 1.00 93.94 756 GLY A C 1
ATOM 6204 O O . GLY A 1 756 ? 1.971 9.712 -33.732 1.00 93.94 756 GLY A O 1
ATOM 6205 N N . ILE A 1 757 ? 2.232 10.407 -31.613 1.00 94.50 757 ILE A N 1
ATOM 6206 C CA . ILE A 1 757 ? 0.850 10.150 -31.186 1.00 94.50 757 ILE A CA 1
ATOM 6207 C C . ILE A 1 757 ? 0.003 11.341 -31.629 1.00 94.50 757 ILE A C 1
ATOM 6209 O O . ILE A 1 757 ? 0.153 12.439 -31.096 1.00 94.50 757 ILE A O 1
ATOM 6213 N N . GLY A 1 758 ? -0.847 11.145 -32.639 1.00 93.94 758 GLY A N 1
ATOM 6214 C CA . GLY A 1 758 ? -1.735 12.186 -33.179 1.00 93.94 758 GLY A CA 1
ATOM 6215 C C . GLY A 1 758 ? -1.047 13.316 -33.962 1.00 93.94 758 GLY A C 1
ATOM 6216 O O . GLY A 1 758 ? -1.740 14.176 -34.506 1.00 93.94 758 GLY A O 1
ATOM 6217 N N . THR A 1 759 ? 0.285 13.300 -34.049 1.00 96.19 759 THR A N 1
ATOM 6218 C CA . THR A 1 759 ? 1.151 14.292 -34.706 1.00 96.19 759 THR A CA 1
ATOM 6219 C C . THR A 1 759 ? 2.347 13.596 -35.365 1.00 96.19 759 THR A C 1
ATOM 6221 O O . THR A 1 759 ? 2.677 12.465 -35.011 1.00 96.19 759 THR A O 1
ATOM 6224 N N . ASP A 1 760 ? 3.037 14.266 -36.287 1.00 95.44 760 ASP A N 1
ATOM 6225 C CA . ASP A 1 760 ? 4.320 13.778 -36.802 1.00 95.44 760 ASP A CA 1
ATOM 6226 C C . ASP A 1 760 ? 5.402 13.758 -35.702 1.00 95.44 760 ASP A C 1
ATOM 6228 O O . ASP A 1 760 ? 5.384 14.561 -34.763 1.00 95.44 760 ASP A O 1
ATOM 6232 N N . LYS A 1 761 ? 6.367 12.836 -35.827 1.00 95.38 761 LYS A N 1
ATOM 6233 C CA . LYS A 1 761 ? 7.479 12.685 -34.874 1.00 95.38 761 LYS A CA 1
ATOM 6234 C C . LYS A 1 761 ? 8.465 13.849 -34.965 1.00 95.38 761 LYS A C 1
ATOM 6236 O O . LYS A 1 761 ? 9.215 13.940 -35.936 1.00 95.38 761 LYS A O 1
ATOM 6241 N N . ASP A 1 762 ? 8.565 14.643 -33.902 1.00 96.56 762 ASP A N 1
ATOM 6242 C CA . ASP A 1 762 ? 9.592 15.674 -33.738 1.00 96.56 762 ASP A CA 1
ATOM 6243 C C . ASP A 1 762 ? 10.307 15.533 -32.383 1.00 96.56 762 ASP A C 1
ATOM 6245 O O . ASP A 1 762 ? 9.859 16.000 -31.333 1.00 96.56 762 ASP A O 1
ATOM 6249 N N . LYS A 1 763 ? 11.488 14.906 -32.422 1.00 94.88 763 LYS A N 1
ATOM 6250 C CA . LYS A 1 763 ? 12.352 14.730 -31.246 1.00 94.88 763 LYS A CA 1
ATOM 6251 C C . LYS A 1 763 ? 12.871 16.054 -30.676 1.00 94.88 763 LYS A C 1
ATOM 6253 O O . LYS A 1 763 ? 13.155 16.111 -29.484 1.00 94.88 763 LYS A O 1
ATOM 6258 N N . LYS A 1 764 ? 13.026 17.099 -31.497 1.00 95.25 764 LYS A N 1
ATOM 6259 C CA . LYS A 1 764 ? 13.521 18.411 -31.056 1.00 95.25 764 LYS A CA 1
ATOM 6260 C C . LYS A 1 764 ? 12.410 19.186 -30.356 1.00 95.25 764 LYS A C 1
ATOM 6262 O O . LYS A 1 764 ? 12.642 19.715 -29.274 1.00 95.25 764 LYS A O 1
ATOM 6267 N N . GLN A 1 765 ? 11.198 19.178 -30.910 1.00 94.50 765 GLN A N 1
ATOM 6268 C CA . GLN A 1 765 ? 10.029 19.767 -30.257 1.00 94.50 765 GLN A CA 1
ATOM 6269 C C . GLN A 1 765 ? 9.701 19.058 -28.934 1.00 94.50 765 GLN A C 1
ATOM 6271 O O . GLN A 1 765 ? 9.369 19.730 -27.957 1.00 94.50 765 GLN A O 1
ATOM 6276 N N . ALA A 1 766 ? 9.866 17.729 -28.875 1.00 95.19 766 ALA A N 1
ATOM 6277 C CA . ALA A 1 766 ? 9.788 16.962 -27.633 1.00 95.19 766 ALA A CA 1
ATOM 6278 C C . ALA A 1 766 ? 10.853 17.404 -26.613 1.00 95.19 766 ALA A C 1
ATOM 6280 O O . ALA A 1 766 ? 10.506 17.763 -25.491 1.00 95.19 766 ALA A O 1
ATOM 6281 N N . PHE A 1 767 ? 12.134 17.459 -27.002 1.00 95.88 767 PHE A N 1
ATOM 6282 C CA . PHE A 1 767 ? 13.215 17.927 -26.126 1.00 95.88 767 PHE A CA 1
ATOM 6283 C C . PHE A 1 767 ? 12.975 19.349 -25.594 1.00 95.88 767 PHE A C 1
ATOM 6285 O O . PHE A 1 767 ? 13.161 19.596 -24.406 1.00 95.88 767 PHE A O 1
ATOM 6292 N N . GLU A 1 768 ? 12.520 20.284 -26.433 1.00 95.06 768 GLU A N 1
ATOM 6293 C CA . GLU A 1 768 ? 12.230 21.663 -26.012 1.00 95.06 768 GLU A CA 1
ATOM 6294 C C . GLU A 1 768 ? 11.066 21.752 -25.009 1.00 95.06 768 GLU A C 1
ATOM 6296 O O . GLU A 1 768 ? 11.117 22.572 -24.088 1.00 95.06 768 GLU A O 1
ATOM 6301 N N . LEU A 1 769 ? 10.054 20.885 -25.134 1.00 93.88 769 LEU A N 1
ATOM 6302 C CA . LEU A 1 769 ? 8.935 20.787 -24.190 1.00 93.88 769 LEU A CA 1
ATOM 6303 C C . LEU A 1 769 ? 9.343 20.119 -22.867 1.00 93.88 769 LEU A C 1
ATOM 6305 O O . LEU A 1 769 ? 9.090 20.694 -21.805 1.00 93.88 769 LEU A O 1
ATOM 6309 N N . TYR A 1 770 ? 10.047 18.981 -22.912 1.00 94.06 770 TYR A N 1
ATOM 6310 C CA . TYR A 1 770 ? 10.622 18.346 -21.719 1.00 94.06 770 TYR A CA 1
ATOM 6311 C C . TYR A 1 770 ? 11.552 19.311 -20.974 1.00 94.06 770 TYR A C 1
ATOM 6313 O O . TYR A 1 770 ? 11.447 19.468 -19.761 1.00 94.06 770 TYR A O 1
ATOM 6321 N N . LEU A 1 771 ? 12.399 20.052 -21.696 1.00 94.19 771 LEU A N 1
ATOM 6322 C CA . LEU A 1 771 ? 13.281 21.070 -21.126 1.00 94.19 771 LEU A CA 1
ATOM 6323 C C . LEU A 1 771 ? 12.519 22.245 -20.490 1.00 94.19 771 LEU A C 1
ATOM 6325 O O . LEU A 1 771 ? 13.062 22.884 -19.585 1.00 94.19 771 LEU A O 1
ATOM 6329 N N . LYS A 1 772 ? 11.290 22.553 -20.927 1.00 90.75 772 LYS A N 1
ATOM 6330 C CA . LYS A 1 772 ? 10.434 23.559 -20.278 1.00 90.75 772 LYS A CA 1
ATOM 6331 C C . LYS A 1 772 ? 9.835 23.015 -18.977 1.00 90.75 772 LYS A C 1
ATOM 6333 O O . LYS A 1 772 ? 10.033 23.637 -17.936 1.00 90.75 772 LYS A O 1
ATOM 6338 N N . ALA A 1 773 ? 9.191 21.849 -19.014 1.00 88.06 773 ALA A N 1
ATOM 6339 C CA . ALA A 1 773 ? 8.574 21.227 -17.837 1.00 88.06 773 ALA A CA 1
ATOM 6340 C C . ALA A 1 773 ? 9.609 20.855 -16.752 1.00 88.06 773 ALA A C 1
ATOM 6342 O O . ALA A 1 773 ? 9.415 21.124 -15.566 1.00 88.06 773 ALA A O 1
ATOM 6343 N N . ALA A 1 774 ? 10.775 20.337 -17.148 1.00 90.75 774 ALA A N 1
ATOM 6344 C CA . ALA A 1 774 ? 11.869 20.026 -16.229 1.00 90.75 774 ALA A CA 1
ATOM 6345 C C . ALA A 1 774 ? 12.391 21.264 -15.472 1.00 90.75 774 ALA A C 1
ATOM 6347 O O . ALA A 1 774 ? 12.824 21.158 -14.322 1.00 90.75 774 ALA A O 1
ATOM 6348 N N . LYS A 1 775 ? 12.346 22.444 -16.112 1.00 90.06 775 LYS A N 1
ATOM 6349 C CA . LYS A 1 775 ? 12.763 23.731 -15.529 1.00 90.06 775 LYS A CA 1
ATOM 6350 C C . LYS A 1 775 ? 11.723 24.359 -14.605 1.00 90.06 775 LYS A C 1
ATOM 6352 O O . LYS A 1 775 ? 12.126 25.160 -13.764 1.00 90.06 775 LYS A O 1
ATOM 6357 N N . SER A 1 776 ? 10.435 24.045 -14.754 1.00 81.19 776 SER A N 1
ATOM 6358 C CA . SER A 1 776 ? 9.413 24.533 -13.821 1.00 81.19 776 SER A CA 1
ATOM 6359 C C . SER A 1 776 ? 9.390 23.724 -12.520 1.00 81.19 776 SER A C 1
ATOM 6361 O O . SER A 1 776 ? 9.180 24.290 -11.448 1.00 81.19 776 SER A O 1
ATOM 6363 N N . GLY A 1 777 ? 9.740 22.435 -12.600 1.00 83.25 777 GLY A N 1
ATOM 6364 C CA . GLY A 1 777 ? 9.960 21.562 -11.442 1.00 83.25 777 GLY A CA 1
ATOM 6365 C C . GLY A 1 777 ? 9.417 20.141 -11.592 1.00 83.25 777 GLY A C 1
ATOM 6366 O O . GLY A 1 777 ? 9.580 19.346 -10.673 1.00 83.25 777 GLY A O 1
ATOM 6367 N N . ASN A 1 778 ? 8.788 19.806 -12.723 1.00 83.56 778 ASN A N 1
ATOM 6368 C CA . ASN A 1 778 ? 8.204 18.486 -12.964 1.00 83.56 778 ASN A CA 1
ATOM 6369 C C . ASN A 1 778 ? 9.290 17.386 -12.956 1.00 83.56 778 ASN A C 1
ATOM 6371 O O . ASN A 1 778 ? 10.113 17.309 -13.869 1.00 83.56 778 ASN A O 1
ATOM 6375 N N . ALA A 1 779 ? 9.269 16.529 -11.932 1.00 89.81 779 ALA A N 1
ATOM 6376 C CA . ALA A 1 779 ? 10.257 15.473 -11.700 1.00 89.81 779 ALA A CA 1
ATOM 6377 C C . ALA A 1 779 ? 10.285 14.398 -12.800 1.00 89.81 779 ALA A C 1
ATOM 6379 O O . ALA A 1 779 ? 11.356 13.942 -13.203 1.00 89.81 779 ALA A O 1
ATOM 6380 N N . ARG A 1 780 ? 9.116 14.040 -13.342 1.00 88.19 780 ARG A N 1
ATOM 6381 C CA . ARG A 1 780 ? 8.997 13.124 -14.482 1.00 88.19 780 ARG A CA 1
ATOM 6382 C C . ARG A 1 780 ? 9.646 13.728 -15.727 1.00 88.19 780 ARG A C 1
ATOM 6384 O O . ARG A 1 780 ? 10.509 13.091 -16.321 1.00 88.19 780 ARG A O 1
ATOM 6391 N N . ALA A 1 781 ? 9.356 14.994 -16.027 1.00 90.88 781 ALA A N 1
ATOM 6392 C CA . ALA A 1 781 ? 9.988 15.702 -17.141 1.00 90.88 781 ALA A CA 1
ATOM 6393 C C . ALA A 1 781 ? 11.504 15.889 -16.950 1.00 90.88 781 ALA A C 1
ATOM 6395 O O . ALA A 1 781 ? 12.246 15.909 -17.929 1.00 90.88 781 ALA A O 1
ATOM 6396 N N . GLN A 1 782 ? 11.989 16.014 -15.708 1.00 95.00 782 GLN A N 1
ATOM 6397 C CA . GLN A 1 782 ? 13.427 16.003 -15.409 1.00 95.00 782 GLN A CA 1
ATOM 6398 C C . GLN A 1 782 ? 14.057 14.644 -15.737 1.00 95.00 782 GLN A C 1
ATOM 6400 O O . GLN A 1 782 ? 15.154 14.616 -16.294 1.00 95.00 782 GLN A O 1
ATOM 6405 N N . ASN A 1 783 ? 13.367 13.533 -15.467 1.00 94.25 783 ASN A N 1
ATOM 6406 C CA . ASN A 1 783 ? 13.847 12.205 -15.838 1.00 94.25 783 ASN A CA 1
ATOM 6407 C C . ASN A 1 783 ? 13.805 11.968 -17.356 1.00 94.25 783 ASN A C 1
ATOM 6409 O O . ASN A 1 783 ? 14.803 11.547 -17.935 1.00 94.25 783 ASN A O 1
ATOM 6413 N N . ASP A 1 784 ? 12.708 12.316 -18.029 1.00 92.81 784 ASP A N 1
ATOM 6414 C CA . ASP A 1 784 ? 12.599 12.186 -19.488 1.00 92.81 784 ASP A CA 1
ATOM 6415 C C . ASP A 1 784 ? 13.617 13.090 -20.212 1.00 92.81 784 ASP A C 1
ATOM 6417 O O . ASP A 1 784 ? 14.232 12.679 -21.200 1.00 92.81 784 ASP A O 1
ATOM 6421 N N . LEU A 1 785 ? 13.904 14.287 -19.681 1.00 95.56 785 LEU A N 1
ATOM 6422 C CA . LEU A 1 785 ? 15.000 15.142 -20.150 1.00 95.56 785 LEU A CA 1
ATOM 6423 C C . LEU A 1 785 ? 16.379 14.491 -19.937 1.00 95.56 785 LEU A C 1
ATOM 6425 O O . LEU A 1 785 ? 17.246 14.596 -20.808 1.00 95.56 785 LEU A O 1
ATOM 6429 N N . ALA A 1 786 ? 16.594 13.810 -18.810 1.00 96.19 786 ALA A N 1
ATOM 6430 C CA . ALA A 1 786 ? 17.826 13.072 -18.547 1.00 96.19 786 ALA A CA 1
ATOM 6431 C C . ALA A 1 786 ? 18.021 11.920 -19.548 1.00 96.19 786 ALA A C 1
ATOM 6433 O O . ALA A 1 786 ? 19.084 11.813 -20.165 1.00 96.19 786 ALA A O 1
ATOM 6434 N N . ILE A 1 787 ? 16.961 11.147 -19.807 1.00 93.38 787 ILE A N 1
ATOM 6435 C CA . ILE A 1 787 ? 16.903 10.104 -20.843 1.00 93.38 787 ILE A CA 1
ATOM 6436 C C . ILE A 1 787 ? 17.181 10.704 -22.231 1.00 93.38 787 ILE A C 1
ATOM 6438 O O . ILE A 1 787 ? 17.903 10.094 -23.028 1.00 93.38 787 ILE A O 1
ATOM 6442 N N . CYS A 1 788 ? 16.690 11.915 -22.524 1.00 95.25 788 CYS A N 1
ATOM 6443 C CA . CYS A 1 788 ? 16.999 12.614 -23.774 1.00 95.25 788 CYS A CA 1
ATOM 6444 C C . CYS A 1 788 ? 18.495 12.937 -23.913 1.00 95.25 788 CYS A C 1
ATOM 6446 O O . CYS A 1 788 ? 19.067 12.677 -24.974 1.00 95.25 788 CYS A O 1
ATOM 6448 N N . TYR A 1 789 ? 19.147 13.424 -22.852 1.00 96.62 789 TYR A N 1
ATOM 6449 C CA . TYR A 1 789 ? 20.598 13.663 -22.827 1.00 96.62 789 TYR A CA 1
ATOM 6450 C C . TYR A 1 789 ? 21.431 12.369 -22.860 1.00 96.62 789 TYR A C 1
ATOM 6452 O O . TYR A 1 789 ? 22.497 12.341 -23.472 1.00 96.62 789 TYR A O 1
ATOM 6460 N N . GLN A 1 790 ? 20.959 11.279 -22.253 1.00 93.44 790 GLN A N 1
ATOM 6461 C CA . GLN A 1 790 ? 21.626 9.971 -22.277 1.00 93.44 790 GLN A CA 1
ATOM 6462 C C . GLN A 1 790 ? 21.584 9.337 -23.684 1.00 93.44 790 GLN A C 1
ATOM 6464 O O . GLN A 1 790 ? 22.560 8.746 -24.170 1.00 93.44 790 GLN A O 1
ATOM 6469 N N . ASN A 1 791 ? 20.444 9.471 -24.368 1.00 92.12 791 ASN A N 1
ATOM 6470 C CA . ASN A 1 791 ? 20.162 8.769 -25.620 1.00 92.12 791 ASN A CA 1
ATOM 6471 C C . ASN A 1 791 ? 20.310 9.619 -26.887 1.00 92.12 791 ASN A C 1
ATOM 6473 O O . ASN A 1 791 ? 20.390 9.045 -27.972 1.00 92.12 791 ASN A O 1
ATOM 6477 N N . GLY A 1 792 ? 20.451 10.940 -26.772 1.00 93.56 792 GLY A N 1
ATOM 6478 C CA . GLY A 1 792 ? 20.597 11.846 -27.915 1.00 93.56 792 GLY A CA 1
ATOM 6479 C C . GLY A 1 792 ? 19.258 12.118 -28.607 1.00 93.56 792 GLY A C 1
ATOM 6480 O O . GLY A 1 792 ? 19.125 11.998 -29.827 1.00 93.56 792 GLY A O 1
ATOM 6481 N N . ILE A 1 793 ? 18.216 12.384 -27.816 1.00 93.44 793 ILE A N 1
ATOM 6482 C CA . ILE A 1 793 ? 16.849 12.600 -28.304 1.00 93.44 793 ILE A CA 1
ATOM 6483 C C . ILE A 1 793 ? 16.613 14.106 -28.421 1.00 93.44 793 ILE A C 1
ATOM 6485 O O . ILE A 1 793 ? 16.441 14.791 -27.420 1.00 93.44 793 ILE A O 1
ATOM 6489 N N . GLY A 1 794 ? 16.649 14.629 -29.651 1.00 92.56 794 GLY A N 1
ATOM 6490 C CA . GLY A 1 794 ? 16.458 16.062 -29.930 1.00 92.56 794 GLY A CA 1
ATOM 6491 C C . GLY A 1 794 ? 17.652 16.959 -29.574 1.00 92.56 794 GLY A C 1
ATOM 6492 O O . GLY A 1 794 ? 17.639 18.143 -29.902 1.00 92.56 794 GLY A O 1
ATOM 6493 N N . ILE A 1 795 ? 18.682 16.383 -28.951 1.00 96.69 795 ILE A N 1
ATOM 6494 C CA . ILE A 1 795 ? 19.909 17.020 -28.470 1.00 96.69 795 ILE A CA 1
ATOM 6495 C C . ILE A 1 795 ? 21.089 16.051 -28.657 1.00 96.69 795 ILE A C 1
ATOM 6497 O O . ILE A 1 795 ? 20.876 14.847 -28.807 1.00 96.69 795 ILE A O 1
ATOM 6501 N N . ASP A 1 796 ? 22.326 16.549 -28.633 1.00 95.06 796 ASP A N 1
ATOM 6502 C CA . ASP A 1 796 ? 23.520 15.696 -28.571 1.00 95.06 796 ASP A CA 1
ATOM 6503 C C . ASP A 1 796 ? 23.633 14.963 -27.220 1.00 95.06 796 ASP A C 1
ATOM 6505 O O . ASP A 1 796 ? 23.125 15.425 -26.195 1.00 95.06 796 ASP A O 1
ATOM 6509 N N . LYS A 1 797 ? 24.320 13.812 -27.205 1.00 94.69 797 LYS A N 1
ATOM 6510 C CA . LYS A 1 797 ? 24.507 13.018 -25.981 1.00 94.69 797 LYS A CA 1
ATOM 6511 C C . LYS A 1 797 ? 25.416 13.725 -24.970 1.00 94.69 797 LYS A C 1
ATOM 6513 O O . LYS A 1 797 ? 26.575 13.999 -25.273 1.00 94.69 797 LYS A O 1
ATOM 6518 N N . ASP A 1 798 ? 24.937 13.897 -23.740 1.00 95.25 798 ASP A N 1
ATOM 6519 C CA . ASP A 1 798 ? 25.721 14.391 -22.603 1.00 95.25 798 ASP A CA 1
ATOM 6520 C C . ASP A 1 798 ? 25.364 13.614 -21.323 1.00 95.25 798 ASP A C 1
ATOM 6522 O O . ASP A 1 798 ? 24.362 13.872 -20.653 1.00 95.25 798 ASP A O 1
ATOM 6526 N N . ALA A 1 799 ? 26.226 12.664 -20.952 1.00 91.88 799 ALA A N 1
ATOM 6527 C CA . ALA A 1 799 ? 26.040 11.845 -19.756 1.00 91.88 799 ALA A CA 1
ATOM 6528 C C . ALA A 1 799 ? 26.130 12.643 -18.437 1.00 91.88 799 ALA A C 1
ATOM 6530 O O . ALA A 1 799 ? 25.589 12.200 -17.425 1.00 91.88 799 ALA A O 1
ATOM 6531 N N . LYS A 1 800 ? 26.777 13.819 -18.422 1.00 93.56 800 LYS A N 1
ATOM 6532 C CA . LYS A 1 800 ? 26.843 14.684 -17.232 1.00 93.56 800 LYS A CA 1
ATOM 6533 C C . LYS A 1 800 ? 25.558 15.482 -17.056 1.00 93.56 800 LYS A C 1
ATOM 6535 O O . LYS A 1 800 ? 25.105 15.635 -15.925 1.00 93.56 800 LYS A O 1
ATOM 6540 N N . GLN A 1 801 ? 24.947 15.949 -18.147 1.00 94.88 801 GLN A N 1
ATOM 6541 C CA . GLN A 1 801 ? 23.601 16.529 -18.087 1.00 94.88 801 GLN A CA 1
ATOM 6542 C C . GLN A 1 801 ? 22.569 15.470 -17.699 1.00 94.88 801 GLN A C 1
ATOM 6544 O O . GLN A 1 801 ? 21.765 15.743 -16.814 1.00 94.88 801 GLN A O 1
ATOM 6549 N N . ALA A 1 802 ? 22.630 14.263 -18.274 1.00 94.88 802 ALA A N 1
ATOM 6550 C CA . ALA A 1 802 ? 21.753 13.157 -17.883 1.00 94.88 802 ALA A CA 1
ATOM 6551 C C . ALA A 1 802 ? 21.814 12.898 -16.367 1.00 94.88 802 ALA A C 1
ATOM 6553 O O . ALA A 1 802 ? 20.805 13.033 -15.677 1.00 94.88 802 ALA A O 1
ATOM 6554 N N . LEU A 1 803 ? 23.011 12.662 -15.819 1.00 94.56 803 LEU A N 1
ATOM 6555 C CA . LEU A 1 803 ? 23.218 12.493 -14.377 1.00 94.56 803 LEU A CA 1
ATOM 6556 C C . LEU A 1 803 ? 22.670 13.678 -13.555 1.00 94.56 803 LEU A C 1
ATOM 6558 O O . LEU A 1 803 ? 21.979 13.476 -12.561 1.00 94.56 803 LEU A O 1
ATOM 6562 N N . ALA A 1 804 ? 22.934 14.918 -13.981 1.00 95.88 804 ALA A N 1
ATOM 6563 C CA . ALA A 1 804 ? 22.494 16.133 -13.288 1.00 95.88 804 ALA A CA 1
ATOM 6564 C C . ALA A 1 804 ? 20.985 16.435 -13.409 1.00 95.88 804 ALA A C 1
ATOM 6566 O O . ALA A 1 804 ? 20.502 17.386 -12.782 1.00 95.88 804 ALA A O 1
ATOM 6567 N N . TRP A 1 805 ? 20.238 15.683 -14.219 1.00 96.50 805 TRP A N 1
ATOM 6568 C CA . TRP A 1 805 ? 18.776 15.746 -14.300 1.00 96.50 805 TRP A CA 1
ATOM 6569 C C . TRP A 1 805 ? 18.117 14.537 -13.616 1.00 96.50 805 TRP A C 1
ATOM 6571 O O . TRP A 1 805 ? 17.192 14.760 -12.835 1.00 96.50 805 TRP A O 1
ATOM 6581 N N . HIS A 1 806 ? 18.663 13.319 -13.760 1.00 96.19 806 HIS A N 1
ATOM 6582 C CA . HIS A 1 806 ? 18.275 12.162 -12.935 1.00 96.19 806 HIS A CA 1
ATOM 6583 C C . HIS A 1 806 ? 18.434 12.469 -11.438 1.00 96.19 806 HIS A C 1
ATOM 6585 O O . HIS A 1 806 ? 17.527 12.184 -10.664 1.00 96.19 806 HIS A O 1
ATOM 6591 N N . LEU A 1 807 ? 19.533 13.119 -11.025 1.00 95.38 807 LEU A N 1
ATOM 6592 C CA . LEU A 1 807 ? 19.765 13.477 -9.620 1.00 95.38 807 LEU A CA 1
ATOM 6593 C C . LEU A 1 807 ? 18.650 14.362 -9.046 1.00 95.38 807 LEU A C 1
ATOM 6595 O O . LEU A 1 807 ? 18.121 14.041 -7.990 1.00 95.38 807 LEU A O 1
ATOM 6599 N N . LYS A 1 808 ? 18.235 15.418 -9.756 1.00 94.31 808 LYS A N 1
ATOM 6600 C CA . LYS A 1 808 ? 17.160 16.316 -9.291 1.00 94.31 808 LYS A CA 1
ATOM 6601 C C . LYS A 1 808 ? 15.820 15.589 -9.171 1.00 94.31 808 LYS A C 1
ATOM 6603 O O . LYS A 1 808 ? 15.110 15.765 -8.184 1.00 94.31 808 LYS A O 1
ATOM 6608 N N . ALA A 1 809 ? 15.498 14.745 -10.152 1.00 93.75 809 ALA A N 1
ATOM 6609 C CA . ALA A 1 809 ? 14.284 13.942 -10.131 1.00 93.75 809 ALA A CA 1
ATOM 6610 C C . ALA A 1 809 ? 14.305 12.932 -8.962 1.00 93.75 809 ALA A C 1
ATOM 6612 O O . ALA A 1 809 ? 13.333 12.838 -8.211 1.00 93.75 809 ALA A O 1
ATOM 6613 N N . ALA A 1 810 ? 15.435 12.257 -8.732 1.00 92.88 810 ALA A N 1
ATOM 6614 C CA . ALA A 1 810 ? 15.628 11.323 -7.624 1.00 92.88 810 ALA A CA 1
ATOM 6615 C C . ALA A 1 810 ? 15.557 12.009 -6.245 1.00 92.88 810 ALA A C 1
ATOM 6617 O O . ALA A 1 810 ? 14.906 11.489 -5.336 1.00 92.88 810 ALA A O 1
ATOM 6618 N N . GLU A 1 811 ? 16.172 13.190 -6.105 1.00 91.50 811 GLU A N 1
ATOM 6619 C CA . GLU A 1 811 ? 16.116 14.057 -4.915 1.00 91.50 811 GLU A CA 1
ATOM 6620 C C . GLU A 1 811 ? 14.699 14.579 -4.637 1.00 91.50 811 GLU A C 1
ATOM 6622 O O . GLU A 1 811 ? 14.318 14.718 -3.478 1.00 91.50 811 GLU A O 1
ATOM 6627 N N . SER A 1 812 ? 13.888 14.806 -5.677 1.00 84.62 812 SER A N 1
ATOM 6628 C CA . SER A 1 812 ? 12.463 15.148 -5.535 1.00 84.62 812 SER A CA 1
ATOM 6629 C C . SER A 1 812 ? 11.551 13.955 -5.197 1.00 84.62 812 SER A C 1
ATOM 6631 O O . SER A 1 812 ? 10.347 14.137 -5.037 1.00 84.62 812 SER A O 1
ATOM 6633 N N . GLY A 1 813 ? 12.111 12.745 -5.071 1.00 86.44 813 GLY A N 1
ATOM 6634 C CA . GLY A 1 813 ? 11.385 11.533 -4.682 1.00 86.44 813 GLY A CA 1
ATOM 6635 C C . GLY A 1 813 ? 10.858 10.674 -5.837 1.00 86.44 813 GLY A C 1
ATOM 6636 O O . GLY A 1 813 ? 10.143 9.713 -5.579 1.00 86.44 813 GLY A O 1
ATOM 6637 N N . TYR A 1 814 ? 11.182 10.978 -7.099 1.00 90.31 814 TYR A N 1
ATOM 6638 C CA . TYR A 1 814 ? 10.640 10.239 -8.245 1.00 90.31 814 TYR A CA 1
ATOM 6639 C C . TYR A 1 814 ? 11.340 8.882 -8.435 1.00 90.31 814 TYR A C 1
ATOM 6641 O O . TYR A 1 814 ? 12.505 8.825 -8.834 1.00 90.31 814 TYR A O 1
ATOM 6649 N N . THR A 1 815 ? 10.625 7.785 -8.172 1.00 92.00 815 THR A N 1
ATOM 6650 C CA . THR A 1 815 ? 11.176 6.421 -8.065 1.00 92.00 815 THR A CA 1
ATOM 6651 C C . THR A 1 815 ? 11.959 5.959 -9.297 1.00 92.00 815 THR A C 1
ATOM 6653 O O . THR A 1 815 ? 13.082 5.476 -9.162 1.00 92.00 815 THR A O 1
ATOM 6656 N N . GLN A 1 816 ? 11.433 6.185 -10.509 1.00 90.44 816 GLN A N 1
ATOM 6657 C CA . GLN A 1 816 ? 12.132 5.836 -11.756 1.00 90.44 816 GLN A CA 1
ATOM 6658 C C . GLN A 1 816 ? 13.497 6.537 -11.852 1.00 90.44 816 GLN A C 1
ATOM 6660 O O . GLN A 1 816 ? 14.475 5.917 -12.257 1.00 90.44 816 GLN A O 1
ATOM 6665 N N . ALA A 1 817 ? 13.598 7.798 -11.420 1.00 94.69 817 ALA A N 1
ATOM 6666 C CA . ALA A 1 817 ? 14.870 8.516 -11.415 1.00 94.69 817 ALA A CA 1
ATOM 6667 C C . ALA A 1 817 ? 15.844 8.006 -10.347 1.00 94.69 817 ALA A C 1
ATOM 6669 O O . ALA A 1 817 ? 17.052 8.071 -10.555 1.00 94.69 817 ALA A O 1
ATOM 6670 N N . GLN A 1 818 ? 15.347 7.489 -9.220 1.00 96.88 818 GLN A N 1
ATOM 6671 C CA . GLN A 1 818 ? 16.185 6.840 -8.207 1.00 96.88 818 GLN A CA 1
ATOM 6672 C C . GLN A 1 818 ? 16.812 5.557 -8.775 1.00 96.88 818 GLN A C 1
ATOM 6674 O O . GLN A 1 818 ? 18.019 5.362 -8.639 1.00 96.88 818 GLN A O 1
ATOM 6679 N N . TYR A 1 819 ? 16.032 4.746 -9.500 1.00 95.94 819 TYR A N 1
ATOM 6680 C CA . TYR A 1 819 ? 16.534 3.578 -10.232 1.00 95.94 819 TYR A CA 1
ATOM 6681 C C . TYR A 1 819 ? 17.517 3.964 -11.354 1.00 95.94 819 TYR A C 1
ATOM 6683 O O . TYR A 1 819 ? 18.630 3.437 -11.411 1.00 95.94 819 TYR A O 1
ATOM 6691 N N . ASP A 1 820 ? 17.171 4.936 -12.202 1.00 93.69 820 ASP A N 1
ATOM 6692 C CA . ASP A 1 820 ? 18.030 5.380 -13.310 1.00 93.69 820 ASP A CA 1
ATOM 6693 C C . ASP A 1 820 ? 19.356 5.984 -12.804 1.00 93.69 820 ASP A C 1
ATOM 6695 O O . ASP A 1 820 ? 20.418 5.783 -13.401 1.00 93.69 820 ASP A O 1
ATOM 6699 N N . LEU A 1 821 ? 19.329 6.678 -11.661 1.00 95.50 821 LEU A N 1
ATOM 6700 C CA . LEU A 1 821 ? 20.516 7.195 -10.980 1.00 95.50 821 LEU A CA 1
ATOM 6701 C C . LEU A 1 821 ? 21.368 6.072 -10.366 1.00 95.50 821 LEU A C 1
ATOM 6703 O O . LEU A 1 821 ? 22.596 6.123 -10.467 1.00 95.50 821 LEU A O 1
ATOM 6707 N N . ALA A 1 822 ? 20.748 5.040 -9.785 1.00 96.38 822 ALA A N 1
ATOM 6708 C CA . ALA A 1 822 ? 21.450 3.847 -9.310 1.00 96.38 822 ALA A CA 1
ATOM 6709 C C . ALA A 1 822 ? 22.175 3.128 -10.462 1.00 96.38 822 ALA A C 1
ATOM 6711 O O . ALA A 1 822 ? 23.363 2.819 -10.349 1.00 96.38 822 ALA A O 1
ATOM 6712 N N . ILE A 1 823 ? 21.508 2.974 -11.611 1.00 94.06 823 ILE A N 1
ATOM 6713 C CA . ILE A 1 823 ? 22.087 2.464 -12.863 1.00 94.06 823 ILE A CA 1
ATOM 6714 C C . ILE A 1 823 ? 23.255 3.348 -13.332 1.00 94.06 823 ILE A C 1
ATOM 6716 O O . ILE A 1 823 ? 24.300 2.829 -13.740 1.00 94.06 823 ILE A O 1
ATOM 6720 N N . CYS A 1 824 ? 23.137 4.677 -13.230 1.00 93.81 824 CYS A N 1
ATOM 6721 C CA . CYS A 1 824 ? 24.230 5.593 -13.567 1.00 93.81 824 CYS A CA 1
ATOM 6722 C C . CYS A 1 824 ? 25.464 5.390 -12.669 1.00 93.81 824 CYS A C 1
ATOM 6724 O O . CYS A 1 824 ? 26.583 5.369 -13.188 1.00 93.81 824 CYS A O 1
ATOM 6726 N N . TYR A 1 825 ? 25.282 5.172 -11.361 1.00 95.69 825 TYR A N 1
ATOM 6727 C CA . TYR A 1 825 ? 26.371 4.853 -10.426 1.00 95.69 825 TYR A CA 1
ATOM 6728 C C . TYR A 1 825 ? 26.954 3.444 -10.625 1.00 95.69 825 TYR A C 1
ATOM 6730 O O . TYR A 1 825 ? 28.175 3.288 -10.586 1.00 95.69 825 TYR A O 1
ATOM 6738 N N . LYS A 1 826 ? 26.119 2.435 -10.907 1.00 94.44 826 LYS A N 1
ATOM 6739 C CA . LYS A 1 826 ? 26.523 1.047 -11.216 1.00 94.44 826 LYS A CA 1
ATOM 6740 C C . LYS A 1 826 ? 27.392 0.962 -12.474 1.00 94.44 826 LYS A C 1
ATOM 6742 O O . LYS A 1 826 ? 28.350 0.189 -12.506 1.00 94.44 826 LYS A O 1
ATOM 6747 N N . ASN A 1 827 ? 27.088 1.782 -13.481 1.00 91.31 827 ASN A N 1
ATOM 6748 C CA . ASN A 1 827 ? 27.741 1.752 -14.794 1.00 91.31 827 ASN A CA 1
ATOM 6749 C C . ASN A 1 827 ? 28.808 2.843 -15.008 1.00 91.31 827 ASN A C 1
ATOM 6751 O O . ASN A 1 827 ? 29.466 2.834 -16.045 1.00 91.31 827 ASN A O 1
ATOM 6755 N N . GLY A 1 828 ? 28.971 3.805 -14.091 1.00 91.31 828 GLY A N 1
ATOM 6756 C CA . GLY A 1 828 ? 29.871 4.952 -14.292 1.00 91.31 828 GLY A CA 1
ATOM 6757 C C . GLY A 1 828 ? 29.416 5.896 -15.420 1.00 91.31 828 GLY A C 1
ATOM 6758 O O . GLY A 1 828 ? 30.219 6.385 -16.216 1.00 91.31 828 GLY A O 1
ATOM 6759 N N . SER A 1 829 ? 28.106 6.123 -15.548 1.00 88.38 829 SER A N 1
ATOM 6760 C CA . SER A 1 829 ? 27.541 6.976 -16.604 1.00 88.38 829 SER A CA 1
ATOM 6761 C C . SER A 1 829 ? 27.554 8.447 -16.187 1.00 88.38 829 SER A C 1
ATOM 6763 O O . SER A 1 829 ? 26.740 8.887 -15.383 1.00 88.38 829 SER A O 1
ATOM 6765 N N . GLY A 1 830 ? 28.505 9.214 -16.729 1.00 87.00 830 GLY A N 1
ATOM 6766 C CA . GLY A 1 830 ? 28.685 10.644 -16.423 1.00 87.00 830 GLY A CA 1
ATOM 6767 C C . GLY A 1 830 ? 29.463 10.935 -15.130 1.00 87.00 830 GLY A C 1
ATOM 6768 O O . GLY A 1 830 ? 29.860 12.080 -14.904 1.00 87.00 830 GLY A O 1
ATOM 6769 N N . ILE A 1 831 ? 29.734 9.903 -14.330 1.00 93.12 831 ILE A N 1
ATOM 6770 C CA . ILE A 1 831 ? 30.452 9.917 -13.050 1.00 93.12 831 ILE A CA 1
ATOM 6771 C C . ILE A 1 831 ? 31.327 8.660 -12.935 1.00 93.12 831 ILE A C 1
ATOM 6773 O O . ILE A 1 831 ? 31.182 7.732 -13.723 1.00 93.12 831 ILE A O 1
ATOM 6777 N N . GLU A 1 832 ? 32.252 8.623 -11.980 1.00 92.88 832 GLU A N 1
ATOM 6778 C CA . GLU A 1 832 ? 32.982 7.396 -11.644 1.00 92.88 832 GLU A CA 1
ATOM 6779 C C . GLU A 1 832 ? 32.029 6.330 -11.067 1.00 92.88 832 GLU A C 1
ATOM 6781 O O . GLU A 1 832 ? 31.016 6.665 -10.447 1.00 92.88 832 GLU A O 1
ATOM 6786 N N . LYS A 1 833 ? 32.329 5.044 -11.297 1.00 94.56 833 LYS A N 1
ATOM 6787 C CA . LYS A 1 833 ? 31.509 3.929 -10.804 1.00 94.56 833 LYS A CA 1
ATOM 6788 C C . LYS A 1 833 ? 31.557 3.872 -9.273 1.00 94.56 833 LYS A C 1
ATOM 6790 O O . LYS A 1 833 ? 32.636 3.837 -8.690 1.00 94.56 833 LYS A O 1
ATOM 6795 N N . ASP A 1 834 ? 30.391 3.787 -8.639 1.00 94.62 834 ASP A N 1
ATOM 6796 C CA . ASP A 1 834 ? 30.243 3.759 -7.181 1.00 94.62 834 ASP A CA 1
ATOM 6797 C C . ASP A 1 834 ? 29.150 2.754 -6.792 1.00 94.62 834 ASP A C 1
ATOM 6799 O O . ASP A 1 834 ? 27.959 3.066 -6.786 1.00 94.62 834 ASP A O 1
ATOM 6803 N N . GLU A 1 835 ? 29.549 1.514 -6.497 1.00 92.81 835 GLU A N 1
ATOM 6804 C CA . GLU A 1 835 ? 28.600 0.438 -6.168 1.00 92.81 835 GLU A CA 1
ATOM 6805 C C . GLU A 1 835 ? 27.837 0.703 -4.868 1.00 92.81 835 GLU A C 1
ATOM 6807 O O . GLU A 1 835 ? 26.692 0.274 -4.736 1.00 92.81 835 GLU A O 1
ATOM 6812 N N . LYS A 1 836 ? 28.428 1.451 -3.926 1.00 95.38 836 LYS A N 1
ATOM 6813 C CA . LYS A 1 836 ? 27.753 1.798 -2.676 1.00 95.38 836 LYS A CA 1
ATOM 6814 C C . LYS A 1 836 ? 26.650 2.827 -2.917 1.00 95.38 836 LYS A C 1
ATOM 6816 O O . LYS A 1 836 ? 25.541 2.634 -2.432 1.00 95.38 836 LYS A O 1
ATOM 6821 N N . LYS A 1 837 ? 26.900 3.874 -3.712 1.00 94.44 837 LYS A N 1
ATOM 6822 C CA . LYS A 1 837 ? 25.828 4.805 -4.110 1.00 94.44 837 LYS A CA 1
ATOM 6823 C C . LYS A 1 837 ? 24.782 4.138 -4.997 1.00 94.44 837 LYS A C 1
ATOM 6825 O O . LYS A 1 837 ? 23.611 4.476 -4.874 1.00 94.44 837 LYS A O 1
ATOM 6830 N N . ALA A 1 838 ? 25.170 3.190 -5.852 1.00 96.50 838 ALA A N 1
ATOM 6831 C CA . ALA A 1 838 ? 24.202 2.388 -6.597 1.00 96.50 838 ALA A CA 1
ATOM 6832 C C . ALA A 1 838 ? 23.262 1.645 -5.631 1.00 96.50 838 ALA A C 1
ATOM 6834 O O . ALA A 1 838 ? 22.053 1.833 -5.708 1.00 96.50 838 ALA A O 1
ATOM 6835 N N . PHE A 1 839 ? 23.810 0.911 -4.657 1.00 96.81 839 PHE A N 1
ATOM 6836 C CA . PHE A 1 839 ? 23.043 0.248 -3.597 1.00 96.81 839 PHE A CA 1
ATOM 6837 C C . PHE A 1 839 ? 22.149 1.222 -2.799 1.00 96.81 839 PHE A C 1
ATOM 6839 O O . PHE A 1 839 ? 20.960 0.965 -2.635 1.00 96.81 839 PHE A O 1
ATOM 6846 N N . GLU A 1 840 ? 22.672 2.375 -2.365 1.00 96.75 840 GLU A N 1
ATOM 6847 C CA . GLU A 1 840 ? 21.912 3.399 -1.620 1.00 96.75 840 GLU A CA 1
ATOM 6848 C C . GLU A 1 840 ? 20.736 4.005 -2.412 1.00 96.75 840 GLU A C 1
ATOM 6850 O O . GLU A 1 840 ? 19.765 4.467 -1.807 1.00 96.75 840 GLU A O 1
ATOM 6855 N N . TRP A 1 841 ? 20.805 4.039 -3.748 1.00 96.31 841 TRP A N 1
ATOM 6856 C CA . TRP A 1 841 ? 19.705 4.502 -4.604 1.00 96.31 841 TRP A CA 1
ATOM 6857 C C . TRP A 1 841 ? 18.767 3.370 -5.042 1.00 96.31 841 TRP A C 1
ATOM 6859 O O . TRP A 1 841 ? 17.561 3.605 -5.118 1.00 96.31 841 TRP A O 1
ATOM 6869 N N . TYR A 1 842 ? 19.271 2.144 -5.227 1.00 96.94 842 TYR A N 1
ATOM 6870 C CA . TYR A 1 842 ? 18.431 0.956 -5.405 1.00 96.94 842 TYR A CA 1
ATOM 6871 C C . TYR A 1 842 ? 17.551 0.703 -4.185 1.00 96.94 842 TYR A C 1
ATOM 6873 O O . TYR A 1 842 ? 16.361 0.473 -4.357 1.00 96.94 842 TYR A O 1
ATOM 6881 N N . LEU A 1 843 ? 18.095 0.823 -2.968 1.00 95.00 843 LEU A N 1
ATOM 6882 C CA . LEU A 1 843 ? 17.328 0.668 -1.732 1.00 95.00 843 LEU A CA 1
ATOM 6883 C C . LEU A 1 843 ? 16.145 1.642 -1.677 1.00 95.00 843 LEU A C 1
ATOM 6885 O O . LEU A 1 843 ? 15.014 1.206 -1.512 1.00 95.00 843 LEU A O 1
ATOM 6889 N N . LYS A 1 844 ? 16.371 2.937 -1.935 1.00 92.88 844 LYS A N 1
ATOM 6890 C CA . LYS A 1 844 ? 15.292 3.944 -1.975 1.00 92.88 844 LYS A CA 1
ATOM 6891 C C . LYS A 1 844 ? 14.239 3.645 -3.042 1.00 92.88 844 LYS A C 1
ATOM 6893 O O . LYS A 1 844 ? 13.054 3.840 -2.797 1.00 92.88 844 LYS A O 1
ATOM 6898 N N . ALA A 1 845 ? 14.652 3.194 -4.226 1.00 92.50 845 ALA A N 1
ATOM 6899 C CA . ALA A 1 845 ? 13.712 2.852 -5.290 1.00 92.50 845 ALA A CA 1
ATOM 6900 C C . ALA A 1 845 ? 12.907 1.578 -4.955 1.00 92.50 845 ALA A C 1
ATOM 6902 O O . ALA A 1 845 ? 11.712 1.518 -5.235 1.00 92.50 845 ALA A O 1
ATOM 6903 N N . ALA A 1 846 ? 13.536 0.598 -4.300 1.00 90.38 846 ALA A N 1
ATOM 6904 C CA . ALA A 1 846 ? 12.921 -0.650 -3.852 1.00 90.38 846 ALA A CA 1
ATOM 6905 C C . ALA A 1 846 ? 11.943 -0.448 -2.681 1.00 90.38 846 ALA A C 1
ATOM 6907 O O . ALA A 1 846 ? 10.840 -0.986 -2.716 1.00 90.38 846 ALA A O 1
ATOM 6908 N N . GLU A 1 847 ? 12.299 0.389 -1.698 1.00 88.50 847 GLU A N 1
ATOM 6909 C CA . GLU A 1 847 ? 11.422 0.840 -0.601 1.00 88.50 847 GLU A CA 1
ATOM 6910 C C . GLU A 1 847 ? 10.201 1.633 -1.111 1.00 88.50 847 GLU A C 1
ATOM 6912 O O . GLU A 1 847 ? 9.161 1.668 -0.457 1.00 88.50 847 GLU A O 1
ATOM 6917 N N . ASN A 1 848 ? 10.314 2.245 -2.295 1.00 81.88 848 ASN A N 1
ATOM 6918 C CA . ASN A 1 848 ? 9.225 2.909 -3.018 1.00 81.88 848 ASN A CA 1
ATOM 6919 C C . ASN A 1 848 ? 8.523 1.988 -4.048 1.00 81.88 848 ASN A C 1
ATOM 6921 O O . ASN A 1 848 ? 7.764 2.482 -4.884 1.00 81.88 848 ASN A O 1
ATOM 6925 N N . GLY A 1 849 ? 8.757 0.669 -4.001 1.00 81.88 849 GLY A N 1
ATOM 6926 C CA . GLY A 1 849 ? 8.023 -0.342 -4.774 1.00 81.88 849 GLY A CA 1
ATOM 6927 C C . GLY A 1 849 ? 8.498 -0.594 -6.211 1.00 81.88 849 GLY A C 1
ATOM 6928 O O . GLY A 1 849 ? 7.784 -1.243 -6.974 1.00 81.88 849 GLY A O 1
ATOM 6929 N N . ASP A 1 850 ? 9.669 -0.103 -6.634 1.00 87.81 850 ASP A N 1
ATOM 6930 C CA . ASP A 1 850 ? 10.167 -0.390 -7.986 1.00 87.81 850 ASP A CA 1
ATOM 6931 C C . ASP A 1 850 ? 10.675 -1.831 -8.102 1.00 87.81 850 ASP A C 1
ATOM 6933 O O . ASP A 1 850 ? 11.768 -2.170 -7.643 1.00 87.81 850 ASP A O 1
ATOM 6937 N N . ALA A 1 851 ? 9.901 -2.674 -8.783 1.00 86.81 851 ALA A N 1
ATOM 6938 C CA . ALA A 1 851 ? 10.205 -4.090 -8.948 1.00 86.81 851 ALA A CA 1
ATOM 6939 C C . ALA A 1 851 ? 11.576 -4.364 -9.601 1.00 86.81 851 ALA A C 1
ATOM 6941 O O . ALA A 1 851 ? 12.174 -5.409 -9.340 1.00 86.81 851 ALA A O 1
ATOM 6942 N N . ARG A 1 852 ? 12.123 -3.456 -10.423 1.00 91.88 852 ARG A N 1
ATOM 6943 C CA . ARG A 1 852 ? 13.474 -3.616 -11.000 1.00 91.88 852 ARG A CA 1
ATOM 6944 C C . ARG A 1 852 ? 14.536 -3.264 -9.972 1.00 91.88 852 ARG A C 1
ATOM 6946 O O . ARG A 1 852 ? 15.537 -3.967 -9.885 1.00 91.88 852 ARG A O 1
ATOM 6953 N N . ALA A 1 853 ? 14.308 -2.218 -9.177 1.00 94.12 853 ALA A N 1
ATOM 6954 C CA . ALA A 1 853 ? 15.184 -1.866 -8.065 1.00 94.12 853 ALA A CA 1
ATOM 6955 C C . ALA A 1 853 ? 15.229 -2.974 -7.008 1.00 94.12 853 ALA A C 1
ATOM 6957 O O . ALA A 1 853 ? 16.312 -3.294 -6.537 1.00 94.12 853 ALA A O 1
ATOM 6958 N N . GLN A 1 854 ? 14.092 -3.604 -6.697 1.00 93.25 854 GLN A N 1
ATOM 6959 C CA . GLN A 1 854 ? 14.014 -4.760 -5.796 1.00 93.25 854 GLN A CA 1
ATOM 6960 C C . GLN A 1 854 ? 14.860 -5.941 -6.322 1.00 93.25 854 GLN A C 1
ATOM 6962 O O . GLN A 1 854 ? 15.646 -6.513 -5.571 1.00 93.25 854 GLN A O 1
ATOM 6967 N N . ASN A 1 855 ? 14.800 -6.243 -7.628 1.00 93.06 855 ASN A N 1
ATOM 6968 C CA . ASN A 1 855 ? 15.657 -7.259 -8.261 1.00 93.06 855 ASN A CA 1
ATOM 6969 C C . ASN A 1 855 ? 17.152 -6.881 -8.230 1.00 93.06 855 ASN A C 1
ATOM 6971 O O . ASN A 1 855 ? 17.983 -7.691 -7.833 1.00 93.06 855 ASN A O 1
ATOM 6975 N N . ASP A 1 856 ? 17.508 -5.648 -8.605 1.00 95.19 856 ASP A N 1
ATOM 6976 C CA . ASP A 1 856 ? 18.900 -5.170 -8.574 1.00 95.19 856 ASP A CA 1
ATOM 6977 C C . ASP A 1 856 ? 19.471 -5.131 -7.139 1.00 95.19 856 ASP A C 1
ATOM 6979 O O . ASP A 1 856 ? 20.642 -5.444 -6.920 1.00 95.19 856 ASP A O 1
ATOM 6983 N N . LEU A 1 857 ? 18.639 -4.813 -6.145 1.00 95.50 857 LEU A N 1
ATOM 6984 C CA . LEU A 1 857 ? 18.982 -4.825 -4.722 1.00 95.50 857 LEU A CA 1
ATOM 6985 C C . LEU A 1 857 ? 19.196 -6.253 -4.196 1.00 95.50 857 LEU A C 1
ATOM 6987 O O . LEU A 1 857 ? 20.158 -6.501 -3.466 1.00 95.50 857 LEU A O 1
ATOM 6991 N N . ALA A 1 858 ? 18.358 -7.205 -4.612 1.00 93.25 858 ALA A N 1
ATOM 6992 C CA . ALA A 1 858 ? 18.551 -8.625 -4.336 1.00 93.25 858 ALA A CA 1
ATOM 6993 C C . ALA A 1 858 ? 19.862 -9.153 -4.951 1.00 93.25 858 ALA A C 1
ATOM 6995 O O . ALA A 1 858 ? 20.631 -9.836 -4.272 1.00 93.25 858 ALA A O 1
ATOM 6996 N N . ILE A 1 859 ? 20.178 -8.756 -6.190 1.00 93.06 859 ILE A N 1
ATOM 6997 C CA . ILE A 1 859 ? 21.457 -9.047 -6.863 1.00 93.06 859 ILE A CA 1
ATOM 6998 C C . ILE A 1 859 ? 22.637 -8.429 -6.090 1.00 93.06 859 ILE A C 1
ATOM 7000 O O . ILE A 1 859 ? 23.670 -9.087 -5.923 1.00 93.06 859 ILE A O 1
ATOM 7004 N N . CYS A 1 860 ? 22.500 -7.203 -5.573 1.00 95.06 860 CYS A N 1
ATOM 7005 C CA . CYS A 1 860 ? 23.499 -6.574 -4.704 1.00 95.06 860 CYS A CA 1
ATOM 7006 C C . CYS A 1 860 ? 23.747 -7.387 -3.424 1.00 95.06 860 CYS A C 1
ATOM 7008 O O . CYS A 1 860 ? 24.905 -7.669 -3.108 1.00 95.06 860 CYS A O 1
ATOM 7010 N N . TYR A 1 861 ? 22.693 -7.820 -2.723 1.00 92.62 861 TYR A N 1
ATOM 7011 C CA . TYR A 1 861 ? 22.814 -8.663 -1.527 1.00 92.62 861 TYR A CA 1
ATOM 7012 C C . TYR A 1 861 ? 23.358 -10.066 -1.829 1.00 92.62 861 TYR A C 1
ATOM 7014 O O . TYR A 1 861 ? 24.162 -10.580 -1.054 1.00 92.62 861 TYR A O 1
ATOM 7022 N N . GLN A 1 862 ? 23.003 -10.679 -2.961 1.00 90.75 862 GLN A N 1
ATOM 7023 C CA . GLN A 1 862 ? 23.503 -12.003 -3.351 1.00 90.75 862 GLN A CA 1
ATOM 7024 C C . GLN A 1 862 ? 25.010 -11.998 -3.657 1.00 90.75 862 GLN A C 1
ATOM 7026 O O . GLN A 1 862 ? 25.699 -12.982 -3.373 1.00 90.75 862 GLN A O 1
ATOM 7031 N N . ASN A 1 863 ? 25.522 -10.905 -4.233 1.00 89.81 863 ASN A N 1
ATOM 7032 C CA . ASN A 1 863 ? 26.913 -10.796 -4.685 1.00 89.81 863 ASN A CA 1
ATOM 7033 C C . ASN A 1 863 ? 27.834 -10.019 -3.728 1.00 89.81 863 ASN A C 1
ATOM 7035 O O . ASN A 1 863 ? 29.052 -10.143 -3.840 1.00 89.81 863 ASN A O 1
ATOM 7039 N N . GLY A 1 864 ? 27.285 -9.235 -2.795 1.00 90.38 864 GLY A N 1
ATOM 7040 C CA . GLY A 1 864 ? 28.059 -8.308 -1.962 1.00 90.38 864 GLY A CA 1
ATOM 7041 C C . GLY A 1 864 ? 28.495 -7.038 -2.710 1.00 90.38 864 GLY A C 1
ATOM 7042 O O . GLY A 1 864 ? 29.599 -6.535 -2.505 1.00 90.38 864 GLY A O 1
ATOM 7043 N N . SER A 1 865 ? 27.661 -6.533 -3.626 1.00 90.94 865 SER A N 1
ATOM 7044 C CA . SER A 1 865 ? 27.956 -5.332 -4.424 1.00 90.94 865 SER A CA 1
ATOM 7045 C C . SER A 1 865 ? 27.410 -4.082 -3.736 1.00 90.94 865 SER A C 1
ATOM 7047 O O . SER A 1 865 ? 26.199 -3.876 -3.681 1.00 90.94 865 SER A O 1
ATOM 7049 N N . GLY A 1 866 ? 28.297 -3.248 -3.185 1.00 89.81 866 GLY A N 1
ATOM 7050 C CA . GLY A 1 866 ? 27.935 -2.047 -2.412 1.00 89.81 866 GLY A CA 1
ATOM 7051 C C . GLY A 1 866 ? 27.451 -2.303 -0.973 1.00 89.81 866 GLY A C 1
ATOM 7052 O O . GLY A 1 866 ? 27.310 -1.353 -0.204 1.00 89.81 866 GLY A O 1
ATOM 7053 N N . THR A 1 867 ? 27.258 -3.570 -0.600 1.00 94.25 867 THR A N 1
ATOM 7054 C CA . THR A 1 867 ? 26.788 -4.074 0.702 1.00 94.25 867 THR A CA 1
ATOM 7055 C C . THR A 1 867 ? 27.533 -5.368 1.053 1.00 94.25 867 THR A C 1
ATOM 7057 O O . THR A 1 867 ? 28.112 -5.995 0.169 1.00 94.25 867 THR A O 1
ATOM 7060 N N . ASP A 1 868 ? 27.493 -5.810 2.311 1.00 90.81 868 ASP A N 1
ATOM 7061 C CA . ASP A 1 868 ? 27.892 -7.180 2.657 1.00 90.81 868 ASP A CA 1
ATOM 7062 C C . ASP A 1 868 ? 26.930 -8.202 2.023 1.00 90.81 868 ASP A C 1
ATOM 7064 O O . ASP A 1 868 ? 25.743 -7.913 1.825 1.00 90.81 868 ASP A O 1
ATOM 7068 N N . LYS A 1 869 ? 27.440 -9.402 1.708 1.00 90.31 869 LYS A N 1
ATOM 7069 C CA . LYS A 1 869 ? 26.637 -10.488 1.128 1.00 90.31 869 LYS A CA 1
ATOM 7070 C C . LYS A 1 869 ? 25.640 -11.043 2.154 1.00 90.31 869 LYS A C 1
ATOM 7072 O O . LYS A 1 869 ? 26.040 -11.474 3.233 1.00 90.31 869 LYS A O 1
ATOM 7077 N N . ASP A 1 870 ? 24.370 -11.127 1.766 1.00 83.81 870 ASP A N 1
ATOM 7078 C CA . ASP A 1 870 ? 23.270 -11.650 2.580 1.00 83.81 870 ASP A CA 1
ATOM 7079 C C . ASP A 1 870 ? 22.287 -12.445 1.700 1.00 83.81 870 ASP A C 1
ATOM 7081 O O . ASP A 1 870 ? 21.530 -11.884 0.909 1.00 83.81 870 ASP A O 1
ATOM 7085 N N . GLU A 1 871 ? 22.312 -13.775 1.810 1.00 80.44 871 GLU A N 1
ATOM 7086 C CA . GLU A 1 871 ? 21.467 -14.650 0.982 1.00 80.44 871 GLU A CA 1
ATOM 7087 C C . GLU A 1 871 ? 19.993 -14.655 1.409 1.00 80.44 871 GLU A C 1
ATOM 7089 O O . GLU A 1 871 ? 19.135 -14.999 0.597 1.00 80.44 871 GLU A O 1
ATOM 7094 N N . ILE A 1 872 ? 19.687 -14.260 2.650 1.00 77.69 872 ILE A N 1
ATOM 7095 C CA . ILE A 1 872 ? 18.309 -14.192 3.151 1.00 77.69 872 ILE A CA 1
ATOM 7096 C C . ILE A 1 872 ? 17.661 -12.903 2.644 1.00 77.69 872 ILE A C 1
ATOM 7098 O O . ILE A 1 872 ? 16.599 -12.971 2.032 1.00 77.69 872 ILE A O 1
ATOM 7102 N N . LYS A 1 873 ? 18.341 -11.753 2.753 1.00 79.06 873 LYS A N 1
ATOM 7103 C CA . LYS A 1 873 ? 17.840 -10.499 2.156 1.00 79.06 873 LYS A CA 1
ATOM 7104 C C . LYS A 1 873 ? 17.729 -10.570 0.637 1.00 79.06 873 LYS A C 1
ATOM 7106 O O . LYS A 1 873 ? 16.800 -10.004 0.071 1.00 79.06 873 LYS A O 1
ATOM 7111 N N . ALA A 1 874 ? 18.641 -11.275 -0.035 1.00 83.62 874 ALA A N 1
ATOM 7112 C CA . ALA A 1 874 ? 18.505 -11.525 -1.469 1.00 83.62 874 ALA A CA 1
ATOM 7113 C C . ALA A 1 874 ? 17.200 -12.279 -1.787 1.00 83.62 874 ALA A C 1
ATOM 7115 O O . ALA A 1 874 ? 16.466 -11.880 -2.687 1.00 83.62 874 ALA A O 1
ATOM 7116 N N . LEU A 1 875 ? 16.874 -13.325 -1.019 1.00 79.94 875 LEU A N 1
ATOM 7117 C CA . LEU A 1 875 ? 15.623 -14.072 -1.166 1.00 79.94 875 LEU A CA 1
ATOM 7118 C C . LEU A 1 875 ? 14.384 -13.201 -0.883 1.00 79.94 875 LEU A C 1
ATOM 7120 O O . LEU A 1 875 ? 13.435 -13.244 -1.661 1.00 79.94 875 LEU A O 1
ATOM 7124 N N . GLU A 1 876 ? 14.401 -12.410 0.194 1.00 81.00 876 GLU A N 1
ATOM 7125 C CA . GLU A 1 876 ? 13.317 -11.487 0.577 1.00 81.00 876 GLU A CA 1
ATOM 7126 C C . GLU A 1 876 ? 13.001 -10.488 -0.551 1.00 81.00 876 GLU A C 1
ATOM 7128 O O . GLU A 1 876 ? 11.854 -10.385 -0.987 1.00 81.00 876 GLU A O 1
ATOM 7133 N N . TRP A 1 877 ? 14.020 -9.817 -1.097 1.00 81.31 877 TRP A N 1
ATOM 7134 C CA . TRP A 1 877 ? 13.835 -8.846 -2.180 1.00 81.31 877 TRP A CA 1
ATOM 7135 C C . TRP A 1 877 ? 13.501 -9.493 -3.537 1.00 81.31 877 TRP A C 1
ATOM 7137 O O . TRP A 1 877 ? 12.761 -8.896 -4.322 1.00 81.31 877 TRP A O 1
ATOM 7147 N N . TYR A 1 878 ? 13.968 -10.718 -3.822 1.00 83.69 878 TYR A N 1
ATOM 7148 C CA . TYR A 1 878 ? 13.505 -11.470 -4.999 1.00 83.69 878 TYR A CA 1
ATOM 7149 C C . TYR A 1 878 ? 12.034 -11.889 -4.883 1.00 83.69 878 TYR A C 1
ATOM 7151 O O . TYR A 1 878 ? 11.332 -11.866 -5.894 1.00 83.69 878 TYR A O 1
ATOM 7159 N N . LEU A 1 879 ? 11.557 -12.247 -3.683 1.00 76.44 879 LEU A N 1
ATOM 7160 C CA . LEU A 1 879 ? 10.143 -12.545 -3.435 1.00 76.44 879 LEU A CA 1
ATOM 7161 C C . LEU A 1 879 ? 9.279 -11.315 -3.730 1.00 76.44 879 LEU A C 1
ATOM 7163 O O . LEU A 1 879 ? 8.447 -11.386 -4.632 1.00 76.44 879 LEU A O 1
ATOM 7167 N N . GLU A 1 880 ? 9.540 -10.184 -3.067 1.00 78.00 880 GLU A N 1
ATOM 7168 C CA . GLU A 1 880 ? 8.767 -8.940 -3.235 1.00 78.00 880 GLU A CA 1
ATOM 7169 C C . GLU A 1 880 ? 8.769 -8.446 -4.695 1.00 78.00 880 GLU A C 1
ATOM 7171 O O . GLU A 1 880 ? 7.728 -8.114 -5.261 1.00 78.00 880 GLU A O 1
ATOM 7176 N N . SER A 1 881 ? 9.925 -8.509 -5.361 1.00 82.94 881 SER A N 1
ATOM 7177 C CA . SER A 1 881 ? 10.040 -8.190 -6.788 1.00 82.94 881 SER A CA 1
ATOM 7178 C C . SER A 1 881 ? 9.205 -9.123 -7.679 1.00 82.94 881 SER A C 1
ATOM 7180 O O . SER A 1 881 ? 8.584 -8.671 -8.643 1.00 82.94 881 SER A O 1
ATOM 7182 N N . SER A 1 882 ? 9.157 -10.422 -7.362 1.00 75.88 882 SER A N 1
ATOM 7183 C CA . SER A 1 882 ? 8.392 -11.418 -8.127 1.00 75.88 882 SER A CA 1
ATOM 7184 C C . SER A 1 882 ? 6.875 -11.353 -7.900 1.00 75.88 882 SER A C 1
ATOM 7186 O O . SER A 1 882 ? 6.125 -11.768 -8.787 1.00 75.88 882 SER A O 1
ATOM 7188 N N . GLU A 1 883 ? 6.428 -10.818 -6.756 1.00 71.44 883 GLU A N 1
ATOM 7189 C CA . GLU A 1 883 ? 5.021 -10.477 -6.496 1.00 71.44 883 GLU A CA 1
ATOM 7190 C C . GLU A 1 883 ? 4.583 -9.288 -7.366 1.00 71.44 883 GLU A C 1
ATOM 7192 O O . GLU A 1 883 ? 3.500 -9.320 -7.949 1.00 71.44 883 GLU A O 1
ATOM 7197 N N . ASN A 1 884 ? 5.468 -8.308 -7.581 1.00 68.94 884 ASN A N 1
ATOM 7198 C CA . ASN A 1 884 ? 5.291 -7.196 -8.528 1.00 68.94 884 ASN A CA 1
ATOM 7199 C C . ASN A 1 884 ? 5.526 -7.605 -10.007 1.00 68.94 884 ASN A C 1
ATOM 7201 O O . ASN A 1 884 ? 6.107 -6.858 -10.796 1.00 68.94 884 ASN A O 1
ATOM 7205 N N . GLU A 1 885 ? 5.106 -8.822 -10.371 1.00 70.44 885 GLU A N 1
ATOM 7206 C CA . GLU A 1 885 ? 5.168 -9.467 -11.697 1.00 70.44 885 GLU A CA 1
ATOM 7207 C C . GLU A 1 885 ? 6.550 -9.550 -12.392 1.00 70.44 885 GLU A C 1
ATOM 7209 O O . GLU A 1 885 ? 6.628 -10.075 -13.510 1.00 70.44 885 GLU A O 1
ATOM 7214 N N . ASN A 1 886 ? 7.655 -9.125 -11.758 1.00 80.88 886 ASN A N 1
ATOM 7215 C CA . ASN A 1 886 ? 8.976 -9.079 -12.395 1.00 80.88 886 ASN A CA 1
ATOM 7216 C C . ASN A 1 886 ? 9.469 -10.479 -12.811 1.00 80.88 886 ASN A C 1
ATOM 7218 O O . ASN A 1 886 ? 9.898 -11.306 -12.000 1.00 80.88 886 ASN A O 1
ATOM 7222 N N . ALA A 1 887 ? 9.461 -10.712 -14.124 1.00 86.06 887 ALA A N 1
ATOM 7223 C CA . ALA A 1 887 ? 9.844 -11.970 -14.746 1.00 86.06 887 ALA A CA 1
ATOM 7224 C C . ALA A 1 887 ? 11.326 -12.335 -14.529 1.00 86.06 887 ALA A C 1
ATOM 7226 O O . ALA A 1 887 ? 11.663 -13.521 -14.473 1.00 86.06 887 ALA A O 1
ATOM 7227 N N . GLU A 1 888 ? 12.221 -11.352 -14.388 1.00 88.56 888 GLU A N 1
ATOM 7228 C CA . GLU A 1 888 ? 13.635 -11.594 -14.082 1.00 88.56 888 GLU A CA 1
ATOM 7229 C C . GLU A 1 888 ? 13.801 -12.055 -12.632 1.00 88.56 888 GLU A C 1
ATOM 7231 O O . GLU A 1 888 ? 14.374 -13.117 -12.385 1.00 88.56 888 GLU A O 1
ATOM 7236 N N . ALA A 1 889 ? 13.192 -11.339 -11.684 1.00 87.81 889 ALA A N 1
ATOM 7237 C CA . ALA A 1 889 ? 13.216 -11.714 -10.272 1.00 87.81 889 ALA A CA 1
ATOM 7238 C C . ALA A 1 889 ? 12.584 -13.082 -10.017 1.00 87.81 889 ALA A C 1
ATOM 7240 O O . ALA A 1 889 ? 13.127 -13.869 -9.246 1.00 87.81 889 ALA A O 1
ATOM 7241 N N . LYS A 1 890 ? 11.496 -13.426 -10.721 1.00 87.44 890 LYS A N 1
ATOM 7242 C CA . LYS A 1 890 ? 10.884 -14.759 -10.627 1.00 87.44 890 LYS A CA 1
ATOM 7243 C C . LYS A 1 890 ? 11.829 -15.876 -11.107 1.00 87.44 890 LYS A C 1
ATOM 7245 O O . LYS A 1 890 ? 11.860 -16.947 -10.503 1.00 87.44 890 LYS A O 1
ATOM 7250 N N . SER A 1 891 ? 12.667 -15.620 -12.120 1.00 89.75 891 SER A N 1
ATOM 7251 C CA . SER A 1 891 ? 13.761 -16.530 -12.514 1.00 89.75 891 SER A CA 1
ATOM 7252 C C . SER A 1 891 ? 14.865 -16.584 -11.456 1.00 89.75 891 SER A C 1
ATOM 7254 O O . SER A 1 891 ? 15.358 -17.663 -11.135 1.00 89.75 891 SER A O 1
ATOM 7256 N N . ASN A 1 892 ? 15.256 -15.446 -10.882 1.00 89.81 892 ASN A N 1
ATOM 7257 C CA . ASN A 1 892 ? 16.308 -15.403 -9.866 1.00 89.81 892 ASN A CA 1
ATOM 7258 C C . ASN A 1 892 ? 15.874 -16.147 -8.586 1.00 89.81 892 ASN A C 1
ATOM 7260 O O . ASN A 1 892 ? 16.598 -17.029 -8.120 1.00 89.81 892 ASN A O 1
ATOM 7264 N N . LEU A 1 893 ? 14.637 -15.941 -8.125 1.00 86.50 893 LEU A N 1
ATOM 7265 C CA . LEU A 1 893 ? 13.984 -16.720 -7.068 1.00 86.50 893 LEU A CA 1
ATOM 7266 C C . LEU A 1 893 ? 13.948 -18.225 -7.389 1.00 86.50 893 LEU A C 1
ATOM 7268 O O . LEU A 1 893 ? 14.227 -19.059 -6.524 1.00 86.50 893 LEU A O 1
ATOM 7272 N N . ALA A 1 894 ? 13.666 -18.594 -8.642 1.00 87.44 894 ALA A N 1
ATOM 7273 C CA . ALA A 1 894 ? 13.728 -19.984 -9.086 1.00 87.44 894 ALA A CA 1
ATOM 7274 C C . ALA A 1 894 ? 15.151 -20.571 -8.982 1.00 87.44 894 ALA A C 1
ATOM 7276 O O . ALA A 1 894 ? 15.301 -21.725 -8.573 1.00 87.44 894 ALA A O 1
ATOM 7277 N N . THR A 1 895 ? 16.209 -19.791 -9.257 1.00 89.88 895 THR A N 1
ATOM 7278 C CA . THR A 1 895 ? 17.594 -20.237 -8.998 1.00 89.88 895 THR A CA 1
ATOM 7279 C C . THR A 1 895 ? 17.874 -20.418 -7.505 1.00 89.88 895 THR A C 1
ATOM 7281 O O . THR A 1 895 ? 18.526 -21.399 -7.141 1.00 89.88 895 THR A O 1
ATOM 7284 N N . CYS A 1 896 ? 17.330 -19.561 -6.631 1.00 84.44 896 CYS A N 1
ATOM 7285 C CA . CYS A 1 896 ? 17.455 -19.716 -5.180 1.00 84.44 896 CYS A CA 1
ATOM 7286 C C . CYS A 1 896 ? 16.840 -21.037 -4.701 1.00 84.44 896 CYS A C 1
ATOM 7288 O O . CYS A 1 896 ? 17.512 -21.797 -4.003 1.00 84.44 896 CYS A O 1
ATOM 7290 N N . PHE A 1 897 ? 15.630 -21.381 -5.158 1.00 80.94 897 PHE A N 1
ATOM 7291 C CA . PHE A 1 897 ? 15.014 -22.683 -4.872 1.00 80.94 897 PHE A CA 1
ATOM 7292 C C . PHE A 1 897 ? 15.735 -23.869 -5.533 1.00 80.94 897 PHE A C 1
ATOM 7294 O O . PHE A 1 897 ? 15.741 -24.959 -4.964 1.00 80.94 897 PHE A O 1
ATOM 7301 N N . TYR A 1 898 ? 16.352 -23.703 -6.707 1.00 86.00 898 TYR A N 1
ATOM 7302 C CA . TYR A 1 898 ? 17.089 -24.787 -7.372 1.00 86.00 898 TYR A CA 1
ATOM 7303 C C . TYR A 1 898 ? 18.422 -25.119 -6.682 1.00 86.00 898 TYR A C 1
ATOM 7305 O O . TYR A 1 898 ? 18.781 -26.296 -6.569 1.00 86.00 898 TYR A O 1
ATOM 7313 N N . TYR A 1 899 ? 19.150 -24.105 -6.209 1.00 81.19 899 TYR A N 1
ATOM 7314 C CA . TYR A 1 899 ? 20.453 -24.276 -5.559 1.00 81.19 899 TYR A CA 1
ATOM 7315 C C . TYR A 1 899 ? 20.383 -24.396 -4.031 1.00 81.19 899 TYR A C 1
ATOM 7317 O O . TYR A 1 899 ? 21.283 -24.992 -3.444 1.00 81.19 899 TYR A O 1
ATOM 7325 N N . GLY A 1 900 ? 19.328 -23.881 -3.395 1.00 75.50 900 GLY A N 1
ATOM 7326 C CA . GLY A 1 900 ? 19.232 -23.759 -1.937 1.00 75.50 900 GLY A CA 1
ATOM 7327 C C . GLY A 1 900 ? 19.954 -22.520 -1.387 1.00 75.50 900 GLY A C 1
ATOM 7328 O O . GLY A 1 900 ? 20.650 -22.609 -0.380 1.00 75.50 900 GLY A O 1
ATOM 7329 N N . ILE A 1 901 ? 19.847 -21.383 -2.085 1.00 75.44 901 ILE A N 1
ATOM 7330 C CA . ILE A 1 901 ? 20.455 -20.096 -1.691 1.00 75.44 901 ILE A CA 1
ATOM 7331 C C . ILE A 1 901 ? 19.458 -19.368 -0.789 1.00 75.44 901 ILE A C 1
ATOM 7333 O O . ILE A 1 901 ? 18.345 -19.082 -1.228 1.00 75.44 901 ILE A O 1
ATOM 7337 N N . GLY A 1 902 ? 19.823 -19.113 0.470 1.00 65.62 902 GLY A N 1
ATOM 7338 C CA . GLY A 1 902 ? 18.936 -18.509 1.482 1.00 65.62 902 GLY A CA 1
ATOM 7339 C C . GLY A 1 902 ? 17.730 -19.363 1.927 1.00 65.62 902 GLY A C 1
ATOM 7340 O O . GLY A 1 902 ? 17.113 -19.054 2.944 1.00 65.62 902 GLY A O 1
ATOM 7341 N N . ILE A 1 903 ? 17.399 -20.447 1.215 1.00 72.56 903 ILE A N 1
ATOM 7342 C CA . ILE A 1 903 ? 16.235 -21.313 1.457 1.00 72.56 903 ILE A CA 1
ATOM 7343 C C . ILE A 1 903 ? 16.564 -22.792 1.222 1.00 72.56 903 ILE A C 1
ATOM 7345 O O . ILE A 1 903 ? 17.558 -23.134 0.588 1.00 72.56 903 ILE A O 1
ATOM 7349 N N . GLU A 1 904 ? 15.719 -23.696 1.717 1.00 68.81 904 GLU A N 1
ATOM 7350 C CA . GLU A 1 904 ? 15.828 -25.123 1.416 1.00 68.81 904 GLU A CA 1
ATOM 7351 C C . GLU A 1 904 ? 15.546 -25.412 -0.069 1.00 68.81 904 GLU A C 1
ATOM 7353 O O . GLU A 1 904 ? 14.617 -24.866 -0.673 1.00 68.81 904 GLU A O 1
ATOM 7358 N N . LYS A 1 905 ? 16.359 -26.290 -0.666 1.00 79.25 905 LYS A N 1
ATOM 7359 C CA . LYS A 1 905 ? 16.292 -26.624 -2.090 1.00 79.25 905 LYS A CA 1
ATOM 7360 C C . LYS A 1 905 ? 14.963 -27.307 -2.456 1.00 79.25 905 LYS A C 1
ATOM 7362 O O . LYS A 1 905 ? 14.663 -28.398 -1.977 1.00 79.25 905 LYS A O 1
ATOM 7367 N N . ASN A 1 906 ? 14.220 -26.724 -3.398 1.00 77.69 906 ASN A N 1
ATOM 7368 C CA . ASN A 1 906 ? 12.949 -27.241 -3.907 1.00 77.69 906 ASN A CA 1
ATOM 7369 C C . ASN A 1 906 ? 12.892 -27.182 -5.444 1.00 77.69 906 ASN A C 1
ATOM 7371 O O . ASN A 1 906 ? 12.428 -26.213 -6.045 1.00 77.69 906 ASN A O 1
ATOM 7375 N N . GLU A 1 907 ? 13.326 -28.265 -6.090 1.00 81.06 907 GLU A N 1
ATOM 7376 C CA . GLU A 1 907 ? 13.397 -28.367 -7.556 1.00 81.06 907 GLU A CA 1
ATOM 7377 C C . GLU A 1 907 ? 12.029 -28.245 -8.248 1.00 81.06 907 GLU A C 1
ATOM 7379 O O . GLU A 1 907 ? 11.945 -27.704 -9.349 1.00 81.06 907 GLU A O 1
ATOM 7384 N N . LYS A 1 908 ? 10.949 -28.720 -7.610 1.00 76.69 908 LYS A N 1
ATOM 7385 C CA . LYS A 1 908 ? 9.585 -28.657 -8.169 1.00 76.69 908 LYS A CA 1
ATOM 7386 C C . LYS A 1 908 ? 9.057 -27.226 -8.205 1.00 76.69 908 LYS A C 1
ATOM 7388 O O . LYS A 1 908 ? 8.448 -26.825 -9.194 1.00 76.69 908 LYS A O 1
ATOM 7393 N N . LEU A 1 909 ? 9.305 -26.457 -7.144 1.00 75.31 909 LEU A N 1
ATOM 7394 C CA . LEU A 1 909 ? 8.925 -25.049 -7.101 1.00 75.31 909 LEU A CA 1
ATOM 7395 C C . LEU A 1 909 ? 9.812 -24.202 -8.019 1.00 75.31 909 LEU A C 1
ATOM 7397 O O . LEU A 1 909 ? 9.282 -23.371 -8.748 1.00 75.31 909 LEU A O 1
ATOM 7401 N N . ALA A 1 910 ? 11.122 -24.468 -8.067 1.00 80.19 910 ALA A N 1
ATOM 7402 C CA . ALA A 1 910 ? 12.015 -23.835 -9.037 1.00 80.19 910 ALA A CA 1
ATOM 7403 C C . ALA A 1 910 ? 11.509 -24.028 -10.478 1.00 80.19 910 ALA A C 1
ATOM 7405 O O . ALA A 1 910 ? 11.372 -23.059 -11.217 1.00 80.19 910 ALA A O 1
ATOM 7406 N N . PHE A 1 911 ? 11.143 -25.257 -10.861 1.00 82.75 911 PHE A N 1
ATOM 7407 C CA . PHE A 1 911 ? 10.562 -25.536 -12.177 1.00 82.75 911 PHE A CA 1
ATOM 7408 C C . PHE A 1 911 ? 9.261 -24.751 -12.448 1.00 82.75 911 PHE A C 1
ATOM 7410 O O . PHE A 1 911 ? 9.111 -24.208 -13.542 1.00 82.75 911 PHE A O 1
ATOM 7417 N N . LYS A 1 912 ? 8.351 -24.634 -11.466 1.00 82.62 912 LYS A N 1
ATOM 7418 C CA . LYS A 1 912 ? 7.123 -23.818 -11.591 1.00 82.62 912 LYS A CA 1
ATOM 7419 C C . LYS A 1 912 ? 7.446 -22.331 -11.791 1.00 82.62 912 LYS A C 1
ATOM 7421 O O . LYS A 1 912 ? 6.919 -21.716 -12.711 1.00 82.62 912 LYS A O 1
ATOM 7426 N N . LEU A 1 913 ? 8.356 -21.776 -10.992 1.00 79.00 913 LEU A N 1
ATOM 7427 C CA . LEU A 1 913 ? 8.745 -20.365 -11.071 1.00 79.00 913 LEU A CA 1
ATOM 7428 C C . LEU A 1 913 ? 9.481 -20.028 -12.380 1.00 79.00 913 LEU A C 1
ATOM 7430 O O . LEU A 1 913 ? 9.238 -18.967 -12.948 1.00 79.00 913 LEU A O 1
ATOM 7434 N N . PHE A 1 914 ? 10.312 -20.930 -12.919 1.00 88.31 914 PHE A N 1
ATOM 7435 C CA . PHE A 1 914 ? 10.887 -20.755 -14.261 1.00 88.31 914 PHE A CA 1
ATOM 7436 C C . PHE A 1 914 ? 9.827 -20.798 -15.374 1.00 88.31 914 PHE A C 1
ATOM 7438 O O . PHE A 1 914 ? 9.999 -20.117 -16.382 1.00 88.31 914 PHE A O 1
ATOM 7445 N N . LEU A 1 915 ? 8.739 -21.563 -15.211 1.00 84.56 915 LEU A N 1
ATOM 7446 C CA . LEU A 1 915 ? 7.639 -21.603 -16.182 1.00 84.56 915 LEU A CA 1
ATOM 7447 C C . LEU A 1 915 ? 6.875 -20.275 -16.194 1.00 84.56 915 LEU A C 1
ATOM 7449 O O . LEU A 1 915 ? 6.816 -19.619 -17.231 1.00 84.56 915 LEU A O 1
ATOM 7453 N N . GLU A 1 916 ? 6.412 -19.832 -15.024 1.00 81.44 916 GLU A N 1
ATOM 7454 C CA . GLU A 1 916 ? 5.760 -18.528 -14.843 1.00 81.44 916 GLU A CA 1
ATOM 7455 C C . GLU A 1 916 ? 6.661 -17.356 -15.272 1.00 81.44 916 GLU A C 1
ATOM 7457 O O . GLU A 1 916 ? 6.189 -16.342 -15.772 1.00 81.44 916 GLU A O 1
ATOM 7462 N N . SER A 1 917 ? 7.978 -17.474 -15.083 1.00 85.38 917 SER A N 1
ATOM 7463 C CA . SER A 1 917 ? 8.953 -16.473 -15.523 1.00 85.38 917 SER A CA 1
ATOM 7464 C C . SER A 1 917 ? 8.990 -16.341 -17.053 1.00 85.38 917 SER A C 1
ATOM 7466 O O . SER A 1 917 ? 9.021 -15.221 -17.564 1.00 85.38 917 SER A O 1
ATOM 7468 N N . VAL A 1 918 ? 8.918 -17.453 -17.797 1.00 85.69 918 VAL A N 1
ATOM 7469 C CA . VAL A 1 918 ? 8.796 -17.432 -19.269 1.00 85.69 918 VAL A CA 1
ATOM 7470 C C . VAL A 1 918 ? 7.423 -16.916 -19.709 1.00 85.69 918 VAL A C 1
ATOM 7472 O O . VAL A 1 918 ? 7.348 -16.162 -20.677 1.00 85.69 918 VAL A O 1
ATOM 7475 N N . GLU A 1 919 ? 6.350 -17.265 -18.997 1.00 82.38 919 GLU A N 1
ATOM 7476 C CA . GLU A 1 919 ? 4.989 -16.771 -19.267 1.00 82.38 919 GLU A CA 1
ATOM 7477 C C . GLU A 1 919 ? 4.879 -15.248 -19.056 1.00 82.38 919 GLU A C 1
ATOM 7479 O O . GLU A 1 919 ? 4.285 -14.560 -19.886 1.00 82.38 919 GLU A O 1
ATOM 7484 N N . ASN A 1 920 ? 5.568 -14.700 -18.047 1.00 76.00 920 ASN A N 1
ATOM 7485 C CA . ASN A 1 920 ? 5.748 -13.257 -17.833 1.00 76.00 920 ASN A CA 1
ATOM 7486 C C . ASN A 1 920 ? 6.808 -12.615 -18.768 1.00 76.00 920 ASN A C 1
ATOM 7488 O O . ASN A 1 920 ? 7.141 -11.441 -18.609 1.00 76.00 920 ASN A O 1
ATOM 7492 N N . GLY A 1 921 ? 7.347 -13.346 -19.752 1.00 77.38 921 GLY A N 1
ATOM 7493 C CA . GLY A 1 921 ? 8.190 -12.797 -20.823 1.00 77.38 921 GLY A CA 1
ATOM 7494 C C . GLY A 1 921 ? 9.710 -12.856 -20.617 1.00 77.38 921 GLY A C 1
ATOM 7495 O O . GLY A 1 921 ? 10.444 -12.288 -21.425 1.00 77.38 921 GLY A O 1
ATOM 7496 N N . ASN A 1 922 ? 10.229 -13.546 -19.595 1.00 81.81 922 ASN A N 1
ATOM 7497 C CA . ASN A 1 922 ? 11.676 -13.747 -19.447 1.00 81.81 922 ASN A CA 1
ATOM 7498 C C . ASN A 1 922 ? 12.196 -14.827 -20.413 1.00 81.81 922 ASN A C 1
ATOM 7500 O O . ASN A 1 922 ? 12.268 -16.015 -20.093 1.00 81.81 922 ASN A O 1
ATOM 7504 N N . GLU A 1 923 ? 12.642 -14.395 -21.590 1.00 78.88 923 GLU A N 1
ATOM 7505 C CA . GLU A 1 923 ? 13.213 -15.262 -22.631 1.00 78.88 923 GLU A CA 1
ATOM 7506 C C . GLU A 1 923 ? 14.464 -16.049 -22.179 1.00 78.88 923 GLU A C 1
ATOM 7508 O O . GLU A 1 923 ? 14.774 -17.108 -22.733 1.00 78.88 923 GLU A O 1
ATOM 7513 N N . SER A 1 924 ? 15.186 -15.580 -21.153 1.00 80.31 924 SER A N 1
ATOM 7514 C CA . SER A 1 924 ? 16.388 -16.258 -20.644 1.00 80.31 924 SER A CA 1
ATOM 7515 C C . SER A 1 924 ? 16.060 -17.463 -19.758 1.00 80.31 924 SER A C 1
ATOM 7517 O O . SER A 1 924 ? 16.785 -18.465 -19.810 1.00 80.31 924 SER A O 1
ATOM 7519 N N . ALA A 1 925 ? 14.941 -17.426 -19.023 1.00 87.44 925 ALA A N 1
ATOM 7520 C CA . ALA A 1 925 ? 14.440 -18.547 -18.218 1.00 87.44 925 ALA A CA 1
ATOM 7521 C C . ALA A 1 925 ? 14.096 -19.790 -19.068 1.00 87.44 925 ALA A C 1
ATOM 7523 O O . ALA A 1 925 ? 14.126 -20.919 -18.575 1.00 87.44 925 ALA A O 1
ATOM 7524 N N . GLN A 1 926 ? 13.893 -19.620 -20.377 1.00 87.50 926 GLN A N 1
ATOM 7525 C CA . GLN A 1 926 ? 13.666 -20.721 -21.314 1.00 87.50 926 GLN A CA 1
ATOM 7526 C C . GLN A 1 926 ? 14.848 -21.716 -21.376 1.00 87.50 926 GLN A C 1
ATOM 7528 O O . GLN A 1 926 ? 14.642 -22.911 -21.599 1.00 87.50 926 GLN A O 1
ATOM 7533 N N . ASN A 1 927 ? 16.085 -21.270 -21.114 1.00 88.12 927 ASN A N 1
ATOM 7534 C CA . ASN A 1 927 ? 17.250 -22.165 -21.019 1.00 88.12 927 ASN A CA 1
ATOM 7535 C C . ASN A 1 927 ? 17.215 -23.036 -19.760 1.00 88.12 927 ASN A C 1
ATOM 7537 O O . ASN A 1 927 ? 17.620 -24.200 -19.806 1.00 88.12 927 ASN A O 1
ATOM 7541 N N . TRP A 1 928 ? 16.701 -22.490 -18.653 1.00 90.44 928 TRP A N 1
ATOM 7542 C CA . TRP A 1 928 ? 16.468 -23.246 -17.428 1.00 90.44 928 TRP A CA 1
ATOM 7543 C C . TRP A 1 928 ? 15.391 -24.305 -17.649 1.00 90.44 928 TRP A C 1
ATOM 7545 O O . TRP A 1 928 ? 15.643 -25.472 -17.366 1.00 90.44 928 TRP A O 1
ATOM 7555 N N . LEU A 1 929 ? 14.250 -23.963 -18.256 1.00 92.44 929 LEU A N 1
ATOM 7556 C CA . LEU A 1 929 ? 13.234 -24.963 -18.618 1.00 92.44 929 LEU A CA 1
ATOM 7557 C C . LEU A 1 929 ? 13.792 -26.053 -19.544 1.00 92.44 929 LEU A C 1
ATOM 7559 O O . LEU A 1 929 ? 13.565 -27.237 -19.291 1.00 92.44 929 LEU A O 1
ATOM 7563 N N . GLY A 1 930 ? 14.581 -25.680 -20.558 1.00 91.31 930 GLY A N 1
ATOM 7564 C CA . GLY A 1 930 ? 15.274 -26.628 -21.435 1.00 91.31 930 GLY A CA 1
ATOM 7565 C C . GLY A 1 930 ? 16.154 -27.618 -20.663 1.00 91.31 930 GLY A C 1
ATOM 7566 O O . GLY A 1 930 ? 16.055 -28.830 -20.864 1.00 91.31 930 GLY A O 1
ATOM 7567 N N . TYR A 1 931 ? 16.954 -27.119 -19.718 1.00 91.62 931 TYR A N 1
ATOM 7568 C CA . TYR A 1 931 ? 17.806 -27.938 -18.854 1.00 91.62 931 TYR A CA 1
ATOM 7569 C C . TYR A 1 931 ? 16.990 -28.852 -17.927 1.00 91.62 931 TYR A C 1
ATOM 7571 O O . TYR A 1 931 ? 17.258 -30.053 -17.837 1.00 91.62 931 TYR A O 1
ATOM 7579 N N . LEU A 1 932 ? 15.973 -28.304 -17.260 1.00 93.19 932 LEU A N 1
ATOM 7580 C CA . LEU A 1 932 ? 15.148 -29.016 -16.283 1.00 93.19 932 LEU A CA 1
ATOM 7581 C C . LEU A 1 932 ? 14.353 -30.152 -16.944 1.00 93.19 932 LEU A C 1
ATOM 7583 O O . LEU A 1 932 ? 14.378 -31.278 -16.441 1.00 93.19 932 LEU A O 1
ATOM 7587 N N . TYR A 1 933 ? 13.754 -29.915 -18.118 1.00 94.44 933 TYR A N 1
ATOM 7588 C CA . TYR A 1 933 ? 13.116 -30.964 -18.924 1.00 94.44 933 TYR A CA 1
ATOM 7589 C C . TYR A 1 933 ? 14.120 -32.006 -19.443 1.00 94.44 933 TYR A C 1
ATOM 7591 O O . TYR A 1 933 ? 13.806 -33.197 -19.454 1.00 94.44 933 TYR A O 1
ATOM 7599 N N . LEU A 1 934 ? 15.334 -31.607 -19.845 1.00 92.00 934 LEU A N 1
ATOM 7600 C CA . LEU A 1 934 ? 16.369 -32.535 -20.328 1.00 92.00 934 LEU A CA 1
ATOM 7601 C C . LEU A 1 934 ? 16.870 -33.482 -19.226 1.00 92.00 934 LEU A C 1
ATOM 7603 O O . LEU A 1 934 ? 17.256 -34.620 -19.511 1.00 92.00 934 LEU A O 1
ATOM 7607 N N . LYS A 1 935 ? 16.886 -33.019 -17.972 1.00 91.50 935 LYS A N 1
ATOM 7608 C CA . LYS A 1 935 ? 17.366 -33.789 -16.814 1.00 91.50 935 LYS A CA 1
ATOM 7609 C C . LYS A 1 935 ? 16.261 -34.491 -16.021 1.00 91.50 935 LYS A C 1
ATOM 7611 O O . LYS A 1 935 ? 16.568 -35.479 -15.364 1.00 91.50 935 LYS A O 1
ATOM 7616 N N . GLY A 1 936 ? 15.010 -34.035 -16.105 1.00 89.00 936 GLY A N 1
ATOM 7617 C CA . GLY A 1 936 ? 13.922 -34.504 -15.238 1.00 89.00 936 GLY A CA 1
ATOM 7618 C C . GLY A 1 936 ? 14.020 -33.933 -13.820 1.00 89.00 936 GLY A C 1
ATOM 7619 O O . GLY A 1 936 ? 13.871 -34.659 -12.842 1.00 89.00 936 GLY A O 1
ATOM 7620 N N . ILE A 1 937 ? 14.354 -32.644 -13.712 1.00 85.12 937 ILE A N 1
ATOM 7621 C CA . ILE A 1 937 ? 14.534 -31.928 -12.441 1.00 85.12 937 ILE A CA 1
ATOM 7622 C C . ILE A 1 937 ? 13.274 -31.106 -12.174 1.00 85.12 937 ILE A C 1
ATOM 7624 O O . ILE A 1 937 ? 12.876 -30.291 -13.004 1.00 85.12 937 ILE A O 1
ATOM 7628 N N . GLY A 1 938 ? 12.614 -31.348 -11.039 1.00 75.50 938 GLY A N 1
ATOM 7629 C CA . GLY A 1 938 ? 11.327 -30.725 -10.694 1.00 75.50 938 GLY A CA 1
ATOM 7630 C C . GLY A 1 938 ? 10.123 -31.164 -11.547 1.00 75.50 938 GLY A C 1
ATOM 7631 O O . GLY A 1 938 ? 8.985 -30.862 -11.192 1.00 75.50 938 GLY A O 1
ATOM 7632 N N . THR A 1 939 ? 10.359 -31.899 -12.634 1.00 87.50 939 THR A N 1
ATOM 7633 C CA . THR A 1 939 ? 9.391 -32.307 -13.661 1.00 87.50 939 THR A CA 1
ATOM 7634 C C . THR A 1 939 ? 9.818 -33.642 -14.283 1.00 87.50 939 THR A C 1
ATOM 7636 O O . THR A 1 939 ? 10.973 -34.042 -14.137 1.00 87.50 939 THR A O 1
ATOM 7639 N N . ASP A 1 940 ? 8.931 -34.330 -15.002 1.00 89.19 940 ASP A N 1
ATOM 7640 C CA . ASP A 1 940 ? 9.304 -35.555 -15.721 1.00 89.19 940 ASP A CA 1
ATOM 7641 C C . ASP A 1 940 ? 10.267 -35.254 -16.882 1.00 89.19 940 ASP A C 1
ATOM 7643 O O . ASP A 1 940 ? 10.086 -34.287 -17.631 1.00 89.19 940 ASP A O 1
ATOM 7647 N N . LYS A 1 941 ? 11.282 -36.110 -17.072 1.00 93.88 941 LYS A N 1
ATOM 7648 C CA . LYS A 1 941 ? 12.259 -35.954 -18.160 1.00 93.88 941 LYS A CA 1
ATOM 7649 C C . LYS A 1 941 ? 11.550 -35.975 -19.520 1.00 93.88 941 LYS A C 1
ATOM 7651 O O . LYS A 1 941 ? 10.949 -36.979 -19.901 1.00 93.88 941 LYS A O 1
ATOM 7656 N N . ASN A 1 942 ? 11.682 -34.895 -20.285 1.00 93.50 942 ASN A N 1
ATOM 7657 C CA . ASN A 1 942 ? 11.020 -34.717 -21.572 1.00 93.50 942 ASN A CA 1
ATOM 7658 C C . ASN A 1 942 ? 11.965 -34.062 -22.591 1.00 93.50 942 ASN A C 1
ATOM 7660 O O . ASN A 1 942 ? 12.037 -32.842 -22.720 1.00 93.50 942 ASN A O 1
ATOM 7664 N N . GLU A 1 943 ? 12.688 -34.895 -23.338 1.00 92.44 943 GLU A N 1
ATOM 7665 C CA . GLU A 1 943 ? 13.691 -34.452 -24.316 1.00 92.44 943 GLU A CA 1
ATOM 7666 C C . GLU A 1 943 ? 13.092 -33.609 -25.448 1.00 92.44 943 GLU A C 1
ATOM 7668 O O . GLU A 1 943 ? 13.732 -32.676 -25.927 1.00 92.44 943 GLU A O 1
ATOM 7673 N N . ARG A 1 944 ? 11.842 -33.887 -25.840 1.00 92.44 944 ARG A N 1
ATOM 7674 C CA . ARG A 1 944 ? 11.132 -33.102 -26.854 1.00 92.44 944 ARG A CA 1
ATOM 7675 C C . ARG A 1 944 ? 10.821 -31.690 -26.355 1.00 92.44 944 ARG A C 1
ATOM 7677 O O . ARG A 1 944 ? 11.116 -30.733 -27.061 1.00 92.44 944 ARG A O 1
ATOM 7684 N N . LYS A 1 945 ? 10.287 -31.546 -25.138 1.00 92.38 945 LYS A N 1
ATOM 7685 C CA . LYS A 1 945 ? 10.070 -30.220 -24.538 1.00 92.38 945 LYS A CA 1
ATOM 7686 C C . LYS A 1 945 ? 11.385 -29.476 -24.311 1.00 92.38 945 LYS A C 1
ATOM 7688 O O . LYS A 1 945 ? 11.438 -28.275 -24.539 1.00 92.38 945 LYS A O 1
ATOM 7693 N N . ALA A 1 946 ? 12.455 -30.178 -23.932 1.00 92.88 946 ALA A N 1
ATOM 7694 C CA . ALA A 1 946 ? 13.784 -29.578 -23.846 1.00 92.88 946 ALA A CA 1
ATOM 7695 C C . ALA A 1 946 ? 14.247 -29.011 -25.200 1.00 92.88 946 ALA A C 1
ATOM 7697 O O . ALA A 1 946 ? 14.711 -27.874 -25.266 1.00 92.88 946 ALA A O 1
ATOM 7698 N N . PHE A 1 947 ? 14.064 -29.773 -26.283 1.00 93.19 947 PHE A N 1
ATOM 7699 C CA . PHE A 1 947 ? 14.342 -29.326 -27.648 1.00 93.19 947 PHE A CA 1
ATOM 7700 C C . PHE A 1 947 ? 13.475 -28.131 -28.068 1.00 93.19 947 PHE A C 1
ATOM 7702 O O . PHE A 1 947 ? 13.998 -27.177 -28.641 1.00 93.19 947 PHE A O 1
ATOM 7709 N N . GLU A 1 948 ? 12.179 -28.137 -27.747 1.00 92.69 948 GLU A N 1
ATOM 7710 C CA . GLU A 1 948 ? 11.254 -27.026 -28.016 1.00 92.69 948 GLU A CA 1
ATOM 7711 C C . GLU A 1 948 ? 11.666 -25.749 -27.241 1.00 92.69 948 GLU A C 1
ATOM 7713 O O . GLU A 1 948 ? 11.761 -24.677 -27.843 1.00 92.69 948 GLU A O 1
ATOM 7718 N N . CYS A 1 949 ? 12.035 -25.856 -25.957 1.00 91.19 949 CYS A N 1
ATOM 7719 C CA . CYS A 1 949 ? 12.561 -24.745 -25.151 1.00 91.19 949 CYS A CA 1
ATOM 7720 C C . CYS A 1 949 ? 13.876 -24.176 -25.715 1.00 91.19 949 CYS A C 1
ATOM 7722 O O . CYS A 1 949 ? 13.958 -22.979 -26.004 1.00 91.19 949 CYS A O 1
ATOM 7724 N N . TYR A 1 950 ? 14.902 -25.009 -25.926 1.00 92.38 950 TYR A N 1
ATOM 7725 C CA . TYR A 1 950 ? 16.178 -24.531 -26.472 1.00 92.38 950 TYR A CA 1
ATOM 7726 C C . TYR A 1 950 ? 16.040 -24.002 -27.907 1.00 92.38 950 TYR A C 1
ATOM 7728 O O . TYR A 1 950 ? 16.736 -23.055 -28.263 1.00 92.38 950 TYR A O 1
ATOM 7736 N N . SER A 1 951 ? 15.103 -24.527 -28.707 1.00 91.38 951 SER A N 1
ATOM 7737 C CA . SER A 1 951 ? 14.763 -23.964 -30.022 1.00 91.38 951 SER A CA 1
ATOM 7738 C C . SER A 1 951 ? 14.258 -22.528 -29.924 1.00 91.38 951 SER A C 1
ATOM 7740 O O . SER A 1 951 ? 14.663 -21.687 -30.723 1.00 91.38 951 SER A O 1
ATOM 7742 N N . ILE A 1 952 ? 13.404 -22.218 -28.948 1.00 89.69 952 ILE A N 1
ATOM 7743 C CA . ILE A 1 952 ? 12.897 -20.855 -28.739 1.00 89.69 952 ILE A CA 1
ATOM 7744 C C . ILE A 1 952 ? 14.052 -19.917 -28.347 1.00 89.69 952 ILE A C 1
ATOM 7746 O O . ILE A 1 952 ? 14.311 -18.949 -29.065 1.00 89.69 952 ILE A O 1
ATOM 7750 N N . SER A 1 953 ? 14.833 -20.267 -27.317 1.00 88.81 953 SER A N 1
ATOM 7751 C CA . SER A 1 953 ? 15.930 -19.402 -26.843 1.00 88.81 953 SER A CA 1
ATOM 7752 C C . SER A 1 953 ? 17.067 -19.236 -27.863 1.00 88.81 953 SER A C 1
ATOM 7754 O O . SER A 1 953 ? 17.641 -18.154 -27.998 1.00 88.81 953 SER A O 1
ATOM 7756 N N . ALA A 1 954 ? 17.358 -20.267 -28.663 1.00 89.50 954 ALA A N 1
ATOM 7757 C CA . ALA A 1 954 ? 18.353 -20.177 -29.728 1.00 89.50 954 ALA A CA 1
ATOM 7758 C C . ALA A 1 954 ? 17.947 -19.206 -30.851 1.00 89.50 954 ALA A C 1
ATOM 7760 O O . ALA A 1 954 ? 18.792 -18.455 -31.353 1.00 89.50 954 ALA A O 1
ATOM 7761 N N . ASN A 1 955 ? 16.661 -19.203 -31.228 1.00 89.19 955 ASN A N 1
ATOM 7762 C CA . ASN A 1 955 ? 16.101 -18.290 -32.230 1.00 89.19 955 ASN A CA 1
ATOM 7763 C C . ASN A 1 955 ? 16.011 -16.840 -31.720 1.00 89.19 955 ASN A C 1
ATOM 7765 O O . ASN A 1 955 ? 16.169 -15.919 -32.516 1.00 89.19 955 ASN A O 1
ATOM 7769 N N . GLN A 1 956 ? 15.838 -16.636 -30.409 1.00 84.69 956 GLN A N 1
ATOM 7770 C CA . GLN A 1 956 ? 15.931 -15.324 -29.742 1.00 84.69 956 GLN A CA 1
ATOM 7771 C C . GLN A 1 956 ? 17.371 -14.770 -29.678 1.00 84.69 956 GLN A C 1
ATOM 7773 O O . GLN A 1 956 ? 17.583 -13.629 -29.281 1.00 84.69 956 GLN A O 1
ATOM 7778 N N . GLY A 1 957 ? 18.378 -15.547 -30.097 1.00 86.19 957 GLY A N 1
ATOM 7779 C CA . GLY A 1 957 ? 19.778 -15.114 -30.143 1.00 86.19 957 GLY A CA 1
ATOM 7780 C C . GLY A 1 957 ? 20.623 -15.532 -28.935 1.00 86.19 957 GLY A C 1
ATOM 7781 O O . GLY A 1 957 ? 21.815 -15.236 -28.908 1.00 86.19 957 GLY A O 1
ATOM 7782 N N . ASN A 1 958 ? 20.053 -16.236 -27.950 1.00 85.75 958 ASN A N 1
ATOM 7783 C CA . ASN A 1 958 ? 20.777 -16.621 -26.740 1.00 85.75 958 ASN A CA 1
ATOM 7784 C C . ASN A 1 958 ? 21.877 -17.653 -27.050 1.00 85.75 958 ASN A C 1
ATOM 7786 O O . ASN A 1 958 ? 21.591 -18.763 -27.502 1.00 85.75 958 ASN A O 1
ATOM 7790 N N . ALA A 1 959 ? 23.137 -17.312 -26.769 1.00 88.38 959 ALA A N 1
ATOM 7791 C CA . ALA A 1 959 ? 24.286 -18.144 -27.126 1.00 88.38 959 ALA A CA 1
ATOM 7792 C C . ALA A 1 959 ? 24.324 -19.503 -26.388 1.00 88.38 959 ALA A C 1
ATOM 7794 O O . ALA A 1 959 ? 24.713 -20.511 -26.980 1.00 88.38 959 ALA A O 1
ATOM 7795 N N . ILE A 1 960 ? 23.849 -19.565 -25.135 1.00 87.44 960 ILE A N 1
ATOM 7796 C CA . ILE A 1 960 ? 23.723 -20.817 -24.362 1.00 87.44 960 ILE A CA 1
ATOM 7797 C C . ILE A 1 960 ? 22.610 -21.685 -24.960 1.00 87.44 960 ILE A C 1
ATOM 7799 O O . ILE A 1 960 ? 22.782 -22.898 -25.109 1.00 87.44 960 ILE A O 1
ATOM 7803 N N . GLY A 1 961 ? 21.499 -21.063 -25.364 1.00 88.88 961 GLY A N 1
ATOM 7804 C CA . GLY A 1 961 ? 20.408 -21.724 -26.080 1.00 88.88 961 GLY A CA 1
ATOM 7805 C C . GLY A 1 961 ? 20.870 -22.317 -27.409 1.00 88.88 961 GLY A C 1
ATOM 7806 O O . GLY A 1 961 ? 20.606 -23.484 -27.686 1.00 88.88 961 GLY A O 1
ATOM 7807 N N . GLN A 1 962 ? 21.638 -21.556 -28.194 1.00 92.75 962 GLN A N 1
ATOM 7808 C CA . GLN A 1 962 ? 22.225 -22.002 -29.464 1.00 92.75 962 GLN A CA 1
ATOM 7809 C C . GLN A 1 962 ? 23.201 -23.169 -29.270 1.00 92.75 962 GLN A C 1
ATOM 7811 O O . GLN A 1 962 ? 23.092 -24.175 -29.968 1.00 92.75 962 GLN A O 1
ATOM 7816 N N . TYR A 1 963 ? 24.100 -23.093 -28.285 1.00 92.06 963 TYR A N 1
ATOM 7817 C CA . TYR A 1 963 ? 25.019 -24.190 -27.966 1.00 92.06 963 TYR A CA 1
ATOM 7818 C C . TYR A 1 963 ? 24.271 -25.454 -27.516 1.00 92.06 963 TYR A C 1
ATOM 7820 O O . TYR A 1 963 ? 24.554 -26.560 -27.984 1.00 92.06 963 TYR A O 1
ATOM 7828 N N . SER A 1 964 ? 23.267 -25.290 -26.653 1.00 91.31 964 SER A N 1
ATOM 7829 C CA . SER A 1 964 ? 22.445 -26.393 -26.147 1.00 91.31 964 SER A CA 1
ATOM 7830 C C . SER A 1 964 ? 21.623 -27.046 -27.262 1.00 91.31 964 SER A C 1
ATOM 7832 O O . SER A 1 964 ? 21.576 -28.270 -27.358 1.00 91.31 964 SER A O 1
ATOM 7834 N N . LEU A 1 965 ? 21.038 -26.255 -28.165 1.00 92.88 965 LEU A N 1
ATOM 7835 C CA . LEU A 1 965 ? 20.332 -26.756 -29.342 1.00 92.88 965 LEU A CA 1
ATOM 7836 C C . LEU A 1 965 ? 21.275 -27.495 -30.302 1.00 92.88 965 LEU A C 1
ATOM 7838 O O . LEU A 1 965 ? 20.924 -28.567 -30.793 1.00 92.88 965 LEU A O 1
ATOM 7842 N N . GLY A 1 966 ? 22.489 -26.975 -30.519 1.00 92.50 966 GLY A N 1
ATOM 7843 C CA . GLY A 1 966 ? 23.533 -27.661 -31.283 1.00 92.50 966 GLY A CA 1
ATOM 7844 C C . GLY A 1 966 ? 23.867 -29.039 -30.702 1.00 92.50 966 GLY A C 1
ATOM 7845 O O . GLY A 1 966 ? 23.949 -30.016 -31.445 1.00 92.50 966 GLY A O 1
ATOM 7846 N N . TYR A 1 967 ? 23.940 -29.147 -29.372 1.00 91.94 967 TYR A N 1
ATOM 7847 C CA . TYR A 1 967 ? 24.133 -30.419 -28.667 1.00 91.94 967 TYR A CA 1
ATOM 7848 C C . TYR A 1 967 ? 22.960 -31.389 -28.869 1.00 91.94 967 TYR A C 1
ATOM 7850 O O . TYR A 1 967 ? 23.181 -32.564 -29.168 1.00 91.94 967 TYR A O 1
ATOM 7858 N N . LEU A 1 968 ? 21.712 -30.919 -28.787 1.00 93.50 968 LEU A N 1
ATOM 7859 C CA . LEU A 1 968 ? 20.547 -31.773 -29.045 1.00 93.50 968 LEU A CA 1
ATOM 7860 C C . LEU A 1 968 ? 20.522 -32.306 -30.490 1.00 93.50 968 LEU A C 1
ATOM 7862 O O . LEU A 1 968 ? 20.264 -33.495 -30.688 1.00 93.50 968 LEU A O 1
ATOM 7866 N N . TYR A 1 969 ? 20.877 -31.478 -31.481 1.00 93.31 969 TYR A N 1
ATOM 7867 C CA . TYR A 1 969 ? 21.050 -31.920 -32.871 1.00 93.31 969 TYR A CA 1
ATOM 7868 C C . TYR A 1 969 ? 22.244 -32.868 -33.063 1.00 93.31 969 TYR A C 1
ATOM 7870 O O . TYR A 1 969 ? 22.147 -33.784 -33.877 1.00 93.31 969 TYR A O 1
ATOM 7878 N N . GLN A 1 970 ? 23.355 -32.696 -32.336 1.00 91.50 970 GLN A N 1
ATOM 7879 C CA . GLN A 1 970 ? 24.521 -33.581 -32.461 1.00 91.50 970 GLN A CA 1
ATOM 7880 C C . GLN A 1 970 ? 24.198 -35.016 -32.020 1.00 91.50 970 GLN A C 1
ATOM 7882 O O . GLN A 1 970 ? 24.652 -35.967 -32.657 1.00 91.50 970 GLN A O 1
ATOM 7887 N N . TYR A 1 971 ? 23.424 -35.170 -30.942 1.00 90.06 971 TYR A N 1
ATOM 7888 C CA . TYR A 1 971 ? 23.159 -36.467 -30.308 1.00 90.06 971 TYR A CA 1
ATOM 7889 C C . TYR A 1 971 ? 21.756 -37.039 -30.582 1.00 90.06 971 TYR A C 1
ATOM 7891 O O . TYR A 1 971 ? 21.466 -38.143 -30.126 1.00 90.06 971 TYR A O 1
ATOM 7899 N N . GLY A 1 972 ? 20.897 -36.335 -31.330 1.00 89.00 972 GLY A N 1
ATOM 7900 C CA . GLY A 1 972 ? 19.537 -36.794 -31.654 1.00 89.00 972 GLY A CA 1
ATOM 7901 C C . GLY A 1 972 ? 18.610 -36.835 -30.435 1.00 89.00 972 GLY A C 1
ATOM 7902 O O . GLY A 1 972 ? 17.855 -37.786 -30.248 1.00 89.00 972 GLY A O 1
ATOM 7903 N N . ILE A 1 973 ? 18.712 -35.828 -29.564 1.00 89.31 973 ILE A N 1
ATOM 7904 C CA . ILE A 1 973 ? 17.982 -35.767 -28.293 1.00 89.31 973 ILE A CA 1
ATOM 7905 C C . ILE A 1 973 ? 16.740 -34.892 -28.489 1.00 89.31 973 ILE A C 1
ATOM 7907 O O . ILE A 1 973 ? 16.849 -33.692 -28.728 1.00 89.31 973 ILE A O 1
ATOM 7911 N N . GLY A 1 974 ? 15.551 -35.496 -28.417 1.00 87.69 974 GLY A N 1
ATOM 7912 C CA . GLY A 1 974 ? 14.274 -34.816 -28.691 1.00 87.69 974 GLY A CA 1
ATOM 7913 C C . GLY A 1 974 ? 14.001 -34.491 -30.170 1.00 87.69 974 GLY A C 1
ATOM 7914 O O . GLY A 1 974 ? 12.917 -34.003 -30.485 1.00 87.69 974 GLY A O 1
ATOM 7915 N N . THR A 1 975 ? 14.947 -34.786 -31.067 1.00 91.50 975 THR A N 1
ATOM 7916 C CA . THR A 1 975 ? 14.907 -34.538 -32.519 1.00 91.50 975 THR A CA 1
ATOM 7917 C C . THR A 1 975 ? 15.714 -35.611 -33.268 1.00 91.50 975 THR A C 1
ATOM 7919 O O . THR A 1 975 ? 16.435 -36.387 -32.643 1.00 91.50 975 THR A O 1
ATOM 7922 N N . GLU A 1 976 ? 15.644 -35.660 -34.600 1.00 90.00 976 GLU A N 1
ATOM 7923 C CA . GLU A 1 976 ? 16.561 -36.489 -35.396 1.00 90.00 976 GLU A CA 1
ATOM 7924 C C . GLU A 1 976 ? 17.979 -35.886 -35.407 1.00 90.00 976 GLU A C 1
ATOM 7926 O O . GLU A 1 976 ? 18.161 -34.673 -35.528 1.00 90.00 976 GLU A O 1
ATOM 7931 N N . GLY A 1 977 ? 19.003 -36.735 -35.271 1.00 90.31 977 GLY A N 1
ATOM 7932 C CA . GLY A 1 977 ? 20.395 -36.288 -35.192 1.00 90.31 977 GLY A CA 1
ATOM 7933 C C . GLY A 1 977 ? 20.910 -35.720 -36.519 1.00 90.31 977 GLY A C 1
ATOM 7934 O O . GLY A 1 977 ? 20.969 -36.435 -37.519 1.00 90.31 977 GLY A O 1
ATOM 7935 N N . ASN A 1 978 ? 21.340 -34.455 -36.526 1.00 92.00 978 ASN A N 1
ATOM 7936 C CA . ASN A 1 978 ? 21.907 -33.788 -37.697 1.00 92.00 978 ASN A CA 1
ATOM 7937 C C . ASN A 1 978 ? 23.160 -32.971 -37.346 1.00 92.00 978 ASN A C 1
ATOM 7939 O O . ASN A 1 978 ? 23.086 -31.841 -36.865 1.00 92.00 978 ASN A O 1
ATOM 7943 N N . ILE A 1 979 ? 24.329 -33.515 -37.697 1.00 89.62 979 ILE A N 1
ATOM 7944 C CA . ILE A 1 979 ? 25.635 -32.869 -37.496 1.00 89.62 979 ILE A CA 1
ATOM 7945 C C . ILE A 1 979 ? 25.743 -31.513 -38.220 1.00 89.62 979 ILE A C 1
ATOM 7947 O O . ILE A 1 979 ? 26.427 -30.620 -37.728 1.00 89.62 979 ILE A O 1
ATOM 7951 N N . LYS A 1 980 ? 25.055 -31.310 -39.356 1.00 89.19 980 LYS A N 1
ATOM 7952 C CA . LYS A 1 980 ? 25.112 -30.031 -40.093 1.00 89.19 980 LYS A CA 1
ATOM 7953 C C . LYS A 1 980 ? 24.392 -28.908 -39.351 1.00 89.19 980 LYS A C 1
ATOM 7955 O O . LYS A 1 980 ? 24.925 -27.804 -39.259 1.00 89.19 980 LYS A O 1
ATOM 7960 N N . ASP A 1 981 ? 23.213 -29.200 -38.806 1.00 90.44 981 ASP A N 1
ATOM 7961 C CA . ASP A 1 981 ? 22.472 -28.232 -37.995 1.00 90.44 981 ASP A CA 1
ATOM 7962 C C . ASP A 1 981 ? 23.180 -28.004 -36.656 1.00 90.44 981 ASP A C 1
ATOM 7964 O O . ASP A 1 981 ? 23.281 -26.861 -36.216 1.00 90.44 981 ASP A O 1
ATOM 7968 N N . ALA A 1 982 ? 23.772 -29.049 -36.063 1.00 91.44 982 ALA A N 1
ATOM 7969 C CA . ALA A 1 982 ? 24.623 -28.922 -34.882 1.00 91.44 982 ALA A CA 1
ATOM 7970 C C . ALA A 1 982 ? 25.784 -27.937 -35.108 1.00 91.44 982 ALA A C 1
ATOM 7972 O O . ALA A 1 982 ? 25.901 -26.957 -34.373 1.00 91.44 982 ALA A O 1
ATOM 7973 N N . SER A 1 983 ? 26.593 -28.133 -36.160 1.00 91.75 983 SER A N 1
ATOM 7974 C CA . SER A 1 983 ? 27.678 -27.207 -36.523 1.00 91.75 983 SER A CA 1
ATOM 7975 C C . SER A 1 983 ? 27.176 -25.779 -36.734 1.00 91.75 983 SER A C 1
ATOM 7977 O O . SER A 1 983 ? 27.754 -24.853 -36.174 1.00 91.75 983 SER A O 1
ATOM 7979 N N . LYS A 1 984 ? 26.071 -25.586 -37.465 1.00 94.25 984 LYS A N 1
ATOM 7980 C CA . LYS A 1 984 ? 25.482 -24.255 -37.681 1.00 94.25 984 LYS A CA 1
ATOM 7981 C C . LYS A 1 984 ? 25.116 -23.565 -36.360 1.00 94.25 984 LYS A C 1
ATOM 7983 O O . LYS A 1 984 ? 25.416 -22.386 -36.180 1.00 94.25 984 LYS A O 1
ATOM 7988 N N . TRP A 1 985 ? 24.477 -24.276 -35.431 1.00 93.81 985 TRP A N 1
ATOM 7989 C CA . TRP A 1 985 ? 24.096 -23.707 -34.137 1.00 93.81 985 TRP A CA 1
ATOM 7990 C C . TRP A 1 985 ? 25.303 -23.424 -33.236 1.00 93.81 985 TRP A C 1
ATOM 7992 O O . TRP A 1 985 ? 25.315 -22.400 -32.556 1.00 93.81 985 TRP A O 1
ATOM 8002 N N . TYR A 1 986 ? 26.354 -24.245 -33.296 1.00 94.25 986 TYR A N 1
ATOM 8003 C CA . TYR A 1 986 ? 27.621 -23.952 -32.622 1.00 94.25 986 TYR A CA 1
ATOM 8004 C C . TYR A 1 986 ? 28.362 -22.749 -33.226 1.00 94.25 986 TYR A C 1
ATOM 8006 O O . TYR A 1 986 ? 28.904 -21.939 -32.477 1.00 94.25 986 TYR A O 1
ATOM 8014 N N . GLU A 1 987 ? 28.351 -22.568 -34.550 1.00 92.81 987 GLU A N 1
ATOM 8015 C CA . GLU A 1 987 ? 28.898 -21.363 -35.194 1.00 92.81 987 GLU A CA 1
ATOM 8016 C C . GLU A 1 987 ? 28.133 -20.106 -34.760 1.00 92.81 987 GLU A C 1
ATOM 8018 O O . GLU A 1 987 ? 28.745 -19.081 -34.461 1.00 92.81 987 GLU A O 1
ATOM 8023 N N . MET A 1 988 ? 26.802 -20.174 -34.664 1.00 92.69 988 MET A N 1
ATOM 8024 C CA . MET A 1 988 ? 25.987 -19.070 -34.144 1.00 92.69 988 MET A CA 1
ATOM 8025 C C . MET A 1 988 ? 26.303 -18.776 -32.668 1.00 92.69 988 MET A C 1
ATOM 8027 O O . MET A 1 988 ? 26.547 -17.618 -32.331 1.00 92.69 988 MET A O 1
ATOM 8031 N N . ALA A 1 989 ? 26.407 -19.804 -31.819 1.00 92.50 989 ALA A N 1
ATOM 8032 C CA . ALA A 1 989 ? 26.768 -19.649 -30.409 1.00 92.50 989 ALA A CA 1
ATOM 8033 C C . ALA A 1 989 ? 28.155 -19.004 -30.226 1.00 92.50 989 ALA A C 1
ATOM 8035 O O . ALA A 1 989 ? 28.313 -18.103 -29.404 1.00 92.50 989 ALA A O 1
ATOM 8036 N N . LEU A 1 990 ? 29.144 -19.416 -31.030 1.00 92.19 990 LEU A N 1
ATOM 8037 C CA . LEU A 1 990 ? 30.495 -18.852 -31.011 1.00 92.19 990 LEU A CA 1
ATOM 8038 C C . LEU A 1 990 ? 30.513 -17.382 -31.456 1.00 92.19 990 LEU A C 1
ATOM 8040 O O . LEU A 1 990 ? 31.156 -16.555 -30.813 1.00 92.19 990 LEU A O 1
ATOM 8044 N N . ASN A 1 991 ? 29.777 -17.040 -32.519 1.00 91.75 991 ASN A N 1
ATOM 8045 C CA . ASN A 1 991 ? 29.635 -15.655 -32.982 1.00 91.75 991 ASN A CA 1
ATOM 8046 C C . ASN A 1 991 ? 28.929 -14.757 -31.946 1.00 91.75 991 ASN A C 1
ATOM 8048 O O . ASN A 1 991 ? 29.217 -13.565 -31.881 1.00 91.75 991 ASN A O 1
ATOM 8052 N N . ASN A 1 992 ? 28.063 -15.334 -31.107 1.00 87.06 992 ASN A N 1
ATOM 8053 C CA . ASN A 1 992 ? 27.420 -14.672 -29.967 1.00 87.06 992 ASN A CA 1
ATOM 8054 C C . ASN A 1 992 ? 28.211 -14.823 -28.643 1.00 87.06 992 ASN A C 1
ATOM 8056 O O . ASN A 1 992 ? 27.668 -14.581 -27.567 1.00 87.06 992 ASN A O 1
ATOM 8060 N N . GLY A 1 993 ? 29.499 -15.189 -28.708 1.00 85.69 993 GLY A N 1
ATOM 8061 C CA . GLY A 1 993 ? 30.449 -15.122 -27.589 1.00 85.69 993 GLY A CA 1
ATOM 8062 C C . GLY A 1 993 ? 30.615 -16.390 -26.742 1.00 85.69 993 GLY A C 1
ATOM 8063 O O . GLY A 1 993 ? 31.367 -16.363 -25.770 1.00 85.69 993 GLY A O 1
ATOM 8064 N N . TYR A 1 994 ? 29.963 -17.507 -27.077 1.00 86.69 994 TYR A N 1
ATOM 8065 C CA . TYR A 1 994 ? 30.081 -18.751 -26.307 1.00 86.69 994 TYR A CA 1
ATOM 8066 C C . TYR A 1 994 ? 31.307 -19.573 -26.741 1.00 86.69 994 TYR A C 1
ATOM 8068 O O . TYR A 1 994 ? 31.215 -20.458 -27.595 1.00 86.69 994 TYR A O 1
ATOM 8076 N N . GLU A 1 995 ? 32.478 -19.270 -26.170 1.00 88.00 995 GLU A N 1
ATOM 8077 C CA . GLU A 1 995 ? 33.769 -19.817 -26.627 1.00 88.00 995 GLU A CA 1
ATOM 8078 C C . GLU A 1 995 ? 33.863 -21.355 -26.607 1.00 88.00 995 GLU A C 1
ATOM 8080 O O . GLU A 1 995 ? 34.537 -21.930 -27.465 1.00 88.00 995 GLU A O 1
ATOM 8085 N N . GLU A 1 996 ? 33.155 -22.047 -25.706 1.00 85.44 996 GLU A N 1
ATOM 8086 C CA . GLU A 1 996 ? 33.144 -23.521 -25.640 1.00 85.44 996 GLU A CA 1
ATOM 8087 C C . GLU A 1 996 ? 32.648 -24.170 -26.946 1.00 85.44 996 GLU A C 1
ATOM 8089 O O . GLU A 1 996 ? 33.099 -25.257 -27.321 1.00 85.44 996 GLU A O 1
ATOM 8094 N N . ALA A 1 997 ? 31.789 -23.472 -27.701 1.00 87.75 997 ALA A N 1
ATOM 8095 C CA . ALA A 1 997 ? 31.312 -23.915 -29.009 1.00 87.75 997 ALA A CA 1
ATOM 8096 C C . ALA A 1 997 ? 32.460 -24.152 -30.007 1.00 87.75 997 ALA A C 1
ATOM 8098 O O . ALA A 1 997 ? 32.364 -25.039 -30.855 1.00 87.75 997 ALA A O 1
ATOM 8099 N N . LYS A 1 998 ? 33.574 -23.418 -29.878 1.00 87.00 998 LYS A N 1
ATOM 8100 C CA . LYS A 1 998 ? 34.768 -23.570 -30.721 1.00 87.00 998 LYS A CA 1
ATOM 8101 C C . LYS A 1 998 ? 35.415 -24.944 -30.566 1.00 87.00 998 LYS A C 1
ATOM 8103 O O . LYS A 1 998 ? 35.703 -25.596 -31.564 1.00 87.00 998 LYS A O 1
ATOM 8108 N N . ILE A 1 999 ? 35.588 -25.407 -29.326 1.00 83.19 999 ILE A N 1
ATOM 8109 C CA . ILE A 1 999 ? 36.176 -26.723 -29.025 1.00 83.19 999 ILE A CA 1
ATOM 8110 C C . ILE A 1 999 ? 35.288 -27.830 -29.611 1.00 83.19 999 ILE A C 1
ATOM 8112 O O . ILE A 1 999 ? 35.779 -28.801 -30.188 1.00 83.19 999 ILE A O 1
ATOM 8116 N N . THR A 1 1000 ? 33.968 -27.666 -29.519 1.00 86.88 1000 THR A N 1
ATOM 8117 C CA . THR A 1 1000 ? 33.002 -28.621 -30.074 1.00 86.88 1000 THR A CA 1
ATOM 8118 C C . THR A 1 1000 ? 33.001 -28.621 -31.608 1.00 86.88 1000 THR A C 1
ATOM 8120 O O . THR A 1 1000 ? 32.983 -29.695 -32.213 1.00 86.88 1000 THR A O 1
ATOM 8123 N N . LEU A 1 1001 ? 33.129 -27.455 -32.253 1.00 86.25 1001 LEU A N 1
ATOM 8124 C CA . LEU A 1 1001 ? 33.311 -27.337 -33.706 1.00 86.25 1001 LEU A CA 1
ATOM 8125 C C . LEU A 1 1001 ? 34.609 -27.985 -34.196 1.00 86.25 1001 LEU A C 1
ATOM 8127 O O . LEU A 1 1001 ? 34.573 -28.743 -35.165 1.00 86.25 1001 LEU A O 1
ATOM 8131 N N . ASP A 1 1002 ? 35.736 -27.742 -33.523 1.00 82.44 1002 ASP A N 1
ATOM 8132 C CA . ASP A 1 1002 ? 37.028 -28.345 -33.870 1.00 82.44 1002 ASP A CA 1
ATOM 8133 C C . ASP A 1 1002 ? 36.966 -29.883 -33.772 1.00 82.44 1002 ASP A C 1
ATOM 8135 O O . ASP A 1 1002 ? 37.440 -30.589 -34.667 1.00 82.44 1002 ASP A O 1
ATOM 8139 N N . ASN A 1 1003 ? 36.286 -30.418 -32.751 1.00 80.94 1003 ASN A N 1
ATOM 8140 C CA . ASN A 1 1003 ? 36.044 -31.857 -32.605 1.00 80.94 1003 ASN A CA 1
ATOM 8141 C C . ASN A 1 1003 ? 35.148 -32.431 -33.721 1.00 80.94 1003 ASN A C 1
ATOM 8143 O O . ASN A 1 1003 ? 35.454 -33.494 -34.264 1.00 80.94 1003 ASN A O 1
ATOM 8147 N N . ILE A 1 1004 ? 34.076 -31.738 -34.121 1.00 81.00 1004 ILE A N 1
ATOM 8148 C CA . ILE A 1 1004 ? 33.216 -32.165 -35.243 1.00 81.00 1004 ILE A CA 1
ATOM 8149 C C . ILE A 1 1004 ? 33.972 -32.078 -36.583 1.00 81.00 1004 ILE A C 1
ATOM 8151 O O . ILE A 1 1004 ? 33.840 -32.965 -37.430 1.00 81.00 1004 ILE A O 1
ATOM 8155 N N . SER A 1 1005 ? 34.821 -31.064 -36.764 1.00 72.69 1005 SER A N 1
ATOM 8156 C CA . SER A 1 1005 ? 35.711 -30.890 -37.923 1.00 72.69 1005 SER A CA 1
ATOM 8157 C C . SER A 1 1005 ? 36.781 -31.987 -38.013 1.00 72.69 1005 SER A C 1
ATOM 8159 O O . SER A 1 1005 ? 37.171 -32.378 -39.112 1.00 72.69 1005 SER A O 1
ATOM 8161 N N . LEU A 1 1006 ? 37.226 -32.533 -36.876 1.00 65.56 1006 LEU A N 1
ATOM 8162 C CA . LEU A 1 1006 ? 38.085 -33.719 -36.813 1.00 65.56 1006 LEU A CA 1
ATOM 8163 C C . LEU A 1 1006 ? 37.319 -35.002 -37.153 1.00 65.56 1006 LEU A C 1
ATOM 8165 O O . LEU A 1 1006 ? 37.763 -35.756 -38.015 1.00 65.56 1006 LEU A O 1
ATOM 8169 N N . ILE A 1 1007 ? 36.163 -35.238 -36.525 1.00 62.41 1007 ILE A N 1
ATOM 8170 C CA . ILE A 1 1007 ? 35.350 -36.450 -36.741 1.00 62.41 1007 ILE A CA 1
ATOM 8171 C C . ILE A 1 1007 ? 34.871 -36.558 -38.196 1.00 62.41 1007 ILE A C 1
ATOM 8173 O O . ILE A 1 1007 ? 34.892 -37.641 -38.763 1.00 62.41 1007 ILE A O 1
ATOM 8177 N N . SER A 1 1008 ? 34.506 -35.443 -38.833 1.00 60.28 1008 SER A N 1
ATOM 8178 C CA . SER A 1 1008 ? 34.054 -35.405 -40.236 1.00 60.28 1008 SER A CA 1
ATOM 8179 C C . SER A 1 1008 ? 35.176 -35.524 -41.287 1.00 60.28 1008 SER A C 1
ATOM 8181 O O . SER A 1 1008 ? 34.908 -35.405 -42.484 1.00 60.28 1008 SER A O 1
ATOM 8183 N N . ARG A 1 1009 ? 36.427 -35.760 -40.862 1.00 53.69 1009 ARG A N 1
ATOM 8184 C CA . ARG A 1 1009 ? 37.590 -36.035 -41.733 1.00 53.69 1009 ARG A CA 1
ATOM 8185 C C . ARG A 1 1009 ? 38.072 -37.492 -41.683 1.00 53.69 1009 ARG A C 1
ATOM 8187 O O . ARG A 1 1009 ? 39.051 -37.802 -42.365 1.00 53.69 1009 ARG A O 1
ATOM 8194 N N . PHE A 1 1010 ? 37.415 -38.347 -40.898 1.00 44.22 1010 PHE A N 1
ATOM 8195 C CA . PHE A 1 1010 ? 37.650 -39.793 -40.818 1.00 44.22 1010 PHE A CA 1
ATOM 8196 C C . PHE A 1 1010 ? 36.485 -40.583 -41.435 1.00 44.22 1010 PHE A C 1
ATOM 8198 O O . PHE A 1 1010 ? 36.762 -41.715 -41.888 1.00 44.22 1010 PHE A O 1
#

Sequence (1010 aa):
MEGDNKLLPNLSQNLLEILNDEEYYDVTIEVGNDPYVKVFRAHIVILHYRSSYLRRILSTNKKKNDEALTHIKLSNISPEIFQIILRYIYGGKLFLNNYDNSDIIKVLVAASELGLQELVDYLQSFLINNKASWIEKNFNFVYQTGLENDSFSELQEYCINLISKEPDKIFKSSNFSSIPEKLLVSIIQNDSLQMNEIQIWEHVLKWGLAQNPELPSEVTKFSKDDFNTLKNTLQQCIPFIRFYNLTSKEFVDKVFPYREILPEELCADLLKTFLNLLDPDSKPSNKSRPRMTKEIKSITVESKIITSHHAELILKWVNRLEITDKLTSSYEFKLLFRASRDGHSQDKFHEICDFKSRTVTIVKVKDSNEILGGYNPAEWRSDNEYGTTKDSFMFSFINGRIENYILSRVMNEIHATYNNYFCGPTFGENDFCIWPGFMGNVCRKVSYEKPIRETTDDFDVEECENNNIALKFYNLTINNNNNNNNNNIDNIDNIGDEKEHLINYHNDINFDQKNLIKDDENELRNINIIIGKYLLSFFYYKDIILNKKKFINNVKEIVITKNLTFKINKNSDNNKNDIIKQVNNTFEDYLKSAENGNTQAQNNLGNCYQYGIGTDKDEKQAFTWYLKAAQSGYTQAQYDLAICYKNGLGTEKDEKQAFEWYLKAAENGDARAQNDLAICYQNGIGTDKDVSKAFEWYSKSAEYGNAQAQRNLGNHYHYGIGTDKDEKKTFEWYSKSAKNGNELAQDYLAYCYLNGIGTDKDKKQAFELYLKAAKSGNARAQNDLAICYQNGIGIDKDAKQALAWHLKAAESGYTQAQYDLAICYKNGSGIEKDEKKAFEWYLKAAENGDARAQNDLAICYQNGSGTDKDEIKALEWYLESSENENAEAKSNLATCFYYGIGIEKNEKLAFKLFLESVENGNESAQNWLGYLYLKGIGTDKNERKAFECYSISANQGNAIGQYSLGYLYQYGIGTEGNIKDASKWYEMALNNGYEEAKITLDNISLISRF

InterPro domains:
  IPR000210 BTB/POZ domain [PF00651] (18-130)
  IPR000210 BTB/POZ domain [PS50097] (25-98)
  IPR000210 BTB/POZ domain [SM00225] (25-131)
  IPR006571 TLDc domain [PF07534] (301-465)
  IPR006571 TLDc domain [PS51886] (304-470)
  IPR006597 Sel1-like repeat [PF08238] (600-634)
  IPR006597 Sel1-like repeat [PF08238] (636-670)
  IPR006597 Sel1-like repeat [PF08238] (671-703)
  IPR006597 Sel1-like repeat [PF08238] (707-742)
  IPR006597 Sel1-like repeat [PF08238] (745-778)
  IPR006597 Sel1-like repeat [PF08238] (779-814)
  IPR006597 Sel1-like repeat [PF08238] (816-850)
  IPR006597 Sel1-like repeat [PF08238] (851-884)
  IPR006597 Sel1-like repeat [PF08238] (887-922)
  IPR006597 Sel1-like repeat [PF08238] (924-958)
  IPR006597 Sel1-like repeat [PF08238] (960-994)
  IPR006597 Sel1-like repeat [SM00671] (599-634)
  IPR006597 Sel1-like repeat [SM00671] (635-670)
  IPR006597 Sel1-like repeat [SM00671] (671-706)
  IPR006597 Sel1-like repeat [SM00671] (707-742)

Secondary structure (DSSP, 8-state):
-----THHHHHHHHHHHHTT-SSS--EEEEES-TTS-EEEEE-HHHHHHH-HHHHHHHHHHTTS-SSS-EEEEETTS-HHHHHHHHHHHHHS---GGGS-HHHHHHHHHHHHHTT-HHHHHHHHHHHHHHHHHHHHHTHHHHHHHHHT-TT-HHHHHHHHHHHHH-HHHHHTSTTGGGS-HHHHHHHHT-TT--S-HHHHHHHHHHHHHHH-TTS-SSGGG--HHHHHHHHHHHTTTGGG--GGGS-HHHHHHHTGGGGGGS-HHHHHHHHHHHHSTT-TT-----SSPPP------------SSS-HHHHHHHHHHHTT--TTSPP-S-EEEE----HHHH-S-HHHHHHHHBT--SEEEEEEETTSSEEEEEEE-SPB-SSSPEEP-SS-EEEEEETT-TTSEEEEEBSSGGGSEE--TTSSSEETTTTEEPPGGG-SBEE--SSBSS-SSS--S-B-EEE---STTS--EEEE---------------------S----------------------HHHHHHHHHHHHHHHHHHHHHHHHHHHHHHHHHHT--HHHHHHHHHHHTT-----HHHHHHHHHHHHHHHHHHHHTT-HHHHHHHHHHHHHTSSS---HHHHHHHHHHHHHTT-HHHHHHHHHHHHHTSSS---HHHHHHHHHHHHHTT-HHHHHHHHHHHHHTSSS---HHHHHHHHHHHHHTT-HHHHHHHHHHHHHTSSS---HHHHHHHHHHHHHTT-SHHHHHHHHHHHHTSSS---HHHHHHHHHHHHHHT-HHHHHHHHHHHHHTSSS---HHHHHHHHHHHHHTT-HHHHHHHHHHHHHTSSS---HHHHHHHHHHHHHTT-HHHHHHHHHHHHHTSSS---HHHHHHHHHHHHHTT-HHHHHHHHHHHHHTSSS---HHHHHHHHHHHHHTT-TTHHHHHHHHHHHTSSS---HHHHHHHHHHHHHTT-HHHHHHHHHHHHHTSSS---HHHHHHHHHHHHHTT-THHHHHHHHHHHHTT-

Foldseek 3Di:
DDDPPVVLQVQLVVLLVVQPDPPDFQAKEWEEDPPQIDIGTHHLVLLLVQFPLSVVVSVVQVVDDDPDRHYYYHHPAGPVLVVQVRSCSRNVDHDVVVDDVVSLLSNLVVCVVRRRLVSVVVSLVCCVPPVVVVCLQVVLVQCVSPVVGVSNVSSVVSSVCCLLPPVVSQLVHPCNLVHDPVVLLVSLQDLSGQDQLLVNLVSLLVSLCSVVVVADPDLVPDDLVSLVSSLVSCVSVVVSRPLLRDALCSCVVPVVSSLSSDDPVVSVVSCVLNLCVVPPVDDSDPPDDHRPHDCPLQAPALADLADSLVVVCVVCLLVVHDNPDDDPFRKHFAFWDWCVPQHQFLQSLQVTQAPPAQFKWWFAFPPFSKIWIKTGRFGAAQPQFAQAAQSIWIKMDHPRDPVRMDIKTFPHRRRQWTNHSQFHTGGGPLCWTAGGRQWFTFHDDDGIPDRRDPDGGGTGTPTRDSDSHHGGGIDRDGDDDDDDDDDDDDDPDDPDDDDDDDDDDDDDDDDDDDDDDDDDPPVVVVVCVVVVVVVVVCVVCVVVVVVVVVVVVVVCPVVVVVVVCVVVVPDDDDDPVVVLVVQLVLLVVLVVCVVVPNLVSLQVNLVCQCPVGNHHNDQLSSLVSLVSSLVVLNLVSLQVNLVCQCPVRSHDNDQLSNLVSLVSSLVVQDLVSLQVNLVCLCPVGSHDNDQLSSLVSLVSSVVVQNLVSLQVNLVCLCVVGNHDHDLLSNLVSLVSSVVSPRLVSLQSNLVCLCVVRSHDNDQLSSLVSLVSSLVVPPLVSLQVNLVCLCPVRSHDHDQLSSLVSLVSSVVVLNLVSLQVNLVCLCPVRNHHRDQLSSLVSLVSSVVVPDLVSLQVNLVCQCVVGSHDHDQQSSLVSLVSSVVVVQLVSLLVNLVCLCVVRNHDRDQLSSLVSLVSSVVSPPLVSLQVNLVCLCVVTSHGNHQLSSLVSLVSSLVVQNLSSLQVNLVCLCVVGSHHRDNVSSLVSLVSSVVSPNVVSVVVNVVSVVVVVD

pLDDT: mean 77.09, std 20.25, range [19.94, 97.38]

Organism: Rhizophagus irregularis (strain DAOM 181602 / DAOM 197198 / MUCL 43194) (NCBI:txid747089)